Protein AF-0000000067173765 (afdb_homodimer)

Secondary structure (DSSP, 8-state):
--GGGGGGS-HHHHHHHHHHHHHHHHHHHHHHHHHHHHHHHHHHSSHHHHHTTTBTT-HHHHHHHHHHHHHTS-HHHHHHHHHHHHHHHHT-HHHHHHHHTT-S-HHHHHHHHHHHTT---HHHHHHHHHHHHHHT-STTSS-HHHHHHHHHHHHHHH-GGGS-STTTTTTT-EEEE--TTPPTTEEEEEEEEEHHHHHHHHHHHHHHHHTS-TT--S-HHHHHHHHHHHHHHT-------S-TT-SS--PPP------EEEEEEHHHHHHHHHHHHHHTS------------------------------------------------------------------SEEEEEE--SS----GGG--TTS-GGGGSPPEEETTS-EE-HHHHHHHGGGEEEEEE---TTPPPBSSSSPPHHHHHHHHHHH-B--STT---BGGGEEEEESSPTTTS-BSGGGEEEEEHHHHHHHHH--GGG--EEEE-TTS-EEEE-TTS-EEEE--GGGG-GGGGGGGS--------SS----S-HHHHGGGS-B-SS-HHHHHHHHHHHHHHTTHHHHHHHSSPP--/--GGGGGGS-HHHHHHHHHHHHHHHHHHHHHHHHHHHHHHHHHHSSHHHHHTTTBTT-HHHHHHHHHHHHHTS-HHHHHHHHHHHHHHHHT-HHHHHHHHTT-S-HHHHHHHHHHHTT---HHHHHHHHHHHHHHT-STTSS-HHHHHHHHHHHHHHH-GGGS-GGGTTTTT-EEEE--TTPPTTEEEEEEEEEHHHHHHHHHHHHHHHHTS-TT--S-HHHHHHHHHHHHHHT-------S-TT--S-----------EEEEEEHHHHHHHHHHHHHHTS------------------------------------------------------------------SEEEEEE--SS----GGG--TTS-GGGGSPPEEETTS-EE-HHHHHHHGGGEEEEEE---TTPPPBSSSSPPHHHHHHHHHHH-B--STT---BGGGEEEEESSPTTTS-BSGGGEEEEEHHHHHHHHH--GGG--EEEE-TTS-EEEE-TTS-EEEE--GGGG-GGGGGGGS--------SS----S-HHHHGGGS-B-SS-HHHHHHHHHHHHHHTTHHHHHHHSSPP--

Nearest PDB structures (foldseek):
  3i39-assembly1_X  TM=2.203E-01  e=2.548E+00  Carboxydothermus hydrogenoformans Z-2901

pLDDT: mean 70.58, std 24.99, range [13.08, 98.06]

Sequence (1158 aa):
MQIAEFSALSDLELEGQARGWAQAEASASAHKHAAMAEMFIRATSTPSADERRWWFVDPDAAVGAQLGAAQGITAWAALHQAQRGVALRDRLPKVNEVFAAGLVSEMIVRNICWSTALMLEPDKLALIDAELAAQISGWGKLTLKEIDNTIDDLILKHDPASFRRGRASRRGRYFDIGSPTDAPGVLTVTGRLQAHLGNAYDARIAELIEGVCPDDPRTLNELRHDALGAILDQTTLACECEDPDCVRGREQSSRGHLVVHVIAREDTVTAAQHAATTTNTPDDAPSDTPAADTEPAEPAEPAEPVDDPDIAPAATATETATDTEPDAPAPTDTADSAATETDCDPESVSVTEFTDNSSDTPAAFLDPDEHPLDRVPPAVLFGGGVLPAYALAEIINNATIRPLKHPGDTAPEDRYIPSRALADYVRCRDLTCRFPGCDKPADRCDLDHTVPYPAGPTHASNLKCLCRFHHLLKTFWTGPRGWTDRQHPDGTIVWTSPSGRQYTTVPGSHRRLSITELAAPTGALDLPATPIPTADPDLRGVKMPKRRRTRAQNTARTIAAERQLNDDLVAEHNKPPPFMQIAEFSALSDLELEGQARGWAQAEASASAHKHAAMAEMFIRATSTPSADERRWWFVDPDAAVGAQLGAAQGITAWAALHQAQRGVALRDRLPKVNEVFAAGLVSEMIVRNICWSTALMLEPDKLALIDAELAAQISGWGKLTLKEIDNTIDDLILKHDPASFRRGRASRRGRYFDIGSPTDAPGVLTVTGRLQAHLGNAYDARIAELIEGVCPDDPRTLNELRHDALGAILDQTTLACECEDPDCVRGREQSSRGHLVVHVIAREDTVTAAQHAATTTNTPDDAPSDTPAADTEPAEPAEPAEPVDDPDIAPAATATETATDTEPDAPAPTDTADSAATETDCDPESVSVTEFTDNSSDTPAAFLDPDEHPLDRVPPAVLFGGGVLPAYALAEIINNATIRPLKHPGDTAPEDRYIPSRALADYVRCRDLTCRFPGCDKPADRCDLDHTVPYPAGPTHASNLKCLCRFHHLLKTFWTGPRGWTDRQHPDGTIVWTSPSGRQYTTVPGSHRRLSITELAAPTGALDLPATPIPTADPDLRGVKMPKRRRTRAQNTARTIAAERQLNDDLVAEHNKPPPF

Structure (mmCIF, N/CA/C/O backbone):
data_AF-0000000067173765-model_v1
#
loop_
_entity.id
_entity.type
_entity.pdbx_description
1 polymer 'HNH endonuclease'
#
loop_
_atom_site.group_PDB
_atom_site.id
_atom_site.type_symbol
_atom_site.label_atom_id
_atom_site.label_alt_id
_atom_site.label_comp_id
_atom_site.label_asym_id
_atom_site.label_entity_id
_atom_site.label_seq_id
_atom_site.pdbx_PDB_ins_code
_atom_site.Cartn_x
_atom_site.Cartn_y
_atom_site.Cartn_z
_atom_site.occupancy
_atom_site.B_iso_or_equiv
_atom_site.auth_seq_id
_atom_site.auth_comp_id
_atom_site.auth_asym_id
_atom_site.auth_atom_id
_atom_site.pdbx_PDB_model_num
ATOM 1 N N . MET A 1 1 ? 9.758 -15.266 22.609 1 75.06 1 MET A N 1
ATOM 2 C CA . MET A 1 1 ? 11.211 -15.227 22.672 1 75.06 1 MET A CA 1
ATOM 3 C C . MET A 1 1 ? 11.727 -13.812 22.406 1 75.06 1 MET A C 1
ATOM 5 O O . MET A 1 1 ? 11.102 -13.055 21.672 1 75.06 1 MET A O 1
ATOM 9 N N . GLN A 1 2 ? 12.828 -13.508 23.047 1 86.56 2 GLN A N 1
ATOM 10 C CA . GLN A 1 2 ? 13.43 -12.188 22.891 1 86.56 2 GLN A CA 1
ATOM 11 C C . GLN A 1 2 ? 14.375 -12.148 21.703 1 86.56 2 GLN A C 1
ATOM 13 O O . GLN A 1 2 ? 15 -13.156 21.359 1 86.56 2 GLN A O 1
ATOM 18 N N . ILE A 1 3 ? 14.414 -11.023 21.062 1 90.38 3 ILE A N 1
ATOM 19 C CA . ILE A 1 3 ? 15.195 -10.82 19.844 1 90.38 3 ILE A CA 1
ATOM 20 C C . ILE A 1 3 ? 16.656 -11.211 20.094 1 90.38 3 ILE A C 1
ATOM 22 O O . ILE A 1 3 ? 17.297 -11.812 19.234 1 90.38 3 ILE A O 1
ATOM 26 N N . ALA A 1 4 ? 17.156 -11.008 21.25 1 86.88 4 ALA A N 1
ATOM 27 C CA . ALA A 1 4 ? 18.547 -11.273 21.594 1 86.88 4 ALA A CA 1
ATOM 28 C C . ALA A 1 4 ? 18.859 -12.766 21.531 1 86.88 4 ALA A C 1
ATOM 30 O O . ALA A 1 4 ? 20.016 -13.172 21.438 1 86.88 4 ALA A O 1
ATOM 31 N N . GLU A 1 5 ? 17.859 -13.617 21.516 1 89.81 5 GLU A N 1
ATOM 32 C CA . GLU A 1 5 ? 18.031 -15.062 21.578 1 89.81 5 GLU A CA 1
ATOM 33 C C . GLU A 1 5 ? 18.047 -15.68 20.188 1 89.81 5 GLU A C 1
ATOM 35 O O . GLU A 1 5 ? 18.328 -16.859 20.031 1 89.81 5 GLU A O 1
ATOM 40 N N . PHE A 1 6 ? 17.844 -14.867 19.172 1 91.38 6 PHE A N 1
ATOM 41 C CA . PHE A 1 6 ? 17.656 -15.406 17.828 1 91.38 6 PHE A CA 1
ATOM 42 C C . PHE A 1 6 ? 18.953 -15.969 17.281 1 91.38 6 PHE A C 1
ATOM 44 O O . PHE A 1 6 ? 18.953 -16.938 16.531 1 91.38 6 PHE A O 1
ATOM 51 N N . SER A 1 7 ? 20.062 -15.414 17.719 1 91.31 7 SER A N 1
ATOM 52 C CA . SER A 1 7 ? 21.344 -15.852 17.188 1 91.31 7 SER A CA 1
ATOM 53 C C . SER A 1 7 ? 21.656 -17.281 17.594 1 91.31 7 SER A C 1
ATOM 55 O O . SER A 1 7 ? 22.469 -17.953 16.953 1 91.31 7 SER A O 1
ATOM 57 N N . ALA A 1 8 ? 20.969 -17.797 18.625 1 93 8 ALA A N 1
ATOM 58 C CA . ALA A 1 8 ? 21.234 -19.125 19.141 1 93 8 ALA A CA 1
ATOM 59 C C . ALA A 1 8 ? 20.359 -20.172 18.453 1 93 8 ALA A C 1
ATOM 61 O O . ALA A 1 8 ? 20.578 -21.375 18.625 1 93 8 ALA A O 1
ATOM 62 N N . LEU A 1 9 ? 19.516 -19.766 17.641 1 94 9 LEU A N 1
ATOM 63 C CA . LEU A 1 9 ? 18.547 -20.672 17.031 1 94 9 LEU A CA 1
ATOM 64 C C . LEU A 1 9 ? 19.078 -21.234 15.727 1 94 9 LEU A C 1
ATOM 66 O O . LEU A 1 9 ? 19.891 -20.594 15.055 1 94 9 LEU A O 1
ATOM 70 N N . SER A 1 10 ? 18.609 -22.453 15.391 1 93.75 10 SER A N 1
ATOM 71 C CA . SER A 1 10 ? 18.891 -23.016 14.07 1 93.75 10 SER A CA 1
ATOM 72 C C . SER A 1 10 ? 18.125 -22.266 12.984 1 93.75 10 SER A C 1
ATOM 74 O O . SER A 1 10 ? 17.203 -21.5 13.281 1 93.75 10 SER A O 1
ATOM 76 N N . ASP A 1 11 ? 18.484 -22.453 11.75 1 90.81 11 ASP A N 1
ATOM 77 C CA . ASP A 1 11 ? 17.781 -21.828 10.641 1 90.81 11 ASP A CA 1
ATOM 78 C C . ASP A 1 11 ? 16.297 -22.219 10.641 1 90.81 11 ASP A C 1
ATOM 80 O O . ASP A 1 11 ? 15.43 -21.375 10.383 1 90.81 11 ASP A O 1
ATOM 84 N N . LEU A 1 12 ? 16.047 -23.469 10.891 1 92.12 12 LEU A N 1
ATOM 85 C CA . LEU A 1 12 ? 14.672 -23.969 10.93 1 92.12 12 LEU A CA 1
ATOM 86 C C . LEU A 1 12 ? 13.883 -23.281 12.047 1 92.12 12 LEU A C 1
ATOM 88 O O . LEU A 1 12 ? 12.734 -22.891 11.844 1 92.12 12 LEU A O 1
ATOM 92 N N . GLU A 1 13 ? 14.555 -23.125 13.156 1 93.19 13 GLU A N 1
ATOM 93 C CA . GLU A 1 13 ? 13.914 -22.469 14.289 1 93.19 13 GLU A CA 1
ATOM 94 C C . GLU A 1 13 ? 13.68 -20.984 14 1 93.19 13 GLU A C 1
ATOM 96 O O . GLU A 1 13 ? 12.664 -20.422 14.406 1 93.19 13 GLU A O 1
ATOM 101 N N . LEU A 1 14 ? 14.625 -20.375 13.312 1 93.62 14 LEU A N 1
ATOM 102 C CA . LEU A 1 14 ? 14.484 -18.969 12.953 1 93.62 14 LEU A CA 1
ATOM 103 C C . LEU A 1 14 ? 13.328 -18.766 11.984 1 93.62 14 LEU A C 1
ATOM 105 O O . LEU A 1 14 ? 12.562 -17.812 12.117 1 93.62 14 LEU A O 1
ATOM 109 N N . GLU A 1 15 ? 13.203 -19.625 11.047 1 91.38 15 GLU A N 1
ATOM 110 C CA . GLU A 1 15 ? 12.055 -19.578 10.156 1 91.38 15 GLU A CA 1
ATOM 111 C C . GLU A 1 15 ? 10.75 -19.719 10.922 1 91.38 15 GLU A C 1
ATOM 113 O O . GLU A 1 15 ? 9.766 -19.047 10.625 1 91.38 15 GLU A O 1
ATOM 118 N N . GLY A 1 16 ? 10.805 -20.625 11.859 1 91.06 16 GLY A N 1
ATOM 119 C CA . GLY A 1 16 ? 9.648 -20.781 12.727 1 91.06 16 GLY A CA 1
ATOM 120 C C . GLY A 1 16 ? 9.297 -19.531 13.5 1 91.06 16 GLY A C 1
ATOM 121 O O . GLY A 1 16 ? 8.125 -19.203 13.672 1 91.06 16 GLY A O 1
ATOM 122 N N . GLN A 1 17 ? 10.336 -18.859 13.93 1 93.44 17 GLN A N 1
ATOM 123 C CA . GLN A 1 17 ? 10.109 -17.594 14.625 1 93.44 17 GLN A CA 1
ATOM 124 C C . GLN A 1 17 ? 9.508 -16.547 13.688 1 93.44 17 GLN A C 1
ATOM 126 O O . GLN A 1 17 ? 8.555 -15.859 14.047 1 93.44 17 GLN A O 1
ATOM 131 N N . ALA A 1 18 ? 10.031 -16.391 12.516 1 92.62 18 ALA A N 1
ATOM 132 C CA . ALA A 1 18 ? 9.492 -15.438 11.547 1 92.62 18 ALA A CA 1
ATOM 133 C C . ALA A 1 18 ? 8.016 -15.719 11.273 1 92.62 18 ALA A C 1
ATOM 135 O O . ALA A 1 18 ? 7.191 -14.805 11.297 1 92.62 18 ALA A O 1
ATOM 136 N N . ARG A 1 19 ? 7.73 -16.953 11.078 1 90.38 19 ARG A N 1
ATOM 137 C CA . ARG A 1 19 ? 6.355 -17.359 10.828 1 90.38 19 ARG A CA 1
ATOM 138 C C . ARG A 1 19 ? 5.477 -17.109 12.047 1 90.38 19 ARG A C 1
ATOM 140 O O . ARG A 1 19 ? 4.359 -16.594 11.922 1 90.38 19 ARG A O 1
ATOM 147 N N . GLY A 1 20 ? 5.965 -17.531 13.188 1 93.31 20 GLY A N 1
ATOM 148 C CA . GLY A 1 20 ? 5.219 -17.328 14.422 1 93.31 20 GLY A CA 1
ATOM 149 C C . GLY A 1 20 ? 4.898 -15.875 14.703 1 93.31 20 GLY A C 1
ATOM 150 O O . GLY A 1 20 ? 3.781 -15.547 15.102 1 93.31 20 GLY A O 1
ATOM 151 N N . TRP A 1 21 ? 5.824 -15.055 14.453 1 94.88 21 TRP A N 1
ATOM 152 C CA . TRP A 1 21 ? 5.602 -13.633 14.703 1 94.88 21 TRP A CA 1
ATOM 153 C C . TRP A 1 21 ? 4.699 -13.031 13.633 1 94.88 21 TRP A C 1
ATOM 155 O O . TRP A 1 21 ? 3.93 -12.109 13.914 1 94.88 21 TRP A O 1
ATOM 165 N N . ALA A 1 22 ? 4.77 -13.523 12.43 1 91.12 22 ALA A N 1
ATOM 166 C CA . ALA A 1 22 ? 3.805 -13.117 11.414 1 91.12 22 ALA A CA 1
ATOM 167 C C . ALA A 1 22 ? 2.381 -13.469 11.836 1 91.12 22 ALA A C 1
ATOM 169 O O . ALA A 1 22 ? 1.454 -12.68 11.641 1 91.12 22 ALA A O 1
ATOM 170 N N . GLN A 1 23 ? 2.221 -14.625 12.383 1 92.75 23 GLN A N 1
ATOM 171 C CA . GLN A 1 23 ? 0.917 -15.07 12.867 1 92.75 23 GLN A CA 1
ATOM 172 C C . GLN A 1 23 ? 0.448 -14.219 14.039 1 92.75 23 GLN A C 1
ATOM 174 O O . GLN A 1 23 ? -0.729 -13.867 14.125 1 92.75 23 GLN A O 1
ATOM 179 N N . ALA A 1 24 ? 1.378 -13.914 14.922 1 95.25 24 ALA A N 1
ATOM 180 C CA . ALA A 1 24 ? 1.06 -13.039 16.047 1 95.25 24 ALA A CA 1
ATOM 181 C C . ALA A 1 24 ? 0.634 -11.656 15.555 1 95.25 24 ALA A C 1
ATOM 183 O O . ALA A 1 24 ? -0.289 -11.055 16.109 1 95.25 24 ALA A O 1
ATOM 184 N N . GLU A 1 25 ? 1.303 -11.164 14.562 1 93.44 25 GLU A N 1
ATOM 185 C CA . GLU A 1 25 ? 0.954 -9.891 13.938 1 93.44 25 GLU A CA 1
ATOM 186 C C . GLU A 1 25 ? -0.472 -9.914 13.398 1 93.44 25 GLU A C 1
ATOM 188 O O . GLU A 1 25 ? -1.245 -8.984 13.633 1 93.44 25 GLU A O 1
ATOM 193 N N . ALA A 1 26 ? -0.803 -10.961 12.742 1 92.81 26 ALA A N 1
ATOM 194 C CA . ALA A 1 26 ? -2.139 -11.117 12.172 1 92.81 26 ALA A CA 1
ATOM 195 C C . ALA A 1 26 ? -3.197 -11.195 13.266 1 92.81 26 ALA A C 1
ATOM 197 O O . ALA A 1 26 ? -4.238 -10.539 13.18 1 92.81 26 ALA A O 1
ATOM 198 N N . SER A 1 27 ? -2.941 -12 14.258 1 96.38 27 SER A N 1
ATOM 199 C CA . SER A 1 27 ? -3.877 -12.141 15.367 1 96.38 27 SER A CA 1
ATOM 200 C C . SER A 1 27 ? -4.098 -10.812 16.078 1 96.38 27 SER A C 1
ATOM 202 O O . SER A 1 27 ? -5.227 -10.469 16.422 1 96.38 27 SER A O 1
ATOM 204 N N . ALA A 1 28 ? -3.006 -10.102 16.328 1 96.88 28 ALA A N 1
ATOM 205 C CA . ALA A 1 28 ? -3.113 -8.781 16.953 1 96.88 28 ALA A CA 1
ATOM 206 C C . ALA A 1 28 ? -3.963 -7.84 16.109 1 96.88 28 ALA A C 1
ATOM 208 O O . ALA A 1 28 ? -4.781 -7.086 16.625 1 96.88 28 ALA A O 1
ATOM 209 N N . SER A 1 29 ? -3.799 -7.883 14.82 1 94.25 29 SER A N 1
ATOM 210 C CA . SER A 1 29 ? -4.59 -7.066 13.906 1 94.25 29 SER A CA 1
ATOM 211 C C . SER A 1 29 ? -6.074 -7.406 14 1 94.25 29 SER A C 1
ATOM 213 O O . SER A 1 29 ? -6.922 -6.516 13.992 1 94.25 29 SER A O 1
ATOM 215 N N . ALA A 1 30 ? -6.34 -8.664 14.062 1 97.12 30 ALA A N 1
ATOM 216 C CA . ALA A 1 30 ? -7.727 -9.102 14.188 1 97.12 30 ALA A CA 1
ATOM 217 C C . ALA A 1 30 ? -8.367 -8.555 15.461 1 97.12 30 ALA A C 1
ATOM 219 O O . ALA A 1 30 ? -9.5 -8.07 15.438 1 97.12 30 ALA A O 1
ATOM 220 N N . HIS A 1 31 ? -7.691 -8.633 16.562 1 97.62 31 HIS A N 1
ATOM 221 C CA . HIS A 1 31 ? -8.195 -8.133 17.828 1 97.62 31 HIS A CA 1
ATOM 222 C C . HIS A 1 31 ? -8.375 -6.621 17.797 1 97.62 31 HIS A C 1
ATOM 224 O O . HIS A 1 31 ? -9.352 -6.098 18.344 1 97.62 31 HIS A O 1
ATOM 230 N N . LYS A 1 32 ? -7.441 -5.969 17.156 1 96.25 32 LYS A N 1
ATOM 231 C CA . LYS A 1 32 ? -7.559 -4.523 16.969 1 96.25 32 LYS A CA 1
ATOM 232 C C . LYS A 1 32 ? -8.836 -4.168 16.219 1 96.25 32 LYS A C 1
ATOM 234 O O . LYS A 1 32 ? -9.609 -3.322 16.656 1 96.25 32 LYS A O 1
ATOM 239 N N . HIS A 1 33 ? -9.055 -4.887 15.117 1 95.56 33 HIS A N 1
ATOM 240 C CA . HIS A 1 33 ? -10.242 -4.652 14.312 1 95.56 33 HIS A CA 1
ATOM 241 C C . HIS A 1 33 ? -11.516 -4.914 15.117 1 95.56 33 HIS A C 1
ATOM 243 O O . HIS A 1 33 ? -12.492 -4.176 14.992 1 95.56 33 HIS A O 1
ATOM 249 N N . ALA A 1 34 ? -11.477 -5.922 15.93 1 97.62 34 ALA A N 1
ATOM 250 C CA . ALA A 1 34 ? -12.641 -6.285 16.719 1 97.62 34 ALA A CA 1
ATOM 251 C C . ALA A 1 34 ? -12.961 -5.207 17.75 1 97.62 34 ALA A C 1
ATOM 253 O O . ALA A 1 34 ? -14.125 -4.863 17.969 1 97.62 34 ALA A O 1
ATOM 254 N N . ALA A 1 35 ? -11.945 -4.723 18.391 1 97.44 35 ALA A N 1
ATOM 255 C CA . ALA A 1 35 ? -12.148 -3.648 19.359 1 97.44 35 ALA A CA 1
ATOM 256 C C . ALA A 1 35 ? -12.719 -2.402 18.688 1 97.44 35 ALA A C 1
ATOM 258 O O . ALA A 1 35 ? -13.641 -1.773 19.203 1 97.44 35 ALA A O 1
ATOM 259 N N . MET A 1 36 ? -12.18 -2.074 17.547 1 96.31 36 MET A N 1
ATOM 260 C CA . MET A 1 36 ? -12.648 -0.915 16.797 1 96.31 36 MET A CA 1
ATOM 261 C C . MET A 1 36 ? -14.086 -1.108 16.328 1 96.31 36 MET A C 1
ATOM 263 O O . MET A 1 36 ? -14.883 -0.169 16.359 1 96.31 36 MET A O 1
ATOM 267 N N . ALA A 1 37 ? -14.367 -2.33 15.922 1 97.06 37 ALA A N 1
ATOM 268 C CA . ALA A 1 37 ? -15.727 -2.65 15.484 1 97.06 37 ALA A CA 1
ATOM 269 C C . ALA A 1 37 ? -16.734 -2.443 16.609 1 97.06 37 ALA A C 1
ATOM 271 O O . ALA A 1 37 ? -17.812 -1.893 16.391 1 97.06 37 ALA A O 1
ATOM 272 N N . GLU A 1 38 ? -16.422 -2.879 17.766 1 97.12 38 GLU A N 1
ATOM 273 C CA . GLU A 1 38 ? -17.312 -2.721 18.922 1 97.12 38 GLU A CA 1
ATOM 274 C C . GLU A 1 38 ? -17.594 -1.247 19.188 1 97.12 38 GLU A C 1
ATOM 276 O O . GLU A 1 38 ? -18.75 -0.864 19.391 1 97.12 38 GLU A O 1
ATOM 281 N N . MET A 1 39 ? -16.594 -0.438 19.156 1 95.19 39 MET A N 1
ATOM 282 C CA . MET A 1 39 ? -16.766 0.996 19.375 1 95.19 39 MET A CA 1
ATOM 283 C C . MET A 1 39 ? -17.609 1.612 18.266 1 95.19 39 MET A C 1
ATOM 285 O O . MET A 1 39 ? -18.469 2.455 18.531 1 95.19 39 MET A O 1
ATOM 289 N N . PHE A 1 40 ? -17.359 1.202 17.078 1 95.94 40 PHE A N 1
ATOM 290 C CA . PHE A 1 40 ? -18.094 1.709 15.922 1 95.94 40 PHE A CA 1
ATOM 291 C C . PHE A 1 40 ? -19.578 1.397 16.031 1 95.94 40 PHE A C 1
ATOM 293 O O . PHE A 1 40 ? -20.422 2.285 15.875 1 95.94 40 PHE A O 1
ATOM 300 N N . ILE A 1 41 ? -19.859 0.17 16.375 1 95.75 41 ILE A N 1
ATOM 301 C CA . ILE A 1 41 ? -21.234 -0.286 16.484 1 95.75 41 ILE A CA 1
ATOM 302 C C . ILE A 1 41 ? -21.953 0.477 17.594 1 95.75 41 ILE A C 1
ATOM 304 O O . ILE A 1 41 ? -23.062 0.966 17.391 1 95.75 41 ILE A O 1
ATOM 308 N N . ARG A 1 42 ? -21.359 0.648 18.688 1 94.31 42 ARG A N 1
ATOM 309 C CA . ARG A 1 42 ? -21.953 1.377 19.797 1 94.31 42 ARG A CA 1
ATOM 310 C C . ARG A 1 42 ? -22.25 2.82 19.406 1 94.31 42 ARG A C 1
ATOM 312 O O . ARG A 1 42 ? -23.312 3.354 19.766 1 94.31 42 ARG A O 1
ATOM 319 N N . ALA A 1 43 ? -21.344 3.387 18.703 1 92.62 43 ALA A N 1
ATOM 320 C CA . ALA A 1 43 ? -21.438 4.809 18.375 1 92.62 43 ALA A CA 1
ATOM 321 C C . ALA A 1 43 ? -22.469 5.055 17.281 1 92.62 43 ALA A C 1
ATOM 323 O O . ALA A 1 43 ? -23.047 6.141 17.188 1 92.62 43 ALA A O 1
ATOM 324 N N . THR A 1 44 ? -22.719 4.078 16.453 1 93.69 44 THR A N 1
ATOM 325 C CA . THR A 1 44 ? -23.516 4.348 15.258 1 93.69 44 THR A CA 1
ATOM 326 C C . THR A 1 44 ? -24.875 3.68 15.352 1 93.69 44 THR A C 1
ATOM 328 O O . THR A 1 44 ? -25.734 3.879 14.484 1 93.69 44 THR A O 1
ATOM 331 N N . SER A 1 45 ? -25.125 2.914 16.422 1 92.31 45 SER A N 1
ATOM 332 C CA . SER A 1 45 ? -26.391 2.186 16.531 1 92.31 45 SER A CA 1
ATOM 333 C C . SER A 1 45 ? -27.281 2.803 17.594 1 92.31 45 SER A C 1
ATOM 335 O O . SER A 1 45 ? -27.906 2.086 18.375 1 92.31 45 SER A O 1
ATOM 337 N N . THR A 1 46 ? -27.391 4.07 17.703 1 90.38 46 THR A N 1
ATOM 338 C CA . THR A 1 46 ? -28.25 4.777 18.641 1 90.38 46 THR A CA 1
ATOM 339 C C . THR A 1 46 ? -29.281 5.617 17.891 1 90.38 46 THR A C 1
ATOM 341 O O . THR A 1 46 ? -29.078 5.996 16.734 1 90.38 46 THR A O 1
ATOM 344 N N . PRO A 1 47 ? -30.375 5.883 18.594 1 89.06 47 PRO A N 1
ATOM 345 C CA . PRO A 1 47 ? -31.359 6.766 17.969 1 89.06 47 PRO A CA 1
ATOM 346 C C . PRO A 1 47 ? -30.781 8.133 17.594 1 89.06 47 PRO A C 1
ATOM 348 O O . PRO A 1 47 ? -31.094 8.672 16.531 1 89.06 47 PRO A O 1
ATOM 351 N N . SER A 1 48 ? -29.984 8.625 18.422 1 86.06 48 SER A N 1
ATOM 352 C CA . SER A 1 48 ? -29.359 9.914 18.156 1 86.06 48 SER A CA 1
ATOM 353 C C . SER A 1 48 ? -28.484 9.852 16.906 1 86.06 48 SER A C 1
ATOM 355 O O . SER A 1 48 ? -28.422 10.812 16.141 1 86.06 48 SER A O 1
ATOM 357 N N . ALA A 1 49 ? -27.812 8.75 16.781 1 89.12 49 ALA A N 1
ATOM 358 C CA . ALA A 1 49 ? -26.984 8.562 15.586 1 89.12 49 ALA A CA 1
ATOM 359 C C . ALA A 1 49 ? -27.828 8.531 14.32 1 89.12 49 ALA A C 1
ATOM 361 O O . ALA A 1 49 ? -27.438 9.078 13.289 1 89.12 49 ALA A O 1
ATOM 362 N N . ASP A 1 50 ? -28.969 7.953 14.445 1 89.56 50 ASP A N 1
ATOM 363 C CA . ASP A 1 50 ? -29.859 7.836 13.289 1 89.56 50 ASP A CA 1
ATOM 364 C C . ASP A 1 50 ? -30.312 9.211 12.812 1 89.56 50 ASP A C 1
ATOM 366 O O . ASP A 1 50 ? -30.453 9.445 11.609 1 89.56 50 ASP A O 1
ATOM 370 N N . GLU A 1 51 ? -30.453 10.055 13.727 1 87.06 51 GLU A N 1
ATOM 371 C CA . GLU A 1 51 ? -30.922 11.406 13.414 1 87.06 51 GLU A CA 1
ATOM 372 C C . GLU A 1 51 ? -29.828 12.211 12.703 1 87.06 51 GLU A C 1
ATOM 374 O O . GLU A 1 51 ? -30.125 13.211 12.047 1 87.06 51 GLU A O 1
ATOM 379 N N . ARG A 1 52 ? -28.641 11.75 12.805 1 90.25 52 ARG A N 1
ATOM 380 C CA . ARG A 1 52 ? -27.516 12.539 12.312 1 90.25 52 ARG A CA 1
ATOM 381 C C . ARG A 1 52 ? -26.875 11.875 11.094 1 90.25 52 ARG A C 1
ATOM 383 O O . ARG A 1 52 ? -25.781 12.25 10.68 1 90.25 52 ARG A O 1
ATOM 390 N N . ARG A 1 53 ? -27.516 10.922 10.516 1 91.5 53 ARG A N 1
ATOM 391 C CA . ARG A 1 53 ? -26.953 10.156 9.406 1 91.5 53 ARG A CA 1
ATOM 392 C C . ARG A 1 53 ? -26.734 11.039 8.188 1 91.5 53 ARG A C 1
ATOM 394 O O . ARG A 1 53 ? -25.891 10.742 7.34 1 91.5 53 ARG A O 1
ATOM 401 N N . TRP A 1 54 ? -27.406 12.164 8.141 1 89.75 54 TRP A N 1
ATOM 402 C CA . TRP A 1 54 ? -27.328 13.062 6.992 1 89.75 54 TRP A CA 1
ATOM 403 C C . TRP A 1 54 ? -26.266 14.125 7.207 1 89.75 54 TRP A C 1
ATOM 405 O O . TRP A 1 54 ? -25.953 14.906 6.301 1 89.75 54 TRP A O 1
ATOM 415 N N . TRP A 1 55 ? -25.719 14.18 8.359 1 90.5 55 TRP A N 1
ATOM 416 C CA . TRP A 1 55 ? -24.703 15.188 8.648 1 90.5 55 TRP A CA 1
ATOM 417 C C . TRP A 1 55 ? -23.469 14.969 7.785 1 90.5 55 TRP A C 1
ATOM 419 O O . TRP A 1 55 ? -23.094 13.828 7.496 1 90.5 55 TRP A O 1
ATOM 429 N N . PHE A 1 56 ? -22.812 16.062 7.363 1 85 56 PHE A N 1
ATOM 430 C CA . PHE A 1 56 ? -21.516 15.961 6.711 1 85 56 PHE A CA 1
ATOM 431 C C . PHE A 1 56 ? -20.531 15.203 7.59 1 85 56 PHE A C 1
ATOM 433 O O . PHE A 1 56 ? -19.859 14.281 7.121 1 85 56 PHE A O 1
ATOM 440 N N . VAL A 1 57 ? -20.422 15.562 8.812 1 92.5 57 VAL A N 1
ATOM 441 C CA . VAL A 1 57 ? -19.703 14.758 9.797 1 92.5 57 VAL A CA 1
ATOM 442 C C . VAL A 1 57 ? -20.688 13.828 10.516 1 92.5 57 VAL A C 1
ATOM 444 O O . VAL A 1 57 ? -21.125 14.133 11.625 1 92.5 57 VAL A O 1
ATOM 447 N N . ASP A 1 58 ? -21.016 12.789 9.875 1 92.06 58 ASP A N 1
ATOM 448 C CA . ASP A 1 58 ? -21.984 11.836 10.391 1 92.06 58 ASP A CA 1
ATOM 449 C C . ASP A 1 58 ? -21.375 10.969 11.484 1 92.06 58 ASP A C 1
ATOM 451 O O . ASP A 1 58 ? -20.203 11.125 11.836 1 92.06 58 ASP A O 1
ATOM 455 N N . PRO A 1 59 ? -22.172 10.148 12.133 1 93.5 59 PRO A N 1
ATOM 456 C CA . PRO A 1 59 ? -21.672 9.336 13.242 1 93.5 59 PRO A CA 1
ATOM 457 C C . PRO A 1 59 ? -20.484 8.469 12.844 1 93.5 59 PRO A C 1
ATOM 459 O O . PRO A 1 59 ? -19.562 8.266 13.641 1 93.5 59 PRO A O 1
ATOM 462 N N . ASP A 1 60 ? -20.453 7.926 11.609 1 92.31 60 ASP A N 1
ATOM 463 C CA . ASP A 1 60 ? -19.312 7.141 11.133 1 92.31 60 ASP A CA 1
ATOM 464 C C . ASP A 1 60 ? -18.031 7.969 11.141 1 92.31 60 ASP A C 1
ATOM 466 O O . ASP A 1 60 ? -17 7.516 11.648 1 92.31 60 ASP A O 1
ATOM 470 N N . ALA A 1 61 ? -18.156 9.117 10.578 1 91.5 61 ALA A N 1
ATOM 471 C CA . ALA A 1 61 ? -17 10.016 10.5 1 91.5 61 ALA A CA 1
ATOM 472 C C . ALA A 1 61 ? -16.531 10.414 11.891 1 91.5 61 ALA A C 1
ATOM 474 O O . ALA A 1 61 ? -15.32 10.484 12.133 1 91.5 61 ALA A O 1
ATOM 475 N N . ALA A 1 62 ? -17.438 10.688 12.758 1 94.88 62 ALA A N 1
ATOM 476 C CA . ALA A 1 62 ? -17.109 11.102 14.117 1 94.88 62 ALA A CA 1
ATOM 477 C C . ALA A 1 62 ? -16.359 10 14.859 1 94.88 62 ALA A C 1
ATOM 479 O O . ALA A 1 62 ? -15.352 10.266 15.523 1 94.88 62 ALA A O 1
ATOM 480 N N . VAL A 1 63 ? -16.828 8.805 14.734 1 94.69 63 VAL A N 1
ATOM 481 C CA . VAL A 1 63 ? -16.156 7.703 15.414 1 94.69 63 VAL A CA 1
ATOM 482 C C . VAL A 1 63 ? -14.812 7.422 14.742 1 94.69 63 VAL A C 1
ATOM 484 O O . VAL A 1 63 ? -13.844 7.062 15.406 1 94.69 63 VAL A O 1
ATOM 487 N N . GLY A 1 64 ? -14.727 7.543 13.383 1 91.88 64 GLY A N 1
ATOM 488 C CA . GLY A 1 64 ? -13.453 7.445 12.695 1 91.88 64 GLY A CA 1
ATOM 489 C C . GLY A 1 64 ? -12.406 8.398 13.242 1 91.88 64 GLY A C 1
ATOM 490 O O . GLY A 1 64 ? -11.25 8.023 13.43 1 91.88 64 GLY A O 1
ATOM 491 N N . ALA A 1 65 ? -12.805 9.609 13.492 1 93.94 65 ALA A N 1
ATOM 492 C CA . ALA A 1 65 ? -11.898 10.609 14.055 1 93.94 65 ALA A CA 1
ATOM 493 C C . ALA A 1 65 ? -11.422 10.195 15.445 1 93.94 65 ALA A C 1
ATOM 495 O O . ALA A 1 65 ? -10.242 10.336 15.773 1 93.94 65 ALA A O 1
ATOM 496 N N . GLN A 1 66 ? -12.336 9.703 16.25 1 95 66 GLN A N 1
ATOM 497 C CA . GLN A 1 66 ? -12.016 9.266 17.609 1 95 66 GLN A CA 1
ATOM 498 C C . GLN A 1 66 ? -11.031 8.094 17.594 1 95 66 GLN A C 1
ATOM 500 O O . GLN A 1 66 ? -10.023 8.109 18.297 1 95 66 GLN A O 1
ATOM 505 N N . LEU A 1 67 ? -11.289 7.141 16.75 1 93.12 67 LEU A N 1
ATOM 506 C CA . LEU A 1 67 ? -10.438 5.961 16.641 1 93.12 67 LEU A CA 1
ATOM 507 C C . LEU A 1 67 ? -9.086 6.316 16.031 1 93.12 67 LEU A C 1
ATOM 509 O O . LEU A 1 67 ? -8.055 5.754 16.406 1 93.12 67 LEU A O 1
ATOM 513 N N . GLY A 1 68 ? -9.141 7.148 15.039 1 88.75 68 GLY A N 1
ATOM 514 C CA . GLY A 1 68 ? -7.895 7.605 14.445 1 88.75 68 GLY A CA 1
ATOM 515 C C . GLY A 1 68 ? -6.961 8.266 15.438 1 88.75 68 GLY A C 1
ATOM 516 O O . GLY A 1 68 ? -5.766 7.965 15.477 1 88.75 68 GLY A O 1
ATOM 517 N N . ALA A 1 69 ? -7.477 9.148 16.219 1 91.12 69 ALA A N 1
ATOM 518 C CA . ALA A 1 69 ? -6.688 9.82 17.25 1 91.12 69 ALA A CA 1
ATOM 519 C C . ALA A 1 69 ? -6.105 8.805 18.234 1 91.12 69 ALA A C 1
ATOM 521 O O . ALA A 1 69 ? -4.934 8.898 18.609 1 91.12 69 ALA A O 1
ATOM 522 N N . ALA A 1 70 ? -6.867 7.82 18.594 1 89.06 70 ALA A N 1
ATOM 523 C CA . ALA A 1 70 ? -6.441 6.828 19.594 1 89.06 70 ALA A CA 1
ATOM 524 C C . ALA A 1 70 ? -5.328 5.945 19.031 1 89.06 70 ALA A C 1
ATOM 526 O O . ALA A 1 70 ? -4.445 5.508 19.781 1 89.06 70 ALA A O 1
ATOM 527 N N . GLN A 1 71 ? -5.359 5.734 17.734 1 85.62 71 GLN A N 1
ATOM 528 C CA . GLN A 1 71 ? -4.426 4.789 17.141 1 85.62 71 GLN A CA 1
ATOM 529 C C . GLN A 1 71 ? -3.266 5.52 16.453 1 85.62 71 GLN A C 1
ATOM 531 O O . GLN A 1 71 ? -2.301 4.887 16.016 1 85.62 71 GLN A O 1
ATOM 536 N N . GLY A 1 72 ? -3.408 6.793 16.344 1 79.94 72 GLY A N 1
ATOM 537 C CA . GLY A 1 72 ? -2.367 7.551 15.672 1 79.94 72 GLY A CA 1
ATOM 538 C C . GLY A 1 72 ? -2.387 7.371 14.164 1 79.94 72 GLY A C 1
ATOM 539 O O . GLY A 1 72 ? -1.332 7.312 13.523 1 79.94 72 GLY A O 1
ATOM 540 N N . ILE A 1 73 ? -3.508 7.117 13.594 1 77.06 73 ILE A N 1
ATOM 541 C CA . ILE A 1 73 ? -3.693 7.016 12.148 1 77.06 73 ILE A CA 1
ATOM 542 C C . ILE A 1 73 ? -4.773 7.996 11.695 1 77.06 73 ILE A C 1
ATOM 544 O O . ILE A 1 73 ? -5.398 8.664 12.523 1 77.06 73 ILE A O 1
ATOM 548 N N . THR A 1 74 ? -4.934 8.148 10.391 1 73.88 74 THR A N 1
ATOM 549 C CA . THR A 1 74 ? -5.938 9.078 9.875 1 73.88 74 THR A CA 1
ATOM 550 C C . THR A 1 74 ? -7.344 8.594 10.219 1 73.88 74 THR A C 1
ATOM 552 O O . THR A 1 74 ? -7.57 7.395 10.391 1 73.88 74 THR A O 1
ATOM 555 N N . ALA A 1 75 ? -8.289 9.523 10.289 1 82.38 75 ALA A N 1
ATOM 556 C CA . ALA A 1 75 ? -9.695 9.195 10.547 1 82.38 75 ALA A CA 1
ATOM 557 C C . ALA A 1 75 ? -10.234 8.242 9.492 1 82.38 75 ALA A C 1
ATOM 559 O O . ALA A 1 75 ? -11.008 7.328 9.805 1 82.38 75 ALA A O 1
ATOM 560 N N . TRP A 1 76 ? -9.797 8.469 8.344 1 68.88 76 TRP A N 1
ATOM 561 C CA . TRP A 1 76 ? -10.25 7.637 7.23 1 68.88 76 TRP A CA 1
ATOM 562 C C . TRP A 1 76 ? -9.781 6.195 7.406 1 68.88 76 TRP A C 1
ATOM 564 O O . TRP A 1 76 ? -10.586 5.262 7.305 1 68.88 76 TRP A O 1
ATOM 574 N N . ALA A 1 77 ? -8.531 6.031 7.668 1 74.62 77 ALA A N 1
ATOM 575 C CA . ALA A 1 77 ? -7.98 4.691 7.863 1 74.62 77 ALA A CA 1
ATOM 576 C C . ALA A 1 77 ? -8.648 3.986 9.039 1 74.62 77 ALA A C 1
ATOM 578 O O . ALA A 1 77 ? -8.953 2.791 8.961 1 74.62 77 ALA A O 1
ATOM 579 N N . ALA A 1 78 ? -8.82 4.73 10.062 1 86.94 78 ALA A N 1
ATOM 580 C CA . ALA A 1 78 ? -9.461 4.164 11.25 1 86.94 78 ALA A CA 1
ATOM 581 C C . ALA A 1 78 ? -10.891 3.727 10.953 1 86.94 78 ALA A C 1
ATOM 583 O O . ALA A 1 78 ? -11.312 2.645 11.359 1 86.94 78 ALA A O 1
ATOM 584 N N . LEU A 1 79 ? -11.609 4.617 10.25 1 86.19 79 LEU A N 1
ATOM 585 C CA . LEU A 1 79 ? -12.984 4.297 9.891 1 86.19 79 LEU A CA 1
ATOM 586 C C . LEU A 1 79 ? -13.047 3.008 9.078 1 86.19 79 LEU A C 1
ATOM 588 O O . LEU A 1 79 ? -13.852 2.119 9.367 1 86.19 79 LEU A O 1
ATOM 592 N N . HIS A 1 80 ? -12.188 2.84 8.227 1 79.75 80 HIS A N 1
ATOM 593 C CA . HIS A 1 80 ? -12.227 1.674 7.348 1 79.75 80 HIS A CA 1
ATOM 594 C C . HIS A 1 80 ? -11.805 0.41 8.094 1 79.75 80 HIS A C 1
ATOM 596 O O . HIS A 1 80 ? -12.312 -0.677 7.812 1 79.75 80 HIS A O 1
ATOM 602 N N . GLN A 1 81 ? -10.844 0.566 8.945 1 87.69 81 GLN A N 1
ATOM 603 C CA . GLN A 1 81 ? -10.484 -0.583 9.766 1 87.69 81 GLN A CA 1
ATOM 604 C C . GLN A 1 81 ? -11.656 -1.008 10.656 1 87.69 81 GLN A C 1
ATOM 606 O O . GLN A 1 81 ? -11.914 -2.201 10.812 1 87.69 81 GLN A O 1
ATOM 611 N N . ALA A 1 82 ? -12.359 -0.001 11.203 1 94.38 82 ALA A N 1
ATOM 612 C CA . ALA A 1 82 ? -13.523 -0.308 12.023 1 94.38 82 ALA A CA 1
ATOM 613 C C . ALA A 1 82 ? -14.609 -0.992 11.203 1 94.38 82 ALA A C 1
ATOM 615 O O . ALA A 1 82 ? -15.195 -1.985 11.641 1 94.38 82 ALA A O 1
ATOM 616 N N . GLN A 1 83 ? -14.82 -0.451 10.039 1 90.25 83 GLN A N 1
ATOM 617 C CA . GLN A 1 83 ? -15.836 -1.016 9.164 1 90.25 83 GLN A CA 1
ATOM 618 C C . GLN A 1 83 ? -15.469 -2.432 8.734 1 90.25 83 GLN A C 1
ATOM 620 O O . GLN A 1 83 ? -16.344 -3.297 8.617 1 90.25 83 GLN A O 1
ATOM 625 N N . ARG A 1 84 ? -14.219 -2.684 8.523 1 90.31 84 ARG A N 1
ATOM 626 C CA . ARG A 1 84 ? -13.773 -4.035 8.211 1 90.31 84 ARG A CA 1
ATOM 627 C C . ARG A 1 84 ? -14.031 -4.984 9.375 1 90.31 84 ARG A C 1
ATOM 629 O O . ARG A 1 84 ? -14.445 -6.125 9.172 1 90.31 84 ARG A O 1
ATOM 636 N N . GLY A 1 85 ? -13.734 -4.461 10.57 1 96.56 85 GLY A N 1
ATOM 637 C CA . GLY A 1 85 ? -14.055 -5.258 11.742 1 96.56 85 GLY A CA 1
ATOM 638 C C . GLY A 1 85 ? -15.523 -5.629 11.836 1 96.56 85 GLY A C 1
ATOM 639 O O . GLY A 1 85 ? -15.867 -6.758 12.188 1 96.56 85 GLY A O 1
ATOM 640 N N . VAL A 1 86 ? -16.375 -4.707 11.484 1 96.25 86 VAL A N 1
ATOM 641 C CA . VAL A 1 86 ? -17.812 -4.949 11.508 1 96.25 86 VAL A CA 1
ATOM 642 C C . VAL A 1 86 ? -18.188 -5.988 10.453 1 96.25 86 VAL A C 1
ATOM 644 O O . VAL A 1 86 ? -18.953 -6.918 10.727 1 96.25 86 VAL A O 1
ATOM 647 N N . ALA A 1 87 ? -17.641 -5.82 9.25 1 93.56 87 ALA A N 1
ATOM 648 C CA . ALA A 1 87 ? -17.906 -6.77 8.172 1 93.56 87 ALA A CA 1
ATOM 649 C C . ALA A 1 87 ? -17.469 -8.18 8.562 1 93.56 87 ALA A C 1
ATOM 651 O O . ALA A 1 87 ? -18.188 -9.148 8.32 1 93.56 87 ALA A O 1
ATOM 652 N N . LEU A 1 88 ? -16.328 -8.305 9.188 1 96.31 88 LEU A N 1
ATOM 653 C CA . LEU A 1 88 ? -15.812 -9.594 9.617 1 96.31 88 LEU A CA 1
ATOM 654 C C . LEU A 1 88 ? -16.719 -10.227 10.672 1 96.31 88 LEU A C 1
ATOM 656 O O . LEU A 1 88 ? -17 -11.422 10.617 1 96.31 88 LEU A O 1
ATOM 660 N N . ARG A 1 89 ? -17.156 -9.422 11.547 1 95.44 89 ARG A N 1
ATOM 661 C CA . ARG A 1 89 ? -18 -9.898 12.641 1 95.44 89 ARG A CA 1
ATOM 662 C C . ARG A 1 89 ? -19.359 -10.344 12.117 1 95.44 89 ARG A C 1
ATOM 664 O O . ARG A 1 89 ? -19.828 -11.445 12.445 1 95.44 89 ARG A O 1
ATOM 671 N N . ASP A 1 90 ? -19.969 -9.562 11.281 1 95.5 90 ASP A N 1
ATOM 672 C CA . ASP A 1 90 ? -21.391 -9.727 10.961 1 95.5 90 ASP A CA 1
ATOM 673 C C . ASP A 1 90 ? -21.578 -10.508 9.664 1 95.5 90 ASP A C 1
ATOM 675 O O . ASP A 1 90 ? -22.578 -11.188 9.484 1 95.5 90 ASP A O 1
ATOM 679 N N . ARG A 1 91 ? -20.625 -10.422 8.742 1 95.75 91 ARG A N 1
ATOM 680 C CA . ARG A 1 91 ? -20.828 -10.969 7.402 1 95.75 91 ARG A CA 1
ATOM 681 C C . ARG A 1 91 ? -19.938 -12.172 7.152 1 95.75 91 ARG A C 1
ATOM 683 O O . ARG A 1 91 ? -20.312 -13.086 6.406 1 95.75 91 ARG A O 1
ATOM 690 N N . LEU A 1 92 ? -18.75 -12.164 7.758 1 97.12 92 LEU A N 1
ATOM 691 C CA . LEU A 1 92 ? -17.766 -13.203 7.477 1 97.12 92 LEU A CA 1
ATOM 692 C C . LEU A 1 92 ? -17.219 -13.797 8.773 1 97.12 92 LEU A C 1
ATOM 694 O O . LEU A 1 92 ? -16 -13.836 8.977 1 97.12 92 LEU A O 1
ATOM 698 N N . PRO A 1 93 ? -18.078 -14.383 9.664 1 97 93 PRO A N 1
ATOM 699 C CA . PRO A 1 93 ? -17.625 -14.82 10.992 1 97 93 PRO A CA 1
ATOM 700 C C . PRO A 1 93 ? -16.625 -15.977 10.914 1 97 93 PRO A C 1
ATOM 702 O O . PRO A 1 93 ? -15.75 -16.094 11.773 1 97 93 PRO A O 1
ATOM 705 N N . LYS A 1 94 ? -16.734 -16.844 9.93 1 97.38 94 LYS A N 1
ATOM 706 C CA . LYS A 1 94 ? -15.812 -17.969 9.836 1 97.38 94 LYS A CA 1
ATOM 707 C C . LYS A 1 94 ? -14.422 -17.5 9.398 1 97.38 94 LYS A C 1
ATOM 709 O O . LYS A 1 94 ? -13.414 -17.938 9.945 1 97.38 94 LYS A O 1
ATOM 714 N N . VAL A 1 95 ? -14.391 -16.594 8.438 1 95.75 95 VAL A N 1
ATOM 715 C CA . VAL A 1 95 ? -13.125 -15.977 8.039 1 95.75 95 VAL A CA 1
ATOM 716 C C . VAL A 1 95 ? -12.531 -15.219 9.227 1 95.75 95 VAL A C 1
ATOM 718 O O . VAL A 1 95 ? -11.312 -15.258 9.445 1 95.75 95 VAL A O 1
ATOM 721 N N . ASN A 1 96 ? -13.367 -14.555 10 1 96.75 96 ASN A N 1
ATOM 722 C CA . ASN A 1 96 ? -12.93 -13.812 11.172 1 96.75 96 ASN A CA 1
ATOM 723 C C . ASN A 1 96 ? -12.258 -14.719 12.195 1 96.75 96 ASN A C 1
ATOM 725 O O . ASN A 1 96 ? -11.273 -14.32 12.828 1 96.75 96 ASN A O 1
ATOM 729 N N . GLU A 1 97 ? -12.758 -15.906 12.352 1 96.31 97 GLU A N 1
ATOM 730 C CA . GLU A 1 97 ? -12.164 -16.875 13.273 1 96.31 97 GLU A CA 1
ATOM 731 C C . GLU A 1 97 ? -10.758 -17.266 12.836 1 96.31 97 GLU A C 1
ATOM 733 O O . GLU A 1 97 ? -9.844 -17.344 13.664 1 96.31 97 GLU A O 1
ATOM 738 N N . VAL A 1 98 ? -10.609 -17.469 11.508 1 95.38 98 VAL A N 1
ATOM 739 C CA . VAL A 1 98 ? -9.305 -17.812 10.945 1 95.38 98 VAL A CA 1
ATOM 740 C C . VAL A 1 98 ? -8.344 -16.641 11.133 1 95.38 98 VAL A C 1
ATOM 742 O O . VAL A 1 98 ? -7.176 -16.844 11.477 1 95.38 98 VAL A O 1
ATOM 745 N N . PHE A 1 99 ? -8.867 -15.422 10.961 1 95.69 99 PHE A N 1
ATOM 746 C CA . PHE A 1 99 ? -8.078 -14.203 11.125 1 95.69 99 PHE A CA 1
ATOM 747 C C . PHE A 1 99 ? -7.664 -14.031 12.586 1 95.69 99 PHE A C 1
ATOM 749 O O . PHE A 1 99 ? -6.492 -13.789 12.875 1 95.69 99 PHE A O 1
ATOM 756 N N . ALA A 1 100 ? -8.516 -14.195 13.5 1 96.12 100 ALA A N 1
ATOM 757 C CA . ALA A 1 100 ? -8.258 -14.039 14.93 1 96.12 100 ALA A CA 1
ATOM 758 C C . ALA A 1 100 ? -7.238 -15.062 15.414 1 96.12 100 ALA A C 1
ATOM 760 O O . ALA A 1 100 ? -6.465 -14.789 16.328 1 96.12 100 ALA A O 1
ATOM 761 N N . ALA A 1 101 ? -7.23 -16.203 14.766 1 94.75 101 ALA A N 1
ATOM 762 C CA . ALA A 1 101 ? -6.285 -17.266 15.117 1 94.75 101 ALA A CA 1
ATOM 763 C C . ALA A 1 101 ? -4.906 -17 14.531 1 94.75 101 ALA A C 1
ATOM 765 O O . ALA A 1 101 ? -3.947 -17.719 14.82 1 94.75 101 ALA A O 1
ATOM 766 N N . GLY A 1 102 ? -4.801 -15.922 13.711 1 93 102 GLY A N 1
ATOM 767 C CA . GLY A 1 102 ? -3.529 -15.539 13.109 1 93 102 GLY A CA 1
ATOM 768 C C . GLY A 1 102 ? -3.137 -16.422 11.938 1 93 102 GLY A C 1
ATOM 769 O O . GLY A 1 102 ? -1.95 -16.578 11.641 1 93 102 GLY A O 1
ATOM 770 N N . LEU A 1 103 ? -4.059 -17.016 11.242 1 91.25 103 LEU A N 1
ATOM 771 C CA . LEU A 1 103 ? -3.752 -17.984 10.195 1 91.25 103 LEU A CA 1
ATOM 772 C C . LEU A 1 103 ? -3.807 -17.328 8.82 1 91.25 103 LEU A C 1
ATOM 774 O O . LEU A 1 103 ? -3.414 -17.938 7.824 1 91.25 103 LEU A O 1
ATOM 778 N N . VAL A 1 104 ? -4.312 -16.109 8.844 1 88.5 104 VAL A N 1
ATOM 779 C CA . VAL A 1 104 ? -4.34 -15.352 7.594 1 88.5 104 VAL A CA 1
ATOM 780 C C . VAL A 1 104 ? -3.945 -13.906 7.859 1 88.5 104 VAL A C 1
ATOM 782 O O . VAL A 1 104 ? -4.234 -13.359 8.93 1 88.5 104 VAL A O 1
ATOM 785 N N . SER A 1 105 ? -3.32 -13.297 6.898 1 82.88 105 SER A N 1
ATOM 786 C CA . SER A 1 105 ? -2.842 -11.93 7.062 1 82.88 105 SER A CA 1
ATOM 787 C C . SER A 1 105 ? -3.969 -10.922 6.863 1 82.88 105 SER A C 1
ATOM 789 O O . SER A 1 105 ? -5.004 -11.25 6.281 1 82.88 105 SER A O 1
ATOM 791 N N . GLU A 1 106 ? -3.736 -9.719 7.391 1 84.06 106 GLU A N 1
ATOM 792 C CA . GLU A 1 106 ? -4.695 -8.633 7.234 1 84.06 106 GLU A CA 1
ATOM 793 C C . GLU A 1 106 ? -4.926 -8.305 5.762 1 84.06 106 GLU A C 1
ATOM 795 O O . GLU A 1 106 ? -6.039 -7.953 5.363 1 84.06 106 GLU A O 1
ATOM 800 N N . MET A 1 107 ? -3.902 -8.438 5.039 1 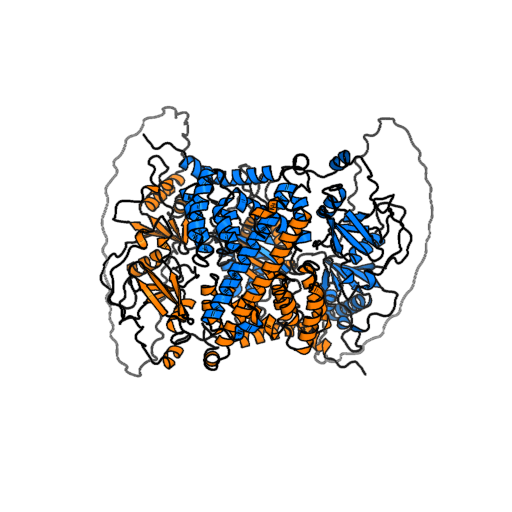73.38 107 MET A N 1
ATOM 801 C CA . MET A 1 107 ? -4.016 -8.141 3.615 1 73.38 107 MET A CA 1
ATOM 802 C C . MET A 1 107 ? -5.02 -9.062 2.939 1 73.38 107 MET A C 1
ATOM 804 O O . MET A 1 107 ? -5.836 -8.617 2.131 1 73.38 107 MET A O 1
ATOM 808 N N . ILE A 1 108 ? -4.98 -10.312 3.234 1 78.69 108 ILE A N 1
ATOM 809 C CA . ILE A 1 108 ? -5.895 -11.297 2.664 1 78.69 108 ILE A CA 1
ATOM 810 C C . ILE A 1 108 ? -7.324 -10.992 3.113 1 78.69 108 ILE A C 1
ATOM 812 O O . ILE A 1 108 ? -8.25 -11.008 2.303 1 78.69 108 ILE A O 1
ATOM 816 N N . VAL A 1 109 ? -7.453 -10.656 4.328 1 85.56 109 VAL A N 1
ATOM 817 C CA . VAL A 1 109 ? -8.766 -10.367 4.898 1 85.56 109 VAL A CA 1
ATOM 818 C C . VAL A 1 109 ? -9.359 -9.125 4.234 1 85.56 109 VAL A C 1
ATOM 820 O O . VAL A 1 109 ? -10.555 -9.086 3.928 1 85.56 109 VAL A O 1
ATOM 823 N N . ARG A 1 110 ? -8.586 -8.18 4.062 1 78.75 110 ARG A N 1
ATOM 824 C CA . ARG A 1 110 ? -9.023 -6.965 3.379 1 78.75 110 ARG A CA 1
ATOM 825 C C . ARG A 1 110 ? -9.547 -7.289 1.983 1 78.75 110 ARG A C 1
ATOM 827 O O . ARG A 1 110 ? -10.594 -6.777 1.576 1 78.75 110 ARG A O 1
ATOM 834 N N . ASN A 1 111 ? -8.898 -8.133 1.336 1 73.94 111 ASN A N 1
ATOM 835 C CA . ASN A 1 111 ? -9.305 -8.531 -0.006 1 73.94 111 ASN A CA 1
ATOM 836 C C . ASN A 1 111 ? -10.625 -9.305 0.016 1 73.94 111 ASN A C 1
ATOM 838 O O . ASN A 1 111 ? -11.484 -9.094 -0.84 1 73.94 111 ASN A O 1
ATOM 842 N N . ILE A 1 112 ? -10.75 -10.172 0.929 1 83.88 112 ILE A N 1
ATOM 843 C CA . ILE A 1 112 ? -11.969 -10.969 1.06 1 83.88 112 ILE A CA 1
ATOM 844 C C . ILE A 1 112 ? -13.156 -10.047 1.332 1 83.88 112 ILE A C 1
ATOM 846 O O . ILE A 1 112 ? -14.211 -10.18 0.707 1 83.88 112 ILE A O 1
ATOM 850 N N . CYS A 1 113 ? -12.945 -9.094 2.26 1 83.06 113 CYS A N 1
ATOM 851 C CA . CYS A 1 113 ? -14.008 -8.148 2.58 1 83.06 113 CYS A CA 1
ATOM 852 C C . CYS A 1 113 ? -14.414 -7.34 1.352 1 83.06 113 CYS A C 1
ATOM 854 O O . CYS A 1 113 ? -15.602 -7.145 1.094 1 83.06 113 CYS A O 1
ATOM 856 N N . TRP A 1 114 ? -13.508 -6.969 0.64 1 73.25 114 TRP A N 1
ATOM 857 C CA . TRP A 1 114 ? -13.766 -6.176 -0.558 1 73.25 114 TRP A CA 1
ATOM 858 C C . TRP A 1 114 ? -14.508 -6.996 -1.605 1 73.25 114 TRP A C 1
ATOM 860 O O . TRP A 1 114 ? -15.508 -6.539 -2.168 1 73.25 114 TRP A O 1
ATOM 870 N N . SER A 1 115 ? -14.094 -8.195 -1.819 1 74.25 115 SER A N 1
ATOM 871 C CA . SER A 1 115 ? -14.648 -9.039 -2.875 1 74.25 115 SER A CA 1
ATOM 872 C C . SER A 1 115 ? -16.078 -9.461 -2.557 1 74.25 115 SER A C 1
ATOM 874 O O . SER A 1 115 ? -16.875 -9.672 -3.465 1 74.25 115 SER A O 1
ATOM 876 N N . THR A 1 116 ? -16.422 -9.523 -1.356 1 86.69 116 THR A N 1
ATOM 877 C CA . THR A 1 116 ? -17.719 -10.047 -0.966 1 86.69 116 THR A CA 1
ATOM 878 C C . THR A 1 116 ? -18.672 -8.914 -0.617 1 86.69 116 THR A C 1
ATOM 880 O O . THR A 1 116 ? -19.828 -9.156 -0.241 1 86.69 116 THR A O 1
ATOM 883 N N . ALA A 1 117 ? -18.234 -7.688 -0.739 1 81.06 117 ALA A N 1
ATOM 884 C CA . ALA A 1 117 ? -19.016 -6.535 -0.285 1 81.06 117 ALA A CA 1
ATOM 885 C C . ALA A 1 117 ? -20.312 -6.406 -1.074 1 81.06 117 ALA A C 1
ATOM 887 O O . ALA A 1 117 ? -21.297 -5.855 -0.574 1 81.06 117 ALA A O 1
ATOM 888 N N . LEU A 1 118 ? -20.438 -6.977 -2.279 1 79.5 118 LEU A N 1
ATOM 889 C CA . LEU A 1 118 ? -21.594 -6.801 -3.152 1 79.5 118 LEU A CA 1
ATOM 890 C C . LEU A 1 118 ? -22.641 -7.879 -2.893 1 79.5 118 LEU A C 1
ATOM 892 O O . LEU A 1 118 ? -23.75 -7.809 -3.42 1 79.5 118 LEU A O 1
ATOM 896 N N . MET A 1 119 ? -22.359 -8.797 -2.068 1 87.88 119 MET A N 1
ATOM 897 C CA . MET A 1 119 ? -23.281 -9.906 -1.824 1 87.88 119 MET A CA 1
ATOM 898 C C . MET A 1 119 ? -24.375 -9.5 -0.842 1 87.88 119 MET A C 1
ATOM 900 O O . MET A 1 119 ? -24.078 -9.07 0.276 1 87.88 119 MET A O 1
ATOM 904 N N . LEU A 1 120 ? -25.641 -9.711 -1.258 1 88.56 120 LEU A N 1
ATOM 905 C CA . LEU A 1 120 ? -26.766 -9.227 -0.467 1 88.56 120 LEU A CA 1
ATOM 906 C C . LEU A 1 120 ? -27.484 -10.375 0.23 1 88.56 120 LEU A C 1
ATOM 908 O O . LEU A 1 120 ? -28.156 -10.172 1.243 1 88.56 120 LEU A O 1
ATOM 912 N N . GLU A 1 121 ? -27.344 -11.562 -0.296 1 90.94 121 GLU A N 1
ATOM 913 C CA . GLU A 1 121 ? -28.062 -12.703 0.266 1 90.94 121 GLU A CA 1
ATOM 914 C C . GLU A 1 121 ? -27.266 -13.375 1.375 1 90.94 121 GLU A C 1
ATOM 916 O O . GLU A 1 121 ? -26.203 -13.961 1.115 1 90.94 121 GLU A O 1
ATOM 921 N N . PRO A 1 122 ? -27.766 -13.414 2.566 1 92.69 122 PRO A N 1
ATOM 922 C CA . PRO A 1 122 ? -27 -13.898 3.721 1 92.69 122 PRO A CA 1
ATOM 923 C C . PRO A 1 122 ? -26.656 -15.383 3.613 1 92.69 122 PRO A C 1
ATOM 925 O O . PRO A 1 122 ? -25.578 -15.797 4.051 1 92.69 122 PRO A O 1
ATOM 928 N N . ASP A 1 123 ? -27.531 -16.125 3.004 1 93.06 123 ASP A N 1
ATOM 929 C CA . ASP A 1 123 ? -27.281 -17.547 2.916 1 93.06 123 ASP A CA 1
ATOM 930 C C . ASP A 1 123 ? -26.125 -17.844 1.962 1 93.06 123 ASP A C 1
ATOM 932 O O . ASP A 1 123 ? -25.266 -18.688 2.25 1 93.06 123 ASP A O 1
ATOM 936 N N . LYS A 1 124 ? -26.156 -17.188 0.849 1 91.88 124 LYS A N 1
ATOM 937 C CA . LYS A 1 124 ? -25.062 -17.344 -0.104 1 91.88 124 LYS A CA 1
ATOM 938 C C . LYS A 1 124 ? -23.734 -16.875 0.492 1 91.88 124 LYS A C 1
ATOM 940 O O . LYS A 1 124 ? -22.703 -17.516 0.301 1 91.88 124 LYS A O 1
ATOM 945 N N . LEU A 1 125 ? -23.844 -15.836 1.233 1 94.31 125 LEU A N 1
ATOM 946 C CA . LEU A 1 125 ? -22.641 -15.305 1.872 1 94.31 125 LEU A CA 1
ATOM 947 C C . LEU A 1 125 ? -22.109 -16.266 2.926 1 94.31 125 LEU A C 1
ATOM 949 O O . LEU A 1 125 ? -20.891 -16.469 3.029 1 94.31 125 LEU A O 1
ATOM 953 N N . ALA A 1 126 ? -22.984 -16.844 3.668 1 95.38 126 ALA A N 1
ATOM 954 C CA . ALA A 1 126 ? -22.578 -17.812 4.691 1 95.38 126 ALA A CA 1
ATOM 955 C C . ALA A 1 126 ? -21.859 -19 4.074 1 95.38 126 ALA A C 1
ATOM 957 O O . ALA A 1 126 ? -20.891 -19.516 4.645 1 95.38 126 ALA A O 1
ATOM 958 N N . LEU A 1 127 ? -22.312 -19.406 2.912 1 93.5 127 LEU A N 1
ATOM 959 C CA . LEU A 1 127 ? -21.688 -20.516 2.207 1 93.5 127 LEU A CA 1
ATOM 960 C C . LEU A 1 127 ? -20.281 -20.156 1.755 1 93.5 127 LEU A C 1
ATOM 962 O O . LEU A 1 127 ? -19.344 -20.922 1.961 1 93.5 127 LEU A O 1
ATOM 966 N N . ILE A 1 128 ? -20.156 -19.031 1.221 1 92.06 128 ILE A N 1
ATOM 967 C CA . ILE A 1 128 ? -18.859 -18.578 0.729 1 92.06 128 ILE A CA 1
ATOM 968 C C . ILE A 1 128 ? -17.922 -18.344 1.906 1 92.06 128 ILE A C 1
ATOM 970 O O . ILE A 1 128 ? -16.734 -18.672 1.835 1 92.06 128 ILE A O 1
ATOM 974 N N . ASP A 1 129 ? -18.406 -17.766 2.994 1 95.31 129 ASP A N 1
ATOM 975 C CA . ASP A 1 129 ? -17.641 -17.562 4.215 1 95.31 129 ASP A CA 1
ATOM 976 C C . ASP A 1 129 ? -17.047 -18.875 4.727 1 95.31 129 ASP A C 1
ATOM 978 O O . ASP A 1 129 ? -15.852 -18.938 5.012 1 95.31 129 ASP A O 1
ATOM 982 N N . ALA A 1 130 ? -17.875 -19.875 4.742 1 95 130 ALA A N 1
ATOM 983 C CA . ALA A 1 130 ? -17.453 -21.172 5.238 1 95 130 ALA A CA 1
ATOM 984 C C . ALA A 1 130 ? -16.422 -21.812 4.305 1 95 130 ALA A C 1
ATOM 986 O O . ALA A 1 130 ? -15.414 -22.344 4.762 1 95 130 ALA A O 1
ATOM 987 N N . GLU A 1 131 ? -16.672 -21.719 3.07 1 91.19 131 GLU A N 1
ATOM 988 C CA . GLU A 1 131 ? -15.766 -22.328 2.092 1 91.19 131 GLU A CA 1
ATOM 989 C C . GLU A 1 131 ? -14.414 -21.609 2.072 1 91.19 131 GLU A C 1
ATOM 991 O O . GLU A 1 131 ? -13.367 -22.25 2.027 1 91.19 131 GLU A O 1
ATOM 996 N N . LEU A 1 132 ? -14.445 -20.328 2.133 1 89.56 132 LEU A N 1
ATOM 997 C CA . LEU A 1 132 ? -13.203 -19.562 2.156 1 89.56 132 LEU A CA 1
ATOM 998 C C . LEU A 1 132 ? -12.398 -19.859 3.418 1 89.56 132 LEU A C 1
ATOM 1000 O O . LEU A 1 132 ? -11.188 -20.078 3.35 1 89.56 132 LEU A O 1
ATOM 1004 N N . ALA A 1 133 ? -13.07 -19.875 4.539 1 93.38 133 ALA A N 1
ATOM 1005 C CA . ALA A 1 133 ? -12.406 -20.172 5.805 1 93.38 133 ALA A CA 1
ATOM 1006 C C . ALA A 1 133 ? -11.711 -21.531 5.754 1 93.38 133 ALA A C 1
ATOM 1008 O O . ALA A 1 133 ? -10.594 -21.672 6.258 1 93.38 133 ALA A O 1
ATOM 1009 N N . ALA A 1 134 ? -12.344 -22.438 5.094 1 89.56 134 ALA A N 1
ATOM 1010 C CA . ALA A 1 134 ? -11.781 -23.781 4.984 1 89.56 134 ALA A CA 1
ATOM 1011 C C . ALA A 1 134 ? -10.539 -23.797 4.098 1 89.56 134 ALA A C 1
ATOM 1013 O O . ALA A 1 134 ? -9.578 -24.516 4.367 1 89.56 134 ALA A O 1
ATOM 1014 N N . GLN A 1 135 ? -10.531 -22.953 3.207 1 84.38 135 GLN A N 1
ATOM 1015 C CA . GLN A 1 135 ? -9.445 -22.953 2.236 1 84.38 135 GLN A CA 1
ATOM 1016 C C . GLN A 1 135 ? -8.242 -22.172 2.758 1 84.38 135 GLN A C 1
ATOM 1018 O O . GLN A 1 135 ? -7.102 -22.469 2.385 1 84.38 135 GLN A O 1
ATOM 1023 N N . ILE A 1 136 ? -8.492 -21.219 3.629 1 83.62 136 ILE A N 1
ATOM 1024 C CA . ILE A 1 136 ? -7.406 -20.328 4.016 1 83.62 136 ILE A CA 1
ATOM 1025 C C . ILE A 1 136 ? -6.918 -20.688 5.418 1 83.62 136 ILE A C 1
ATOM 1027 O O . ILE A 1 136 ? -6.195 -19.906 6.051 1 83.62 136 ILE A O 1
ATOM 1031 N N . SER A 1 137 ? -7.254 -21.844 5.902 1 79.5 137 SER A N 1
ATOM 1032 C CA . SER A 1 137 ? -6.953 -22.219 7.277 1 79.5 137 SER A CA 1
ATOM 1033 C C . SER A 1 137 ? -5.5 -22.656 7.426 1 79.5 137 SER A C 1
ATOM 1035 O O . SER A 1 137 ? -5.035 -22.906 8.539 1 79.5 137 SER A O 1
ATOM 1037 N N . GLY A 1 138 ? -4.707 -22.719 6.43 1 75.06 138 GLY A N 1
ATOM 1038 C CA . GLY A 1 138 ? -3.279 -22.984 6.512 1 75.06 138 GLY A CA 1
ATOM 1039 C C . GLY A 1 138 ? -2.428 -21.812 6.086 1 75.06 138 GLY A C 1
ATOM 1040 O O . GLY A 1 138 ? -2.531 -21.344 4.949 1 75.06 138 GLY A O 1
ATOM 1041 N N . TRP A 1 139 ? -1.628 -21.344 7.172 1 67.56 139 TRP A N 1
ATOM 1042 C CA . TRP A 1 139 ? -0.814 -20.156 6.922 1 67.56 139 TRP A CA 1
ATOM 1043 C C . TRP A 1 139 ? 0.005 -20.312 5.645 1 67.56 139 TRP A C 1
ATOM 1045 O O . TRP A 1 139 ? 0.678 -21.328 5.457 1 67.56 139 TRP A O 1
ATOM 1055 N N . GLY A 1 140 ? -0.104 -19.375 4.754 1 63.47 140 GLY A N 1
ATOM 1056 C CA . GLY A 1 140 ? 0.719 -19.281 3.559 1 63.47 140 GLY A CA 1
ATOM 1057 C C . GLY A 1 140 ? 0.351 -20.297 2.498 1 63.47 140 GLY A C 1
ATOM 1058 O O . GLY A 1 140 ? 1.057 -20.453 1.498 1 63.47 140 GLY A O 1
ATOM 1059 N N . LYS A 1 141 ? -0.75 -20.984 2.707 1 70 141 LYS A N 1
ATOM 1060 C CA . LYS A 1 141 ? -1.143 -22.031 1.764 1 70 141 LYS A CA 1
ATOM 1061 C C . LYS A 1 141 ? -1.554 -21.438 0.422 1 70 141 LYS A C 1
ATOM 1063 O O . LYS A 1 141 ? -1.246 -22 -0.633 1 70 141 LYS A O 1
ATOM 1068 N N . LEU A 1 142 ? -2.156 -20.312 0.537 1 76.31 142 LEU A N 1
ATOM 1069 C CA . LEU A 1 142 ? -2.588 -19.625 -0.678 1 76.31 142 LEU A CA 1
ATOM 1070 C C . LEU A 1 142 ? -2.016 -18.219 -0.739 1 76.31 142 LEU A C 1
ATOM 1072 O O . LEU A 1 142 ? -1.921 -17.531 0.284 1 76.31 142 LEU A O 1
ATOM 1076 N N . THR A 1 143 ? -1.624 -17.859 -1.943 1 72.5 143 THR A N 1
ATOM 1077 C CA . THR A 1 143 ? -1.212 -16.484 -2.17 1 72.5 143 THR A CA 1
ATOM 1078 C C . THR A 1 143 ? -2.426 -15.562 -2.252 1 72.5 143 THR A C 1
ATOM 1080 O O . THR A 1 143 ? -3.562 -16.031 -2.336 1 72.5 143 THR A O 1
ATOM 1083 N N . LEU A 1 144 ? -2.145 -14.273 -2.131 1 64.75 144 LEU A N 1
ATOM 1084 C CA . LEU A 1 144 ? -3.213 -13.289 -2.273 1 64.75 144 LEU A CA 1
ATOM 1085 C C . LEU A 1 144 ? -3.926 -13.453 -3.613 1 64.75 144 LEU A C 1
ATOM 1087 O O . LEU A 1 144 ? -5.156 -13.391 -3.678 1 64.75 144 LEU A O 1
ATOM 1091 N N . LYS A 1 145 ? -3.186 -13.711 -4.621 1 67.31 145 LYS A N 1
ATOM 1092 C CA . LYS A 1 145 ? -3.771 -13.867 -5.949 1 67.31 145 LYS A CA 1
ATOM 1093 C C . LYS A 1 145 ? -4.648 -15.109 -6.023 1 67.31 145 LYS A C 1
ATOM 1095 O O . LYS A 1 145 ? -5.738 -15.078 -6.598 1 67.31 145 LYS A O 1
ATOM 1100 N N . GLU A 1 146 ? -4.141 -16.188 -5.492 1 77.06 146 GLU A N 1
ATOM 1101 C CA . GLU A 1 146 ? -4.922 -17.422 -5.473 1 77.06 146 GLU A CA 1
ATOM 1102 C C . GLU A 1 146 ? -6.215 -17.234 -4.688 1 77.06 146 GLU A C 1
ATOM 1104 O O . GLU A 1 146 ? -7.258 -17.781 -5.066 1 77.06 146 GLU A O 1
ATOM 1109 N N . ILE A 1 147 ? -6.156 -16.484 -3.691 1 76.38 147 ILE A N 1
ATOM 1110 C CA . ILE A 1 147 ? -7.344 -16.234 -2.883 1 76.38 147 ILE A CA 1
ATOM 1111 C C . ILE A 1 147 ? -8.352 -15.406 -3.688 1 76.38 147 ILE A C 1
ATOM 1113 O O . ILE A 1 147 ? -9.539 -15.727 -3.715 1 76.38 147 ILE A O 1
ATOM 1117 N N . ASP A 1 148 ? -7.836 -14.453 -4.309 1 70 148 ASP A N 1
ATOM 1118 C CA . ASP A 1 148 ? -8.695 -13.625 -5.148 1 70 148 ASP A CA 1
ATOM 1119 C C . ASP A 1 148 ? -9.391 -14.477 -6.215 1 70 148 ASP A C 1
ATOM 1121 O O . ASP A 1 148 ? -10.602 -14.359 -6.414 1 70 148 ASP A O 1
ATOM 1125 N N . ASN A 1 149 ? -8.633 -15.258 -6.84 1 75 149 ASN A N 1
ATOM 1126 C CA . ASN A 1 149 ? -9.18 -16.125 -7.879 1 75 149 ASN A CA 1
ATOM 1127 C C . ASN A 1 149 ? -10.219 -17.094 -7.312 1 75 149 ASN A C 1
ATOM 1129 O O . ASN A 1 149 ? -11.234 -17.359 -7.949 1 75 149 ASN A O 1
ATOM 1133 N N . THR A 1 150 ? -9.867 -17.594 -6.18 1 80.06 150 THR A N 1
ATOM 1134 C CA . THR A 1 150 ? -10.789 -18.5 -5.504 1 80.06 150 THR A CA 1
ATOM 1135 C C . THR A 1 150 ? -12.094 -17.797 -5.156 1 80.06 150 THR A C 1
ATOM 1137 O O . THR A 1 150 ? -13.18 -18.344 -5.34 1 80.06 150 THR A O 1
ATOM 1140 N N . ILE A 1 151 ? -12.008 -16.625 -4.703 1 79.44 151 ILE A N 1
ATOM 1141 C CA . ILE A 1 151 ? -13.188 -15.836 -4.359 1 79.44 151 ILE A CA 1
ATOM 1142 C C . ILE A 1 151 ? -14.031 -15.602 -5.609 1 79.44 151 ILE A C 1
ATOM 1144 O O . ILE A 1 151 ? -15.25 -15.781 -5.586 1 79.44 151 ILE A O 1
ATOM 1148 N N . ASP A 1 152 ? -13.367 -15.25 -6.605 1 74.44 152 ASP A N 1
ATOM 1149 C CA . ASP A 1 152 ? -14.078 -15 -7.859 1 74.44 152 ASP A CA 1
ATOM 1150 C C . ASP A 1 152 ? -14.805 -16.25 -8.336 1 74.44 152 ASP A C 1
ATOM 1152 O O . ASP A 1 152 ? -15.961 -16.172 -8.773 1 74.44 152 ASP A O 1
ATOM 1156 N N . ASP A 1 153 ? -14.094 -17.344 -8.25 1 80.12 153 ASP A N 1
ATOM 1157 C CA . ASP A 1 153 ? -14.695 -18.625 -8.609 1 80.12 153 ASP A CA 1
ATOM 1158 C C . ASP A 1 153 ? -15.953 -18.891 -7.785 1 80.12 153 ASP A C 1
ATOM 1160 O O . ASP A 1 153 ? -16.984 -19.297 -8.328 1 80.12 153 ASP A O 1
ATOM 1164 N N . LEU A 1 154 ? -15.914 -18.672 -6.566 1 81.94 154 LEU A N 1
ATOM 1165 C CA . LEU A 1 154 ? -17.016 -18.938 -5.652 1 81.94 154 LEU A CA 1
ATOM 1166 C C . LEU A 1 154 ? -18.172 -17.953 -5.895 1 81.94 154 LEU A C 1
ATOM 1168 O O . LEU A 1 154 ? -19.344 -18.344 -5.852 1 81.94 154 LEU A O 1
ATOM 1172 N N . ILE A 1 155 ? -17.812 -16.75 -6.133 1 80.5 155 ILE A N 1
ATOM 1173 C CA . ILE A 1 155 ? -18.828 -15.734 -6.391 1 80.5 155 ILE A CA 1
ATOM 1174 C C . ILE A 1 155 ? -19.578 -16.062 -7.684 1 80.5 155 ILE A C 1
ATOM 1176 O O . ILE A 1 155 ? -20.797 -16.031 -7.727 1 80.5 155 ILE A O 1
ATOM 1180 N N . LEU A 1 156 ? -18.812 -16.359 -8.703 1 75.69 156 LEU A N 1
ATOM 1181 C CA . LEU A 1 156 ? -19.422 -16.688 -9.984 1 75.69 156 LEU A CA 1
ATOM 1182 C C . LEU A 1 156 ? -20.328 -17.922 -9.867 1 75.69 156 LEU A C 1
ATOM 1184 O O . LEU A 1 156 ? -21.359 -18 -10.531 1 75.69 156 LEU A O 1
ATOM 1188 N N . LYS A 1 157 ? -19.938 -18.781 -9.023 1 78.56 157 LYS A N 1
ATOM 1189 C CA . LYS A 1 157 ? -20.703 -20.016 -8.812 1 78.56 157 LYS A CA 1
ATOM 1190 C C . LYS A 1 157 ? -21.969 -19.734 -8.008 1 78.56 157 LYS A C 1
ATOM 1192 O O . LYS A 1 157 ? -23.047 -20.219 -8.359 1 78.56 157 LYS A O 1
ATOM 1197 N N . HIS A 1 158 ? -21.938 -18.922 -6.922 1 80.75 158 HIS A N 1
ATOM 1198 C CA . HIS A 1 158 ? -23.016 -18.859 -5.945 1 80.75 158 HIS A CA 1
ATOM 1199 C C . HIS A 1 158 ? -23.828 -17.578 -6.121 1 80.75 158 HIS A C 1
ATOM 1201 O O . HIS A 1 158 ? -25.016 -17.531 -5.77 1 80.75 158 HIS A O 1
ATOM 1207 N N . ASP A 1 159 ? -23.203 -16.5 -6.508 1 81.88 159 ASP A N 1
ATOM 1208 C CA . ASP A 1 159 ? -23.859 -15.211 -6.648 1 81.88 159 ASP A CA 1
ATOM 1209 C C . ASP A 1 159 ? -23.219 -14.391 -7.766 1 81.88 159 ASP A C 1
ATOM 1211 O O . ASP A 1 159 ? -22.641 -13.336 -7.512 1 81.88 159 ASP A O 1
ATOM 1215 N N . PRO A 1 160 ? -23.453 -14.789 -8.992 1 77.19 160 PRO A N 1
ATOM 1216 C CA . PRO A 1 160 ? -22.797 -14.117 -10.117 1 77.19 160 PRO A CA 1
ATOM 1217 C C . PRO A 1 160 ? -23.125 -12.625 -10.172 1 77.19 160 PRO A C 1
ATOM 1219 O O . PRO A 1 160 ? -22.328 -11.844 -10.711 1 77.19 160 PRO A O 1
ATOM 1222 N N . ALA A 1 161 ? -24.266 -12.219 -9.609 1 76.38 161 ALA A N 1
ATOM 1223 C CA . ALA A 1 161 ? -24.641 -10.812 -9.609 1 76.38 161 ALA A CA 1
ATOM 1224 C C . ALA A 1 161 ? -23.641 -9.977 -8.812 1 76.38 161 ALA A C 1
ATOM 1226 O O . ALA A 1 161 ? -23.562 -8.758 -9 1 76.38 161 ALA A O 1
ATOM 1227 N N . SER A 1 162 ? -23.047 -10.703 -7.902 1 77.56 162 SER A N 1
ATOM 1228 C CA . SER A 1 162 ? -22.125 -9.969 -7.027 1 77.56 162 SER A CA 1
ATOM 1229 C C . SER A 1 162 ? -20.719 -9.961 -7.598 1 77.56 162 SER A C 1
ATOM 1231 O O . SER A 1 162 ? -19.797 -9.438 -6.969 1 77.56 162 SER A O 1
ATOM 1233 N N . PHE A 1 163 ? -20.688 -10.648 -8.797 1 72.69 163 PHE A N 1
ATOM 1234 C CA . PHE A 1 163 ? -19.375 -10.656 -9.422 1 72.69 163 PHE A CA 1
ATOM 1235 C C . PHE A 1 163 ? -18.984 -9.258 -9.875 1 72.69 163 PHE A C 1
ATOM 1237 O O . PHE A 1 163 ? -19.766 -8.562 -10.523 1 72.69 163 PHE A O 1
ATOM 1244 N N . ARG A 1 164 ? -18.047 -8.789 -9.281 1 58.25 164 ARG A N 1
ATOM 1245 C CA . ARG A 1 164 ? -17.562 -7.48 -9.703 1 58.25 164 ARG A CA 1
ATOM 1246 C C . ARG A 1 164 ? -16.953 -7.547 -11.102 1 58.25 164 ARG A C 1
ATOM 1248 O O . ARG A 1 164 ? -15.883 -8.125 -11.289 1 58.25 164 ARG A O 1
ATOM 1255 N N . ARG A 1 165 ? -18.109 -7.422 -12.117 1 49.12 165 ARG A N 1
ATOM 1256 C CA . ARG A 1 165 ? -17.688 -7.516 -13.508 1 49.12 165 ARG A CA 1
ATOM 1257 C C . ARG A 1 165 ? -16.391 -6.75 -13.734 1 49.12 165 ARG A C 1
ATOM 1259 O O . ARG A 1 165 ? -15.562 -7.152 -14.555 1 49.12 165 ARG A O 1
ATOM 1266 N N . GLY A 1 166 ? -16.766 -5.441 -13.445 1 44.78 166 GLY A N 1
ATOM 1267 C CA . GLY A 1 166 ? -15.617 -4.59 -13.664 1 44.78 166 GLY A CA 1
ATOM 1268 C C . GLY A 1 166 ? -14.352 -5.113 -13 1 44.78 166 GLY A C 1
ATOM 1269 O O . GLY A 1 166 ? -13.336 -4.418 -12.953 1 44.78 166 GLY A O 1
ATOM 1270 N N . ARG A 1 167 ? -14.656 -5.965 -12.117 1 40.81 167 ARG A N 1
ATOM 1271 C CA . ARG A 1 167 ? -13.461 -6.582 -11.539 1 40.81 167 ARG A CA 1
ATOM 1272 C C . ARG A 1 167 ? -12.516 -7.07 -12.633 1 40.81 167 ARG A C 1
ATOM 1274 O O . ARG A 1 167 ? -11.469 -7.648 -12.344 1 40.81 167 ARG A O 1
ATOM 1281 N N . ALA A 1 168 ? -13.109 -7.727 -13.492 1 34.16 168 ALA A N 1
ATOM 1282 C CA . ALA A 1 168 ? -12.055 -7.84 -14.492 1 34.16 168 ALA A CA 1
ATOM 1283 C C . ALA A 1 168 ? -11.203 -6.574 -14.539 1 34.16 168 ALA A C 1
ATOM 1285 O O . ALA A 1 168 ? -11.539 -5.566 -13.914 1 34.16 168 ALA A O 1
ATOM 1286 N N . SER A 1 169 ? -10.609 -6.016 -15.703 1 36.41 169 SER A N 1
ATOM 1287 C CA . SER A 1 169 ? -9.594 -4.973 -15.781 1 36.41 169 SER A CA 1
ATOM 1288 C C . SER A 1 169 ? -10.109 -3.66 -15.195 1 36.41 169 SER A C 1
ATOM 1290 O O . SER A 1 169 ? -9.32 -2.787 -14.828 1 36.41 169 SER A O 1
ATOM 1292 N N . ARG A 1 170 ? -11.633 -3.221 -15.156 1 36.72 170 ARG A N 1
ATOM 1293 C CA . ARG A 1 170 ? -12.203 -1.877 -15.227 1 36.72 170 ARG A CA 1
ATOM 1294 C C . ARG A 1 170 ? -12.578 -1.376 -13.836 1 36.72 170 ARG A C 1
ATOM 1296 O O . ARG A 1 170 ? -12.555 -0.171 -13.578 1 36.72 170 ARG A O 1
ATOM 1303 N N . ARG A 1 171 ? -13.266 -2.15 -12.75 1 35.72 171 ARG A N 1
ATOM 1304 C CA . ARG A 1 171 ? -14.008 -1.695 -11.578 1 35.72 171 ARG A CA 1
ATOM 1305 C C . ARG A 1 171 ? -13.148 -1.761 -10.328 1 35.72 171 ARG A C 1
ATOM 1307 O O . ARG A 1 171 ? -12.398 -2.721 -10.133 1 35.72 171 ARG A O 1
ATOM 1314 N N . GLY A 1 172 ? -12.758 -0.805 -9.891 1 45.81 172 GLY A N 1
ATOM 1315 C CA . GLY A 1 172 ? -11.914 -0.456 -8.766 1 45.81 172 GLY A CA 1
ATOM 1316 C C . GLY A 1 172 ? -10.633 0.253 -9.172 1 45.81 172 GLY A C 1
ATOM 1317 O O . GLY A 1 172 ? -9.664 0.286 -8.406 1 45.81 172 GLY A O 1
ATOM 1318 N N . ARG A 1 173 ? -11.062 0.49 -10.344 1 53.97 173 ARG A N 1
ATOM 1319 C CA . ARG A 1 173 ? -9.93 1.263 -10.852 1 53.97 173 ARG A CA 1
ATOM 1320 C C . ARG A 1 173 ? -9.914 2.666 -10.258 1 53.97 173 ARG A C 1
ATOM 1322 O O . ARG A 1 173 ? -10.961 3.295 -10.102 1 53.97 173 ARG A O 1
ATOM 1329 N N . TYR A 1 174 ? -9.148 2.818 -9.688 1 55 174 TYR A N 1
ATOM 1330 C CA . TYR A 1 174 ? -8.938 4.176 -9.195 1 55 174 TYR A CA 1
ATOM 1331 C C . TYR A 1 174 ? -7.504 4.621 -9.43 1 55 174 TYR A C 1
ATOM 1333 O O . TYR A 1 174 ? -6.633 3.805 -9.742 1 55 174 TYR A O 1
ATOM 1341 N N . PHE A 1 175 ? -7.426 5.727 -9.609 1 61.78 175 PHE A N 1
ATOM 1342 C CA . PHE A 1 175 ? -6.125 6.383 -9.672 1 61.78 175 PHE A CA 1
ATOM 1343 C C . PHE A 1 175 ? -6.102 7.621 -8.789 1 61.78 175 PHE A C 1
ATOM 1345 O O . PHE A 1 175 ? -6.801 8.602 -9.062 1 61.78 175 PHE A O 1
ATOM 1352 N N . ASP A 1 176 ? -5.492 7.285 -7.715 1 62.25 176 ASP A N 1
ATOM 1353 C CA . ASP A 1 176 ? -5.402 8.383 -6.754 1 62.25 176 ASP A CA 1
ATOM 1354 C C . ASP A 1 176 ? -3.982 8.938 -6.684 1 62.25 176 ASP A C 1
ATOM 1356 O O . ASP A 1 176 ? -3.01 8.18 -6.727 1 62.25 176 ASP A O 1
ATOM 1360 N N . ILE A 1 177 ? -4.055 10.094 -6.879 1 61.03 177 ILE A N 1
ATOM 1361 C CA . ILE A 1 177 ? -2.793 10.812 -6.715 1 61.03 177 ILE A CA 1
ATOM 1362 C C . ILE A 1 177 ? -2.814 11.602 -5.406 1 61.03 177 ILE A C 1
ATOM 1364 O O . ILE A 1 177 ? -3.74 12.375 -5.156 1 61.03 177 ILE A O 1
ATOM 1368 N N . GLY A 1 178 ? -1.93 11.234 -4.809 1 54.59 178 GLY A N 1
ATOM 1369 C CA . GLY A 1 178 ? -1.778 11.945 -3.545 1 54.59 178 GLY A CA 1
ATOM 1370 C C . GLY A 1 178 ? -2.201 11.117 -2.346 1 54.59 178 GLY A C 1
ATOM 1371 O O . GLY A 1 178 ? -3.031 10.211 -2.469 1 54.59 178 GLY A O 1
ATOM 1372 N N . SER A 1 179 ? -1.607 11.07 -1.467 1 48.97 179 SER A N 1
ATOM 1373 C CA . SER A 1 179 ? -1.899 10.508 -0.153 1 48.97 179 SER A CA 1
ATOM 1374 C C . SER A 1 179 ? -1.644 11.523 0.954 1 48.97 179 SER A C 1
ATOM 1376 O O . SER A 1 179 ? -0.744 12.359 0.841 1 48.97 179 SER A O 1
ATOM 1378 N N . PRO A 1 180 ? -2.639 11.547 1.822 1 40.91 180 PRO A N 1
ATOM 1379 C CA . PRO A 1 180 ? -2.379 12.461 2.938 1 40.91 180 PRO A CA 1
ATOM 1380 C C . PRO A 1 180 ? -0.982 12.289 3.529 1 40.91 180 PRO A C 1
ATOM 1382 O O . PRO A 1 180 ? -0.466 13.203 4.184 1 40.91 180 PRO A O 1
ATOM 1385 N N . THR A 1 181 ? -0.398 11.133 3.135 1 39.22 181 THR A N 1
ATOM 1386 C CA . THR A 1 181 ? 0.891 10.797 3.729 1 39.22 181 THR A CA 1
ATOM 1387 C C . THR A 1 181 ? 2.027 11.078 2.752 1 39.22 181 THR A C 1
ATOM 1389 O O . THR A 1 181 ? 3.18 10.727 3.01 1 39.22 181 THR A O 1
ATOM 1392 N N . ASP A 1 182 ? 1.642 11.703 1.698 1 47.91 182 ASP A N 1
ATOM 1393 C CA . ASP A 1 182 ? 2.652 11.977 0.681 1 47.91 182 ASP A CA 1
ATOM 1394 C C . ASP A 1 182 ? 3.682 12.984 1.183 1 47.91 182 ASP A C 1
ATOM 1396 O O . ASP A 1 182 ? 3.33 13.945 1.865 1 47.91 182 ASP A O 1
ATOM 1400 N N . ALA A 1 183 ? 4.859 12.57 0.993 1 42.97 183 ALA A N 1
ATOM 1401 C CA . ALA A 1 183 ? 5.918 13.539 1.265 1 42.97 183 ALA A CA 1
ATOM 1402 C C . ALA A 1 183 ? 5.812 14.75 0.334 1 42.97 183 ALA A C 1
ATOM 1404 O O . ALA A 1 183 ? 5.234 14.648 -0.751 1 42.97 183 ALA A O 1
ATOM 1405 N N . PRO A 1 184 ? 6.176 16 0.768 1 39.34 184 PRO A N 1
ATOM 1406 C CA . PRO A 1 184 ? 6.164 17.156 -0.135 1 39.34 184 PRO A CA 1
ATOM 1407 C C . PRO A 1 184 ? 6.879 16.875 -1.455 1 39.34 184 PRO A C 1
ATOM 1409 O O . PRO A 1 184 ? 7.938 16.25 -1.468 1 39.34 184 PRO A O 1
ATOM 1412 N N . GLY A 1 185 ? 6.293 17.312 -2.447 1 44.72 185 GLY A N 1
ATOM 1413 C CA . GLY A 1 185 ? 6.84 17.203 -3.791 1 44.72 185 GLY A CA 1
ATOM 1414 C C . GLY A 1 185 ? 6.523 15.891 -4.469 1 44.72 185 GLY A C 1
ATOM 1415 O O . GLY A 1 185 ? 6.855 15.695 -5.637 1 44.72 185 GLY A O 1
ATOM 1416 N N . VAL A 1 186 ? 6.016 14.961 -3.5 1 55.28 186 VAL A N 1
ATOM 1417 C CA . VAL A 1 186 ? 5.664 13.688 -4.117 1 55.28 186 VAL A CA 1
ATOM 1418 C C . VAL A 1 186 ? 4.211 13.336 -3.807 1 55.28 186 VAL A C 1
ATOM 1420 O O . VAL A 1 186 ? 3.686 13.727 -2.76 1 55.28 186 VAL A O 1
ATOM 1423 N N . LEU A 1 187 ? 3.646 12.969 -4.672 1 58.12 187 LEU A N 1
ATOM 1424 C CA . LEU A 1 187 ? 2.285 12.461 -4.527 1 58.12 187 LEU A CA 1
ATOM 1425 C C . LEU A 1 187 ? 2.24 10.953 -4.754 1 58.12 187 LEU A C 1
ATOM 1427 O O . LEU A 1 187 ? 2.779 10.453 -5.742 1 58.12 187 LEU A O 1
ATOM 1431 N N . THR A 1 188 ? 1.866 10.359 -3.691 1 63.72 188 THR A N 1
ATOM 1432 C CA . THR A 1 188 ? 1.627 8.93 -3.842 1 63.72 188 THR A CA 1
ATOM 1433 C C . THR A 1 188 ? 0.52 8.672 -4.859 1 63.72 188 THR A C 1
ATOM 1435 O O . THR A 1 188 ? -0.453 9.422 -4.93 1 63.72 188 THR A O 1
ATOM 1438 N N . VAL A 1 189 ? 0.886 7.824 -5.781 1 69.69 189 VAL A N 1
ATOM 1439 C CA . VAL A 1 189 ? -0.14 7.359 -6.707 1 69.69 189 VAL A CA 1
ATOM 1440 C C . VAL A 1 189 ? -0.569 5.945 -6.336 1 69.69 189 VAL A C 1
ATOM 1442 O O . VAL A 1 189 ? 0.274 5.078 -6.094 1 69.69 189 VAL A O 1
ATOM 1445 N N . THR A 1 190 ? -1.672 5.918 -6.016 1 66.25 190 THR A N 1
ATOM 1446 C CA . THR A 1 190 ? -2.262 4.594 -5.855 1 66.25 190 THR A CA 1
ATOM 1447 C C . THR A 1 190 ? -3.42 4.395 -6.832 1 66.25 190 THR A C 1
ATOM 1449 O O . THR A 1 190 ? -4.148 5.34 -7.137 1 66.25 190 THR A O 1
ATOM 1452 N N . GLY A 1 191 ? -3.336 3.406 -7.395 1 65.25 191 GLY A N 1
ATOM 1453 C CA . GLY A 1 191 ? -4.457 3.15 -8.289 1 65.25 191 GLY A CA 1
ATOM 1454 C C . GLY A 1 191 ? -4.641 1.677 -8.602 1 65.25 191 GLY A C 1
ATOM 1455 O O . GLY A 1 191 ? -3.777 0.856 -8.289 1 65.25 191 GLY A O 1
ATOM 1456 N N . ARG A 1 192 ? -5.648 1.459 -8.852 1 61.84 192 ARG A N 1
ATOM 1457 C CA . ARG A 1 192 ? -6.02 0.185 -9.469 1 61.84 192 ARG A CA 1
ATOM 1458 C C . ARG A 1 192 ? -6.5 0.383 -10.898 1 61.84 192 ARG A C 1
ATOM 1460 O O . ARG A 1 192 ? -7.57 0.951 -11.125 1 61.84 192 ARG A O 1
ATOM 1467 N N . LEU A 1 193 ? -5.59 0.086 -11.805 1 65 193 LEU A N 1
ATOM 1468 C CA . LEU A 1 193 ? -5.91 0.237 -13.219 1 65 193 LEU A CA 1
ATOM 1469 C C . LEU A 1 193 ? -6.449 -1.066 -13.797 1 65 193 LEU A C 1
ATOM 1471 O O . LEU A 1 193 ? -6.047 -2.152 -13.375 1 65 193 LEU A O 1
ATOM 1475 N N . GLN A 1 194 ? -7.438 -0.809 -14.633 1 59.62 194 GLN A N 1
ATOM 1476 C CA . GLN A 1 194 ? -7.719 -1.965 -15.477 1 59.62 194 GLN A CA 1
ATOM 1477 C C . GLN A 1 194 ? -6.445 -2.482 -16.141 1 59.62 194 GLN A C 1
ATOM 1479 O O . GLN A 1 194 ? -5.59 -1.697 -16.562 1 59.62 194 GLN A O 1
ATOM 1484 N N . ALA A 1 195 ? -6.402 -3.785 -16.109 1 53.56 195 ALA A N 1
ATOM 1485 C CA . ALA A 1 195 ? -5.16 -4.41 -16.562 1 53.56 195 ALA A CA 1
ATOM 1486 C C . ALA A 1 195 ? -4.746 -3.889 -17.922 1 53.56 195 ALA A C 1
ATOM 1488 O O . ALA A 1 195 ? -3.566 -3.625 -18.172 1 53.56 195 ALA A O 1
ATOM 1489 N N . HIS A 1 196 ? -5.738 -3.725 -18.922 1 55 196 HIS A N 1
ATOM 1490 C CA . HIS A 1 196 ? -5.359 -3.24 -20.25 1 55 196 HIS A CA 1
ATOM 1491 C C . HIS A 1 196 ? -4.758 -1.842 -20.172 1 55 196 HIS A C 1
ATOM 1493 O O . HIS A 1 196 ? -3.781 -1.542 -20.859 1 55 196 HIS A O 1
ATOM 1499 N N . LEU A 1 197 ? -5.395 -1.032 -19.375 1 65.62 197 LEU A N 1
ATOM 1500 C CA . LEU A 1 197 ? -4.863 0.317 -19.203 1 65.62 197 LEU A CA 1
ATOM 1501 C C . LEU A 1 197 ? -3.5 0.29 -18.531 1 65.62 197 LEU A C 1
ATOM 1503 O O . LEU A 1 197 ? -2.574 0.983 -18.953 1 65.62 197 LEU A O 1
ATOM 1507 N N . GLY A 1 198 ? -3.531 -0.538 -17.422 1 68.44 198 GLY A N 1
ATOM 1508 C CA . GLY A 1 198 ? -2.238 -0.673 -16.766 1 68.44 198 GLY A CA 1
ATOM 1509 C C . GLY A 1 198 ? -1.15 -1.177 -17.703 1 68.44 198 GLY A C 1
ATOM 1510 O O . GLY A 1 198 ? -0.041 -0.639 -17.719 1 68.44 198 GLY A O 1
ATOM 1511 N N . ASN A 1 199 ? -1.497 -2.166 -18.438 1 61.47 199 ASN A N 1
ATOM 1512 C CA . ASN A 1 199 ? -0.536 -2.711 -19.391 1 61.47 199 ASN A CA 1
ATOM 1513 C C . ASN A 1 199 ? -0.19 -1.698 -20.484 1 61.47 199 ASN A C 1
ATOM 1515 O O . ASN A 1 199 ? 0.956 -1.631 -20.922 1 61.47 199 ASN A O 1
ATOM 1519 N N . ALA A 1 200 ? -1.17 -1.021 -21 1 67.56 200 ALA A N 1
ATOM 1520 C CA . ALA A 1 200 ? -0.908 0.018 -21.984 1 67.56 200 ALA A CA 1
ATOM 1521 C C . ALA A 1 200 ? 0.061 1.064 -21.453 1 67.56 200 ALA A C 1
ATOM 1523 O O . ALA A 1 200 ? 0.972 1.503 -22.156 1 67.56 200 ALA A O 1
ATOM 1524 N N . TYR A 1 201 ? -0.215 1.44 -20.219 1 74.94 201 TYR A N 1
ATOM 1525 C CA . TYR A 1 201 ? 0.713 2.375 -19.594 1 74.94 201 TYR A CA 1
ATOM 1526 C C . TYR A 1 201 ? 2.102 1.761 -19.469 1 74.94 201 TYR A C 1
ATOM 1528 O O . TYR A 1 201 ? 3.105 2.41 -19.781 1 74.94 201 TYR A O 1
ATOM 1536 N N . ASP A 1 202 ? 2.068 0.535 -19.031 1 70.06 202 ASP A N 1
ATOM 1537 C CA . ASP A 1 202 ? 3.359 -0.131 -18.875 1 70.06 202 ASP A CA 1
ATOM 1538 C C . ASP A 1 202 ? 4.094 -0.221 -20.203 1 70.06 202 ASP A C 1
ATOM 1540 O O . ASP A 1 202 ? 5.301 0.029 -20.266 1 70.06 202 ASP A O 1
ATOM 1544 N N . ALA A 1 203 ? 3.393 -0.634 -21.25 1 69.38 203 ALA A N 1
ATOM 1545 C CA . ALA A 1 203 ? 3.98 -0.738 -22.594 1 69.38 203 ALA A CA 1
ATOM 1546 C C . ALA A 1 203 ? 4.484 0.619 -23.078 1 69.38 203 ALA A C 1
ATOM 1548 O O . ALA A 1 203 ? 5.586 0.721 -23.609 1 69.38 203 ALA A O 1
ATOM 1549 N N . ARG A 1 204 ? 3.629 1.581 -22.938 1 77.62 204 ARG A N 1
ATOM 1550 C CA . ARG A 1 204 ? 4.012 2.918 -23.375 1 77.62 204 ARG A CA 1
ATOM 1551 C C . ARG A 1 204 ? 5.215 3.43 -22.594 1 77.62 204 ARG A C 1
ATOM 1553 O O . ARG A 1 204 ? 6.121 4.043 -23.156 1 77.62 204 ARG A O 1
ATOM 1560 N N . ILE A 1 205 ? 5.176 3.205 -21.297 1 77.69 205 ILE A N 1
ATOM 1561 C CA . ILE A 1 205 ? 6.293 3.58 -20.438 1 77.69 205 ILE A CA 1
ATOM 1562 C C . ILE A 1 205 ? 7.562 2.863 -20.891 1 77.69 205 ILE A C 1
ATOM 1564 O O . ILE A 1 205 ? 8.617 3.486 -21.047 1 77.69 205 ILE A O 1
ATOM 1568 N N . ALA A 1 206 ? 7.426 1.593 -21.141 1 73.75 206 ALA A N 1
ATOM 1569 C CA . ALA A 1 206 ? 8.57 0.805 -21.609 1 73.75 206 ALA A CA 1
ATOM 1570 C C . ALA A 1 206 ? 9.102 1.336 -22.938 1 73.75 206 ALA A C 1
ATOM 1572 O O . ALA A 1 206 ? 10.312 1.438 -23.125 1 73.75 206 ALA A O 1
ATOM 1573 N N . GLU A 1 207 ? 8.227 1.566 -23.875 1 76.62 207 GLU A N 1
ATOM 1574 C CA . GLU A 1 207 ? 8.602 2.127 -25.172 1 76.62 207 GLU A CA 1
ATOM 1575 C C . GLU A 1 207 ? 9.391 3.424 -25 1 76.62 207 GLU A C 1
ATOM 1577 O O . GLU A 1 207 ? 10.406 3.629 -25.656 1 76.62 207 GLU A O 1
ATOM 1582 N N . LEU A 1 208 ? 8.898 4.258 -24.156 1 79.31 208 LEU A N 1
ATOM 1583 C CA . LEU A 1 208 ? 9.555 5.539 -23.922 1 79.31 208 LEU A CA 1
ATOM 1584 C C . LEU A 1 208 ? 10.93 5.34 -23.297 1 79.31 208 LEU A C 1
ATOM 1586 O O . LEU A 1 208 ? 11.891 6.027 -23.656 1 79.31 208 LEU A O 1
ATOM 1590 N N . ILE A 1 209 ? 10.984 4.391 -22.438 1 79.12 209 ILE A N 1
ATOM 1591 C CA . ILE A 1 209 ? 12.242 4.117 -21.75 1 79.12 209 ILE A CA 1
ATOM 1592 C C . ILE A 1 209 ? 13.258 3.566 -22.75 1 79.12 209 ILE A C 1
ATOM 1594 O O . ILE A 1 209 ? 14.461 3.85 -22.641 1 79.12 209 ILE A O 1
ATOM 1598 N N . GLU A 1 210 ? 12.742 2.789 -23.672 1 76.19 210 GLU A N 1
ATOM 1599 C CA . GLU A 1 210 ? 13.625 2.266 -24.703 1 76.19 210 GLU A CA 1
ATOM 1600 C C . GLU A 1 210 ? 14.227 3.395 -25.547 1 76.19 210 GLU A C 1
ATOM 1602 O O . GLU A 1 210 ? 15.266 3.213 -26.172 1 76.19 210 GLU A O 1
ATOM 1607 N N . GLY A 1 211 ? 13.648 4.492 -25.562 1 76.56 211 GLY A N 1
ATOM 1608 C CA . GLY A 1 211 ? 14.117 5.633 -26.328 1 76.56 211 GLY A CA 1
ATOM 1609 C C . GLY A 1 211 ? 15.281 6.352 -25.672 1 76.56 211 GLY A C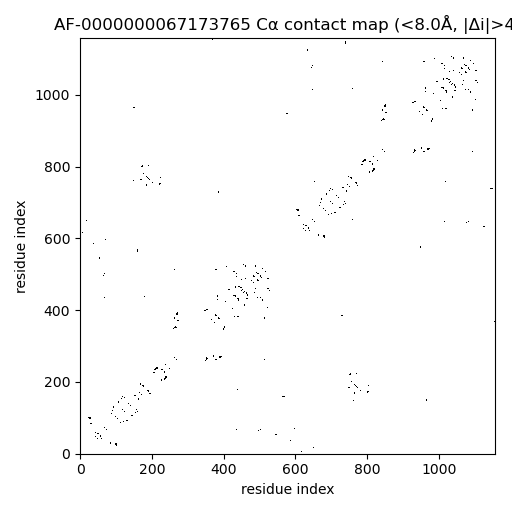 1
ATOM 1610 O O . GLY A 1 211 ? 15.93 7.191 -26.297 1 76.56 211 GLY A O 1
ATOM 1611 N N . VAL A 1 212 ? 15.547 6.004 -24.469 1 80.06 212 VAL A N 1
ATOM 1612 C CA . VAL A 1 212 ? 16.703 6.629 -23.812 1 80.06 212 VAL A CA 1
ATOM 1613 C C . VAL A 1 212 ? 17.922 5.723 -23.938 1 80.06 212 VAL A C 1
ATOM 1615 O O . VAL A 1 212 ? 17.781 4.512 -24.125 1 80.06 212 VAL A O 1
ATOM 1618 N N . CYS A 1 213 ? 19.094 6.402 -23.953 1 78.81 213 CYS A N 1
ATOM 1619 C CA . CYS A 1 213 ? 20.297 5.613 -24.172 1 78.81 213 CYS A CA 1
ATOM 1620 C C . CYS A 1 213 ? 20.688 4.844 -22.906 1 78.81 213 CYS A C 1
ATOM 1622 O O . CYS A 1 213 ? 20.203 5.148 -21.812 1 78.81 213 CYS A O 1
ATOM 1624 N N . PRO A 1 214 ? 21.422 3.766 -23.016 1 73.12 214 PRO A N 1
ATOM 1625 C CA . PRO A 1 214 ? 21.797 2.932 -21.859 1 73.12 214 PRO A CA 1
ATOM 1626 C C . PRO A 1 214 ? 22.609 3.695 -20.828 1 73.12 214 PRO A C 1
ATOM 1628 O O . PRO A 1 214 ? 22.734 3.242 -19.688 1 73.12 214 PRO A O 1
ATOM 1631 N N . ASP A 1 215 ? 23.078 4.828 -21.25 1 69.88 215 ASP A N 1
ATOM 1632 C CA . ASP A 1 215 ? 23.922 5.598 -20.328 1 69.88 215 ASP A CA 1
ATOM 1633 C C . ASP A 1 215 ? 23.078 6.598 -19.531 1 69.88 215 ASP A C 1
ATOM 1635 O O . ASP A 1 215 ? 23.625 7.422 -18.797 1 69.88 215 ASP A O 1
ATOM 1639 N N . ASP A 1 216 ? 21.875 6.535 -19.734 1 74.94 216 ASP A N 1
ATOM 1640 C CA . ASP A 1 216 ? 20.984 7.34 -18.906 1 74.94 216 ASP A CA 1
ATOM 1641 C C . ASP A 1 216 ? 21.156 7.012 -17.422 1 74.94 216 ASP A C 1
ATOM 1643 O O . ASP A 1 216 ? 21.109 5.844 -17.031 1 74.94 216 ASP A O 1
ATOM 1647 N N . PRO A 1 217 ? 21.406 8.055 -16.625 1 67.25 217 PRO A N 1
ATOM 1648 C CA . PRO A 1 217 ? 21.766 7.793 -15.234 1 67.25 217 PRO A CA 1
ATOM 1649 C C . PRO A 1 217 ? 20.562 7.41 -14.375 1 67.25 217 PRO A C 1
ATOM 1651 O O . PRO A 1 217 ? 20.734 6.957 -13.242 1 67.25 217 PRO A O 1
ATOM 1654 N N . ARG A 1 218 ? 19.422 7.488 -14.922 1 72.19 218 ARG A N 1
ATOM 1655 C CA . ARG A 1 218 ? 18.219 7.23 -14.117 1 72.19 218 ARG A CA 1
ATOM 1656 C C . ARG A 1 218 ? 18.016 5.73 -13.914 1 72.19 218 ARG A C 1
ATOM 1658 O O . ARG A 1 218 ? 18.359 4.926 -14.781 1 72.19 218 ARG A O 1
ATOM 1665 N N . THR A 1 219 ? 17.469 5.496 -12.648 1 66.88 219 THR A N 1
ATOM 1666 C CA . THR A 1 219 ? 17.031 4.125 -12.398 1 66.88 219 THR A CA 1
ATOM 1667 C C . THR A 1 219 ? 15.781 3.805 -13.211 1 66.88 219 THR A C 1
ATOM 1669 O O . THR A 1 219 ? 15.109 4.711 -13.719 1 66.88 219 THR A O 1
ATOM 1672 N N . LEU A 1 220 ? 15.469 2.535 -13.336 1 69.81 220 LEU A N 1
ATOM 1673 C CA . LEU A 1 220 ? 14.25 2.123 -14.023 1 69.81 220 LEU A CA 1
ATOM 1674 C C . LEU A 1 220 ? 13.016 2.752 -13.383 1 69.81 220 LEU A C 1
ATOM 1676 O O . LEU A 1 220 ? 12.094 3.176 -14.078 1 69.81 220 LEU A O 1
ATOM 1680 N N . ASN A 1 221 ? 12.992 2.824 -12.094 1 66.44 221 ASN A N 1
ATOM 1681 C CA . ASN A 1 221 ? 11.875 3.447 -11.398 1 66.44 221 ASN A CA 1
ATOM 1682 C C . ASN A 1 221 ? 11.734 4.922 -11.766 1 66.44 221 ASN A C 1
ATOM 1684 O O . ASN A 1 221 ? 10.625 5.395 -12.031 1 66.44 221 ASN A O 1
ATOM 1688 N N . GLU A 1 222 ? 12.812 5.512 -11.82 1 67.31 222 GLU A N 1
ATOM 1689 C CA . GLU A 1 222 ? 12.812 6.922 -12.195 1 67.31 222 GLU A CA 1
ATOM 1690 C C . GLU A 1 222 ? 12.383 7.109 -13.648 1 67.31 222 GLU A C 1
ATOM 1692 O O . GLU A 1 222 ? 11.633 8.031 -13.961 1 67.31 222 GLU A O 1
ATOM 1697 N N . LEU A 1 223 ? 12.867 6.23 -14.445 1 76.94 223 LEU A N 1
ATOM 1698 C CA . LEU A 1 223 ? 12.5 6.277 -15.852 1 76.94 223 LEU A CA 1
ATOM 1699 C C . LEU A 1 223 ? 11 6.051 -16.031 1 76.94 223 LEU A C 1
ATOM 1701 O O . LEU A 1 223 ? 10.359 6.73 -16.828 1 76.94 223 LEU A O 1
ATOM 1705 N N . ARG A 1 224 ? 10.523 5.156 -15.297 1 78.31 224 ARG A N 1
ATOM 1706 C CA . ARG A 1 224 ? 9.094 4.875 -15.391 1 78.31 224 ARG A CA 1
ATOM 1707 C C . ARG A 1 224 ? 8.273 6.078 -14.93 1 78.31 224 ARG A C 1
ATOM 1709 O O . ARG A 1 224 ? 7.258 6.414 -15.547 1 78.31 224 ARG A O 1
ATOM 1716 N N . HIS A 1 225 ? 8.672 6.676 -13.891 1 76.5 225 HIS A N 1
ATOM 1717 C CA . HIS A 1 225 ? 8.047 7.91 -13.43 1 76.5 225 HIS A CA 1
ATOM 1718 C C . HIS A 1 225 ? 8.109 8.992 -14.5 1 76.5 225 HIS A C 1
ATOM 1720 O O . HIS A 1 225 ? 7.09 9.602 -14.828 1 76.5 225 HIS A O 1
ATOM 1726 N N . ASP A 1 226 ? 9.305 9.234 -14.984 1 73.69 226 ASP A N 1
ATOM 1727 C CA . ASP A 1 226 ? 9.484 10.312 -15.953 1 73.69 226 ASP A CA 1
ATOM 1728 C C . ASP A 1 226 ? 8.711 10.023 -17.234 1 73.69 226 ASP A C 1
ATOM 1730 O O . ASP A 1 226 ? 8.266 10.945 -17.922 1 73.69 226 ASP A O 1
ATOM 1734 N N . ALA A 1 227 ? 8.625 8.766 -17.547 1 82.56 227 ALA A N 1
ATOM 1735 C CA . ALA A 1 227 ? 7.832 8.367 -18.703 1 82.56 227 ALA A CA 1
ATOM 1736 C C . ALA A 1 227 ? 6.379 8.82 -18.562 1 82.56 227 ALA A C 1
ATOM 1738 O O . ALA A 1 227 ? 5.734 9.188 -19.547 1 82.56 227 ALA A O 1
ATOM 1739 N N . LEU A 1 228 ? 5.898 8.797 -17.312 1 81.12 228 LEU A N 1
ATOM 1740 C CA . LEU A 1 228 ? 4.547 9.297 -17.062 1 81.12 228 LEU A CA 1
ATOM 1741 C C . LEU A 1 228 ? 4.438 10.766 -17.453 1 81.12 228 LEU A C 1
ATOM 1743 O O . LEU A 1 228 ? 3.426 11.188 -18.016 1 81.12 228 LEU A O 1
ATOM 1747 N N . GLY A 1 229 ? 5.461 11.492 -17.062 1 75.75 229 GLY A N 1
ATOM 1748 C CA . GLY A 1 229 ? 5.48 12.883 -17.469 1 75.75 229 GLY A CA 1
ATOM 1749 C C . GLY A 1 229 ? 5.469 13.062 -18.984 1 75.75 229 GLY A C 1
ATOM 1750 O O . GLY A 1 229 ? 4.719 13.883 -19.516 1 75.75 229 GLY A O 1
ATOM 1751 N N . ALA A 1 230 ? 6.234 12.297 -19.641 1 79.75 230 ALA A N 1
ATOM 1752 C CA . ALA A 1 230 ? 6.281 12.328 -21.094 1 79.75 230 ALA A CA 1
ATOM 1753 C C . ALA A 1 230 ? 4.926 11.969 -21.703 1 79.75 230 ALA A C 1
ATOM 1755 O O . ALA A 1 230 ? 4.508 12.562 -22.688 1 79.75 230 ALA A O 1
ATOM 1756 N N . ILE A 1 231 ? 4.324 11.023 -21.125 1 80.31 231 ILE A N 1
ATOM 1757 C CA . ILE A 1 231 ? 3.01 10.609 -21.594 1 80.31 231 ILE A CA 1
ATOM 1758 C C . ILE A 1 231 ? 2.025 11.773 -21.469 1 80.31 231 ILE A C 1
ATOM 1760 O O . ILE A 1 231 ? 1.274 12.062 -22.406 1 80.31 231 ILE A O 1
ATOM 1764 N N . LEU A 1 232 ? 2.072 12.367 -20.297 1 77.12 232 LEU A N 1
ATOM 1765 C CA . LEU A 1 232 ? 1.164 13.484 -20.062 1 77.12 232 LEU A CA 1
ATOM 1766 C C . LEU A 1 232 ? 1.426 14.617 -21.031 1 77.12 232 LEU A C 1
ATOM 1768 O O . LEU A 1 232 ? 0.485 15.234 -21.547 1 77.12 232 LEU A O 1
ATOM 1772 N N . ASP A 1 233 ? 2.648 14.828 -21.25 1 69.75 233 ASP A N 1
ATOM 1773 C CA . ASP A 1 233 ? 3.047 15.938 -22.109 1 69.75 233 ASP A CA 1
ATOM 1774 C C . ASP A 1 233 ? 3.012 15.531 -23.578 1 69.75 233 ASP A C 1
ATOM 1776 O O . ASP A 1 233 ? 3.217 16.359 -24.469 1 69.75 233 ASP A O 1
ATOM 1780 N N . GLN A 1 234 ? 2.758 14.305 -23.766 1 73.38 234 GLN A N 1
ATOM 1781 C CA . GLN A 1 234 ? 2.75 13.766 -25.125 1 73.38 234 GLN A CA 1
ATOM 1782 C C . GLN A 1 234 ? 4.082 14.016 -25.828 1 73.38 234 GLN A C 1
ATOM 1784 O O . GLN A 1 234 ? 4.113 14.516 -26.953 1 73.38 234 GLN A O 1
ATOM 1789 N N . THR A 1 235 ? 5.117 13.727 -25.125 1 76 235 THR A N 1
ATOM 1790 C CA . THR A 1 235 ? 6.477 13.844 -25.641 1 76 235 THR A CA 1
ATOM 1791 C C . THR A 1 235 ? 7.234 12.531 -25.469 1 76 235 THR A C 1
ATOM 1793 O O . THR A 1 235 ? 6.723 11.578 -24.875 1 76 235 THR A O 1
ATOM 1796 N N . THR A 1 236 ? 8.375 12.461 -26.141 1 78 236 THR A N 1
ATOM 1797 C CA . THR A 1 236 ? 9.297 11.359 -25.844 1 78 236 THR A CA 1
ATOM 1798 C C . THR A 1 236 ? 10.016 11.594 -24.531 1 78 236 THR A C 1
ATOM 1800 O O . THR A 1 236 ? 9.969 12.695 -23.969 1 78 236 THR A O 1
ATOM 1803 N N . LEU A 1 237 ? 10.531 10.516 -23.984 1 80.12 237 LEU A N 1
ATOM 1804 C CA . LEU A 1 237 ? 11.32 10.617 -22.766 1 80.12 237 LEU A CA 1
ATOM 1805 C C . LEU A 1 237 ? 12.75 11.055 -23.078 1 80.12 237 LEU A C 1
ATOM 1807 O O . LEU A 1 237 ? 13.484 10.352 -23.766 1 80.12 237 LEU A O 1
ATOM 1811 N N . ALA A 1 238 ? 13.047 12.25 -22.656 1 75.81 238 ALA A N 1
ATOM 1812 C CA . ALA A 1 238 ? 14.375 12.797 -22.922 1 75.81 238 ALA A CA 1
ATOM 1813 C C . ALA A 1 238 ? 15.453 12.023 -22.172 1 75.81 238 ALA A C 1
ATOM 1815 O O . ALA A 1 238 ? 15.258 11.648 -21.016 1 75.81 238 ALA A O 1
ATOM 1816 N N . CYS A 1 239 ? 16.516 11.734 -22.859 1 79.25 239 CYS A N 1
ATOM 1817 C CA . CYS A 1 239 ? 17.672 11.086 -22.234 1 79.25 239 CYS A CA 1
ATOM 1818 C C . CYS A 1 239 ? 18.422 12.07 -21.344 1 79.25 239 CYS A C 1
ATOM 1820 O O . CYS A 1 239 ? 18.609 13.227 -21.719 1 79.25 239 CYS A O 1
ATOM 1822 N N . GLU A 1 240 ? 18.844 11.656 -20.172 1 71.81 240 GLU A N 1
ATOM 1823 C CA . GLU A 1 240 ? 19.562 12.523 -19.25 1 71.81 240 GLU A CA 1
ATOM 1824 C C . GLU A 1 240 ? 21.016 12.109 -19.125 1 71.81 240 GLU A C 1
ATOM 1826 O O . GLU A 1 240 ? 21.672 12.422 -18.125 1 71.81 240 GLU A O 1
ATOM 1831 N N . CYS A 1 241 ? 21.453 11.383 -20.203 1 70.75 241 CYS A N 1
ATOM 1832 C CA . CYS A 1 241 ? 22.844 10.984 -20.188 1 70.75 241 CYS A CA 1
ATOM 1833 C C . CYS A 1 241 ? 23.766 12.203 -20.297 1 70.75 241 CYS A C 1
ATOM 1835 O O . CYS A 1 241 ? 23.312 13.289 -20.672 1 70.75 241 CYS A O 1
ATOM 1837 N N . GLU A 1 242 ? 24.938 12.125 -19.875 1 63.97 242 GLU A N 1
ATOM 1838 C CA . GLU A 1 242 ? 25.906 13.227 -19.859 1 63.97 242 GLU A CA 1
ATOM 1839 C C . GLU A 1 242 ? 26.469 13.492 -21.25 1 63.97 242 GLU A C 1
ATOM 1841 O O . GLU A 1 242 ? 27.25 14.422 -21.438 1 63.97 242 GLU A O 1
ATOM 1846 N N . ASP A 1 243 ? 26.078 12.711 -22.125 1 68.31 243 ASP A N 1
ATOM 1847 C CA . ASP A 1 243 ? 26.609 12.883 -23.484 1 68.31 243 ASP A CA 1
ATOM 1848 C C . ASP A 1 243 ? 25.859 13.992 -24.219 1 68.31 243 ASP A C 1
ATOM 1850 O O . ASP A 1 243 ? 24.672 13.852 -24.531 1 68.31 243 ASP A O 1
ATOM 1854 N N . PRO A 1 244 ? 26.391 15.094 -24.422 1 68.62 244 PRO A N 1
ATOM 1855 C CA . PRO A 1 244 ? 25.719 16.203 -25.125 1 68.62 244 PRO A CA 1
ATOM 1856 C C . PRO A 1 244 ? 25.281 15.828 -26.531 1 68.62 244 PRO A C 1
ATOM 1858 O O . PRO A 1 244 ? 24.391 16.484 -27.094 1 68.62 244 PRO A O 1
ATOM 1861 N N . ASP A 1 245 ? 25.906 14.883 -27.188 1 66.25 245 ASP A N 1
ATOM 1862 C CA . ASP A 1 245 ? 25.578 14.492 -28.562 1 66.25 245 ASP A CA 1
ATOM 1863 C C . ASP A 1 245 ? 24.531 13.375 -28.578 1 66.25 245 ASP A C 1
ATOM 1865 O O . ASP A 1 245 ? 24.297 12.766 -29.625 1 66.25 245 ASP A O 1
ATOM 1869 N N . CYS A 1 246 ? 23.938 13.234 -27.406 1 70.19 246 CYS A N 1
ATOM 1870 C CA . CYS A 1 246 ? 22.922 12.188 -27.359 1 70.19 246 CYS A CA 1
ATOM 1871 C C . CYS A 1 246 ? 21.703 12.578 -28.188 1 70.19 246 CYS A C 1
ATOM 1873 O O . CYS A 1 246 ? 21.109 13.625 -27.953 1 70.19 246 CYS A O 1
ATOM 1875 N N . VAL A 1 247 ? 21.219 12.094 -29.312 1 65.06 247 VAL A N 1
ATOM 1876 C CA . VAL A 1 247 ? 20.188 12.391 -30.281 1 65.06 247 VAL A CA 1
ATOM 1877 C C . VAL A 1 247 ? 18.812 12.195 -29.656 1 65.06 247 VAL A C 1
ATOM 1879 O O . VAL A 1 247 ? 17.797 12.656 -30.203 1 65.06 247 VAL A O 1
ATOM 1882 N N . ARG A 1 248 ? 18.641 11.461 -28.719 1 59.53 248 ARG A N 1
ATOM 1883 C CA . ARG A 1 248 ? 17.312 11.078 -28.234 1 59.53 248 ARG A CA 1
ATOM 1884 C C . ARG A 1 248 ? 16.703 12.164 -27.359 1 59.53 248 ARG A C 1
ATOM 1886 O O . ARG A 1 248 ? 15.484 12.359 -27.359 1 59.53 248 ARG A O 1
ATOM 1893 N N . GLY A 1 249 ? 17.156 12.914 -26.281 1 52.31 249 GLY A N 1
ATOM 1894 C CA . GLY A 1 249 ? 16.688 13.141 -24.922 1 52.31 249 GLY A CA 1
ATOM 1895 C C . GLY A 1 249 ? 16.094 14.523 -24.703 1 52.31 249 GLY A C 1
ATOM 1896 O O . GLY A 1 249 ? 15.445 14.781 -23.688 1 52.31 249 GLY A O 1
ATOM 1897 N N . ARG A 1 250 ? 16.328 15.734 -25.297 1 50.47 250 ARG A N 1
ATOM 1898 C CA . ARG A 1 250 ? 16.344 16.844 -24.344 1 50.47 250 ARG A CA 1
ATOM 1899 C C . ARG A 1 250 ? 14.992 17.547 -24.297 1 50.47 250 ARG A C 1
ATOM 1901 O O . ARG A 1 250 ? 14.883 18.672 -23.828 1 50.47 250 ARG A O 1
ATOM 1908 N N . GLU A 1 251 ? 13.977 17.047 -24.703 1 47.97 251 GLU A N 1
ATOM 1909 C CA . GLU A 1 251 ? 12.898 18.031 -24.656 1 47.97 251 GLU A CA 1
ATOM 1910 C C . GLU A 1 251 ? 12.336 18.172 -23.25 1 47.97 251 GLU A C 1
ATOM 1912 O O . GLU A 1 251 ? 12.094 17.188 -22.562 1 47.97 251 GLU A O 1
ATOM 1917 N N . GLN A 1 252 ? 12.391 19.422 -22.688 1 41.94 252 GLN A N 1
ATOM 1918 C CA . GLN A 1 252 ? 11.992 19.891 -21.359 1 41.94 252 GLN A CA 1
ATOM 1919 C C . GLN A 1 252 ? 10.477 19.859 -21.188 1 41.94 252 GLN A C 1
ATOM 1921 O O . GLN A 1 252 ? 9.734 20.172 -22.125 1 41.94 252 GLN A O 1
ATOM 1926 N N . SER A 1 253 ? 9.93 19.172 -20.344 1 40.31 253 SER A N 1
ATOM 1927 C CA . SER A 1 253 ? 8.523 19.109 -19.969 1 40.31 253 SER A CA 1
ATOM 1928 C C . SER A 1 253 ? 8.039 20.453 -19.422 1 40.31 253 SER A C 1
ATOM 1930 O O . SER A 1 253 ? 8.797 21.156 -18.734 1 40.31 253 SER A O 1
ATOM 1932 N N . SER A 1 254 ? 6.961 21.109 -19.828 1 36.31 254 SER A N 1
ATOM 1933 C CA . SER A 1 254 ? 6.285 22.344 -19.406 1 36.31 254 SER A CA 1
ATOM 1934 C C . SER A 1 254 ? 5.738 22.203 -17.984 1 36.31 254 SER A C 1
ATOM 1936 O O . SER A 1 254 ? 5.043 21.219 -17.672 1 36.31 254 SER A O 1
ATOM 1938 N N . ARG A 1 255 ? 6.25 22.812 -16.922 1 35.31 255 ARG A N 1
ATOM 1939 C CA . ARG A 1 255 ? 5.918 22.781 -15.5 1 35.31 255 ARG A CA 1
ATOM 1940 C C . ARG A 1 255 ? 4.652 23.594 -15.219 1 35.31 255 ARG A C 1
ATOM 1942 O O . ARG A 1 255 ? 4.551 24.75 -15.602 1 35.31 255 ARG A O 1
ATOM 1949 N N . GLY A 1 256 ? 3.504 23.062 -15.07 1 37.22 256 GLY A N 1
ATOM 1950 C CA . GLY A 1 256 ? 2.293 23.734 -14.633 1 37.22 256 GLY A CA 1
ATOM 1951 C C . GLY A 1 256 ? 2.5 24.562 -13.383 1 37.22 256 GLY A C 1
ATOM 1952 O O . GLY A 1 256 ? 3.504 24.406 -12.68 1 37.22 256 GLY A O 1
ATOM 1953 N N . HIS A 1 257 ? 1.594 25.688 -13.047 1 35.09 257 HIS A N 1
ATOM 1954 C CA . HIS A 1 257 ? 1.629 26.766 -12.047 1 35.09 257 HIS A CA 1
ATOM 1955 C C . HIS A 1 257 ? 1.166 26.25 -10.688 1 35.09 257 HIS A C 1
ATOM 1957 O O . HIS A 1 257 ? 0.049 25.75 -10.555 1 35.09 257 HIS A O 1
ATOM 1963 N N . LEU A 1 258 ? 1.948 25.656 -9.781 1 40.88 258 LEU A N 1
ATOM 1964 C CA . LEU A 1 258 ? 1.579 25.281 -8.422 1 40.88 258 LEU A CA 1
ATOM 1965 C C . LEU A 1 258 ? 1.875 26.422 -7.441 1 40.88 258 LEU A C 1
ATOM 1967 O O . LEU A 1 258 ? 2.945 27.031 -7.5 1 40.88 258 LEU A O 1
ATOM 1971 N N . VAL A 1 259 ? 0.797 27 -6.719 1 45.31 259 VAL A N 1
ATOM 1972 C CA . VAL A 1 259 ? 0.997 27.953 -5.637 1 45.31 259 VAL A CA 1
ATOM 1973 C C . VAL A 1 259 ? 1.541 27.234 -4.406 1 45.31 259 VAL A C 1
ATOM 1975 O O . VAL A 1 259 ? 0.972 26.234 -3.963 1 45.31 259 VAL A O 1
ATOM 1978 N N . VAL A 1 260 ? 2.805 27.609 -3.982 1 55.41 260 VAL A N 1
ATOM 1979 C CA . VAL A 1 260 ? 3.385 27.016 -2.775 1 55.41 260 VAL A CA 1
ATOM 1980 C C . VAL A 1 260 ? 3.611 28.109 -1.734 1 55.41 260 VAL A C 1
ATOM 1982 O O . VAL A 1 260 ? 4.059 29.219 -2.066 1 55.41 260 VAL A O 1
ATOM 1985 N N . HIS A 1 261 ? 3.102 27.875 -0.516 1 64.12 261 HIS A N 1
ATOM 1986 C CA . HIS A 1 261 ? 3.361 28.766 0.606 1 64.12 261 HIS A CA 1
ATOM 1987 C C . HIS A 1 261 ? 4.613 28.344 1.367 1 64.12 261 HIS A C 1
ATOM 1989 O O . HIS A 1 261 ? 4.699 27.219 1.86 1 64.12 261 HIS A O 1
ATOM 1995 N N . VAL A 1 262 ? 5.539 29.234 1.359 1 69.81 262 VAL A N 1
ATOM 1996 C CA . VAL A 1 262 ? 6.836 28.953 1.965 1 69.81 262 VAL A CA 1
ATOM 1997 C C . VAL A 1 262 ? 7.09 29.922 3.119 1 69.81 262 VAL A C 1
ATOM 1999 O O . VAL A 1 262 ? 6.82 31.109 3.004 1 69.81 262 VAL A O 1
ATOM 2002 N N . ILE A 1 263 ? 7.449 29.375 4.203 1 74.44 263 ILE A N 1
ATOM 2003 C CA . ILE A 1 263 ? 7.875 30.172 5.348 1 74.44 263 ILE A CA 1
ATOM 2004 C C . ILE A 1 263 ? 9.398 30.109 5.48 1 74.44 263 ILE A C 1
ATOM 2006 O O . ILE A 1 263 ? 9.977 29.031 5.523 1 74.44 263 ILE A O 1
ATOM 2010 N N . ALA A 1 264 ? 10.016 31.266 5.48 1 80.38 264 ALA A N 1
ATOM 2011 C CA . ALA A 1 264 ? 11.469 31.281 5.559 1 80.38 264 ALA A CA 1
ATOM 2012 C C . ALA A 1 264 ? 11.953 32.438 6.43 1 80.38 264 ALA A C 1
ATOM 2014 O O . ALA A 1 264 ? 11.289 33.469 6.516 1 80.38 264 ALA A O 1
ATOM 2015 N N . ARG A 1 265 ? 13.055 32.219 7.039 1 81.94 265 ARG A N 1
ATOM 2016 C CA . ARG A 1 265 ? 13.695 33.281 7.781 1 81.94 265 ARG A CA 1
ATOM 2017 C C . ARG A 1 265 ? 14.211 34.375 6.836 1 81.94 265 ARG A C 1
ATOM 2019 O O . ARG A 1 265 ? 14.469 34.094 5.66 1 81.94 265 ARG A O 1
ATOM 2026 N N . GLU A 1 266 ? 14.312 35.594 7.449 1 78.88 266 GLU A N 1
ATOM 2027 C CA . GLU A 1 266 ? 14.773 36.75 6.664 1 78.88 266 GLU A CA 1
ATOM 2028 C C . GLU A 1 266 ? 16.125 36.438 6.02 1 78.88 266 GLU A C 1
ATOM 2030 O O . GLU A 1 266 ? 16.359 36.781 4.855 1 78.88 266 GLU A O 1
ATOM 2035 N N . ASP A 1 267 ? 16.984 35.812 6.777 1 77.06 267 ASP A N 1
ATOM 2036 C CA . ASP A 1 267 ? 18.328 35.531 6.25 1 77.06 267 ASP A CA 1
ATOM 2037 C C . ASP A 1 267 ? 18.25 34.531 5.113 1 77.06 267 ASP A C 1
ATOM 2039 O O . ASP A 1 267 ? 19 34.625 4.137 1 77.06 267 ASP A O 1
ATOM 2043 N N . THR A 1 268 ? 17.344 33.625 5.234 1 74.44 268 THR A N 1
ATOM 2044 C CA . THR A 1 268 ? 17.156 32.656 4.184 1 74.44 268 THR A CA 1
ATOM 2045 C C . THR A 1 268 ? 16.609 33.281 2.912 1 74.44 268 THR A C 1
ATOM 2047 O O . THR A 1 268 ? 17.078 33 1.81 1 74.44 268 THR A O 1
ATOM 2050 N N . VAL A 1 269 ? 15.672 34.125 3.037 1 76.06 269 VAL A N 1
ATOM 2051 C CA . VAL A 1 269 ? 15.086 34.844 1.899 1 76.06 269 VAL A CA 1
ATOM 2052 C C . VAL A 1 269 ? 16.156 35.656 1.195 1 76.06 269 VAL A C 1
ATOM 2054 O O . VAL A 1 269 ? 16.266 35.625 -0.031 1 76.06 269 VAL A O 1
ATOM 2057 N N . THR A 1 270 ? 16.875 36.375 1.991 1 76.94 270 THR A N 1
ATOM 2058 C CA . THR A 1 270 ? 17.938 37.219 1.446 1 76.94 270 THR A CA 1
ATOM 2059 C C . THR A 1 270 ? 18.953 36.375 0.675 1 76.94 270 THR A C 1
ATOM 2061 O O . THR A 1 270 ? 19.344 36.75 -0.444 1 76.94 270 THR A O 1
ATOM 2064 N N . ALA A 1 271 ? 19.312 35.344 1.278 1 73.81 271 ALA A N 1
ATOM 2065 C CA . ALA A 1 271 ? 20.281 34.438 0.644 1 73.81 271 ALA A CA 1
ATOM 2066 C C . ALA A 1 271 ? 19.734 33.875 -0.649 1 73.81 271 ALA A C 1
ATOM 2068 O O . ALA A 1 271 ? 20.438 33.781 -1.655 1 73.81 271 ALA A O 1
ATOM 2069 N N . ALA A 1 272 ? 18.562 33.5 -0.549 1 72.31 272 ALA A N 1
ATOM 2070 C CA . ALA A 1 272 ? 17.922 32.875 -1.716 1 72.31 272 ALA A CA 1
ATOM 2071 C C . ALA A 1 272 ? 17.781 33.906 -2.852 1 72.31 272 ALA A C 1
ATOM 2073 O O . ALA A 1 272 ? 18 33.562 -4.02 1 72.31 272 ALA A O 1
ATOM 2074 N N . GLN A 1 273 ? 17.422 35.062 -2.584 1 73.56 273 GLN A N 1
ATOM 2075 C CA . GLN A 1 273 ? 17.297 36.125 -3.582 1 73.56 273 GLN A CA 1
ATOM 2076 C C . GLN A 1 273 ? 18.641 36.406 -4.234 1 73.56 273 GLN A C 1
ATOM 2078 O O . GLN A 1 273 ? 18.719 36.625 -5.449 1 73.56 273 GLN A O 1
ATOM 2083 N N . HIS A 1 274 ? 19.625 36.438 -3.459 1 74.38 274 HIS A N 1
ATOM 2084 C CA . HIS A 1 274 ? 20.969 36.719 -3.973 1 74.38 274 HIS A CA 1
ATOM 2085 C C . HIS A 1 274 ? 21.406 35.594 -4.934 1 74.38 274 HIS A C 1
ATOM 2087 O O . HIS A 1 274 ? 21.984 35.875 -5.984 1 74.38 274 HIS A O 1
ATOM 2093 N N . ALA A 1 275 ? 21.109 34.438 -4.547 1 69 275 ALA A N 1
ATOM 2094 C CA . ALA A 1 275 ? 21.5 33.312 -5.367 1 69 275 ALA A CA 1
ATOM 2095 C C . ALA A 1 275 ? 20.703 33.25 -6.672 1 69 275 ALA A C 1
ATOM 2097 O O . ALA A 1 275 ? 21.234 32.875 -7.719 1 69 275 ALA A O 1
ATOM 2098 N N . ALA A 1 276 ? 19.516 33.594 -6.625 1 63.75 276 ALA A N 1
ATOM 2099 C CA . ALA A 1 276 ? 18.641 33.594 -7.797 1 63.75 276 ALA A CA 1
ATOM 2100 C C . ALA A 1 276 ? 19.109 34.625 -8.82 1 63.75 276 ALA A C 1
ATOM 2102 O O . ALA A 1 276 ? 18.953 34.438 -10.023 1 63.75 276 ALA A O 1
ATOM 2103 N N . THR A 1 277 ? 19.609 35.719 -8.508 1 62.88 277 THR A N 1
ATOM 2104 C CA . THR A 1 277 ? 20.094 36.75 -9.391 1 62.88 277 THR A CA 1
ATOM 2105 C C . THR A 1 277 ? 21.391 36.344 -10.07 1 62.88 277 THR A C 1
ATOM 2107 O O . THR A 1 277 ? 21.641 36.719 -11.219 1 62.88 277 THR A O 1
ATOM 2110 N N . THR A 1 278 ? 22.156 35.531 -9.453 1 56.5 278 THR A N 1
ATOM 2111 C CA . THR A 1 278 ? 23.438 35.125 -10.023 1 56.5 278 THR A CA 1
ATOM 2112 C C . THR A 1 278 ? 23.25 34.062 -11.094 1 56.5 278 THR A C 1
ATOM 2114 O O . THR A 1 278 ? 24.031 34 -12.047 1 56.5 278 THR A O 1
ATOM 2117 N N . THR A 1 279 ? 22.297 33.219 -10.961 1 49.12 279 THR A N 1
ATOM 2118 C CA . THR A 1 279 ? 22.078 32.188 -11.961 1 49.12 279 THR A CA 1
ATOM 2119 C C . THR A 1 279 ? 21.5 32.781 -13.234 1 49.12 279 THR A C 1
ATOM 2121 O O . THR A 1 279 ? 21.719 32.25 -14.328 1 49.12 279 THR A O 1
ATOM 2124 N N . ASN A 1 280 ? 20.812 33.75 -13.312 1 39.22 280 ASN A N 1
ATOM 2125 C CA . ASN A 1 280 ? 20.281 34.344 -14.523 1 39.22 280 ASN A CA 1
ATOM 2126 C C . ASN A 1 280 ? 21.297 35.25 -15.188 1 39.22 280 ASN A C 1
ATOM 2128 O O . ASN A 1 280 ? 20.984 36 -16.125 1 39.22 280 ASN A O 1
ATOM 2132 N N . THR A 1 281 ? 22.578 35.406 -14.719 1 35.62 281 THR A N 1
ATOM 2133 C CA . THR A 1 281 ? 23.547 36.125 -15.516 1 35.62 281 THR A CA 1
ATOM 2134 C C . THR A 1 281 ? 24.219 35.219 -16.531 1 35.62 281 THR A C 1
ATOM 2136 O O . THR A 1 281 ? 24.875 34.25 -16.156 1 35.62 281 THR A O 1
ATOM 2139 N N . PRO A 1 282 ? 23.797 35.156 -17.766 1 34.91 282 PRO A N 1
ATOM 2140 C CA . PRO A 1 282 ? 24.578 34.438 -18.781 1 34.91 282 PRO A CA 1
ATOM 2141 C C . PRO A 1 282 ? 26.094 34.656 -18.609 1 34.91 282 PRO A C 1
ATOM 2143 O O . PRO A 1 282 ? 26.547 35.719 -18.234 1 34.91 282 PRO A O 1
ATOM 2146 N N . ASP A 1 283 ? 26.859 33.688 -18.25 1 31.78 283 ASP A N 1
ATOM 2147 C CA . ASP A 1 283 ? 28.297 33.875 -18.422 1 31.78 283 ASP A CA 1
ATOM 2148 C C . ASP A 1 283 ? 28.609 34.5 -19.781 1 31.78 283 ASP A C 1
ATOM 2150 O O . ASP A 1 283 ? 28.312 33.938 -20.828 1 31.78 283 ASP A O 1
ATOM 2154 N N . ASP A 1 284 ? 28.609 35.688 -20.016 1 29.95 284 ASP A N 1
ATOM 2155 C CA . ASP A 1 284 ? 29.297 36.25 -21.172 1 29.95 284 ASP A CA 1
ATOM 2156 C C . ASP A 1 284 ? 30.703 35.719 -21.281 1 29.95 284 ASP A C 1
ATOM 2158 O O . ASP A 1 284 ? 31.578 36.031 -20.469 1 29.95 284 ASP A O 1
ATOM 2162 N N . ALA A 1 285 ? 30.766 34.5 -21.594 1 28.98 285 ALA A N 1
ATOM 2163 C CA . ALA A 1 285 ? 32.094 34.125 -22.047 1 28.98 285 ALA A CA 1
ATOM 2164 C C . ALA A 1 285 ? 32.75 35.219 -22.859 1 28.98 285 ALA A C 1
ATOM 2166 O O . ALA A 1 285 ? 32.062 35.844 -23.688 1 28.98 285 ALA A O 1
ATOM 2167 N N . PRO A 1 286 ? 33.812 35.719 -22.438 1 26.98 286 PRO A N 1
ATOM 2168 C CA . PRO A 1 286 ? 34.531 36.656 -23.312 1 26.98 286 PRO A CA 1
ATOM 2169 C C . PRO A 1 286 ? 34.688 36.125 -24.75 1 26.98 286 PRO A C 1
ATOM 2171 O O . PRO A 1 286 ? 34.875 34.938 -24.953 1 26.98 286 PRO A O 1
ATOM 2174 N N . SER A 1 287 ? 33.562 36.531 -25.5 1 23.83 287 SER A N 1
ATOM 2175 C CA . SER A 1 287 ? 33.844 36.438 -26.938 1 23.83 287 SER A CA 1
ATOM 2176 C C . SER A 1 287 ? 35.281 36.844 -27.234 1 23.83 287 SER A C 1
ATOM 2178 O O . SER A 1 287 ? 35.688 37.969 -26.953 1 23.83 287 SER A O 1
ATOM 2180 N N . ASP A 1 288 ? 36.125 35.969 -26.938 1 21.94 288 ASP A N 1
ATOM 2181 C CA . ASP A 1 288 ? 37.406 36.312 -27.516 1 21.94 288 ASP A CA 1
ATOM 2182 C C . ASP A 1 288 ? 37.281 36.719 -28.969 1 21.94 288 ASP A C 1
ATOM 2184 O O . ASP A 1 288 ? 37 35.875 -29.828 1 21.94 288 ASP A O 1
ATOM 2188 N N . THR A 1 289 ? 36.438 37.875 -29.094 1 21.95 289 THR A N 1
ATOM 2189 C CA . THR A 1 289 ? 36.594 38.438 -30.422 1 21.95 289 THR A CA 1
ATOM 2190 C C . THR A 1 289 ? 38.062 38.438 -30.859 1 21.95 289 THR A C 1
ATOM 2192 O O . THR A 1 289 ? 38.938 38.75 -30.062 1 21.95 289 THR A O 1
ATOM 2195 N N . PRO A 1 290 ? 38.312 37.656 -31.906 1 22.83 290 PRO A N 1
ATOM 2196 C CA . PRO A 1 290 ? 39.625 37.969 -32.438 1 22.83 290 PRO A CA 1
ATOM 2197 C C . PRO A 1 290 ? 39.906 39.469 -32.531 1 22.83 290 PRO A C 1
ATOM 2199 O O . PRO A 1 290 ? 38.938 40.25 -32.594 1 22.83 290 PRO A O 1
ATOM 2202 N N . ALA A 1 291 ? 41.031 39.812 -32.281 1 20.48 291 ALA A N 1
ATOM 2203 C CA . ALA A 1 291 ? 41.656 41.156 -32.281 1 20.48 291 ALA A CA 1
ATOM 2204 C C . ALA A 1 291 ? 41.188 41.969 -33.469 1 20.48 291 ALA A C 1
ATOM 2206 O O . ALA A 1 291 ? 41.344 41.531 -34.625 1 20.48 291 ALA A O 1
ATOM 2207 N N . ALA A 1 292 ? 39.875 42.5 -33.281 1 19.64 292 ALA A N 1
ATOM 2208 C CA . ALA A 1 292 ? 39.688 43.5 -34.344 1 19.64 292 ALA A CA 1
ATOM 2209 C C . ALA A 1 292 ? 40.969 44.25 -34.656 1 19.64 292 ALA A C 1
ATOM 2211 O O . ALA A 1 292 ? 41.875 44.312 -33.812 1 19.64 292 ALA A O 1
ATOM 2212 N N . ASP A 1 293 ? 41.25 44.469 -36.031 1 18.11 293 ASP A N 1
ATOM 2213 C CA . ASP A 1 293 ? 41.938 45.594 -36.719 1 18.11 293 ASP A CA 1
ATOM 2214 C C . ASP A 1 293 ? 41.406 46.938 -36.188 1 18.11 293 ASP A C 1
ATOM 2216 O O . ASP A 1 293 ? 40.219 47.188 -36.188 1 18.11 293 ASP A O 1
ATOM 2220 N N . THR A 1 294 ? 42.031 47.625 -35.406 1 17.31 294 THR A N 1
ATOM 2221 C CA . THR A 1 294 ? 41.844 48.656 -34.406 1 17.31 294 THR A CA 1
ATOM 2222 C C . THR A 1 294 ? 41.156 49.875 -35 1 17.31 294 THR A C 1
ATOM 2224 O O . THR A 1 294 ? 40.781 50.812 -34.312 1 17.31 294 THR A O 1
ATOM 2227 N N . GLU A 1 295 ? 39.969 49.688 -35.938 1 16.77 295 GLU A N 1
ATOM 2228 C CA . GLU A 1 295 ? 40.281 50.969 -36.594 1 16.77 295 GLU A CA 1
ATOM 2229 C C . GLU A 1 295 ? 40.156 52.125 -35.625 1 16.77 295 GLU A C 1
ATOM 2231 O O . GLU A 1 295 ? 39.531 52 -34.594 1 16.77 295 GLU A O 1
ATOM 2236 N N . PRO A 1 296 ? 40.031 53.344 -36.344 1 17.08 296 PRO A N 1
ATOM 2237 C CA . PRO A 1 296 ? 40.469 54.719 -36.125 1 17.08 296 PRO A CA 1
ATOM 2238 C C . PRO A 1 296 ? 39.5 55.5 -35.25 1 17.08 296 PRO A C 1
ATOM 2240 O O . PRO A 1 296 ? 38.312 55.156 -35.156 1 17.08 296 PRO A O 1
ATOM 2243 N N . ALA A 1 297 ? 39.906 56.375 -34.5 1 15.79 297 ALA A N 1
ATOM 2244 C CA . ALA A 1 297 ? 39.625 57.312 -33.406 1 15.79 297 ALA A CA 1
ATOM 2245 C C . ALA A 1 297 ? 38.469 58.25 -33.75 1 15.79 297 ALA A C 1
ATOM 2247 O O . ALA A 1 297 ? 37.969 58.969 -32.906 1 15.79 297 ALA A O 1
ATOM 2248 N N . GLU A 1 298 ? 37.5 58.062 -34.906 1 15.73 298 GLU A N 1
ATOM 2249 C CA . GLU A 1 298 ? 37.469 59.5 -35.094 1 15.73 298 GLU A CA 1
ATOM 2250 C C . GLU A 1 298 ? 36.625 60.156 -34 1 15.73 298 GLU A C 1
ATOM 2252 O O . GLU A 1 298 ? 35.812 59.5 -33.375 1 15.73 298 GLU A O 1
ATOM 2257 N N . PRO A 1 299 ? 35.781 61.156 -34.469 1 15.5 299 PRO A N 1
ATOM 2258 C CA . PRO A 1 299 ? 35.719 62.562 -34.094 1 15.5 299 PRO A CA 1
ATOM 2259 C C . PRO A 1 299 ? 34.531 62.875 -33.156 1 15.5 299 PRO A C 1
ATOM 2261 O O . PRO A 1 299 ? 33.531 62.156 -33.156 1 15.5 299 PRO A O 1
ATOM 2264 N N . ALA A 1 300 ? 34.562 63.844 -32.406 1 14.76 300 ALA A N 1
ATOM 2265 C CA . ALA A 1 300 ? 34.188 64.625 -31.219 1 14.76 300 ALA A CA 1
ATOM 2266 C C . ALA A 1 300 ? 32.781 65.188 -31.359 1 14.76 300 ALA A C 1
ATOM 2268 O O . ALA A 1 300 ? 32.125 65.5 -30.375 1 14.76 300 ALA A O 1
ATOM 2269 N N . GLU A 1 301 ? 31.922 65.188 -32.562 1 14.97 301 GLU A N 1
ATOM 2270 C CA . GLU A 1 301 ? 31.547 66.562 -32.406 1 14.97 301 GLU A CA 1
ATOM 2271 C C . GLU A 1 301 ? 30.422 66.75 -31.406 1 14.97 301 GLU A C 1
ATOM 2273 O O . GLU A 1 301 ? 29.75 65.75 -31.047 1 14.97 301 GLU A O 1
ATOM 2278 N N . PRO A 1 302 ? 29.125 67.188 -31.859 1 14.59 302 PRO A N 1
ATOM 2279 C CA . PRO A 1 302 ? 28.672 68.562 -31.484 1 14.59 302 PRO A CA 1
ATOM 2280 C C . PRO A 1 302 ? 27.547 68.562 -30.453 1 14.59 302 PRO A C 1
ATOM 2282 O O . PRO A 1 302 ? 26.812 67.562 -30.359 1 14.59 302 PRO A O 1
ATOM 2285 N N . ALA A 1 303 ? 27.391 69.562 -29.672 1 14.59 303 ALA A N 1
ATOM 2286 C CA . ALA A 1 303 ? 26.969 70.125 -28.406 1 14.59 303 ALA A CA 1
ATOM 2287 C C . ALA A 1 303 ? 25.453 70.375 -28.391 1 14.59 303 ALA A C 1
ATOM 2289 O O . ALA A 1 303 ? 24.828 70.375 -27.328 1 14.59 303 ALA A O 1
ATOM 2290 N N . GLU A 1 304 ? 24.578 70.562 -29.516 1 14.41 304 GLU A N 1
ATOM 2291 C CA . GLU A 1 304 ? 24 71.812 -29.125 1 14.41 304 GLU A CA 1
ATOM 2292 C C . GLU A 1 304 ? 22.828 71.688 -28.188 1 14.41 304 GLU A C 1
ATOM 2294 O O . GLU A 1 304 ? 22.312 70.562 -28.031 1 14.41 304 GLU A O 1
ATOM 2299 N N . PRO A 1 305 ? 21.516 72 -28.688 1 14.3 305 PRO A N 1
ATOM 2300 C CA . PRO A 1 305 ? 20.859 73.188 -28.172 1 14.3 305 PRO A CA 1
ATOM 2301 C C . PRO A 1 305 ? 19.766 72.875 -27.156 1 14.3 305 PRO A C 1
ATOM 2303 O O . PRO A 1 305 ? 19.328 71.75 -27.062 1 14.3 305 PRO A O 1
ATOM 2306 N N . VAL A 1 306 ? 18.734 73.688 -27.141 1 14.35 306 VAL A N 1
ATOM 2307 C CA . VAL A 1 306 ? 18.234 74.75 -26.25 1 14.35 306 VAL A CA 1
ATOM 2308 C C . VAL A 1 306 ? 16.891 74.312 -25.656 1 14.35 306 VAL A C 1
ATOM 2310 O O . VAL A 1 306 ? 16.719 74.312 -24.438 1 14.35 306 VAL A O 1
ATOM 2313 N N . ASP A 1 307 ? 15.617 74.562 -26.234 1 13.84 307 ASP A N 1
ATOM 2314 C CA . ASP A 1 307 ? 14.875 75.625 -25.578 1 13.84 307 ASP A CA 1
ATOM 2315 C C . ASP A 1 307 ? 13.727 75.062 -24.734 1 13.84 307 ASP A C 1
ATOM 2317 O O . ASP A 1 307 ? 13.375 73.938 -24.859 1 13.84 307 ASP A O 1
ATOM 2321 N N . ASP A 1 308 ? 12.391 75.312 -25.141 1 13.73 308 ASP A N 1
ATOM 2322 C CA . ASP A 1 308 ? 11.547 76.312 -24.5 1 13.73 308 ASP A CA 1
ATOM 2323 C C . ASP A 1 308 ? 10.508 75.688 -23.594 1 13.73 308 ASP A C 1
ATOM 2325 O O . ASP A 1 308 ? 10.211 74.5 -23.734 1 13.73 308 ASP A O 1
ATOM 2329 N N . PRO A 1 309 ? 9.312 76.375 -23.375 1 14.4 309 PRO A N 1
ATOM 2330 C CA . PRO A 1 309 ? 8.711 77 -22.203 1 14.4 309 PRO A CA 1
ATOM 2331 C C . PRO A 1 309 ? 7.527 76.25 -21.641 1 14.4 309 PRO A C 1
ATOM 2333 O O . PRO A 1 309 ? 7.086 75.25 -22.25 1 14.4 309 PRO A O 1
ATOM 2336 N N . ASP A 1 310 ? 6.27 76.812 -21.719 1 13.92 310 ASP A N 1
ATOM 2337 C CA . ASP A 1 310 ? 5.531 77.438 -20.656 1 13.92 310 ASP A CA 1
ATOM 2338 C C . ASP A 1 310 ? 4.344 76.562 -20.188 1 13.92 310 ASP A C 1
ATOM 2340 O O . ASP A 1 310 ? 4.176 76.312 -19 1 13.92 310 ASP A O 1
ATOM 2344 N N . ILE A 1 311 ? 3.064 76.75 -20.766 1 13.8 311 ILE A N 1
ATOM 2345 C CA . ILE A 1 311 ? 1.986 77.5 -20.125 1 13.8 311 ILE A CA 1
ATOM 2346 C C . ILE A 1 311 ? 0.985 76.562 -19.5 1 13.8 311 ILE A C 1
ATOM 2348 O O . ILE A 1 311 ? 0.759 75.438 -20.047 1 13.8 311 ILE A O 1
ATOM 2352 N N . ALA A 1 312 ? 0.068 77 -18.5 1 13.88 312 ALA A N 1
ATOM 2353 C CA . ALA A 1 312 ? -0.548 76.812 -17.188 1 13.88 312 ALA A CA 1
ATOM 2354 C C . ALA A 1 312 ? -1.966 76.25 -17.312 1 13.88 312 ALA A C 1
ATOM 2356 O O . ALA A 1 312 ? -2.379 75.438 -16.516 1 13.88 312 ALA A O 1
ATOM 2357 N N . PRO A 1 313 ? -2.9 76.562 -18.25 1 13.49 313 PRO A N 1
ATOM 2358 C CA . PRO A 1 313 ? -4.051 77.188 -17.625 1 13.49 313 PRO A CA 1
ATOM 2359 C C . PRO A 1 313 ? -5.055 76.188 -17.047 1 13.49 313 PRO A C 1
ATOM 2361 O O . PRO A 1 313 ? -5.082 75.062 -17.453 1 13.49 313 PRO A O 1
ATOM 2364 N N . ALA A 1 314 ? -6.082 76.688 -16.172 1 13.08 314 ALA A N 1
ATOM 2365 C CA . ALA A 1 314 ? -6.887 76.625 -14.953 1 13.08 314 ALA A CA 1
ATOM 2366 C C . ALA A 1 314 ? -8.242 75.938 -15.227 1 13.08 314 ALA A C 1
ATOM 2368 O O . ALA A 1 314 ? -8.688 75.125 -14.477 1 13.08 314 ALA A O 1
ATOM 2369 N N . ALA A 1 315 ? -9.141 76.438 -16.047 1 13.43 315 ALA A N 1
ATOM 2370 C CA . ALA A 1 315 ? -10.344 77.062 -15.438 1 13.43 315 ALA A CA 1
ATOM 2371 C C . ALA A 1 315 ? -11.406 75.938 -15.195 1 13.43 315 ALA A C 1
ATOM 2373 O O . ALA A 1 315 ? -11.852 75.75 -14.062 1 13.43 315 ALA A O 1
ATOM 2374 N N . THR A 1 316 ? -12.555 76 -15.875 1 13.74 316 THR A N 1
ATOM 2375 C CA . THR A 1 316 ? -13.859 76.562 -15.516 1 13.74 316 THR A CA 1
ATOM 2376 C C . THR A 1 316 ? -14.828 75.438 -15.164 1 13.74 316 THR A C 1
ATOM 2378 O O . THR A 1 316 ? -14.656 74.25 -15.609 1 13.74 316 THR A O 1
ATOM 2381 N N . ALA A 1 317 ? -16.172 75.688 -14.781 1 13.11 317 ALA A N 1
ATOM 2382 C CA . ALA A 1 317 ? -17.219 75.75 -13.773 1 13.11 317 ALA A CA 1
ATOM 2383 C C . ALA A 1 317 ? -18.328 74.75 -14.07 1 13.11 317 ALA A C 1
ATOM 2385 O O . ALA A 1 317 ? -18.844 74.125 -13.156 1 13.11 317 ALA A O 1
ATOM 2386 N N . THR A 1 318 ? -18.812 74.562 -15.234 1 13.79 318 THR A N 1
ATOM 2387 C CA . THR A 1 318 ? -20.219 74.938 -15.258 1 13.79 318 THR A CA 1
ATOM 2388 C C . THR A 1 318 ? -21.078 73.812 -14.664 1 13.79 318 THR A C 1
ATOM 2390 O O . THR A 1 318 ? -20.688 72.625 -14.703 1 13.79 318 THR A O 1
ATOM 2393 N N . GLU A 1 319 ? -22.453 74 -14.594 1 13.77 319 GLU A N 1
ATOM 2394 C CA . GLU A 1 319 ? -23.641 74.125 -13.766 1 13.77 319 GLU A CA 1
ATOM 2395 C C . GLU A 1 319 ? -24.5 72.875 -13.789 1 13.77 319 GLU A C 1
ATOM 2397 O O . GLU A 1 319 ? -24.953 72.438 -12.75 1 13.77 319 GLU A O 1
ATOM 2402 N N . THR A 1 320 ? -24.969 72.375 -14.922 1 14.36 320 THR A N 1
ATOM 2403 C CA . THR A 1 320 ? -26.422 72.438 -14.992 1 14.36 320 THR A CA 1
ATOM 2404 C C . THR A 1 320 ? -27.047 71.25 -14.297 1 14.36 320 THR A C 1
ATOM 2406 O O . THR A 1 320 ? -26.547 70.125 -14.422 1 14.36 320 THR A O 1
ATOM 2409 N N . ALA A 1 321 ? -28.328 71.312 -13.672 1 13.84 321 ALA A N 1
ATOM 2410 C CA . ALA A 1 321 ? -29.234 71.062 -12.555 1 13.84 321 ALA A CA 1
ATOM 2411 C C . ALA A 1 321 ? -30.031 69.75 -12.812 1 13.84 321 ALA A C 1
ATOM 2413 O O . ALA A 1 321 ? -30.344 69.062 -11.875 1 13.84 321 ALA A O 1
ATOM 2414 N N . THR A 1 322 ? -30.531 69.562 -14.008 1 14.79 322 THR A N 1
ATOM 2415 C CA . THR A 1 322 ? -31.984 69.438 -13.93 1 14.79 322 THR A CA 1
ATOM 2416 C C . THR A 1 322 ? -32.375 68.188 -13.227 1 14.79 322 THR A C 1
ATOM 2418 O O . THR A 1 322 ? -31.594 67.25 -13.148 1 14.79 322 THR A O 1
ATOM 2421 N N . ASP A 1 323 ? -33.656 67.688 -13.492 1 14.51 323 ASP A N 1
ATOM 2422 C CA . ASP A 1 323 ? -34.938 67.438 -12.836 1 14.51 323 ASP A CA 1
ATOM 2423 C C . ASP A 1 323 ? -35.094 66 -12.344 1 14.51 323 ASP A C 1
ATOM 2425 O O . ASP A 1 323 ? -34.281 65.125 -12.711 1 14.51 323 ASP A O 1
ATOM 2429 N N . THR A 1 324 ? -36.281 65.438 -12.758 1 15.38 324 THR A N 1
ATOM 2430 C CA . THR A 1 324 ? -37.469 65.062 -12 1 15.38 324 THR A CA 1
ATOM 2431 C C . THR A 1 324 ? -37.438 63.594 -11.562 1 15.38 324 THR A C 1
ATOM 2433 O O . THR A 1 324 ? -37.688 63.281 -10.398 1 15.38 324 THR A O 1
ATOM 2436 N N . GLU A 1 325 ? -37.781 62.688 -12.523 1 16.22 325 GLU A N 1
ATOM 2437 C CA . GLU A 1 325 ? -39 61.875 -12.359 1 16.22 325 GLU A CA 1
ATOM 2438 C C . GLU A 1 325 ? -38.781 60.75 -11.359 1 16.22 325 GLU A C 1
ATOM 2440 O O . GLU A 1 325 ? -37.656 60.281 -11.164 1 16.22 325 GLU A O 1
ATOM 2445 N N . PRO A 1 326 ? -39.906 60 -11.125 1 16.88 326 PRO A N 1
ATOM 2446 C CA . PRO A 1 326 ? -40.562 59.438 -9.969 1 16.88 326 PRO A CA 1
ATOM 2447 C C . PRO A 1 326 ? -39.906 58.156 -9.461 1 16.88 326 PRO A C 1
ATOM 2449 O O . PRO A 1 326 ? -39 57.625 -10.125 1 16.88 326 PRO A O 1
ATOM 2452 N N . ASP A 1 327 ? -40.844 57.25 -8.875 1 16.28 327 ASP A N 1
ATOM 2453 C CA . ASP A 1 327 ? -40.969 56.594 -7.578 1 16.28 327 ASP A CA 1
ATOM 2454 C C . ASP A 1 327 ? -40.406 55.188 -7.629 1 16.28 327 ASP A C 1
ATOM 2456 O O . ASP A 1 327 ? -40.344 54.5 -6.605 1 16.28 327 ASP A O 1
ATOM 2460 N N . ALA A 1 328 ? -40.625 54.562 -8.828 1 18.14 328 ALA A N 1
ATOM 2461 C CA . ALA A 1 328 ? -40.875 53.125 -8.789 1 18.14 328 ALA A CA 1
ATOM 2462 C C . ALA A 1 328 ? -39.844 52.406 -7.941 1 18.14 328 ALA A C 1
ATOM 2464 O O . ALA A 1 328 ? -38.625 52.656 -8.094 1 18.14 328 ALA A O 1
ATOM 2465 N N . PRO A 1 329 ? -40.281 51.969 -6.805 1 17.31 329 PRO A N 1
ATOM 2466 C CA . PRO A 1 329 ? -39.344 51.531 -5.789 1 17.31 329 PRO A CA 1
ATOM 2467 C C . PRO A 1 329 ? -38.375 50.469 -6.316 1 17.31 329 PRO A C 1
ATOM 2469 O O . PRO A 1 329 ? -38.75 49.656 -7.172 1 17.31 329 PRO A O 1
ATOM 2472 N N . ALA A 1 330 ? -37.156 50.688 -6.438 1 16.58 330 ALA A N 1
ATOM 2473 C CA . ALA A 1 330 ? -36 49.938 -6.98 1 16.58 330 ALA A CA 1
ATOM 2474 C C . ALA A 1 330 ? -35.938 48.531 -6.406 1 16.58 330 ALA A C 1
ATOM 2476 O O . ALA A 1 330 ? -36.125 48.344 -5.207 1 16.58 330 ALA A O 1
ATOM 2477 N N . PRO A 1 331 ? -36.281 47.594 -7.336 1 17.47 331 PRO A N 1
ATOM 2478 C CA . PRO A 1 331 ? -35.844 46.188 -7.336 1 17.47 331 PRO A CA 1
ATOM 2479 C C . PRO A 1 331 ? -34.469 45.969 -6.715 1 17.47 331 PRO A C 1
ATOM 2481 O O . PRO A 1 331 ? -33.531 46.719 -7.008 1 17.47 331 PRO A O 1
ATOM 2484 N N . THR A 1 332 ? -34.5 45.688 -5.48 1 17.91 332 THR A N 1
ATOM 2485 C CA . THR A 1 332 ? -33.188 45.625 -4.82 1 17.91 332 THR A CA 1
ATOM 2486 C C . THR A 1 332 ? -32.156 45.031 -5.758 1 17.91 332 THR A C 1
ATOM 2488 O O . THR A 1 332 ? -32.438 44.125 -6.512 1 17.91 332 THR A O 1
ATOM 2491 N N . ASP A 1 333 ? -31.078 45.719 -6.086 1 18.02 333 ASP A N 1
ATOM 2492 C CA . ASP A 1 333 ? -29.812 45.688 -6.797 1 18.02 333 ASP A CA 1
ATOM 2493 C C . ASP A 1 333 ? -29.062 44.406 -6.52 1 18.02 333 ASP A C 1
ATOM 2495 O O . ASP A 1 333 ? -28.938 43.969 -5.367 1 18.02 333 ASP A O 1
ATOM 2499 N N . THR A 1 334 ? -29.094 43.5 -7.523 1 19.78 334 THR A N 1
ATOM 2500 C CA . THR A 1 334 ? -28.188 42.438 -7.969 1 19.78 334 THR A CA 1
ATOM 2501 C C . THR A 1 334 ? -26.734 42.812 -7.66 1 19.78 334 THR A C 1
ATOM 2503 O O . THR A 1 334 ? -26.156 43.688 -8.312 1 19.78 334 THR A O 1
ATOM 2506 N N . ALA A 1 335 ? -26.375 43 -6.453 1 18.55 335 ALA A N 1
ATOM 2507 C CA . ALA A 1 335 ? -25 43.438 -6.246 1 18.55 335 ALA A CA 1
ATOM 2508 C C . ALA A 1 335 ? -24.047 42.719 -7.207 1 18.55 335 ALA A C 1
ATOM 2510 O O . ALA A 1 335 ? -24.062 41.5 -7.293 1 18.55 335 ALA A O 1
ATOM 2511 N N . ASP A 1 336 ? -23.766 43.312 -8.312 1 19.56 336 ASP A N 1
ATOM 2512 C CA . ASP A 1 336 ? -22.703 43.062 -9.273 1 19.56 336 ASP A CA 1
ATOM 2513 C C . ASP A 1 336 ? -21.375 42.781 -8.57 1 19.56 336 ASP A C 1
ATOM 2515 O O . ASP A 1 336 ? -20.703 43.719 -8.102 1 19.56 336 ASP A O 1
ATOM 2519 N N . SER A 1 337 ? -21.359 42.062 -7.582 1 19.67 337 SER A N 1
ATOM 2520 C CA . SER A 1 337 ? -20.016 41.969 -7.039 1 19.67 337 SER A CA 1
ATOM 2521 C C . SER A 1 337 ? -18.984 41.875 -8.156 1 19.67 337 SER A C 1
ATOM 2523 O O . SER A 1 337 ? -19.031 40.938 -8.984 1 19.67 337 SER A O 1
ATOM 2525 N N . ALA A 1 338 ? -18.562 42.906 -8.719 1 20.77 338 ALA A N 1
ATOM 2526 C CA . ALA A 1 338 ? -17.438 43.094 -9.641 1 20.77 338 ALA A CA 1
ATOM 2527 C C . ALA A 1 338 ? -16.25 42.219 -9.234 1 20.77 338 ALA A C 1
ATOM 2529 O O . ALA A 1 338 ? -15.688 42.406 -8.156 1 20.77 338 ALA A O 1
ATOM 2530 N N . ALA A 1 339 ? -16.359 41.156 -9.633 1 21.12 339 ALA A N 1
ATOM 2531 C CA . ALA A 1 339 ? -15.164 40.281 -9.68 1 21.12 339 ALA A CA 1
ATOM 2532 C C . ALA A 1 339 ? -13.977 41.062 -10.273 1 21.12 339 ALA A C 1
ATOM 2534 O O . ALA A 1 339 ? -13.984 41.406 -11.453 1 21.12 339 ALA A O 1
ATOM 2535 N N . THR A 1 340 ? -13.594 42.094 -9.539 1 22.5 340 THR A N 1
ATOM 2536 C CA . THR A 1 340 ? -12.297 42.594 -9.969 1 22.5 340 THR A CA 1
ATOM 2537 C C . THR A 1 340 ? -11.438 41.469 -10.539 1 22.5 340 THR A C 1
ATOM 2539 O O . THR A 1 340 ? -11.234 40.438 -9.883 1 22.5 340 THR A O 1
ATOM 2542 N N . GLU A 1 341 ? -11.531 41.344 -11.797 1 24.59 341 GLU A N 1
ATOM 2543 C CA . GLU A 1 341 ? -10.531 40.625 -12.586 1 24.59 341 GLU A CA 1
ATOM 2544 C C . GLU A 1 341 ? -9.117 40.938 -12.078 1 24.59 341 GLU A C 1
ATOM 2546 O O . GLU A 1 341 ? -8.516 41.938 -12.453 1 24.59 341 GLU A O 1
ATOM 2551 N N . THR A 1 342 ? -8.984 41 -10.773 1 24.92 342 THR A N 1
ATOM 2552 C CA . THR A 1 342 ? -7.566 41.156 -10.484 1 24.92 342 THR A CA 1
ATOM 2553 C C . THR A 1 342 ? -6.73 40.188 -11.328 1 24.92 342 THR A C 1
ATOM 2555 O O . THR A 1 342 ? -7.008 39 -11.359 1 24.92 342 THR A O 1
ATOM 2558 N N . ASP A 1 343 ? -6.23 40.719 -12.406 1 25.17 343 ASP A N 1
ATOM 2559 C CA . ASP A 1 343 ? -5.109 40.125 -13.117 1 25.17 343 ASP A CA 1
ATOM 2560 C C . ASP A 1 343 ? -4.172 39.406 -12.148 1 25.17 343 ASP A C 1
ATOM 2562 O O . ASP A 1 343 ? -3.303 40.031 -11.539 1 25.17 343 ASP A O 1
ATOM 2566 N N . CYS A 1 344 ? -4.809 38.75 -11.312 1 25.56 344 CYS A N 1
ATOM 2567 C CA . CYS A 1 344 ? -3.887 37.969 -10.5 1 25.56 344 CYS A CA 1
ATOM 2568 C C . CYS A 1 344 ? -2.885 37.219 -11.375 1 25.56 344 CYS A C 1
ATOM 2570 O O . CYS A 1 344 ? -3.244 36.25 -12.062 1 25.56 344 CYS A O 1
ATOM 2572 N N . ASP A 1 345 ? -2.078 38 -11.969 1 29.06 345 ASP A N 1
ATOM 2573 C CA . ASP A 1 345 ? -0.881 37.219 -12.273 1 29.06 345 ASP A CA 1
ATOM 2574 C C . ASP A 1 345 ? -0.584 36.219 -11.172 1 29.06 345 ASP A C 1
ATOM 2576 O O . ASP A 1 345 ? -0.316 36.594 -10.031 1 29.06 345 ASP A O 1
ATOM 2580 N N . PRO A 1 346 ? -1.412 35.156 -11.125 1 33.56 346 PRO A N 1
ATOM 2581 C CA . PRO A 1 346 ? -1.205 34.219 -10.023 1 33.56 346 PRO A CA 1
ATOM 2582 C C . PRO A 1 346 ? 0.267 34.062 -9.648 1 33.56 346 PRO A C 1
ATOM 2584 O O . PRO A 1 346 ? 1.073 33.625 -10.469 1 33.56 346 PRO A O 1
ATOM 2587 N N . GLU A 1 347 ? 0.645 34.875 -8.844 1 37.25 347 GLU A N 1
ATOM 2588 C CA . GLU A 1 347 ? 1.966 34.625 -8.281 1 37.25 347 GLU A CA 1
ATOM 2589 C C . GLU A 1 347 ? 2.055 33.188 -7.734 1 37.25 347 GLU A C 1
ATOM 2591 O O . GLU A 1 347 ? 1.223 32.781 -6.922 1 37.25 347 GLU A O 1
ATOM 2596 N N . SER A 1 348 ? 2.795 32.312 -8.32 1 45.72 348 SER A N 1
ATOM 2597 C CA . SER A 1 348 ? 2.977 30.875 -8.211 1 45.72 348 SER A CA 1
ATOM 2598 C C . SER A 1 348 ? 3.512 30.469 -6.84 1 45.72 348 SER A C 1
ATOM 2600 O O . SER A 1 348 ? 3.186 29.406 -6.324 1 45.72 348 SER A O 1
ATOM 2602 N N . VAL A 1 349 ? 4.289 31.406 -6.199 1 42.66 349 VAL A N 1
ATOM 2603 C CA . VAL A 1 349 ? 4.938 31.078 -4.938 1 42.66 349 VAL A CA 1
ATOM 2604 C C . VAL A 1 349 ? 4.793 32.25 -3.957 1 42.66 349 VAL A C 1
ATOM 2606 O O . VAL A 1 349 ? 4.949 33.406 -4.336 1 42.66 349 VAL A O 1
ATOM 2609 N N . SER A 1 350 ? 4.094 32.062 -2.82 1 45.03 350 SER A N 1
ATOM 2610 C CA . SER A 1 350 ? 4.109 33.031 -1.734 1 45.03 350 SER A CA 1
ATOM 2611 C C . SER A 1 350 ? 5.141 32.656 -0.675 1 45.03 350 SER A C 1
ATOM 2613 O O . SER A 1 350 ? 5.203 31.5 -0.237 1 45.03 350 SER A O 1
ATOM 2615 N N . VAL A 1 351 ? 6.059 33.406 -0.386 1 39.41 351 VAL A N 1
ATOM 2616 C CA . VAL A 1 351 ? 7.059 33.219 0.66 1 39.41 351 VAL A CA 1
ATOM 2617 C C . VAL A 1 351 ? 6.758 34.156 1.831 1 39.41 351 VAL A C 1
ATOM 2619 O O . VAL A 1 351 ? 6.648 35.375 1.65 1 39.41 351 VAL A O 1
ATOM 2622 N N . THR A 1 352 ? 6.445 33.625 2.908 1 46.78 352 THR A N 1
ATOM 2623 C CA . THR A 1 352 ? 6.309 34.375 4.141 1 46.78 352 THR A CA 1
ATOM 2624 C C . THR A 1 352 ? 7.645 34.469 4.875 1 46.78 352 THR A C 1
ATOM 2626 O O . THR A 1 352 ? 8.195 33.438 5.289 1 46.78 352 THR A O 1
ATOM 2629 N N . GLU A 1 353 ? 8.172 35.656 4.965 1 47.59 353 GLU A N 1
ATOM 2630 C CA . GLU A 1 353 ? 9.469 35.906 5.602 1 47.59 353 GLU A CA 1
ATOM 2631 C C . GLU A 1 353 ? 9.297 36.281 7.074 1 47.59 353 GLU A C 1
ATOM 2633 O O . GLU A 1 353 ? 8.609 37.219 7.41 1 47.59 353 GLU A O 1
ATOM 2638 N N . PHE A 1 354 ? 9.852 35.5 7.938 1 52.06 354 PHE A N 1
ATOM 2639 C CA . PHE A 1 354 ? 9.773 35.719 9.383 1 52.06 354 PHE A CA 1
ATOM 2640 C C . PHE A 1 354 ? 11.039 36.375 9.898 1 52.06 354 PHE A C 1
ATOM 2642 O O . PHE A 1 354 ? 12.148 35.969 9.555 1 52.06 354 PHE A O 1
ATOM 2649 N N . THR A 1 355 ? 10.938 37.688 10.383 1 43.75 355 THR A N 1
ATOM 2650 C CA . THR A 1 355 ? 12.031 38.375 11.047 1 43.75 355 THR A CA 1
ATOM 2651 C C . THR A 1 355 ? 11.914 38.25 12.562 1 43.75 355 THR A C 1
ATOM 2653 O O . THR A 1 355 ? 10.836 38.469 13.125 1 43.75 355 THR A O 1
ATOM 2656 N N . ASP A 1 356 ? 12.695 37.406 13.172 1 46 356 ASP A N 1
ATOM 2657 C CA . ASP A 1 356 ? 12.758 37.406 14.633 1 46 356 ASP A CA 1
ATOM 2658 C C . ASP A 1 356 ? 13.578 38.594 15.148 1 46 356 ASP A C 1
ATOM 2660 O O . ASP A 1 356 ? 14.695 38.812 14.688 1 46 356 ASP A O 1
ATOM 2664 N N . ASN A 1 357 ? 12.961 39.688 15.664 1 36.88 357 ASN A N 1
ATOM 2665 C CA . ASN A 1 357 ? 13.797 40.656 16.328 1 36.88 357 ASN A CA 1
ATOM 2666 C C . ASN A 1 357 ? 14.711 40.031 17.359 1 36.88 357 ASN A C 1
ATOM 2668 O O . ASN A 1 357 ? 15.438 40.719 18.078 1 36.88 357 ASN A O 1
ATOM 2672 N N . SER A 1 358 ? 14.367 39.031 17.938 1 35.25 358 SER A N 1
ATOM 2673 C CA . SER A 1 358 ? 15.32 38.469 18.891 1 35.25 358 SER A CA 1
ATOM 2674 C C . SER A 1 358 ? 16.5 37.812 18.172 1 35.25 358 SER A C 1
ATOM 2676 O O . SER A 1 358 ? 16.297 37.062 17.219 1 35.25 358 SER A O 1
ATOM 2678 N N . SER A 1 359 ? 17.641 38.469 18.172 1 33 359 SER A N 1
ATOM 2679 C CA . SER A 1 359 ? 18.891 38.312 17.438 1 33 359 SER A CA 1
ATOM 2680 C C . SER A 1 359 ? 19.281 36.844 17.312 1 33 359 SER A C 1
ATOM 2682 O O . SER A 1 359 ? 20.219 36.5 16.594 1 33 359 SER A O 1
ATOM 2684 N N . ASP A 1 360 ? 19.125 36.031 18.391 1 30.39 360 ASP A N 1
ATOM 2685 C CA . ASP A 1 360 ? 20.094 34.938 18.375 1 30.39 360 ASP A CA 1
ATOM 2686 C C . ASP A 1 360 ? 19.656 33.844 17.406 1 30.39 360 ASP A C 1
ATOM 2688 O O . ASP A 1 360 ? 18.688 33.156 17.656 1 30.39 360 ASP A O 1
ATOM 2692 N N . THR A 1 361 ? 19.594 34.125 16.219 1 35.91 361 THR A N 1
ATOM 2693 C CA . THR A 1 361 ? 19.5 33.062 15.234 1 35.91 361 THR A CA 1
ATOM 2694 C C . THR A 1 361 ? 20.172 31.781 15.742 1 35.91 361 THR A C 1
ATOM 2696 O O . THR A 1 361 ? 21.328 31.812 16.188 1 35.91 361 THR A O 1
ATOM 2699 N N . PRO A 1 362 ? 19.5 30.875 16.125 1 33.44 362 PRO A N 1
ATOM 2700 C CA . PRO A 1 362 ? 20.344 29.766 16.594 1 33.44 362 PRO A CA 1
ATOM 2701 C C . PRO A 1 362 ? 21.562 29.547 15.711 1 33.44 362 PRO A C 1
ATOM 2703 O O . PRO A 1 362 ? 21.453 29.516 14.484 1 33.44 362 PRO A O 1
ATOM 2706 N N . ALA A 1 363 ? 22.703 29.891 16.203 1 32.56 363 ALA A N 1
ATOM 2707 C CA . ALA A 1 363 ? 24.078 29.766 15.727 1 32.56 363 ALA A CA 1
ATOM 2708 C C . ALA A 1 363 ? 24.281 28.484 14.938 1 32.56 363 ALA A C 1
ATOM 2710 O O . ALA A 1 363 ? 25.359 28.25 14.367 1 32.56 363 ALA A O 1
ATOM 2711 N N . ALA A 1 364 ? 23.281 27.625 15.062 1 35.34 364 ALA A N 1
ATOM 2712 C CA . ALA A 1 364 ? 23.672 26.266 14.672 1 35.34 364 ALA A CA 1
ATOM 2713 C C . ALA A 1 364 ? 23.828 26.156 13.156 1 35.34 364 ALA A C 1
ATOM 2715 O O . ALA A 1 364 ? 24.297 25.141 12.648 1 35.34 364 ALA A O 1
ATOM 2716 N N . PHE A 1 365 ? 23.125 27.125 12.523 1 36.53 365 PHE A N 1
ATOM 2717 C CA . PHE A 1 365 ? 23.266 26.922 11.086 1 36.53 365 PHE A CA 1
ATOM 2718 C C . PHE A 1 365 ? 24.422 27.766 10.531 1 36.53 365 PHE A C 1
ATOM 2720 O O . PHE A 1 365 ? 24.688 27.734 9.328 1 36.53 365 PHE A O 1
ATOM 2727 N N . LEU A 1 366 ? 24.953 28.875 11.328 1 32.59 366 LEU A N 1
ATOM 2728 C CA . LEU A 1 366 ? 25.781 29.906 10.719 1 32.59 366 LEU A CA 1
ATOM 2729 C C . LEU A 1 366 ? 27.25 29.484 10.68 1 32.59 366 LEU A C 1
ATOM 2731 O O . LEU A 1 366 ? 28.109 30.281 10.305 1 32.59 366 LEU A O 1
ATOM 2735 N N . ASP A 1 367 ? 27.719 28.578 10.203 1 32.97 367 ASP A N 1
ATOM 2736 C CA . ASP A 1 367 ? 29.156 28.797 10.07 1 32.97 367 ASP A CA 1
ATOM 2737 C C . ASP A 1 367 ? 29.469 29.703 8.875 1 32.97 367 ASP A C 1
ATOM 2739 O O . ASP A 1 367 ? 28.797 29.609 7.836 1 32.97 367 ASP A O 1
ATOM 2743 N N . PRO A 1 368 ? 30.359 30.812 8.867 1 31.52 368 PRO A N 1
ATOM 2744 C CA . PRO A 1 368 ? 30.656 32 8.055 1 31.52 368 PRO A CA 1
ATOM 2745 C C . PRO A 1 368 ? 30.828 31.672 6.57 1 31.52 368 PRO A C 1
ATOM 2747 O O . PRO A 1 368 ? 30.422 32.438 5.707 1 31.52 368 PRO A O 1
ATOM 2750 N N . ASP A 1 369 ? 31.781 30.938 6.129 1 34.81 369 ASP A N 1
ATOM 2751 C CA . ASP A 1 369 ? 32.344 31.047 4.793 1 34.81 369 ASP A CA 1
ATOM 2752 C C . ASP A 1 369 ? 31.453 30.391 3.746 1 34.81 369 ASP A C 1
ATOM 2754 O O . ASP A 1 369 ? 31.891 30.125 2.627 1 34.81 369 ASP A O 1
ATOM 2758 N N . GLU A 1 370 ? 30.25 29.828 4.082 1 39.25 370 GLU A N 1
ATOM 2759 C CA . GLU A 1 370 ? 29.344 28.891 3.406 1 39.25 370 GLU A CA 1
ATOM 2760 C C . GLU A 1 370 ? 28.422 29.641 2.438 1 39.25 370 GLU A C 1
ATOM 2762 O O . GLU A 1 370 ? 28.156 30.828 2.611 1 39.25 370 GLU A O 1
ATOM 2767 N N . HIS A 1 371 ? 28.375 29.203 1.122 1 46.03 371 HIS A N 1
ATOM 2768 C CA . HIS A 1 371 ? 27.422 29.891 0.237 1 46.03 371 HIS A CA 1
ATOM 2769 C C . HIS A 1 371 ? 26.188 30.359 1.002 1 46.03 371 HIS A C 1
ATOM 2771 O O . HIS A 1 371 ? 25.734 29.672 1.918 1 46.03 371 HIS A O 1
ATOM 2777 N N . PRO A 1 372 ? 25.891 31.594 0.769 1 49.31 372 PRO A N 1
ATOM 2778 C CA . PRO A 1 372 ? 24.875 32.281 1.552 1 49.31 372 PRO A CA 1
ATOM 2779 C C . PRO A 1 372 ? 23.594 31.469 1.739 1 49.31 372 PRO A C 1
ATOM 2781 O O . PRO A 1 372 ? 22.969 31.547 2.797 1 49.31 372 PRO A O 1
ATOM 2784 N N . LEU A 1 373 ? 23.375 30.562 0.828 1 52.81 373 LEU A N 1
ATOM 2785 C CA . LEU A 1 373 ? 22.094 29.859 0.895 1 52.81 373 LEU A CA 1
ATOM 2786 C C . LEU A 1 373 ? 22.156 28.672 1.849 1 52.81 373 LEU A C 1
ATOM 2788 O O . LEU A 1 373 ? 21.141 28.219 2.361 1 52.81 373 LEU A O 1
ATOM 2792 N N . ASP A 1 374 ? 23.344 28.25 2.07 1 52.34 374 ASP A N 1
ATOM 2793 C CA . ASP A 1 374 ? 23.531 27.078 2.92 1 52.34 374 ASP A CA 1
ATOM 2794 C C . ASP A 1 374 ? 23.609 27.469 4.395 1 52.34 374 ASP A C 1
ATOM 2796 O O . ASP A 1 374 ? 23.594 26.609 5.273 1 52.34 374 ASP A O 1
ATOM 2800 N N . ARG A 1 375 ? 23.641 28.797 4.602 1 58.88 375 ARG A N 1
ATOM 2801 C CA . ARG A 1 375 ? 23.844 29.328 5.941 1 58.88 375 ARG A CA 1
ATOM 2802 C C . ARG A 1 375 ? 22.516 29.688 6.598 1 58.88 375 ARG A C 1
ATOM 2804 O O . ARG A 1 375 ? 22.484 30.188 7.727 1 58.88 375 ARG A O 1
ATOM 2811 N N . VAL A 1 376 ? 21.781 29.25 5.766 1 71.75 376 VAL A N 1
ATOM 2812 C CA . VAL A 1 376 ? 20.5 29.734 6.285 1 71.75 376 VAL A CA 1
ATOM 2813 C C . VAL A 1 376 ? 19.547 28.562 6.477 1 71.75 376 VAL A C 1
ATOM 2815 O O . VAL A 1 376 ? 19.656 27.547 5.785 1 71.75 376 VAL A O 1
ATOM 2818 N N . PRO A 1 377 ? 18.875 28.562 7.523 1 76.31 377 PRO A N 1
ATOM 2819 C CA . PRO A 1 377 ? 17.891 27.516 7.766 1 76.31 377 PRO A CA 1
ATOM 2820 C C . PRO A 1 377 ? 16.953 27.297 6.578 1 76.31 377 PRO A C 1
ATOM 2822 O O . PRO A 1 377 ? 16.703 28.219 5.805 1 76.31 377 PRO A O 1
ATOM 2825 N N . PRO A 1 378 ? 16.578 26.047 6.406 1 75.19 378 PRO A N 1
ATOM 2826 C CA . PRO A 1 378 ? 15.609 25.812 5.332 1 75.19 378 PRO A CA 1
ATOM 2827 C C . PRO A 1 378 ? 14.281 26.516 5.57 1 75.19 378 PRO A C 1
ATOM 2829 O O . PRO A 1 378 ? 13.977 26.922 6.699 1 75.19 378 PRO A O 1
ATOM 2832 N N . ALA A 1 379 ? 13.648 26.672 4.477 1 79.12 379 ALA A N 1
ATOM 2833 C CA . ALA A 1 379 ? 12.273 27.156 4.555 1 79.12 379 ALA A CA 1
ATOM 2834 C C . ALA A 1 379 ? 11.305 26.031 4.859 1 79.12 379 ALA A C 1
ATOM 2836 O O . ALA A 1 379 ? 11.695 24.859 4.883 1 79.12 379 ALA A O 1
ATOM 2837 N N . VAL A 1 380 ? 10.156 26.406 5.312 1 80.75 380 VAL A N 1
ATOM 2838 C CA . VAL A 1 380 ? 9.141 25.438 5.676 1 80.75 380 VAL A CA 1
ATOM 2839 C C . VAL A 1 380 ? 7.871 25.672 4.863 1 80.75 380 VAL A C 1
ATOM 2841 O O . VAL A 1 380 ? 7.469 26.828 4.656 1 80.75 380 VAL A O 1
ATOM 2844 N N . LEU A 1 381 ? 7.324 24.609 4.391 1 71.12 381 LEU A N 1
ATOM 2845 C CA . LEU A 1 381 ? 6.066 24.656 3.646 1 71.12 381 LEU A CA 1
ATOM 2846 C C . LEU A 1 381 ? 4.879 24.438 4.574 1 71.12 381 LEU A C 1
ATOM 2848 O O . LEU A 1 381 ? 5.02 23.844 5.645 1 71.12 381 LEU A O 1
ATOM 2852 N N . PHE A 1 382 ? 3.729 25.094 4.09 1 74.81 382 PHE A N 1
ATOM 2853 C CA . PHE A 1 382 ? 2.52 24.625 4.762 1 74.81 382 PHE A CA 1
ATOM 2854 C C . PHE A 1 382 ? 2.385 23.109 4.648 1 74.81 382 PHE A C 1
ATOM 2856 O O . PHE A 1 382 ? 2.664 22.531 3.598 1 74.81 382 PHE A O 1
ATOM 2863 N N . GLY A 1 383 ? 2.029 22.422 5.762 1 73.5 383 GLY A N 1
ATOM 2864 C CA . GLY A 1 383 ? 2.07 20.969 5.836 1 73.5 383 GLY A CA 1
ATOM 2865 C C . GLY A 1 383 ? 3.32 20.438 6.512 1 73.5 383 GLY A C 1
ATOM 2866 O O . GLY A 1 383 ? 3.381 19.266 6.891 1 73.5 383 GLY A O 1
ATOM 2867 N N . GLY A 1 384 ? 4.32 21.328 6.629 1 71.5 384 GLY A N 1
ATOM 2868 C CA . GLY A 1 384 ? 5.48 21.016 7.445 1 71.5 384 GLY A CA 1
ATOM 2869 C C . GLY A 1 384 ? 6.688 20.594 6.633 1 71.5 384 GLY A C 1
ATOM 2870 O O . GLY A 1 384 ? 7.77 20.375 7.184 1 71.5 384 GLY A O 1
ATOM 2871 N N . GLY A 1 385 ? 6.535 20.469 5.398 1 70.19 385 GLY A N 1
ATOM 2872 C CA . GLY A 1 385 ? 7.664 20.094 4.562 1 70.19 385 GLY A CA 1
ATOM 2873 C C . GLY A 1 385 ? 8.789 21.125 4.586 1 70.19 385 GLY A C 1
ATOM 2874 O O . GLY A 1 385 ? 8.547 22.312 4.77 1 70.19 385 GLY A O 1
ATOM 2875 N N . VAL A 1 386 ? 10.016 20.609 4.465 1 71.88 386 VAL A N 1
ATOM 2876 C CA . VAL A 1 386 ? 11.18 21.484 4.48 1 71.88 386 VAL A CA 1
ATOM 2877 C C . VAL A 1 386 ? 11.641 21.766 3.053 1 71.88 386 VAL A C 1
ATOM 2879 O O . VAL A 1 386 ? 11.609 20.859 2.203 1 71.88 386 VAL A O 1
ATOM 2882 N N . LEU A 1 387 ? 11.953 23 2.793 1 64.19 387 LEU A N 1
ATOM 2883 C CA . LEU A 1 387 ? 12.492 23.469 1.519 1 64.19 387 LEU A CA 1
ATOM 2884 C C . LEU A 1 387 ? 13.883 24.047 1.699 1 64.19 387 LEU A C 1
ATOM 2886 O O . LEU A 1 387 ? 14.031 25.141 2.262 1 64.19 387 LEU A O 1
ATOM 2890 N N . PRO A 1 388 ? 14.867 23.328 1.248 1 65.38 388 PRO A N 1
ATOM 2891 C CA . PRO A 1 388 ? 16.219 23.891 1.368 1 65.38 388 PRO A CA 1
ATOM 2892 C C . PRO A 1 388 ? 16.344 25.25 0.696 1 65.38 388 PRO A C 1
ATOM 2894 O O . PRO A 1 388 ? 15.617 25.562 -0.249 1 65.38 388 PRO A O 1
ATOM 2897 N N . ALA A 1 389 ? 17.266 26.062 1.172 1 70.12 389 ALA A N 1
ATOM 2898 C CA . ALA A 1 389 ? 17.438 27.438 0.708 1 70.12 389 ALA A CA 1
ATOM 2899 C C . ALA A 1 389 ? 17.688 27.484 -0.795 1 70.12 389 ALA A C 1
ATOM 2901 O O . ALA A 1 389 ? 17.219 28.391 -1.485 1 70.12 389 ALA A O 1
ATOM 2902 N N . TYR A 1 390 ? 18.344 26.547 -1.327 1 62.16 390 TYR A N 1
ATOM 2903 C CA . TYR A 1 390 ? 18.625 26.562 -2.756 1 62.16 390 TYR A CA 1
ATOM 2904 C C . TYR A 1 390 ? 17.359 26.359 -3.574 1 62.16 390 TYR A C 1
ATOM 2906 O O . TYR A 1 390 ? 17.219 26.922 -4.66 1 62.16 390 TYR A O 1
ATOM 2914 N N . ALA A 1 391 ? 16.562 25.469 -3.041 1 61.31 391 ALA A N 1
ATOM 2915 C CA . ALA A 1 391 ? 15.289 25.266 -3.723 1 61.31 391 ALA A CA 1
ATOM 2916 C C . ALA A 1 391 ? 14.422 26.516 -3.672 1 61.31 391 ALA A C 1
ATOM 2918 O O . ALA A 1 391 ? 13.703 26.812 -4.629 1 61.31 391 ALA A O 1
ATOM 2919 N N . LEU A 1 392 ? 14.516 27.141 -2.543 1 71.12 392 LEU A N 1
ATOM 2920 C CA . LEU A 1 392 ? 13.797 28.406 -2.428 1 71.12 392 LEU A CA 1
ATOM 2921 C C . LEU A 1 392 ? 14.312 29.406 -3.445 1 71.12 392 LEU A C 1
ATOM 2923 O O . LEU A 1 392 ? 13.531 30.141 -4.055 1 71.12 392 LEU A O 1
ATOM 2927 N N . ALA A 1 393 ? 15.594 29.422 -3.67 1 68 393 ALA A N 1
ATOM 2928 C CA . ALA A 1 393 ? 16.219 30.344 -4.605 1 68 393 ALA A CA 1
ATOM 2929 C C . ALA A 1 393 ? 15.68 30.156 -6.02 1 68 393 ALA A C 1
ATOM 2931 O O . ALA A 1 393 ? 15.562 31.109 -6.785 1 68 393 ALA A O 1
ATOM 2932 N N . GLU A 1 394 ? 15.312 28.984 -6.238 1 58 394 GLU A N 1
ATOM 2933 C CA . GLU A 1 394 ? 14.828 28.656 -7.574 1 58 394 GLU A CA 1
ATOM 2934 C C . GLU A 1 394 ? 13.445 29.25 -7.824 1 58 394 GLU A C 1
ATOM 2936 O O . GLU A 1 394 ? 13.055 29.453 -8.977 1 58 394 GLU A O 1
ATOM 2941 N N . ILE A 1 395 ? 12.742 29.531 -6.801 1 60.75 395 ILE A N 1
ATOM 2942 C CA . ILE A 1 395 ? 11.344 29.891 -7.012 1 60.75 395 ILE A CA 1
ATOM 2943 C C . ILE A 1 395 ? 11.086 31.297 -6.473 1 60.75 395 ILE A C 1
ATOM 2945 O O . ILE A 1 395 ? 10.047 31.891 -6.754 1 60.75 395 ILE A O 1
ATOM 2949 N N . ILE A 1 396 ? 12.039 31.875 -5.773 1 71.75 396 ILE A N 1
ATOM 2950 C CA . ILE A 1 396 ? 11.789 33.062 -4.957 1 71.75 396 ILE A CA 1
ATOM 2951 C C . ILE A 1 396 ? 11.531 34.281 -5.855 1 71.75 396 ILE A C 1
ATOM 2953 O O . ILE A 1 396 ? 10.789 35.188 -5.48 1 71.75 396 ILE A O 1
ATOM 2957 N N . ASN A 1 397 ? 12.031 34.219 -7.113 1 65.31 397 ASN A N 1
ATOM 2958 C CA . ASN A 1 397 ? 11.883 35.375 -8.008 1 65.31 397 ASN A CA 1
ATOM 2959 C C . ASN A 1 397 ? 10.438 35.5 -8.484 1 65.31 397 ASN A C 1
ATOM 2961 O O . ASN A 1 397 ? 10.016 36.594 -8.867 1 65.31 397 ASN A O 1
ATOM 2965 N N . ASN A 1 398 ? 9.711 34.531 -8.445 1 59.5 398 ASN A N 1
ATOM 2966 C CA . ASN A 1 398 ? 8.32 34.562 -8.867 1 59.5 398 ASN A CA 1
ATOM 2967 C C . ASN A 1 398 ? 7.367 34.531 -7.676 1 59.5 398 ASN A C 1
ATOM 2969 O O . ASN A 1 398 ? 6.18 34.25 -7.828 1 59.5 398 ASN A O 1
ATOM 2973 N N . ALA A 1 399 ? 8.008 34.906 -6.578 1 67.56 399 ALA A N 1
ATOM 2974 C CA . ALA A 1 399 ? 7.207 34.781 -5.363 1 67.56 399 ALA A CA 1
ATOM 2975 C C . ALA A 1 399 ? 6.797 36.156 -4.836 1 67.56 399 ALA A C 1
ATOM 2977 O O . ALA A 1 399 ? 7.516 37.156 -5.027 1 67.56 399 ALA A O 1
ATOM 2978 N N . THR A 1 400 ? 5.551 36.219 -4.363 1 72.88 400 THR A N 1
ATOM 2979 C CA . THR A 1 400 ? 5.176 37.344 -3.529 1 72.88 400 THR A CA 1
ATOM 2980 C C . THR A 1 400 ? 5.691 37.156 -2.105 1 72.88 400 THR A C 1
ATOM 2982 O O . THR A 1 400 ? 5.41 36.156 -1.462 1 72.88 400 THR A O 1
ATOM 2985 N N . ILE A 1 401 ? 6.516 38.062 -1.645 1 79.88 401 ILE A N 1
ATOM 2986 C CA . ILE A 1 401 ? 7.113 37.969 -0.317 1 79.88 401 ILE A CA 1
ATOM 2987 C C . ILE A 1 401 ? 6.336 38.844 0.663 1 79.88 401 ILE A C 1
ATOM 2989 O O . ILE A 1 401 ? 6.121 40.031 0.407 1 79.88 401 ILE A O 1
ATOM 2993 N N . ARG A 1 402 ? 5.84 38.281 1.712 1 81.06 402 ARG A N 1
ATOM 2994 C CA . ARG A 1 402 ? 5.125 39 2.762 1 81.06 402 ARG A CA 1
ATOM 2995 C C . ARG A 1 402 ? 5.832 38.844 4.105 1 81.06 402 ARG A C 1
ATOM 2997 O O . ARG A 1 402 ? 6.191 37.719 4.504 1 81.06 402 ARG A O 1
ATOM 3004 N N . PRO A 1 403 ? 5.988 39.875 4.797 1 84.69 403 PRO A N 1
ATOM 3005 C CA . PRO A 1 403 ? 6.586 39.781 6.129 1 84.69 403 PRO A CA 1
ATOM 3006 C C . PRO A 1 403 ? 5.633 39.188 7.16 1 84.69 403 PRO A C 1
ATOM 3008 O O . PRO A 1 403 ? 4.43 39.438 7.117 1 84.69 403 PRO A O 1
ATOM 3011 N N . LEU A 1 404 ? 6.195 38.375 8.008 1 88.69 404 LEU A N 1
ATOM 3012 C CA . LEU A 1 404 ? 5.469 37.781 9.125 1 88.69 404 LEU A CA 1
ATOM 3013 C C . LEU A 1 404 ? 6.105 38.156 10.453 1 88.69 404 LEU A C 1
ATOM 3015 O O . LEU A 1 404 ? 7.309 37.969 10.648 1 88.69 404 LEU A O 1
ATOM 3019 N N . LYS A 1 405 ? 5.285 38.75 11.281 1 85.69 405 LYS A N 1
ATOM 3020 C CA . LYS A 1 405 ? 5.754 39.125 12.602 1 85.69 405 LYS A CA 1
ATOM 3021 C C . LYS A 1 405 ? 5.004 38.375 13.695 1 85.69 405 LYS A C 1
ATOM 3023 O O . LYS A 1 405 ? 3.785 38.219 13.609 1 85.69 405 LYS A O 1
ATOM 3028 N N . HIS A 1 406 ? 5.77 37.844 14.641 1 91.5 406 HIS A N 1
ATOM 3029 C CA . HIS A 1 406 ? 5.145 37.281 15.836 1 91.5 406 HIS A CA 1
ATOM 3030 C C . HIS A 1 406 ? 4.352 38.344 16.594 1 91.5 406 HIS A C 1
ATOM 3032 O O . HIS A 1 406 ? 4.867 39.438 16.859 1 91.5 406 HIS A O 1
ATOM 3038 N N . PRO A 1 407 ? 3.156 38.031 16.891 1 91.62 407 PRO A N 1
ATOM 3039 C CA . PRO A 1 407 ? 2.312 39.094 17.484 1 91.62 407 PRO A CA 1
ATOM 3040 C C . PRO A 1 407 ? 2.705 39.406 18.922 1 91.62 407 PRO A C 1
ATOM 3042 O O . PRO A 1 407 ? 2.311 40.469 19.438 1 91.62 407 PRO A O 1
ATOM 3045 N N . GLY A 1 408 ? 3.508 38.531 19.562 1 90.38 408 GLY A N 1
ATOM 3046 C CA . GLY A 1 408 ? 3.842 38.75 20.953 1 90.38 408 GLY A CA 1
ATOM 3047 C C . GLY A 1 408 ? 2.623 38.844 21.859 1 90.38 408 GLY A C 1
ATOM 3048 O O . GLY A 1 408 ? 1.729 38 21.797 1 90.38 408 GLY A O 1
ATOM 3049 N N . ASP A 1 409 ? 2.617 39.906 22.766 1 88.19 409 ASP A N 1
ATOM 3050 C CA . ASP A 1 409 ? 1.523 40.094 23.719 1 88.19 409 ASP A CA 1
ATOM 3051 C C . ASP A 1 409 ? 0.52 41.125 23.203 1 88.19 409 ASP A C 1
ATOM 3053 O O . ASP A 1 409 ? -0.09 41.844 24 1 88.19 409 ASP A O 1
ATOM 3057 N N . THR A 1 410 ? 0.287 41.188 21.969 1 90.88 410 THR A N 1
ATOM 3058 C CA . THR A 1 410 ? -0.627 42.156 21.375 1 90.88 410 THR A CA 1
ATOM 3059 C C . THR A 1 410 ? -2.057 41.906 21.844 1 90.88 410 THR A C 1
ATOM 3061 O O . THR A 1 410 ? -2.463 40.781 22.047 1 90.88 410 THR A O 1
ATOM 3064 N N . ALA A 1 411 ? -2.836 42.938 22.016 1 92.56 411 ALA A N 1
ATOM 3065 C CA . ALA A 1 411 ? -4.219 42.906 22.484 1 92.56 411 ALA A CA 1
ATOM 3066 C C . ALA A 1 411 ? -5.121 42.219 21.453 1 92.56 411 ALA A C 1
ATOM 3068 O O . ALA A 1 411 ? -4.801 42.188 20.25 1 92.56 411 ALA A O 1
ATOM 3069 N N . PRO A 1 412 ? -6.266 41.75 21.922 1 95.31 412 PRO A N 1
ATOM 3070 C CA . PRO A 1 412 ? -7.211 41.125 21 1 95.31 412 PRO A CA 1
ATOM 3071 C C . PRO A 1 412 ? -7.785 42.094 19.984 1 95.31 412 PRO A C 1
ATOM 3073 O O . PRO A 1 412 ? -7.863 43.281 20.25 1 95.31 412 PRO A O 1
ATOM 3076 N N . GLU A 1 413 ? -8.062 41.5 18.859 1 95.56 413 GLU A N 1
ATOM 3077 C CA . GLU A 1 413 ? -8.758 42.281 17.859 1 95.56 413 GLU A CA 1
ATOM 3078 C C . GLU A 1 413 ? -10.25 42.375 18.156 1 95.56 413 GLU A C 1
ATOM 3080 O O . GLU A 1 413 ? -10.859 41.406 18.609 1 95.56 413 GLU A O 1
ATOM 3085 N N . ASP A 1 414 ? -10.891 43.531 17.891 1 91.62 414 ASP A N 1
ATOM 3086 C CA . ASP A 1 414 ? -12.297 43.75 18.203 1 91.62 414 ASP A CA 1
ATOM 3087 C C . ASP A 1 414 ? -13.188 43.375 17.016 1 91.62 414 ASP A C 1
ATOM 3089 O O . ASP A 1 414 ? -14.008 44.188 16.562 1 91.62 414 ASP A O 1
ATOM 3093 N N . ARG A 1 415 ? -13 42.25 16.453 1 93.44 415 ARG A N 1
ATOM 3094 C CA . ARG A 1 415 ? -13.781 41.719 15.336 1 93.44 415 ARG A CA 1
ATOM 3095 C C . ARG A 1 415 ? -13.703 40.188 15.281 1 93.44 415 ARG A C 1
ATOM 3097 O O . ARG A 1 415 ? -12.75 39.594 15.805 1 93.44 415 ARG A O 1
ATOM 3104 N N . TYR A 1 416 ? -14.617 39.625 14.719 1 93.25 416 TYR A N 1
ATOM 3105 C CA . TYR A 1 416 ? -14.68 38.188 14.609 1 93.25 416 TYR A CA 1
ATOM 3106 C C . TYR A 1 416 ? -13.641 37.656 13.617 1 93.25 416 TYR A C 1
ATOM 3108 O O . TYR A 1 416 ? -12.898 36.719 13.922 1 93.25 416 TYR A O 1
ATOM 3116 N N . ILE A 1 417 ? -13.641 38.25 12.398 1 94.31 417 ILE A N 1
ATOM 3117 C CA . ILE A 1 417 ? -12.711 37.844 11.352 1 94.31 417 ILE A CA 1
ATOM 3118 C C . ILE A 1 417 ? -11.32 38.375 11.648 1 94.31 417 ILE A C 1
ATOM 3120 O O . ILE A 1 417 ? -11.141 39.594 11.742 1 94.31 417 ILE A O 1
ATOM 3124 N N . PRO A 1 418 ? -10.359 37.594 11.844 1 95.62 418 PRO A N 1
ATOM 3125 C CA . PRO A 1 418 ? -9.008 38.094 12.117 1 95.62 418 PRO A CA 1
ATOM 3126 C C . PRO A 1 418 ? -8.445 38.906 10.961 1 95.62 418 PRO A C 1
ATOM 3128 O O . PRO A 1 418 ? -8.773 38.656 9.805 1 95.62 418 PRO A O 1
ATOM 3131 N N . SER A 1 419 ? -7.613 39.844 11.289 1 93.88 419 SER A N 1
ATOM 3132 C CA . SER A 1 419 ? -6.855 40.562 10.266 1 93.88 419 SER A CA 1
ATOM 3133 C C . SER A 1 419 ? -5.988 39.625 9.453 1 93.88 419 SER A C 1
ATOM 3135 O O . SER A 1 419 ? -5.73 38.5 9.875 1 93.88 419 SER A O 1
ATOM 3137 N N . ARG A 1 420 ? -5.617 40.062 8.32 1 90 420 ARG A N 1
ATOM 3138 C CA . ARG A 1 420 ? -4.746 39.25 7.477 1 90 420 ARG A CA 1
ATOM 3139 C C . ARG A 1 420 ? -3.447 38.906 8.203 1 90 420 ARG A C 1
ATOM 3141 O O . ARG A 1 420 ? -2.959 37.781 8.102 1 90 420 ARG A O 1
ATOM 3148 N N . ALA A 1 421 ? -2.861 39.875 8.883 1 89.56 421 ALA A N 1
ATOM 3149 C CA . ALA A 1 421 ? -1.61 39.656 9.602 1 89.56 421 ALA A CA 1
ATOM 3150 C C . ALA A 1 421 ? -1.769 38.562 10.664 1 89.56 421 ALA A C 1
ATOM 3152 O O . ALA A 1 421 ? -0.925 37.688 10.781 1 89.56 421 ALA A O 1
ATOM 3153 N N . LEU A 1 422 ? -2.842 38.688 11.422 1 94.06 422 LEU A N 1
ATOM 3154 C CA . LEU A 1 422 ? -3.096 37.688 12.461 1 94.06 422 LEU A CA 1
ATOM 3155 C C . LEU A 1 422 ? -3.373 36.312 11.844 1 94.06 422 LEU A C 1
ATOM 3157 O O . LEU A 1 422 ? -2.859 35.312 12.32 1 94.06 422 LEU A O 1
ATOM 3161 N N . ALA A 1 423 ? -4.156 36.312 10.773 1 93.88 423 ALA A N 1
ATOM 3162 C CA . ALA A 1 423 ? -4.465 35.062 10.07 1 93.88 423 ALA A CA 1
ATOM 3163 C C . ALA A 1 423 ? -3.193 34.406 9.539 1 93.88 423 ALA A C 1
ATOM 3165 O O . ALA A 1 423 ? -2.996 33.188 9.695 1 93.88 423 ALA A O 1
ATOM 3166 N N . ASP A 1 424 ? -2.371 35.188 8.93 1 90.19 424 ASP A N 1
ATOM 3167 C CA . ASP A 1 424 ? -1.111 34.688 8.391 1 90.19 424 ASP A CA 1
ATOM 3168 C C . ASP A 1 424 ? -0.237 34.094 9.508 1 90.19 424 ASP A C 1
ATOM 3170 O O . ASP A 1 424 ? 0.351 33.031 9.352 1 90.19 424 ASP A O 1
ATOM 3174 N N . TYR A 1 425 ? -0.173 34.781 10.633 1 93.25 425 TYR A N 1
ATOM 3175 C CA . TYR A 1 425 ? 0.637 34.312 11.75 1 93.25 425 TYR A CA 1
ATOM 3176 C C . TYR A 1 425 ? 0.147 32.969 12.242 1 93.25 425 TYR A C 1
ATOM 3178 O O . TYR A 1 425 ? 0.936 32.031 12.391 1 93.25 425 TYR A O 1
ATOM 3186 N N . VAL A 1 426 ? -1.168 32.875 12.469 1 96.69 426 VAL A N 1
ATOM 3187 C CA . VAL A 1 426 ? -1.725 31.641 13.031 1 96.69 426 VAL A CA 1
ATOM 3188 C C . VAL A 1 426 ? -1.48 30.484 12.07 1 96.69 426 VAL A C 1
ATOM 3190 O O . VAL A 1 426 ? -1.106 29.391 12.5 1 96.69 426 VAL A O 1
ATOM 3193 N N . ARG A 1 427 ? -1.649 30.656 10.781 1 93.5 427 ARG A N 1
ATOM 3194 C CA . ARG A 1 427 ? -1.417 29.609 9.805 1 93.5 427 ARG A CA 1
ATOM 3195 C C . ARG A 1 427 ? 0.055 29.219 9.758 1 93.5 427 ARG A C 1
ATOM 3197 O O . ARG A 1 427 ? 0.384 28.031 9.68 1 93.5 427 ARG A O 1
ATOM 3204 N N . CYS A 1 428 ? 0.94 30.156 9.836 1 92.44 428 CYS A N 1
ATOM 3205 C CA . CYS A 1 428 ? 2.375 29.891 9.812 1 92.44 428 CYS A CA 1
ATOM 3206 C C . CYS A 1 428 ? 2.826 29.219 11.102 1 92.44 428 CYS A C 1
ATOM 3208 O O . CYS A 1 428 ? 3.744 28.406 11.094 1 92.44 428 CYS A O 1
ATOM 3210 N N . ARG A 1 429 ? 2.176 29.625 12.188 1 94.56 429 ARG A N 1
ATOM 3211 C CA . ARG A 1 429 ? 2.461 28.984 13.461 1 94.56 429 ARG A CA 1
ATOM 3212 C C . ARG A 1 429 ? 2.07 27.5 13.422 1 94.56 429 ARG A C 1
ATOM 3214 O O . ARG A 1 429 ? 2.863 26.641 13.789 1 94.56 429 ARG A O 1
ATOM 3221 N N . ASP A 1 430 ? 0.863 27.25 12.977 1 95.75 430 ASP A N 1
ATOM 3222 C CA . ASP A 1 430 ? 0.28 25.922 13.078 1 95.75 430 ASP A CA 1
ATOM 3223 C C . ASP A 1 430 ? 0.782 25.016 11.961 1 95.75 430 ASP A C 1
ATOM 3225 O O . ASP A 1 430 ? 0.991 23.812 12.18 1 95.75 430 ASP A O 1
ATOM 3229 N N . LEU A 1 431 ? 0.893 25.484 10.789 1 89.19 431 LEU A N 1
ATOM 3230 C CA . LEU A 1 431 ? 1.36 24.828 9.578 1 89.19 431 LEU A CA 1
ATOM 3231 C C . LEU A 1 431 ? 0.349 23.781 9.094 1 89.19 431 LEU A C 1
ATOM 3233 O O . LEU A 1 431 ? 0.284 23.484 7.898 1 89.19 431 LEU A O 1
ATOM 3237 N N . THR A 1 432 ? -0.399 23.172 9.984 1 89.19 432 THR A N 1
ATOM 3238 C CA . THR A 1 432 ? -1.365 22.125 9.68 1 89.19 432 THR A CA 1
ATOM 3239 C C . THR A 1 432 ? -2.58 22.219 10.594 1 89.19 432 THR A C 1
ATOM 3241 O O . THR A 1 432 ? -2.582 23 11.555 1 89.19 432 THR A O 1
ATOM 3244 N N . CYS A 1 433 ? -3.646 21.438 10.211 1 94.19 433 CYS A N 1
ATOM 3245 C CA . CYS A 1 433 ? -4.75 21.219 11.141 1 94.19 433 CYS A CA 1
ATOM 3246 C C . CYS A 1 433 ? -4.238 20.781 12.508 1 94.19 433 CYS A C 1
ATOM 3248 O O . CYS A 1 433 ? -3.314 19.969 12.602 1 94.19 433 CYS A O 1
ATOM 3250 N N . ARG A 1 434 ? -4.855 21.328 13.57 1 96.25 434 ARG A N 1
ATOM 3251 C CA . ARG A 1 434 ? -4.34 21.109 14.914 1 96.25 434 ARG A CA 1
ATOM 3252 C C . ARG A 1 434 ? -5.09 19.984 15.617 1 96.25 434 ARG A C 1
ATOM 3254 O O . ARG A 1 434 ? -4.875 19.734 16.797 1 96.25 434 ARG A O 1
ATOM 3261 N N . PHE A 1 435 ? -6.004 19.281 14.914 1 95.56 435 PHE A N 1
ATOM 3262 C CA . PHE A 1 435 ? -6.609 18.078 15.461 1 95.56 435 PHE A CA 1
ATOM 3263 C C . PHE A 1 435 ? -5.602 16.938 15.5 1 95.56 435 PHE A C 1
ATOM 3265 O O . PHE A 1 435 ? -4.762 16.812 14.609 1 95.56 435 PHE A O 1
ATOM 3272 N N . PRO A 1 436 ? -5.699 16.109 16.531 1 92.44 436 PRO A N 1
ATOM 3273 C CA . PRO A 1 436 ? -4.734 15.016 16.656 1 92.44 436 PRO A CA 1
ATOM 3274 C C . PRO A 1 436 ? -4.66 14.148 15.398 1 92.44 436 PRO A C 1
ATOM 3276 O O . PRO A 1 436 ? -5.68 13.617 14.953 1 92.44 436 PRO A O 1
ATOM 3279 N N . GLY A 1 437 ? -3.459 14.094 14.859 1 85.62 437 GLY A N 1
ATOM 3280 C CA . GLY A 1 437 ? -3.207 13.164 13.766 1 85.62 437 GLY A CA 1
ATOM 3281 C C . GLY A 1 437 ? -3.557 13.734 12.406 1 85.62 437 GLY A C 1
ATOM 3282 O O . GLY A 1 437 ? -3.441 13.047 11.391 1 85.62 437 GLY A O 1
ATOM 3283 N N . CYS A 1 438 ? -3.996 14.953 12.273 1 88.12 438 CYS A N 1
ATOM 3284 C CA . CYS A 1 438 ? -4.371 15.516 10.977 1 88.12 438 CYS A CA 1
ATOM 3285 C C . CYS A 1 438 ? -3.287 16.453 10.461 1 88.12 438 CYS A C 1
ATOM 3287 O O . CYS A 1 438 ? -2.824 17.328 11.188 1 88.12 438 CYS A O 1
ATOM 3289 N N . ASP A 1 439 ? -2.877 16.25 9.242 1 80 439 ASP A N 1
ATOM 3290 C CA . ASP A 1 439 ? -1.789 17.047 8.68 1 80 439 ASP A CA 1
ATOM 3291 C C . ASP A 1 439 ? -2.287 17.922 7.535 1 80 439 ASP A C 1
ATOM 3293 O O . ASP A 1 439 ? -1.509 18.312 6.66 1 80 439 ASP A O 1
ATOM 3297 N N . LYS A 1 440 ? -3.574 18.172 7.492 1 81.19 440 LYS A N 1
ATOM 3298 C CA . LYS A 1 440 ? -4.07 19.078 6.469 1 81.19 440 LYS A CA 1
ATOM 3299 C C . LYS A 1 440 ? -3.334 20.422 6.52 1 81.19 440 LYS A C 1
ATOM 3301 O O . LYS A 1 440 ? -3.203 21.016 7.586 1 81.19 440 LYS A O 1
ATOM 3306 N N . PRO A 1 441 ? -2.793 20.812 5.379 1 80.94 441 PRO A N 1
ATOM 3307 C CA . PRO A 1 441 ? -2.035 22.062 5.383 1 80.94 441 PRO A CA 1
ATOM 3308 C C . PRO A 1 441 ? -2.879 23.266 5.809 1 80.94 441 PRO A C 1
ATOM 3310 O O . PRO A 1 441 ? -4.066 23.344 5.48 1 80.94 441 PRO A O 1
ATOM 3313 N N . ALA A 1 442 ? -2.252 24.203 6.422 1 89.44 442 ALA A N 1
ATOM 3314 C CA . ALA A 1 442 ? -2.938 25.312 7.082 1 89.44 442 ALA A CA 1
ATOM 3315 C C . ALA A 1 442 ? -3.695 26.172 6.074 1 89.44 442 ALA A C 1
ATOM 3317 O O . ALA A 1 442 ? -4.711 26.781 6.41 1 89.44 442 ALA A O 1
ATOM 3318 N N . ASP A 1 443 ? -3.205 26.234 4.816 1 79.06 443 ASP A N 1
ATOM 3319 C CA . ASP A 1 443 ? -3.867 27.062 3.809 1 79.06 443 ASP A CA 1
ATOM 3320 C C . ASP A 1 443 ? -5.215 26.453 3.408 1 79.06 443 ASP A C 1
ATOM 3322 O O . ASP A 1 443 ? -6.039 27.141 2.789 1 79.06 443 ASP A O 1
ATOM 3326 N N . ARG A 1 444 ? -5.434 25.312 3.869 1 79.75 444 ARG A N 1
ATOM 3327 C CA . ARG A 1 444 ? -6.695 24.641 3.582 1 79.75 444 ARG A CA 1
ATOM 3328 C C . ARG A 1 444 ? -7.508 24.438 4.855 1 79.75 444 ARG A C 1
ATOM 3330 O O . ARG A 1 444 ? -8.352 23.547 4.922 1 79.75 444 ARG A O 1
ATOM 3337 N N . CYS A 1 445 ? -7.172 25.156 5.84 1 91.12 445 CYS A N 1
ATOM 3338 C CA . CYS A 1 445 ? -7.852 25.047 7.125 1 91.12 445 CYS A CA 1
ATOM 3339 C C . CYS A 1 445 ? -8.633 26.328 7.43 1 91.12 445 CYS A C 1
ATOM 3341 O O . CYS A 1 445 ? -8.305 27.391 6.922 1 91.12 445 CYS A O 1
ATOM 3343 N N . ASP A 1 446 ? -9.664 26.219 8.164 1 93.44 446 ASP A N 1
ATOM 3344 C CA . ASP A 1 446 ? -10.336 27.344 8.805 1 93.44 446 ASP A CA 1
ATOM 3345 C C . ASP A 1 446 ? -9.555 27.828 10.023 1 93.44 446 ASP A C 1
ATOM 3347 O O . ASP A 1 446 ? -8.703 27.109 10.547 1 93.44 446 ASP A O 1
ATOM 3351 N N . LEU A 1 447 ? -9.734 29.094 10.336 1 96.75 447 LEU A N 1
ATOM 3352 C CA . LEU A 1 447 ? -9.258 29.609 11.617 1 96.75 447 LEU A CA 1
ATOM 3353 C C . LEU A 1 447 ? -10.367 29.562 12.656 1 96.75 447 LEU A C 1
ATOM 3355 O O . LEU A 1 447 ? -11.367 30.281 12.547 1 96.75 447 LEU A O 1
ATOM 3359 N N . ASP A 1 448 ? -10.164 28.719 13.617 1 96.25 448 ASP A N 1
ATOM 3360 C CA . ASP A 1 448 ? -11.195 28.453 14.617 1 96.25 448 ASP A CA 1
ATOM 3361 C C . ASP A 1 448 ? -10.844 29.125 15.945 1 96.25 448 ASP A C 1
ATOM 3363 O O . ASP A 1 448 ? -9.703 29.047 16.406 1 96.25 448 ASP A O 1
ATOM 3367 N N . HIS A 1 449 ? -11.875 29.828 16.469 1 95.94 449 HIS A N 1
ATOM 3368 C CA . HIS A 1 449 ? -11.758 30.266 17.844 1 95.94 449 HIS A CA 1
ATOM 3369 C C . HIS A 1 449 ? -11.938 29.094 18.812 1 95.94 449 HIS A C 1
ATOM 3371 O O . HIS A 1 449 ? -12.961 28.406 18.781 1 95.94 449 HIS A O 1
ATOM 3377 N N . THR A 1 450 ? -10.977 28.875 19.656 1 94.81 450 THR A N 1
ATOM 3378 C CA . THR A 1 450 ? -11.109 27.812 20.656 1 94.81 450 THR A CA 1
ATOM 3379 C C . THR A 1 450 ? -12.328 28.062 21.547 1 94.81 450 THR A C 1
ATOM 3381 O O . THR A 1 450 ? -13.172 27.172 21.703 1 94.81 450 THR A O 1
ATOM 3384 N N . VAL A 1 451 ? -12.352 29.203 22.172 1 93.06 451 VAL A N 1
ATOM 3385 C CA . VAL A 1 451 ? -13.555 29.734 22.812 1 93.06 451 VAL A CA 1
ATOM 3386 C C . VAL A 1 451 ? -14.289 30.656 21.859 1 93.06 451 VAL A C 1
ATOM 3388 O O . VAL A 1 451 ? -13.703 31.609 21.328 1 93.06 451 VAL A O 1
ATOM 3391 N N . PRO A 1 452 ? -15.523 30.375 21.547 1 91 452 PRO A N 1
ATOM 3392 C CA . PRO A 1 452 ? -16.25 31.125 20.516 1 91 452 PRO A CA 1
ATOM 3393 C C . PRO A 1 452 ? -16.297 32.625 20.797 1 91 452 PRO A C 1
ATOM 3395 O O . PRO A 1 452 ? -16.422 33.031 21.969 1 91 452 PRO A O 1
ATOM 3398 N N . TYR A 1 453 ? -16.219 33.406 19.812 1 91.69 453 TYR A N 1
ATOM 3399 C CA . TYR A 1 453 ? -16.406 34.844 19.875 1 91.69 453 TYR A CA 1
ATOM 3400 C C . TYR A 1 453 ? -17.859 35.188 20.203 1 91.69 453 TYR A C 1
ATOM 3402 O O . TYR A 1 453 ? -18.781 34.531 19.688 1 91.69 453 TYR A O 1
ATOM 3410 N N . PRO A 1 454 ? -18.172 36.125 21.062 1 90.69 454 PRO A N 1
ATOM 3411 C CA . PRO A 1 454 ? -17.219 37.062 21.609 1 90.69 454 PRO A CA 1
ATOM 3412 C C . PRO A 1 454 ? -16.719 36.688 23 1 90.69 454 PRO A C 1
ATOM 3414 O O . PRO A 1 454 ? -15.891 37.375 23.578 1 90.69 454 PRO A O 1
ATOM 3417 N N . ALA A 1 455 ? -17.203 35.625 23.484 1 88.81 455 ALA A N 1
ATOM 3418 C CA . ALA A 1 455 ? -16.734 35.188 24.797 1 88.81 455 ALA A CA 1
ATOM 3419 C C . ALA A 1 455 ? -15.219 34.969 24.781 1 88.81 455 ALA A C 1
ATOM 3421 O O . ALA A 1 455 ? -14.539 35.188 25.781 1 88.81 455 ALA A O 1
ATOM 3422 N N . GLY A 1 456 ? -14.758 34.406 23.734 1 92.62 456 GLY A N 1
ATOM 3423 C CA . GLY A 1 456 ? -13.336 34.344 23.438 1 92.62 456 GLY A CA 1
ATOM 3424 C C . GLY A 1 456 ? -12.906 35.312 22.344 1 92.62 456 GLY A C 1
ATOM 3425 O O . GLY A 1 456 ? -13.336 35.188 21.203 1 92.62 456 GLY A O 1
ATOM 3426 N N . PRO A 1 457 ? -12.031 36.156 22.688 1 94.06 457 PRO A N 1
ATOM 3427 C CA . PRO A 1 457 ? -11.688 37.188 21.703 1 94.06 457 PRO A CA 1
ATOM 3428 C C . PRO A 1 457 ? -10.852 36.656 20.547 1 94.06 457 PRO A C 1
ATOM 3430 O O . PRO A 1 457 ? -10.258 35.594 20.656 1 94.06 457 PRO A O 1
ATOM 3433 N N . THR A 1 458 ? -10.891 37.438 19.406 1 96.38 458 THR A N 1
ATOM 3434 C CA . THR A 1 458 ? -10.008 37.156 18.281 1 96.38 458 THR A CA 1
ATOM 3435 C C . THR A 1 458 ? -8.562 37.5 18.625 1 96.38 458 THR A C 1
ATOM 3437 O O . THR A 1 458 ? -8.203 38.656 18.75 1 96.38 458 THR A O 1
ATOM 3440 N N . HIS A 1 459 ? -7.84 36.5 18.859 1 97 459 HIS A N 1
ATOM 3441 C CA . HIS A 1 459 ? -6.484 36.594 19.391 1 97 459 HIS A CA 1
ATOM 3442 C C . HIS A 1 459 ? -5.68 35.344 19.062 1 97 459 HIS A C 1
ATOM 3444 O O . HIS A 1 459 ? -6.242 34.25 18.953 1 97 459 HIS A O 1
ATOM 3450 N N . ALA A 1 460 ? -4.379 35.5 18.875 1 96.75 460 ALA A N 1
ATOM 3451 C CA . ALA A 1 460 ? -3.51 34.375 18.5 1 96.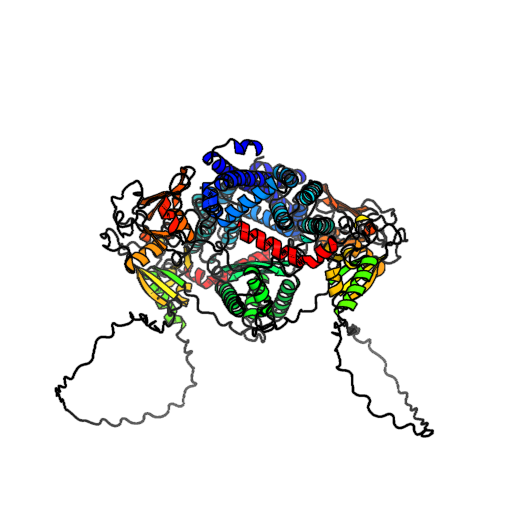75 460 ALA A CA 1
ATOM 3452 C C . ALA A 1 460 ? -3.635 33.219 19.5 1 96.75 460 ALA A C 1
ATOM 3454 O O . ALA A 1 460 ? -3.533 32.062 19.109 1 96.75 460 ALA A O 1
ATOM 3455 N N . SER A 1 461 ? -3.877 33.5 20.766 1 96.88 461 SER A N 1
ATOM 3456 C CA . SER A 1 461 ? -3.965 32.5 21.812 1 96.88 461 SER A CA 1
ATOM 3457 C C . SER A 1 461 ? -5.348 31.859 21.844 1 96.88 461 SER A C 1
ATOM 3459 O O . SER A 1 461 ? -5.613 30.984 22.672 1 96.88 461 SER A O 1
ATOM 3461 N N . ASN A 1 462 ? -6.246 32.281 20.953 1 96.75 462 ASN A N 1
ATOM 3462 C CA . ASN A 1 462 ? -7.59 31.719 20.875 1 96.75 462 ASN A CA 1
ATOM 3463 C C . ASN A 1 462 ? -7.953 31.297 19.453 1 96.75 462 ASN A C 1
ATOM 3465 O O . ASN A 1 462 ? -9.125 31.078 19.156 1 96.75 462 ASN A O 1
ATOM 3469 N N . LEU A 1 463 ? -6.977 31.344 18.594 1 97.5 463 LEU A N 1
ATOM 3470 C CA . LEU A 1 463 ? -7.188 30.906 17.203 1 97.5 463 LEU A CA 1
ATOM 3471 C C . LEU A 1 463 ? -6.301 29.719 16.875 1 97.5 463 LEU A C 1
ATOM 3473 O O . LEU A 1 463 ? -5.145 29.656 17.297 1 97.5 463 LEU A O 1
ATOM 3477 N N . LYS A 1 464 ? -6.812 28.812 16.172 1 98.06 464 LYS A N 1
ATOM 3478 C CA . LYS A 1 464 ? -6.062 27.672 15.664 1 98.06 464 LYS A CA 1
ATOM 3479 C C . LYS A 1 464 ? -6.562 27.25 14.289 1 98.06 464 LYS A C 1
ATOM 3481 O O . LYS A 1 464 ? -7.68 27.594 13.891 1 98.06 464 LYS A O 1
ATOM 3486 N N . CYS A 1 465 ? -5.723 26.547 13.586 1 97.31 465 CYS A N 1
ATOM 3487 C CA . CYS A 1 465 ? -6.109 25.984 12.297 1 97.31 465 CYS A CA 1
ATOM 3488 C C . CYS A 1 465 ? -6.832 24.656 12.469 1 97.31 465 CYS A C 1
ATOM 3490 O O . CYS A 1 465 ? -6.332 23.75 13.148 1 97.31 465 CYS A O 1
ATOM 3492 N N . LEU A 1 466 ? -7.996 24.516 11.875 1 97.38 466 LEU A N 1
ATOM 3493 C CA . LEU A 1 466 ? -8.719 23.266 11.75 1 97.38 466 LEU A CA 1
ATOM 3494 C C . LEU A 1 466 ? -9.227 23.062 10.328 1 97.38 466 LEU A C 1
ATOM 3496 O O . LEU A 1 466 ? -9.781 24 9.727 1 97.38 466 LEU A O 1
ATOM 3500 N N . CYS A 1 467 ? -8.922 21.938 9.805 1 90.12 467 CYS A N 1
ATOM 3501 C CA . CYS A 1 467 ? -9.555 21.672 8.516 1 90.12 467 CYS A CA 1
ATOM 3502 C C . CYS A 1 467 ? -11.078 21.656 8.648 1 90.12 467 CYS A C 1
ATOM 3504 O O . CYS A 1 467 ? -11.609 21.547 9.758 1 90.12 467 CYS A O 1
ATOM 3506 N N . ARG A 1 468 ? -11.75 21.812 7.523 1 89.12 468 ARG A N 1
ATOM 3507 C CA . ARG A 1 468 ? -13.203 21.922 7.547 1 89.12 468 ARG A CA 1
ATOM 3508 C C . ARG A 1 468 ? -13.844 20.766 8.297 1 89.12 468 ARG A C 1
ATOM 3510 O O . ARG A 1 468 ? -14.766 20.953 9.086 1 89.12 468 ARG A O 1
ATOM 3517 N N . PHE A 1 469 ? -13.43 19.578 8.156 1 89.94 469 PHE A N 1
ATOM 3518 C CA . PHE A 1 469 ? -13.938 18.375 8.805 1 89.94 469 PHE A CA 1
ATOM 3519 C C . PHE A 1 469 ? -13.805 18.484 10.32 1 89.94 469 PHE A C 1
ATOM 3521 O O . PHE A 1 469 ? -14.781 18.297 11.047 1 89.94 469 PHE A O 1
ATOM 3528 N N . HIS A 1 470 ? -12.617 18.781 10.82 1 95.81 470 HIS A N 1
ATOM 3529 C CA . HIS A 1 470 ? -12.367 18.781 12.258 1 95.81 470 HIS A CA 1
ATOM 3530 C C . HIS A 1 470 ? -12.969 20.016 12.922 1 95.81 470 HIS A C 1
ATOM 3532 O O . HIS A 1 470 ? -13.352 19.969 14.094 1 95.81 470 HIS A O 1
ATOM 3538 N N . HIS A 1 471 ? -13.086 21.094 12.102 1 95.19 471 HIS A N 1
ATOM 3539 C CA . HIS A 1 471 ? -13.805 22.266 12.586 1 95.19 471 HIS A CA 1
ATOM 3540 C C . HIS A 1 471 ? -15.273 21.938 12.852 1 95.19 471 HIS A C 1
ATOM 3542 O O . HIS A 1 471 ? -15.805 22.266 13.914 1 95.19 471 HIS A O 1
ATOM 3548 N N . LEU A 1 472 ? -15.852 21.281 11.883 1 92.56 472 LEU A N 1
ATOM 3549 C CA . LEU A 1 472 ? -17.25 20.875 12.023 1 92.56 472 LEU A CA 1
ATOM 3550 C C . LEU A 1 472 ? -17.406 19.875 13.156 1 92.56 472 LEU A C 1
ATOM 3552 O O . LEU A 1 472 ? -18.391 19.906 13.891 1 92.56 472 LEU A O 1
ATOM 3556 N N . LEU A 1 473 ? -16.469 18.938 13.289 1 94.44 473 LEU A N 1
ATOM 3557 C CA . LEU A 1 473 ? -16.484 17.953 14.375 1 94.44 473 LEU A CA 1
ATOM 3558 C C . LEU A 1 473 ? -16.5 18.641 15.734 1 94.44 473 LEU A C 1
ATOM 3560 O O . LEU A 1 473 ? -17.359 18.359 16.562 1 94.44 473 LEU A O 1
ATOM 3564 N N . LYS A 1 474 ? -15.617 19.578 15.891 1 93.38 474 LYS A N 1
ATOM 3565 C CA . LYS A 1 474 ? -15.523 20.312 17.156 1 93.38 474 LYS A CA 1
ATOM 3566 C C . LYS A 1 474 ? -16.797 21.109 17.422 1 93.38 474 LYS A C 1
ATOM 3568 O O . LYS A 1 474 ? -17.281 21.125 18.547 1 93.38 474 LYS A O 1
ATOM 3573 N N . THR A 1 475 ? -17.266 21.719 16.422 1 91.62 475 THR A N 1
ATOM 3574 C CA . THR A 1 475 ? -18.375 22.672 16.562 1 91.62 475 THR A CA 1
ATOM 3575 C C . THR A 1 475 ? -19.672 21.953 16.859 1 91.62 475 THR A C 1
ATOM 3577 O O . THR A 1 475 ? -20.469 22.406 17.688 1 91.62 475 THR A O 1
ATOM 3580 N N . PHE A 1 476 ? -19.875 20.797 16.266 1 90.56 476 PHE A N 1
ATOM 3581 C CA . PHE A 1 476 ? -21.234 20.266 16.281 1 90.56 476 PHE A CA 1
ATOM 3582 C C . PHE A 1 476 ? -21.297 19 17.125 1 90.56 476 PHE A C 1
ATOM 3584 O O . PHE A 1 476 ? -22.375 18.594 17.578 1 90.56 476 PHE A O 1
ATOM 3591 N N . TRP A 1 477 ? -20.25 18.266 17.219 1 91.44 477 TRP A N 1
ATOM 3592 C CA . TRP A 1 477 ? -20.234 17.109 18.125 1 91.44 477 TRP A CA 1
ATOM 3593 C C . TRP A 1 477 ? -19.828 17.531 19.531 1 91.44 477 TRP A C 1
ATOM 3595 O O . TRP A 1 477 ? -18.641 17.469 19.891 1 91.44 477 TRP A O 1
ATOM 3605 N N . THR A 1 478 ? -20.828 17.969 20.266 1 87.62 478 THR A N 1
ATOM 3606 C CA . THR A 1 478 ? -20.656 18.422 21.641 1 87.62 478 THR A CA 1
ATOM 3607 C C . THR A 1 478 ? -21.375 17.516 22.625 1 87.62 478 THR A C 1
ATOM 3609 O O . THR A 1 478 ? -22.016 16.547 22.219 1 87.62 478 THR A O 1
ATOM 3612 N N . GLY A 1 479 ? -21.219 17.672 23.875 1 81.38 479 GLY A N 1
ATOM 3613 C CA . GLY A 1 479 ? -21.875 16.844 24.891 1 81.38 479 GLY A CA 1
ATOM 3614 C C . GLY A 1 479 ? -21.203 15.5 25.078 1 81.38 479 GLY A C 1
ATOM 3615 O O . GLY A 1 479 ? -19.984 15.383 24.969 1 81.38 479 GLY A O 1
ATOM 3616 N N . PRO A 1 480 ? -21.969 14.453 25.406 1 79.81 480 PRO A N 1
ATOM 3617 C CA . PRO A 1 480 ? -21.359 13.164 25.766 1 79.81 480 PRO A CA 1
ATOM 3618 C C . PRO A 1 480 ? -20.594 12.531 24.625 1 79.81 480 PRO A C 1
ATOM 3620 O O . PRO A 1 480 ? -19.609 11.812 24.859 1 79.81 480 PRO A O 1
ATOM 3623 N N . ARG A 1 481 ? -20.906 12.75 23.438 1 83.56 481 ARG A N 1
ATOM 3624 C CA . ARG A 1 481 ? -20.234 12.133 22.297 1 83.56 481 ARG A CA 1
ATOM 3625 C C . ARG A 1 481 ? -19.391 13.148 21.531 1 83.56 481 ARG A C 1
ATOM 3627 O O . ARG A 1 481 ? -19.016 12.922 20.375 1 83.56 481 ARG A O 1
ATOM 3634 N N . GLY A 1 482 ? -19.078 14.203 22.266 1 90.44 482 GLY A N 1
ATOM 3635 C CA . GLY A 1 482 ? -18.375 15.289 21.594 1 90.44 482 GLY A CA 1
ATOM 3636 C C . GLY A 1 482 ? -16.938 15.453 22.062 1 90.44 482 GLY A C 1
ATOM 3637 O O . GLY A 1 482 ? -16.484 14.727 22.953 1 90.44 482 GLY A O 1
ATOM 3638 N N . TRP A 1 483 ? -16.219 16.312 21.359 1 94 483 TRP A N 1
ATOM 3639 C CA . TRP A 1 483 ? -14.836 16.688 21.672 1 94 483 TRP A CA 1
ATOM 3640 C C . TRP A 1 483 ? -14.789 18.031 22.406 1 94 483 TRP A C 1
ATOM 3642 O O . TRP A 1 483 ? -15.633 18.891 22.172 1 94 483 TRP A O 1
ATOM 3652 N N . THR A 1 484 ? -13.859 18.125 23.281 1 92.88 484 THR A N 1
ATOM 3653 C CA . THR A 1 484 ? -13.547 19.422 23.875 1 92.88 484 THR A CA 1
ATOM 3654 C C . THR A 1 484 ? -12.055 19.719 23.734 1 92.88 484 THR A C 1
ATOM 3656 O O . THR A 1 484 ? -11.242 18.828 23.516 1 92.88 484 THR A O 1
ATOM 3659 N N . ASP A 1 485 ? -11.734 21.047 23.75 1 94.62 485 ASP A N 1
ATOM 3660 C CA . ASP A 1 485 ? -10.328 21.438 23.609 1 94.62 485 ASP A CA 1
ATOM 3661 C C . ASP A 1 485 ? -10 22.641 24.5 1 94.62 485 ASP A C 1
ATOM 3663 O O . ASP A 1 485 ? -10.898 23.375 24.922 1 94.62 485 ASP A O 1
ATOM 3667 N N . ARG A 1 486 ? -8.766 22.75 24.906 1 94.06 486 ARG A N 1
ATOM 3668 C CA . ARG A 1 486 ? -8.172 23.875 25.625 1 94.06 486 ARG A CA 1
ATOM 3669 C C . ARG A 1 486 ? -6.875 24.328 24.953 1 94.06 486 ARG A C 1
ATOM 3671 O O . ARG A 1 486 ? -5.977 23.516 24.719 1 94.06 486 ARG A O 1
ATOM 3678 N N . GLN A 1 487 ? -6.836 25.609 24.641 1 95.69 487 GLN A N 1
ATOM 3679 C CA . GLN A 1 487 ? -5.66 26.156 23.984 1 95.69 487 GLN A CA 1
ATOM 3680 C C . GLN A 1 487 ? -4.84 27.016 24.938 1 95.69 487 GLN A C 1
ATOM 3682 O O . GLN A 1 487 ? -5.395 27.797 25.719 1 95.69 487 GLN A O 1
ATOM 3687 N N . HIS A 1 488 ? -3.551 26.891 24.859 1 94.81 488 HIS A N 1
ATOM 3688 C CA . HIS A 1 488 ? -2.609 27.641 25.688 1 94.81 488 HIS A CA 1
ATOM 3689 C C . HIS A 1 488 ? -1.914 28.734 24.875 1 94.81 488 HIS A C 1
ATOM 3691 O O . HIS A 1 488 ? -1.932 28.703 23.641 1 94.81 488 HIS A O 1
ATOM 3697 N N . PRO A 1 489 ? -1.237 29.656 25.516 1 94.69 489 PRO A N 1
ATOM 3698 C CA . PRO A 1 489 ? -0.643 30.812 24.828 1 94.69 489 PRO A CA 1
ATOM 3699 C C . PRO A 1 489 ? 0.454 30.406 23.844 1 94.69 489 PRO A C 1
ATOM 3701 O O . PRO A 1 489 ? 0.724 31.141 22.875 1 94.69 489 PRO A O 1
ATOM 3704 N N . ASP A 1 490 ? 1.066 29.297 24.062 1 93.69 490 ASP A N 1
ATOM 3705 C CA . ASP A 1 490 ? 2.131 28.859 23.156 1 93.69 490 ASP A CA 1
ATOM 3706 C C . ASP A 1 490 ? 1.567 28.062 21.984 1 93.69 490 ASP A C 1
ATOM 3708 O O . ASP A 1 490 ? 2.32 27.469 21.219 1 93.69 490 ASP A O 1
ATOM 3712 N N . GLY A 1 491 ? 0.298 28.031 21.922 1 94.75 491 GLY A N 1
ATOM 3713 C CA . GLY A 1 491 ? -0.352 27.359 20.812 1 94.75 491 GLY A CA 1
ATOM 3714 C C . GLY A 1 491 ? -0.643 25.891 21.094 1 94.75 491 GLY A C 1
ATOM 3715 O O . GLY A 1 491 ? -1.284 25.219 20.297 1 94.75 491 GLY A O 1
ATOM 3716 N N . THR A 1 492 ? -0.215 25.312 22.234 1 95.75 492 THR A N 1
ATOM 3717 C CA . THR A 1 492 ? -0.526 23.953 22.625 1 95.75 492 THR A CA 1
ATOM 3718 C C . THR A 1 492 ? -2.029 23.766 22.828 1 95.75 492 THR A C 1
ATOM 3720 O O . THR A 1 492 ? -2.689 24.641 23.406 1 95.75 492 THR A O 1
ATOM 3723 N N . ILE A 1 493 ? -2.527 22.703 22.281 1 96 493 ILE A N 1
ATOM 3724 C CA . ILE A 1 493 ? -3.939 22.375 22.453 1 96 493 ILE A CA 1
ATOM 3725 C C . ILE A 1 493 ? -4.082 21.016 23.141 1 96 493 ILE A C 1
ATOM 3727 O O . ILE A 1 493 ? -3.434 20.047 22.75 1 96 493 ILE A O 1
ATOM 3731 N N . VAL A 1 494 ? -4.863 20.953 24.188 1 95.81 494 VAL A N 1
ATOM 3732 C CA . VAL A 1 494 ? -5.238 19.703 24.812 1 95.81 494 VAL A CA 1
ATOM 3733 C C . VAL A 1 494 ? -6.656 19.312 24.406 1 95.81 494 VAL A C 1
ATOM 3735 O O . VAL A 1 494 ? -7.621 19.984 24.766 1 95.81 494 VAL A O 1
ATOM 3738 N N . TRP A 1 495 ? -6.746 18.266 23.625 1 95.75 495 TRP A N 1
ATOM 3739 C CA . TRP A 1 495 ? -8.031 17.734 23.188 1 95.75 495 TRP A CA 1
ATOM 3740 C C . TRP A 1 495 ? -8.516 16.641 24.125 1 95.75 495 TRP A C 1
ATOM 3742 O O . TRP A 1 495 ? -7.727 15.82 24.609 1 95.75 495 TRP A O 1
ATOM 3752 N N . THR A 1 496 ? -9.742 16.609 24.406 1 94.75 496 THR A N 1
ATOM 3753 C CA . THR A 1 496 ? -10.375 15.516 25.141 1 94.75 496 THR A CA 1
ATOM 3754 C C . THR A 1 496 ? -11.406 14.805 24.266 1 94.75 496 THR A C 1
ATOM 3756 O O . THR A 1 496 ? -12.336 15.438 23.766 1 94.75 496 THR A O 1
ATOM 3759 N N . SER A 1 497 ? -11.18 13.508 24.125 1 94.25 497 SER A N 1
ATOM 3760 C CA . SER A 1 497 ? -12.055 12.711 23.266 1 94.25 497 SER A CA 1
ATOM 3761 C C . SER A 1 497 ? -13.359 12.375 23.984 1 94.25 497 SER A C 1
ATOM 3763 O O . SER A 1 497 ? -13.484 12.586 25.203 1 94.25 497 SER A O 1
ATOM 3765 N N . PRO A 1 498 ? -14.391 11.844 23.188 1 92.69 498 PRO A N 1
ATOM 3766 C CA . PRO A 1 498 ? -15.656 11.43 23.797 1 92.69 498 PRO A CA 1
ATOM 3767 C C . PRO A 1 498 ? -15.461 10.406 24.922 1 92.69 498 PRO A C 1
ATOM 3769 O O . PRO A 1 498 ? -16.25 10.359 25.859 1 92.69 498 PRO A O 1
ATOM 3772 N N . SER A 1 499 ? -14.438 9.633 24.812 1 92.19 499 SER A N 1
ATOM 3773 C CA . SER A 1 499 ? -14.172 8.617 25.828 1 92.19 499 SER A CA 1
ATOM 3774 C C . SER A 1 499 ? -13.414 9.211 27.016 1 92.19 499 SER A C 1
ATOM 3776 O O . SER A 1 499 ? -13.172 8.523 28.016 1 92.19 499 SER A O 1
ATOM 3778 N N . GLY A 1 500 ? -12.953 10.438 26.906 1 93.06 500 GLY A N 1
ATOM 3779 C CA . GLY A 1 500 ? -12.258 11.094 28 1 93.06 500 GLY A CA 1
ATOM 3780 C C . GLY A 1 500 ? -10.75 11.078 27.844 1 93.06 500 GLY A C 1
ATOM 3781 O O . GLY A 1 500 ? -10.023 11.641 28.672 1 93.06 500 GLY A O 1
ATOM 3782 N N . ARG A 1 501 ? -10.273 10.484 26.875 1 92.38 501 ARG A N 1
ATOM 3783 C CA . ARG A 1 501 ? -8.836 10.477 26.641 1 92.38 501 ARG A CA 1
ATOM 3784 C C . ARG A 1 501 ? -8.344 11.844 26.188 1 92.38 501 ARG A C 1
ATOM 3786 O O . ARG A 1 501 ? -9 12.508 25.375 1 92.38 501 ARG A O 1
ATOM 3793 N N . GLN A 1 502 ? -7.141 12.195 26.625 1 93.44 502 GLN A N 1
ATOM 3794 C CA . GLN A 1 502 ? -6.59 13.5 26.281 1 93.44 502 GLN A CA 1
ATOM 3795 C C . GLN A 1 502 ? -5.453 13.359 25.266 1 93.44 502 GLN A C 1
ATOM 3797 O O . GLN A 1 502 ? -4.648 12.43 25.359 1 93.44 502 GLN A O 1
ATOM 3802 N N . TYR A 1 503 ? -5.441 14.219 24.328 1 92.75 503 TYR A N 1
ATOM 3803 C CA . TYR A 1 503 ? -4.395 14.336 23.312 1 92.75 503 TYR A CA 1
ATOM 3804 C C . TYR A 1 503 ? -3.822 15.75 23.281 1 92.75 503 TYR A C 1
ATOM 3806 O O . TYR A 1 503 ? -4.57 16.734 23.281 1 92.75 503 TYR A O 1
ATOM 3814 N N . THR A 1 504 ? -2.51 15.844 23.312 1 93.25 504 THR A N 1
ATOM 3815 C CA . THR A 1 504 ? -1.855 17.141 23.234 1 93.25 504 THR A CA 1
ATOM 3816 C C . THR A 1 504 ? -1.229 17.359 21.859 1 93.25 504 THR A C 1
ATOM 3818 O O . THR A 1 504 ? -0.495 16.5 21.375 1 93.25 504 THR A O 1
ATOM 3821 N N . THR A 1 505 ? -1.603 18.422 21.266 1 93.44 505 THR A N 1
ATOM 3822 C CA . THR A 1 505 ? -0.972 18.812 20 1 93.44 505 THR A CA 1
ATOM 3823 C C . THR A 1 505 ? -0.239 20.141 20.156 1 93.44 505 THR A C 1
ATOM 3825 O O . THR A 1 505 ? -0.689 21.031 20.891 1 93.44 505 THR A O 1
ATOM 3828 N N . VAL A 1 506 ? 0.905 20.234 19.484 1 93.31 506 VAL A N 1
ATOM 3829 C CA . VAL A 1 506 ? 1.68 21.469 19.469 1 93.31 506 VAL A CA 1
ATOM 3830 C C . VAL A 1 506 ? 1.741 22 18.031 1 93.31 506 VAL A C 1
ATOM 3832 O O . VAL A 1 506 ? 1.586 21.25 17.078 1 93.31 506 VAL A O 1
ATOM 3835 N N . PRO A 1 507 ? 1.898 23.344 17.922 1 94.31 507 PRO A N 1
ATOM 3836 C CA . PRO A 1 507 ? 2.006 23.906 16.578 1 94.31 507 PRO A CA 1
ATOM 3837 C C . PRO A 1 507 ? 3.109 23.25 15.75 1 94.31 507 PRO A C 1
ATOM 3839 O O . PRO A 1 507 ? 4.145 22.859 16.297 1 94.31 507 PRO A O 1
ATOM 3842 N N . GLY A 1 508 ? 2.818 23.125 14.453 1 89.69 508 GLY A N 1
ATOM 3843 C CA . GLY A 1 508 ? 3.814 22.531 13.57 1 89.69 508 GLY A CA 1
ATOM 3844 C C . GLY A 1 508 ? 5.156 23.25 13.625 1 89.69 508 GLY A C 1
ATOM 3845 O O . GLY A 1 508 ? 6.203 22.609 13.5 1 89.69 508 GLY A O 1
ATOM 3846 N N . SER A 1 509 ? 5.137 24.531 13.781 1 89.81 509 SER A N 1
ATOM 3847 C CA . SER A 1 509 ? 6.363 25.328 13.82 1 89.81 509 SER A CA 1
ATOM 3848 C C . SER A 1 509 ? 7.234 24.938 15.008 1 89.81 509 SER A C 1
ATOM 3850 O O . SER A 1 509 ? 8.453 25.109 14.977 1 89.81 509 SER A O 1
ATOM 3852 N N . HIS A 1 510 ? 6.609 24.453 16.047 1 88.38 510 HIS A N 1
ATOM 3853 C CA . HIS A 1 510 ? 7.336 24.016 17.234 1 88.38 510 HIS A CA 1
ATOM 3854 C C . HIS A 1 510 ? 8.344 22.922 16.891 1 88.38 510 HIS A C 1
ATOM 3856 O O . HIS A 1 510 ? 9.383 22.797 17.531 1 88.38 510 HIS A O 1
ATOM 3862 N N . ARG A 1 511 ? 8.086 22.234 15.859 1 82.56 511 ARG A N 1
ATOM 3863 C CA . ARG A 1 511 ? 8.898 21.062 15.523 1 82.56 511 ARG A CA 1
ATOM 3864 C C . ARG A 1 511 ? 9.82 21.359 14.344 1 82.56 511 ARG A C 1
ATOM 3866 O O . ARG A 1 511 ? 10.531 20.469 13.867 1 82.56 511 ARG A O 1
ATOM 3873 N N . ARG A 1 512 ? 9.68 22.438 13.883 1 80.25 512 ARG A N 1
ATOM 3874 C CA . ARG A 1 512 ? 10.531 22.859 12.773 1 80.25 512 ARG A CA 1
ATOM 3875 C C . ARG A 1 512 ? 11.648 23.766 13.258 1 80.25 512 ARG A C 1
ATOM 3877 O O . ARG A 1 512 ? 11.406 24.922 13.617 1 80.25 512 ARG A O 1
ATOM 3884 N N . LEU A 1 513 ? 12.773 23.328 13.133 1 75.06 513 LEU A N 1
ATOM 3885 C CA . LEU A 1 513 ? 13.93 23.984 13.734 1 75.06 513 LEU A CA 1
ATOM 3886 C C . LEU A 1 513 ? 14.086 25.406 13.211 1 75.06 513 LEU A C 1
ATOM 3888 O O . LEU A 1 513 ? 14.5 26.297 13.953 1 75.06 513 LEU A O 1
ATOM 3892 N N . SER A 1 514 ? 13.766 25.594 11.992 1 79.38 514 SER A N 1
ATOM 3893 C CA . SER A 1 514 ? 14.047 26.875 11.336 1 79.38 514 SER A CA 1
ATOM 3894 C C . SER A 1 514 ? 13.039 27.938 11.75 1 79.38 514 SER A C 1
ATOM 3896 O O . SER A 1 514 ? 13.266 29.125 11.523 1 79.38 514 SER A O 1
ATOM 3898 N N . ILE A 1 515 ? 11.914 27.531 12.391 1 85.75 515 ILE A N 1
ATOM 3899 C CA . ILE A 1 515 ? 10.883 28.531 12.648 1 85.75 515 ILE A CA 1
ATOM 3900 C C . ILE A 1 515 ? 10.258 28.281 14.023 1 85.75 515 ILE A C 1
ATOM 3902 O O . ILE A 1 515 ? 9.07 28.547 14.227 1 85.75 515 ILE A O 1
ATOM 3906 N N . THR A 1 516 ? 10.945 27.766 14.984 1 87.75 516 THR A N 1
ATOM 3907 C CA . THR A 1 516 ? 10.438 27.406 16.297 1 87.75 516 THR A CA 1
ATOM 3908 C C . THR A 1 516 ? 9.906 28.625 17.031 1 87.75 516 THR A C 1
ATOM 3910 O O . THR A 1 516 ? 9.016 28.516 17.875 1 87.75 516 THR A O 1
ATOM 3913 N N . GLU A 1 517 ? 10.445 29.812 16.703 1 88.62 517 GLU A N 1
ATOM 3914 C CA . GLU A 1 517 ? 10.07 31.047 17.375 1 88.62 517 GLU A CA 1
ATOM 3915 C C . GLU A 1 517 ? 8.602 31.391 17.141 1 88.62 517 GLU A C 1
ATOM 3917 O O . GLU A 1 517 ? 7.988 32.094 17.938 1 88.62 517 GLU A O 1
ATOM 3922 N N . LEU A 1 518 ? 8.086 30.875 16.062 1 90.88 518 LEU A N 1
ATOM 3923 C CA . LEU A 1 518 ? 6.684 31.156 15.766 1 90.88 518 LEU A CA 1
ATOM 3924 C C . LEU A 1 518 ? 5.766 30.5 16.797 1 90.88 518 LEU A C 1
ATOM 3926 O O . LEU A 1 518 ? 4.605 30.891 16.922 1 90.88 518 LEU A O 1
ATOM 3930 N N . ALA A 1 519 ? 6.266 29.547 17.516 1 92.5 519 ALA A N 1
ATOM 3931 C CA . ALA A 1 519 ? 5.461 28.828 18.5 1 92.5 519 ALA A CA 1
ATOM 3932 C C . ALA A 1 519 ? 5.688 29.406 19.906 1 92.5 519 ALA A C 1
ATOM 3934 O O . ALA A 1 519 ? 5.223 28.828 20.891 1 92.5 519 ALA A O 1
ATOM 3935 N N . ALA A 1 520 ? 6.512 30.484 19.984 1 93.62 520 ALA A N 1
ATOM 3936 C CA . ALA A 1 520 ? 6.652 31.156 21.266 1 93.62 520 ALA A CA 1
ATOM 3937 C C . ALA A 1 520 ? 5.305 31.672 21.766 1 93.62 520 ALA A C 1
ATOM 3939 O O . ALA A 1 520 ? 4.422 32 20.969 1 93.62 520 ALA A O 1
ATOM 3940 N N . PRO A 1 521 ? 5.141 31.75 23.109 1 94.38 521 PRO A N 1
ATOM 3941 C CA . PRO A 1 521 ? 3.85 32.156 23.672 1 94.38 521 PRO A CA 1
ATOM 3942 C C . PRO A 1 521 ? 3.396 33.531 23.219 1 94.38 521 PRO A C 1
ATOM 3944 O O . PRO A 1 521 ? 4.219 34.438 23.078 1 94.38 521 PRO A O 1
ATOM 3947 N N . THR A 1 522 ? 2.189 33.5 23.047 1 93.56 522 THR A N 1
ATOM 3948 C CA . THR A 1 522 ? 1.519 34.781 22.812 1 93.56 522 THR A CA 1
ATOM 3949 C C . THR A 1 522 ? 0.751 35.219 24.047 1 93.56 522 THR A C 1
ATOM 3951 O O . THR A 1 522 ? 0.823 34.594 25.094 1 93.56 522 THR A O 1
ATOM 3954 N N . GLY A 1 523 ? 0.171 36.344 24.141 1 89.75 523 GLY A N 1
ATOM 3955 C CA . GLY A 1 523 ? -0.474 36.875 25.328 1 89.75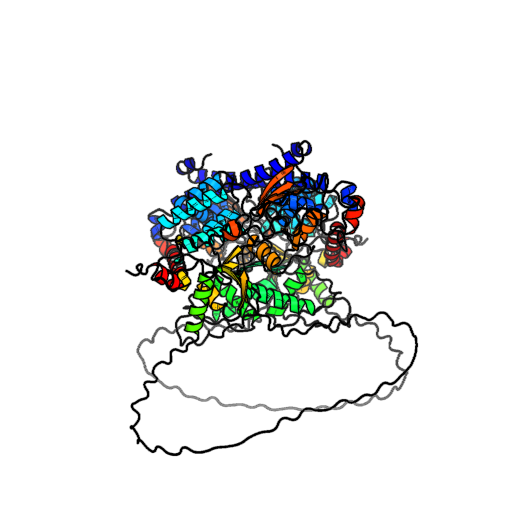 523 GLY A CA 1
ATOM 3956 C C . GLY A 1 523 ? -1.46 35.906 25.969 1 89.75 523 GLY A C 1
ATOM 3957 O O . GLY A 1 523 ? -2.17 35.188 25.266 1 89.75 523 GLY A O 1
ATOM 3958 N N . ALA A 1 524 ? -1.424 35.75 27.297 1 90.06 524 ALA A N 1
ATOM 3959 C CA . ALA A 1 524 ? -2.371 34.906 28.031 1 90.06 524 ALA A CA 1
ATOM 3960 C C . ALA A 1 524 ? -3.762 35.531 28.047 1 90.06 524 ALA A C 1
ATOM 3962 O O . ALA A 1 524 ? -3.895 36.75 28.172 1 90.06 524 ALA A O 1
ATOM 3963 N N . LEU A 1 525 ? -4.719 34.656 27.828 1 90.56 525 LEU A N 1
ATOM 3964 C CA . LEU A 1 525 ? -6.105 35.125 27.859 1 90.56 525 LEU A CA 1
ATOM 3965 C C . LEU A 1 525 ? -6.855 34.469 29.031 1 90.56 525 LEU A C 1
ATOM 3967 O O . LEU A 1 525 ? -6.555 33.344 29.438 1 90.56 525 LEU A O 1
ATOM 3971 N N . ASP A 1 526 ? -7.707 35.219 29.688 1 84.88 526 ASP A N 1
ATOM 3972 C CA . ASP A 1 526 ? -8.641 34.656 30.672 1 84.88 526 ASP A CA 1
ATOM 3973 C C . ASP A 1 526 ? -9.891 34.125 29.984 1 84.88 526 ASP A C 1
ATOM 3975 O O . ASP A 1 526 ? -10.852 34.875 29.75 1 84.88 526 ASP A O 1
ATOM 3979 N N . LEU A 1 527 ? -9.773 32.906 29.516 1 84.62 527 LEU A N 1
ATOM 3980 C CA . LEU A 1 527 ? -10.867 32.312 28.781 1 84.62 527 LEU A CA 1
ATOM 3981 C C . LEU A 1 527 ? -11.734 31.438 29.688 1 84.62 527 LEU A C 1
ATOM 3983 O O . LEU A 1 527 ? -11.227 30.812 30.625 1 84.62 527 LEU A O 1
ATOM 3987 N N . PRO A 1 528 ? -13.062 31.422 29.516 1 77.81 528 PRO A N 1
ATOM 3988 C CA . PRO A 1 528 ? -13.914 30.531 30.297 1 77.81 528 PRO A CA 1
ATOM 3989 C C . PRO A 1 528 ? -13.578 29.062 30.078 1 77.81 528 PRO A C 1
ATOM 3991 O O . PRO A 1 528 ? -13.125 28.672 29 1 77.81 528 PRO A O 1
ATOM 3994 N N . ALA A 1 529 ? -13.43 28.266 31.172 1 63.03 529 ALA A N 1
ATOM 3995 C CA . ALA A 1 529 ? -13.078 26.844 31.109 1 63.03 529 ALA A CA 1
ATOM 3996 C C . ALA A 1 529 ? -14.031 26.078 30.188 1 63.03 529 ALA A C 1
ATOM 3998 O O . ALA A 1 529 ? -13.625 25.141 29.516 1 63.03 529 ALA A O 1
ATOM 3999 N N . THR A 1 530 ? -15.43 26.203 30.484 1 57 530 THR A N 1
ATOM 4000 C CA . THR A 1 530 ? -16.406 25.375 29.781 1 57 530 THR A CA 1
ATOM 4001 C C . THR A 1 530 ? -17.031 26.156 28.625 1 57 530 THR A C 1
ATOM 4003 O O . THR A 1 530 ? -17.422 27.312 28.797 1 57 530 THR A O 1
ATOM 4006 N N . PRO A 1 531 ? -16.859 25.656 27.391 1 54.31 531 PRO A N 1
ATOM 4007 C CA . PRO A 1 531 ? -17.562 26.359 26.312 1 54.31 531 PRO A CA 1
ATOM 4008 C C . PRO A 1 531 ? -18.969 26.781 26.688 1 54.31 531 PRO A C 1
ATOM 4010 O O . PRO A 1 531 ? -19.688 26.016 27.344 1 54.31 531 PRO A O 1
ATOM 4013 N N . ILE A 1 532 ? -19.25 28.047 26.906 1 50.69 532 ILE A N 1
ATOM 4014 C CA . ILE A 1 532 ? -20.609 28.531 27.094 1 50.69 532 ILE A CA 1
ATOM 4015 C C . ILE A 1 532 ? -21.531 27.906 26.062 1 50.69 532 ILE A C 1
ATOM 4017 O O . ILE A 1 532 ? -21.281 28.016 24.859 1 50.69 532 ILE A O 1
ATOM 4021 N N . PRO A 1 533 ? -22.328 26.922 26.5 1 49.06 533 PRO A N 1
ATOM 4022 C CA . PRO A 1 533 ? -23.297 26.391 25.531 1 49.06 533 PRO A CA 1
ATOM 4023 C C . PRO A 1 533 ? -23.984 27.484 24.719 1 49.06 533 PRO A C 1
ATOM 4025 O O . PRO A 1 533 ? -24.562 28.406 25.297 1 49.06 533 PRO A O 1
ATOM 4028 N N . THR A 1 534 ? -23.312 28.016 23.75 1 50.38 534 THR A N 1
ATOM 4029 C CA . THR A 1 534 ? -24.078 29.062 23.109 1 50.38 534 THR A CA 1
ATOM 4030 C C . THR A 1 534 ? -25.562 28.688 23.047 1 50.38 534 THR A C 1
ATOM 4032 O O . THR A 1 534 ? -26.422 29.453 23.5 1 50.38 534 THR A O 1
ATOM 4035 N N . ALA A 1 535 ? -26.109 28.312 21.672 1 47.12 535 ALA A N 1
ATOM 4036 C CA . ALA A 1 535 ? -27.5 28.094 21.297 1 47.12 535 ALA A CA 1
ATOM 4037 C C . ALA A 1 535 ? -27.969 26.703 21.703 1 47.12 535 ALA A C 1
ATOM 4039 O O . ALA A 1 535 ? -27.156 25.844 22.047 1 47.12 535 ALA A O 1
ATOM 4040 N N . ASP A 1 536 ? -29.188 26.453 21.766 1 49.06 536 ASP A N 1
ATOM 4041 C CA . ASP A 1 536 ? -29.906 25.203 22 1 49.06 536 ASP A CA 1
ATOM 4042 C C . ASP A 1 536 ? -29.25 24.047 21.25 1 49.06 536 ASP A C 1
ATOM 4044 O O . ASP A 1 536 ? -29.125 24.078 20.016 1 49.06 536 ASP A O 1
ATOM 4048 N N . PRO A 1 537 ? -28.406 23.203 22.047 1 52.72 537 PRO A N 1
ATOM 4049 C CA . PRO A 1 537 ? -27.75 22.062 21.422 1 52.72 537 PRO A CA 1
ATOM 4050 C C . PRO A 1 537 ? -28.578 21.469 20.281 1 52.72 537 PRO A C 1
ATOM 4052 O O . PRO A 1 537 ? -28.016 20.984 19.297 1 52.72 537 PRO A O 1
ATOM 4055 N N . ASP A 1 538 ? -29.906 21.484 20.531 1 52.53 538 ASP A N 1
ATOM 4056 C CA . ASP A 1 538 ? -30.781 20.938 19.516 1 52.53 538 ASP A CA 1
ATOM 4057 C C . ASP A 1 538 ? -30.75 21.797 18.25 1 52.53 538 ASP A C 1
ATOM 4059 O O . ASP A 1 538 ? -30.938 21.281 17.141 1 52.53 538 ASP A O 1
ATOM 4063 N N . LEU A 1 539 ? -30.547 23.078 18.453 1 55.84 539 LEU A N 1
ATOM 4064 C CA . LEU A 1 539 ? -30.578 23.984 17.312 1 55.84 539 LEU A CA 1
ATOM 4065 C C . LEU A 1 539 ? -29.234 24.031 16.609 1 55.84 539 LEU A C 1
ATOM 4067 O O . LEU A 1 539 ? -29.141 24.422 15.438 1 55.84 539 LEU A O 1
ATOM 4071 N N . ARG A 1 540 ? -28.203 23.656 17.234 1 61.16 540 ARG A N 1
ATOM 4072 C CA . ARG A 1 540 ? -26.859 23.672 16.656 1 61.16 540 ARG A CA 1
ATOM 4073 C C . ARG A 1 540 ? -26.766 22.719 15.477 1 61.16 540 ARG A C 1
ATOM 4075 O O . ARG A 1 540 ? -26.109 23.016 14.477 1 61.16 540 ARG A O 1
ATOM 4082 N N . GLY A 1 541 ? -27.516 21.719 15.617 1 68.25 541 GLY A N 1
ATOM 4083 C CA . GLY A 1 541 ? -27.453 20.703 14.586 1 68.25 541 GLY A CA 1
ATOM 4084 C C . GLY A 1 541 ? -27.984 21.188 13.242 1 68.25 541 GLY A C 1
ATOM 4085 O O . GLY A 1 541 ? -27.641 20.641 12.195 1 68.25 541 GLY A O 1
ATOM 4086 N N . VAL A 1 542 ? -28.656 22.344 13.359 1 70.38 542 VAL A N 1
ATOM 4087 C CA . VAL A 1 542 ? -29.312 22.812 12.141 1 70.38 542 VAL A CA 1
ATOM 4088 C C . VAL A 1 542 ? -28.281 23.406 11.195 1 70.38 542 VAL A C 1
ATOM 4090 O O . VAL A 1 542 ? -28.438 23.359 9.969 1 70.38 542 VAL A O 1
ATOM 4093 N N . LYS A 1 543 ? -27.156 23.891 11.688 1 79.12 543 LYS A N 1
ATOM 4094 C CA . LYS A 1 543 ? -26.172 24.562 10.852 1 79.12 543 LYS A CA 1
ATOM 4095 C C . LYS A 1 543 ? -25.156 23.578 10.273 1 79.12 543 LYS A C 1
ATOM 4097 O O . LYS A 1 543 ? -24.344 23.938 9.43 1 79.12 543 LYS A O 1
ATOM 4102 N N . MET A 1 544 ? -25.312 22.344 10.648 1 88.75 544 MET A N 1
ATOM 4103 C CA . MET A 1 544 ? -24.438 21.312 10.094 1 88.75 544 MET A CA 1
ATOM 4104 C C . MET A 1 544 ? -24.781 21.031 8.633 1 88.75 544 MET A C 1
ATOM 4106 O O . MET A 1 544 ? -25.938 20.719 8.305 1 88.75 544 MET A O 1
ATOM 4110 N N . PRO A 1 545 ? -23.766 21.25 7.797 1 84.06 545 PRO A N 1
ATOM 4111 C CA . PRO A 1 545 ? -24.031 20.859 6.41 1 84.06 545 PRO A CA 1
ATOM 4112 C C . PRO A 1 545 ? -24.5 19.406 6.281 1 84.06 545 PRO A C 1
ATOM 4114 O O . PRO A 1 545 ? -24.109 18.562 7.082 1 84.06 545 PRO A O 1
ATOM 4117 N N . LYS A 1 546 ? -25.375 19.203 5.34 1 87.44 546 LYS A N 1
ATOM 4118 C CA . LYS A 1 546 ? -25.969 17.875 5.172 1 87.44 546 LYS A CA 1
ATOM 4119 C C . LYS A 1 546 ? -25.484 17.219 3.887 1 87.44 546 LYS A C 1
ATOM 4121 O O . LYS A 1 546 ? -25.188 17.891 2.904 1 87.44 546 LYS A O 1
ATOM 4126 N N . ARG A 1 547 ? -25.438 15.953 4.02 1 83.94 547 ARG A N 1
ATOM 4127 C CA . ARG A 1 547 ? -25.141 15.133 2.848 1 83.94 547 ARG A CA 1
ATOM 4128 C C . ARG A 1 547 ? -26.375 15.008 1.952 1 83.94 547 ARG A C 1
ATOM 4130 O O . ARG A 1 547 ? -27.5 15.07 2.432 1 83.94 547 ARG A O 1
ATOM 4137 N N . ARG A 1 548 ? -26.109 14.828 0.663 1 74 548 ARG A N 1
ATOM 4138 C CA . ARG A 1 548 ? -27.219 14.594 -0.261 1 74 548 ARG A CA 1
ATOM 4139 C C . ARG A 1 548 ? -27.859 13.234 -0.015 1 74 548 ARG A C 1
ATOM 4141 O O . ARG A 1 548 ? -29.078 13.078 -0.147 1 74 548 ARG A O 1
ATOM 4148 N N . ARG A 1 549 ? -27.047 12.242 0.28 1 81.94 549 ARG A N 1
ATOM 4149 C CA . ARG A 1 549 ? -27.406 10.867 0.631 1 81.94 549 ARG A CA 1
ATOM 4150 C C . ARG A 1 549 ? -26.594 10.375 1.823 1 81.94 549 ARG A C 1
ATOM 4152 O O . ARG A 1 549 ? -25.438 10.773 2.004 1 81.94 549 ARG A O 1
ATOM 4159 N N . THR A 1 550 ? -27.312 9.602 2.523 1 84.5 550 THR A N 1
ATOM 4160 C CA . THR A 1 550 ? -26.562 8.992 3.617 1 84.5 550 THR A CA 1
ATOM 4161 C C . THR A 1 550 ? -25.516 8.023 3.08 1 84.5 550 THR A C 1
ATOM 4163 O O . THR A 1 550 ? -25.547 7.641 1.91 1 84.5 550 THR A O 1
ATOM 4166 N N . ARG A 1 551 ? -24.562 7.645 3.975 1 80.31 551 ARG A N 1
ATOM 4167 C CA . ARG A 1 551 ? -23.547 6.672 3.592 1 80.31 551 ARG A CA 1
ATOM 4168 C C . ARG A 1 551 ? -24.188 5.34 3.209 1 80.31 551 ARG A C 1
ATOM 4170 O O . ARG A 1 551 ? -23.781 4.707 2.232 1 80.31 551 ARG A O 1
ATOM 4177 N N . ALA A 1 552 ? -25.172 4.945 3.998 1 84.12 552 ALA A N 1
ATOM 4178 C CA . ALA A 1 552 ? -25.859 3.688 3.723 1 84.12 552 ALA A CA 1
ATOM 4179 C C . ALA A 1 552 ? -26.547 3.725 2.359 1 84.12 552 ALA A C 1
ATOM 4181 O O . ALA A 1 552 ? -26.516 2.744 1.613 1 84.12 552 ALA A O 1
ATOM 4182 N N . GLN A 1 553 ? -27.188 4.871 2.066 1 80.12 553 GLN A N 1
ATOM 4183 C CA . GLN A 1 553 ? -27.844 5.031 0.772 1 80.12 553 GLN A CA 1
ATOM 4184 C C . GLN A 1 553 ? -26.828 5 -0.367 1 80.12 553 GLN A C 1
ATOM 4186 O O . GLN A 1 553 ? -27.062 4.371 -1.399 1 80.12 553 GLN A O 1
ATOM 4191 N N . ASN A 1 554 ? -25.75 5.711 -0.134 1 70.19 554 ASN A N 1
ATOM 4192 C CA . ASN A 1 554 ? -24.703 5.695 -1.139 1 70.19 554 ASN A CA 1
ATOM 4193 C C . ASN A 1 554 ? -24.156 4.285 -1.371 1 70.19 554 ASN A C 1
ATOM 4195 O O . ASN A 1 554 ? -23.953 3.877 -2.514 1 70.19 554 ASN A O 1
ATOM 4199 N N . THR A 1 555 ? -23.906 3.547 -0.329 1 73.5 555 THR A N 1
ATOM 4200 C CA . THR A 1 555 ? -23.406 2.174 -0.416 1 73.5 555 THR A CA 1
ATOM 4201 C C . THR A 1 555 ? -24.406 1.293 -1.158 1 73.5 555 THR A C 1
ATOM 4203 O O . THR A 1 555 ? -24.031 0.525 -2.047 1 73.5 555 THR A O 1
ATOM 4206 N N . ALA A 1 556 ? -25.703 1.414 -0.777 1 80.25 556 ALA A N 1
ATOM 4207 C CA . ALA A 1 556 ? -26.75 0.634 -1.43 1 80.25 556 ALA A CA 1
ATOM 4208 C C . ALA A 1 556 ? -26.812 0.939 -2.924 1 80.25 556 ALA A C 1
ATOM 4210 O O . ALA A 1 556 ? -26.953 0.03 -3.744 1 80.25 556 ALA A O 1
ATOM 4211 N N . ARG A 1 557 ? -26.734 2.189 -3.211 1 71 557 ARG A N 1
ATOM 4212 C CA . ARG A 1 557 ? -26.766 2.598 -4.613 1 71 557 ARG A CA 1
ATOM 4213 C C . ARG A 1 557 ? -25.562 2.029 -5.371 1 71 557 ARG A C 1
ATOM 4215 O O . ARG A 1 557 ? -25.719 1.541 -6.496 1 71 557 ARG A O 1
ATOM 4222 N N . THR A 1 558 ? -24.469 2.092 -4.734 1 66.12 558 THR A N 1
ATOM 4223 C CA . THR A 1 558 ? -23.266 1.571 -5.363 1 66.12 558 THR A CA 1
ATOM 4224 C C . THR A 1 558 ? -23.375 0.068 -5.594 1 66.12 558 THR A C 1
ATOM 4226 O O . THR A 1 558 ? -23.031 -0.428 -6.672 1 66.12 558 THR A O 1
ATOM 4229 N N . ILE A 1 559 ? -23.828 -0.597 -4.609 1 72.56 559 ILE A N 1
ATOM 4230 C CA . ILE A 1 559 ? -24 -2.041 -4.719 1 72.56 559 ILE A CA 1
ATOM 4231 C C . ILE A 1 559 ? -25 -2.352 -5.84 1 72.56 559 ILE A C 1
ATOM 4233 O O . ILE A 1 559 ? -24.734 -3.209 -6.688 1 72.56 559 ILE A O 1
ATOM 4237 N N . ALA A 1 560 ? -26.094 -1.615 -5.84 1 72.75 560 ALA A N 1
ATOM 4238 C CA . ALA A 1 560 ? -27.125 -1.825 -6.859 1 72.75 560 ALA A CA 1
ATOM 4239 C C . ALA A 1 560 ? -26.562 -1.568 -8.258 1 72.75 560 ALA A C 1
ATOM 4241 O O . ALA A 1 560 ? -26.812 -2.34 -9.188 1 72.75 560 ALA A O 1
ATOM 4242 N N . ALA A 1 561 ? -25.859 -0.518 -8.344 1 64.31 561 ALA A N 1
ATOM 4243 C CA . ALA A 1 561 ? -25.297 -0.158 -9.633 1 64.31 561 ALA A CA 1
ATOM 4244 C C . ALA A 1 561 ? -24.328 -1.229 -10.125 1 64.31 561 ALA A C 1
ATOM 4246 O O . ALA A 1 561 ? -24.344 -1.602 -11.297 1 64.31 561 ALA A O 1
ATOM 4247 N N . GLU A 1 562 ? -23.547 -1.755 -9.211 1 65.69 562 GLU A N 1
ATOM 4248 C CA . GLU A 1 562 ? -22.578 -2.787 -9.562 1 65.69 562 GLU A CA 1
ATOM 4249 C C . GLU A 1 562 ? -23.281 -4.098 -9.922 1 65.69 562 GLU A C 1
ATOM 4251 O O . GLU A 1 562 ? -22.891 -4.766 -10.891 1 65.69 562 GLU A O 1
ATOM 4256 N N . ARG A 1 563 ? -24.219 -4.367 -9.148 1 74.19 563 ARG A N 1
ATOM 4257 C CA . ARG A 1 563 ? -24.953 -5.594 -9.406 1 74.19 563 ARG A CA 1
ATOM 4258 C C . ARG A 1 563 ? -25.734 -5.504 -10.711 1 74.19 563 ARG A C 1
ATOM 4260 O O . ARG A 1 563 ? -25.859 -6.492 -11.438 1 74.19 563 ARG A O 1
ATOM 4267 N N . GLN A 1 564 ? -26.203 -4.293 -10.984 1 71.12 564 GLN A N 1
ATOM 4268 C CA . GLN A 1 564 ? -26.969 -4.078 -12.211 1 71.12 564 GLN A CA 1
ATOM 4269 C C . GLN A 1 564 ? -26.109 -4.352 -13.445 1 71.12 564 GLN A C 1
ATOM 4271 O O . GLN A 1 564 ? -26.625 -4.766 -14.484 1 71.12 564 GLN A O 1
ATOM 4276 N N . LEU A 1 565 ? -24.906 -4.176 -13.234 1 62.97 565 LEU A N 1
ATOM 4277 C CA . LEU A 1 565 ? -24 -4.469 -14.344 1 62.97 565 LEU A CA 1
ATOM 4278 C C . LEU A 1 565 ? -24.047 -5.949 -14.703 1 62.97 565 LEU A C 1
ATOM 4280 O O . LEU A 1 565 ? -23.656 -6.336 -15.812 1 62.97 565 LEU A O 1
ATOM 4284 N N . ASN A 1 566 ? -24.531 -6.605 -13.664 1 65.25 566 ASN A N 1
ATOM 4285 C CA . ASN A 1 566 ? -24.578 -8.047 -13.859 1 65.25 566 ASN A CA 1
ATOM 4286 C C . ASN A 1 566 ? -26 -8.531 -14.133 1 65.25 566 ASN A C 1
ATOM 4288 O O . ASN A 1 566 ? -26.297 -9.727 -14.016 1 65.25 566 ASN A O 1
ATOM 4292 N N . ASP A 1 567 ? -26.875 -7.469 -14.258 1 63.22 567 ASP A N 1
ATOM 4293 C CA . ASP A 1 567 ? -28.281 -7.816 -14.484 1 63.22 567 ASP A CA 1
ATOM 4294 C C . ASP A 1 567 ? -28.422 -8.859 -15.586 1 63.22 567 ASP A C 1
ATOM 4296 O O . ASP A 1 567 ? -29.266 -9.75 -15.5 1 63.22 567 ASP A O 1
ATOM 4300 N N . ASP A 1 568 ? -27.625 -8.547 -16.5 1 56.31 568 ASP A N 1
ATOM 4301 C CA . ASP A 1 568 ? -27.641 -9.539 -17.562 1 56.31 568 ASP A CA 1
ATOM 4302 C C . ASP A 1 568 ? -27.234 -10.914 -17.047 1 56.31 568 ASP A C 1
ATOM 4304 O O . ASP A 1 568 ? -27.828 -11.93 -17.438 1 56.31 568 ASP A O 1
ATOM 4308 N N . LEU A 1 569 ? -26.453 -10.789 -16.031 1 57.22 569 LEU A N 1
ATOM 4309 C CA . LEU A 1 569 ? -25.984 -12.031 -15.414 1 57.22 569 LEU A CA 1
ATOM 4310 C C . LEU A 1 569 ? -27.062 -12.633 -14.516 1 57.22 569 LEU A C 1
ATOM 4312 O O . LEU A 1 569 ? -27.266 -13.852 -14.508 1 57.22 569 LEU A O 1
ATOM 4316 N N . VAL A 1 570 ? -27.75 -11.766 -13.766 1 57.75 570 VAL A N 1
ATOM 4317 C CA . VAL A 1 570 ? -28.797 -12.172 -12.836 1 57.75 570 VAL A CA 1
ATOM 4318 C C . VAL A 1 570 ? -30 -12.695 -13.609 1 57.75 570 VAL A C 1
ATOM 4320 O O . VAL A 1 570 ? -30.578 -13.719 -13.242 1 57.75 570 VAL A O 1
ATOM 4323 N N . ALA A 1 571 ? -30.469 -11.844 -14.492 1 55.31 571 ALA A N 1
ATOM 4324 C CA . ALA A 1 571 ? -31.594 -12.258 -15.336 1 55.31 571 ALA A CA 1
ATOM 4325 C C . ALA A 1 571 ? -31.344 -13.633 -15.938 1 55.31 571 ALA A C 1
ATOM 4327 O O . ALA A 1 571 ? -32.25 -14.461 -15.992 1 55.31 571 ALA A O 1
ATOM 4328 N N . GLU A 1 572 ? -30.203 -13.719 -16.094 1 50.91 572 GLU A N 1
ATOM 4329 C CA . GLU A 1 572 ? -29.812 -14.984 -16.703 1 50.91 572 GLU A CA 1
ATOM 4330 C C . GLU A 1 572 ? -29.75 -16.109 -15.672 1 50.91 572 GLU A C 1
ATOM 4332 O O . GLU A 1 572 ? -30.172 -17.234 -15.945 1 50.91 572 GLU A O 1
ATOM 4337 N N . HIS A 1 573 ? -29.453 -15.773 -14.461 1 53.5 573 HIS A N 1
ATOM 4338 C CA . HIS A 1 573 ? -29.312 -16.688 -13.336 1 53.5 573 HIS A CA 1
ATOM 4339 C C . HIS A 1 573 ? -30.672 -17.125 -12.812 1 53.5 573 HIS A C 1
ATOM 4341 O O . HIS A 1 573 ? -30.828 -18.266 -12.352 1 53.5 573 HIS A O 1
ATOM 4347 N N . ASN A 1 574 ? -31.797 -16.234 -12.789 1 48.22 574 ASN A N 1
ATOM 4348 C CA . ASN A 1 574 ? -33.125 -16.453 -12.203 1 48.22 574 ASN A CA 1
ATOM 4349 C C . ASN A 1 574 ? -34.062 -17.109 -13.203 1 48.22 574 ASN A C 1
ATOM 4351 O O . ASN A 1 574 ? -35.25 -17.312 -12.898 1 48.22 574 ASN A O 1
ATOM 4355 N N . LYS A 1 575 ? -33.875 -17.328 -14.492 1 51.81 575 LYS A N 1
ATOM 4356 C CA . LYS A 1 575 ? -34.812 -17.984 -15.406 1 51.81 575 LYS A CA 1
ATOM 4357 C C . LYS A 1 575 ? -35 -19.453 -15.039 1 51.81 575 LYS A C 1
ATOM 4359 O O . LYS A 1 575 ? -34.031 -20.141 -14.711 1 51.81 575 LYS A O 1
ATOM 4364 N N . PRO A 1 576 ? -36.406 -19.828 -14.883 1 46.47 576 PRO A N 1
ATOM 4365 C CA . PRO A 1 576 ? -36.781 -21.188 -14.516 1 46.47 576 PRO A CA 1
ATOM 4366 C C . PRO A 1 576 ? -36.156 -22.234 -15.438 1 46.47 576 PRO A C 1
ATOM 4368 O O . PRO A 1 576 ? -35.906 -21.953 -16.625 1 46.47 576 PRO A O 1
ATOM 4371 N N . PRO A 1 577 ? -35.719 -23.344 -14.852 1 42.06 577 PRO A N 1
ATOM 4372 C CA . PRO A 1 577 ? -35.219 -24.406 -15.734 1 42.06 577 PRO A CA 1
ATOM 4373 C C . PRO A 1 577 ? -36.219 -24.781 -16.812 1 42.06 577 PRO A C 1
ATOM 4375 O O . PRO A 1 577 ? -37.438 -24.672 -16.609 1 42.06 577 PRO A O 1
ATOM 4378 N N . PRO A 1 578 ? -35.906 -24.578 -18.062 1 33.25 578 PRO A N 1
ATOM 4379 C CA . PRO A 1 578 ? -36.969 -25 -18.969 1 33.25 578 PRO A CA 1
ATOM 4380 C C . PRO A 1 578 ? -37.625 -26.297 -18.516 1 33.25 578 PRO A C 1
ATOM 4382 O O . PRO A 1 578 ? -37 -27.156 -17.906 1 33.25 578 PRO A O 1
ATOM 4385 N N . PHE A 1 579 ? -39.031 -26.281 -18.547 1 31.14 579 PHE A N 1
ATOM 4386 C CA . PHE A 1 579 ? -39.844 -27.484 -18.359 1 31.14 579 PHE A CA 1
ATOM 4387 C C . PHE A 1 579 ? -39.469 -28.531 -19.406 1 31.14 579 PHE A C 1
ATOM 4389 O O . PHE A 1 579 ? -39.219 -28.203 -20.562 1 31.14 579 PHE A O 1
ATOM 4396 N N . MET B 1 1 ? -6.703 -10.164 26.203 1 75.31 1 MET B N 1
ATOM 4397 C CA . MET B 1 1 ? -8.148 -10.32 26.344 1 75.31 1 MET B CA 1
ATOM 4398 C C . MET B 1 1 ? -8.742 -10.93 25.078 1 75.31 1 MET B C 1
ATOM 4400 O O . MET B 1 1 ? -8.219 -10.727 23.969 1 75.31 1 MET B O 1
ATOM 4404 N N . GLN B 1 2 ? -9.797 -11.688 25.297 1 86.94 2 GLN B N 1
ATOM 4405 C CA . GLN B 1 2 ? -10.469 -12.336 24.172 1 86.94 2 GLN B CA 1
ATOM 4406 C C . GLN B 1 2 ? -11.516 -11.422 23.547 1 86.94 2 GLN B C 1
ATOM 4408 O O . GLN B 1 2 ? -12.117 -10.594 24.234 1 86.94 2 GLN B O 1
ATOM 4413 N N . ILE B 1 3 ? -11.672 -11.555 22.266 1 90.69 3 ILE B N 1
ATOM 4414 C CA . ILE B 1 3 ? -12.57 -10.711 21.484 1 90.69 3 ILE B CA 1
ATOM 4415 C C . ILE B 1 3 ? -13.977 -10.766 22.078 1 90.69 3 ILE B C 1
ATOM 4417 O O . ILE B 1 3 ? -14.672 -9.75 22.141 1 90.69 3 ILE B O 1
ATOM 4421 N N . ALA B 1 4 ? -14.375 -11.859 22.609 1 87.06 4 ALA B N 1
ATOM 4422 C CA . ALA B 1 4 ? -15.719 -12.047 23.141 1 87.06 4 ALA B CA 1
ATOM 4423 C C . ALA B 1 4 ? -15.953 -11.164 24.359 1 87.06 4 ALA B C 1
ATOM 4425 O O . ALA B 1 4 ? -17.094 -10.914 24.75 1 87.06 4 ALA B O 1
ATOM 4426 N N . GLU B 1 5 ? -14.93 -10.625 24.969 1 90.12 5 GLU B N 1
ATOM 4427 C CA . GLU B 1 5 ? -15.023 -9.859 26.203 1 90.12 5 GLU B CA 1
ATOM 4428 C C . GLU B 1 5 ? -15.133 -8.367 25.922 1 90.12 5 GLU B C 1
ATOM 4430 O O . GLU B 1 5 ? -15.383 -7.57 26.828 1 90.12 5 GLU B O 1
ATOM 4435 N N . PHE B 1 6 ? -15.07 -7.992 24.672 1 91.62 6 PHE B N 1
ATOM 4436 C CA . PHE B 1 6 ? -14.977 -6.57 24.344 1 91.62 6 PHE B CA 1
ATOM 4437 C C . PHE B 1 6 ? -16.312 -5.867 24.609 1 91.62 6 PHE B C 1
ATOM 4439 O O . PHE B 1 6 ? -16.328 -4.688 24.969 1 91.62 6 PHE B O 1
ATOM 4446 N N . SER B 1 7 ? -17.391 -6.586 24.5 1 91.38 7 SER B N 1
ATOM 4447 C CA . SER B 1 7 ? -18.703 -5.973 24.672 1 91.38 7 SER B CA 1
ATOM 4448 C C . SER B 1 7 ? -18.906 -5.504 26.109 1 91.38 7 SER B C 1
ATOM 4450 O O . SER B 1 7 ? -19.75 -4.637 26.359 1 91.38 7 SER B O 1
ATOM 4452 N N . ALA B 1 8 ? -18.109 -6.012 27.047 1 93.06 8 ALA B N 1
ATOM 4453 C CA . ALA B 1 8 ? -18.281 -5.691 28.453 1 93.06 8 ALA B CA 1
ATOM 4454 C C . ALA B 1 8 ? -17.406 -4.496 28.859 1 93.06 8 ALA B C 1
ATOM 4456 O O . ALA B 1 8 ? -17.547 -3.961 29.953 1 93.06 8 ALA B O 1
ATOM 4457 N N . LEU B 1 9 ? -16.672 -4.02 27.969 1 94.06 9 LEU B N 1
ATOM 4458 C CA . LEU B 1 9 ? -15.711 -2.965 28.297 1 94.06 9 LEU B CA 1
ATOM 4459 C C . LEU B 1 9 ? -16.328 -1.589 28.062 1 94.06 9 LEU B C 1
ATOM 4461 O O . LEU B 1 9 ? -17.234 -1.439 27.234 1 94.06 9 LEU B O 1
ATOM 4465 N N . SER B 1 10 ? -15.844 -0.606 28.844 1 93.75 10 SER B N 1
ATOM 4466 C CA . SER B 1 10 ? -16.203 0.784 28.578 1 93.75 10 SER B CA 1
ATOM 4467 C C . SER B 1 10 ? -15.57 1.287 27.281 1 93.75 10 SER B C 1
ATOM 4469 O O . SER B 1 10 ? -14.672 0.647 26.734 1 93.75 10 SER B O 1
ATOM 4471 N N . ASP B 1 11 ? -16.047 2.385 26.781 1 90.94 11 ASP B N 1
ATOM 4472 C CA . ASP B 1 11 ? -15.469 2.971 25.578 1 90.94 11 ASP B CA 1
ATOM 4473 C C . ASP B 1 11 ? -13.984 3.27 25.766 1 90.94 11 ASP B C 1
ATOM 4475 O O . ASP B 1 11 ? -13.18 3.043 24.844 1 90.94 11 ASP B O 1
ATOM 4479 N N . LEU B 1 12 ? -13.656 3.797 26.906 1 92.06 12 LEU B N 1
ATOM 4480 C CA . LEU B 1 12 ? -12.258 4.109 27.203 1 92.06 12 LEU B CA 1
ATOM 4481 C C . LEU B 1 12 ? -11.406 2.848 27.203 1 92.06 12 LEU B C 1
ATOM 4483 O O . LEU B 1 12 ? -10.297 2.844 26.672 1 92.06 12 LEU B O 1
ATOM 4487 N N . GLU B 1 13 ? -11.977 1.815 27.781 1 93.25 13 GLU B N 1
ATOM 4488 C CA . GLU B 1 13 ? -11.258 0.542 27.812 1 93.25 13 GLU B CA 1
ATOM 4489 C C . GLU B 1 13 ? -11.125 -0.053 26.406 1 93.25 13 GLU B C 1
ATOM 4491 O O . GLU B 1 13 ? -10.102 -0.66 26.094 1 93.25 13 GLU B O 1
ATOM 4496 N N . LEU B 1 14 ? -12.148 0.114 25.609 1 93.75 14 LEU B N 1
ATOM 4497 C CA . LEU B 1 14 ? -12.117 -0.392 24.234 1 93.75 14 LEU B CA 1
ATOM 4498 C C . LEU B 1 14 ? -11.055 0.339 23.422 1 93.75 14 LEU B C 1
ATOM 4500 O O . LEU B 1 14 ? -10.328 -0.282 22.641 1 93.75 14 LEU B O 1
ATOM 4504 N N . GLU B 1 15 ? -10.984 1.601 23.578 1 91.5 15 GLU B N 1
ATOM 4505 C CA . GLU B 1 15 ? -9.922 2.365 22.922 1 91.5 15 GLU B CA 1
ATOM 4506 C C . GLU B 1 15 ? -8.547 1.879 23.359 1 91.5 15 GLU B C 1
ATOM 4508 O O . GLU B 1 15 ? -7.625 1.783 22.547 1 91.5 15 GLU B O 1
ATOM 4513 N N . GLY B 1 16 ? -8.477 1.624 24.641 1 91.19 16 GLY B N 1
ATOM 4514 C CA . GLY B 1 16 ? -7.238 1.062 25.156 1 91.19 16 GLY B CA 1
ATOM 4515 C C . GLY B 1 16 ? -6.879 -0.273 24.531 1 91.19 16 GLY B C 1
ATOM 4516 O O . GLY B 1 16 ? -5.707 -0.542 24.266 1 91.19 16 GLY B O 1
ATOM 4517 N N . GLN B 1 17 ? -7.895 -1.059 24.312 1 93.62 17 GLN B N 1
ATOM 4518 C CA . GLN B 1 17 ? -7.668 -2.338 23.656 1 93.62 17 GLN B CA 1
ATOM 4519 C C . GLN B 1 17 ? -7.207 -2.137 22.219 1 93.62 17 GLN B C 1
ATOM 4521 O O . GLN B 1 17 ? -6.254 -2.777 21.766 1 93.62 17 GLN B O 1
ATOM 4526 N N . ALA B 1 18 ? -7.844 -1.291 21.469 1 92.88 18 ALA B N 1
ATOM 4527 C CA . ALA B 1 18 ? -7.438 -1.013 20.094 1 92.88 18 ALA B CA 1
ATOM 4528 C C . ALA B 1 18 ? -5.984 -0.555 20.031 1 92.88 18 ALA B C 1
ATOM 4530 O O . ALA B 1 18 ? -5.203 -1.058 19.219 1 92.88 18 ALA B O 1
ATOM 4531 N N . ARG B 1 19 ? -5.66 0.323 20.906 1 90.56 19 ARG B N 1
ATOM 4532 C CA . ARG B 1 19 ? -4.293 0.832 20.969 1 90.56 19 ARG B CA 1
ATOM 4533 C C . ARG B 1 19 ? -3.318 -0.269 21.391 1 90.56 19 ARG B C 1
ATOM 4535 O O . ARG B 1 19 ? -2.246 -0.407 20.797 1 90.56 19 ARG B O 1
ATOM 4542 N N . GLY B 1 20 ? -3.689 -0.989 22.406 1 93.31 20 GLY B N 1
ATOM 4543 C CA . GLY B 1 20 ? -2.844 -2.074 22.891 1 93.31 20 GLY B CA 1
ATOM 4544 C C . GLY B 1 20 ? -2.568 -3.121 21.828 1 93.31 20 GLY B C 1
ATOM 4545 O O . GLY B 1 20 ? -1.434 -3.582 21.672 1 93.31 20 GLY B O 1
ATOM 4546 N N . TRP B 1 21 ? -3.543 -3.43 21.094 1 94.94 21 TRP B N 1
ATOM 4547 C CA . TRP B 1 21 ? -3.365 -4.434 20.047 1 94.94 21 TRP B CA 1
ATOM 4548 C C . TRP B 1 21 ? -2.594 -3.859 18.859 1 94.94 21 TRP B C 1
ATOM 4550 O O . TRP B 1 21 ? -1.847 -4.578 18.188 1 94.94 21 TRP B O 1
ATOM 4560 N N . ALA B 1 22 ? -2.75 -2.605 18.594 1 91.25 22 ALA B N 1
ATOM 4561 C CA . ALA B 1 22 ? -1.901 -1.958 17.594 1 91.25 22 ALA B CA 1
ATOM 4562 C C . ALA B 1 22 ? -0.431 -2.031 18 1 91.25 22 ALA B C 1
ATOM 4564 O O . ALA B 1 22 ? 0.437 -2.275 17.156 1 91.25 22 ALA B O 1
ATOM 4565 N N . GLN B 1 23 ? -0.161 -1.805 19.234 1 92.81 23 GLN B N 1
ATOM 4566 C CA . GLN B 1 23 ? 1.2 -1.885 19.766 1 92.81 23 GLN B CA 1
ATOM 4567 C C . GLN B 1 23 ? 1.732 -3.312 19.688 1 92.81 23 GLN B C 1
ATOM 4569 O O . GLN B 1 23 ? 2.895 -3.531 19.328 1 92.81 23 GLN B O 1
ATOM 4574 N N . ALA B 1 24 ? 0.877 -4.258 20.016 1 95.25 24 ALA B N 1
ATOM 4575 C CA . ALA B 1 24 ? 1.254 -5.664 19.906 1 95.25 24 ALA B CA 1
ATOM 4576 C C . ALA B 1 24 ? 1.568 -6.031 18.453 1 95.25 24 ALA B C 1
ATOM 4578 O O . ALA B 1 24 ? 2.51 -6.785 18.188 1 95.25 24 ALA B O 1
ATOM 4579 N N . GLU B 1 25 ? 0.792 -5.527 17.547 1 93.5 25 GLU B N 1
ATOM 4580 C CA . GLU B 1 25 ? 1.023 -5.727 16.125 1 93.5 25 GLU B CA 1
ATOM 4581 C C . GLU B 1 25 ? 2.395 -5.203 15.711 1 93.5 25 GLU B C 1
ATOM 4583 O O . GLU B 1 25 ? 3.143 -5.891 15.008 1 93.5 25 GLU B O 1
ATOM 4588 N N . ALA B 1 26 ? 2.719 -4.055 16.172 1 92.88 26 ALA B N 1
ATOM 4589 C CA . ALA B 1 26 ? 4.004 -3.438 15.844 1 92.88 26 ALA B CA 1
ATOM 4590 C C . ALA B 1 26 ? 5.16 -4.238 16.438 1 92.88 26 ALA B C 1
ATOM 4592 O O . ALA B 1 26 ? 6.152 -4.496 15.758 1 92.88 26 ALA B O 1
ATOM 4593 N N . SER B 1 27 ? 5.027 -4.605 17.688 1 96.44 27 SER B N 1
ATOM 4594 C CA . SER B 1 27 ? 6.062 -5.387 18.344 1 96.44 27 SER B CA 1
ATOM 4595 C C . SER B 1 27 ? 6.285 -6.723 17.641 1 96.44 27 SER B C 1
ATOM 4597 O O . SER B 1 27 ? 7.426 -7.141 17.438 1 96.44 27 SER B O 1
ATOM 4599 N N . ALA B 1 28 ? 5.188 -7.379 17.281 1 96.88 28 ALA B N 1
ATOM 4600 C CA . ALA B 1 28 ? 5.293 -8.641 16.547 1 96.88 28 ALA B CA 1
ATOM 4601 C C . ALA B 1 28 ? 6.016 -8.438 15.219 1 96.88 28 ALA B C 1
ATOM 4603 O O . ALA B 1 28 ? 6.844 -9.266 14.82 1 96.88 28 ALA B O 1
ATOM 4604 N N . SER B 1 29 ? 5.734 -7.371 14.547 1 94.19 29 SER B N 1
ATOM 4605 C CA . SER B 1 29 ? 6.402 -7.047 13.289 1 94.19 29 SER B CA 1
ATOM 4606 C C . SER B 1 29 ? 7.902 -6.863 13.484 1 94.19 29 SER B C 1
ATOM 4608 O O . SER B 1 29 ? 8.703 -7.324 12.672 1 94.19 29 SER B O 1
ATOM 4610 N N . ALA B 1 30 ? 8.234 -6.184 14.523 1 97.12 30 ALA B N 1
ATOM 4611 C CA . ALA B 1 30 ? 9.648 -5.969 14.828 1 97.12 30 ALA B CA 1
ATOM 4612 C C . ALA B 1 30 ? 10.375 -7.297 15.047 1 97.12 30 ALA B C 1
ATOM 4614 O O . ALA B 1 30 ? 11.477 -7.496 14.539 1 97.12 30 ALA B O 1
ATOM 4615 N N . HIS B 1 31 ? 9.797 -8.18 15.789 1 97.62 31 HIS B N 1
ATOM 4616 C CA . HIS B 1 31 ? 10.391 -9.484 16.062 1 97.62 31 HIS B CA 1
ATOM 4617 C C . HIS B 1 31 ? 10.492 -10.312 14.781 1 97.62 31 HIS B C 1
ATOM 4619 O O . HIS B 1 31 ? 11.492 -11.016 14.57 1 97.62 31 HIS B O 1
ATOM 4625 N N . LYS B 1 32 ? 9.477 -10.203 13.953 1 96.19 32 LYS B N 1
ATOM 4626 C CA . LYS B 1 32 ? 9.508 -10.867 12.656 1 96.19 32 LYS B CA 1
ATOM 4627 C C . LYS B 1 32 ? 10.695 -10.398 11.828 1 96.19 32 LYS B C 1
ATOM 4629 O O . LYS B 1 32 ? 11.469 -11.211 11.312 1 96.19 32 LYS B O 1
ATOM 4634 N N . HIS B 1 33 ? 10.844 -9.078 11.781 1 95.56 33 HIS B N 1
ATOM 4635 C CA . HIS B 1 33 ? 11.953 -8.492 11.023 1 95.56 33 HIS B CA 1
ATOM 4636 C C . HIS B 1 33 ? 13.297 -8.945 11.578 1 95.56 33 HIS B C 1
ATOM 4638 O O . HIS B 1 33 ? 14.227 -9.227 10.82 1 95.56 33 HIS B O 1
ATOM 4644 N N . ALA B 1 34 ? 13.383 -9.039 12.875 1 97.62 34 ALA B N 1
ATOM 4645 C CA . ALA B 1 34 ? 14.633 -9.438 13.516 1 97.62 34 ALA B CA 1
ATOM 4646 C C . ALA B 1 34 ? 14.992 -10.883 13.188 1 97.62 34 ALA B C 1
ATOM 4648 O O . ALA B 1 34 ? 16.156 -11.195 12.922 1 97.62 34 ALA B O 1
ATOM 4649 N N . ALA B 1 35 ? 14.016 -11.719 13.234 1 97.38 35 ALA B N 1
ATOM 4650 C CA . ALA B 1 35 ? 14.25 -13.117 12.883 1 97.38 35 ALA B CA 1
ATOM 4651 C C . ALA B 1 35 ? 14.695 -13.25 11.422 1 97.38 35 ALA B C 1
ATOM 4653 O O . ALA B 1 35 ? 15.633 -13.992 11.117 1 97.38 35 ALA B O 1
ATOM 4654 N N . MET B 1 36 ? 14.047 -12.523 10.555 1 96.31 36 MET B N 1
ATOM 4655 C CA . MET B 1 36 ? 14.391 -12.555 9.133 1 96.31 36 MET B CA 1
ATOM 4656 C C . MET B 1 36 ? 15.789 -11.992 8.898 1 96.31 36 MET B C 1
ATOM 4658 O O . MET B 1 36 ? 16.547 -12.516 8.07 1 96.31 36 MET B O 1
ATOM 4662 N N . ALA B 1 37 ? 16.094 -10.945 9.656 1 97.12 37 ALA B N 1
ATOM 4663 C CA . ALA B 1 37 ? 17.406 -10.344 9.547 1 97.12 37 ALA B CA 1
ATOM 4664 C C . ALA B 1 37 ? 18.5 -11.336 9.922 1 97.12 37 ALA B C 1
ATOM 4666 O O . ALA B 1 37 ? 19.531 -11.422 9.25 1 97.12 37 ALA B O 1
ATOM 4667 N N . GLU B 1 38 ? 18.312 -12.055 10.969 1 97.06 38 GLU B N 1
ATOM 4668 C CA . GLU B 1 38 ? 19.297 -13.039 11.406 1 97.06 38 GLU B CA 1
ATOM 4669 C C . GLU B 1 38 ? 19.547 -14.094 10.328 1 97.06 38 GLU B C 1
ATOM 4671 O O . GLU B 1 38 ? 20.688 -14.414 10.016 1 97.06 38 GLU B O 1
ATOM 4676 N N . MET B 1 39 ? 18.5 -14.578 9.727 1 95.25 39 MET B N 1
ATOM 4677 C CA . MET B 1 39 ? 18.625 -15.562 8.656 1 95.25 39 MET B CA 1
ATOM 4678 C C . MET B 1 39 ? 19.344 -14.969 7.449 1 95.25 39 MET B C 1
ATOM 4680 O O . MET B 1 39 ? 20.188 -15.633 6.836 1 95.25 39 MET B O 1
ATOM 4684 N N . PHE B 1 40 ? 19.016 -13.766 7.137 1 96 40 PHE B N 1
ATOM 4685 C CA . PHE B 1 40 ? 19.609 -13.07 6 1 96 40 PHE B CA 1
ATOM 4686 C C . PHE B 1 40 ? 21.109 -12.922 6.191 1 96 40 PHE B C 1
ATOM 4688 O O . PHE B 1 40 ? 21.891 -13.258 5.293 1 96 40 PHE B O 1
ATOM 4695 N N . ILE B 1 41 ? 21.469 -12.484 7.363 1 95.75 41 ILE B N 1
ATOM 4696 C CA . ILE B 1 41 ? 22.875 -12.242 7.668 1 95.75 41 ILE B CA 1
ATOM 4697 C C . ILE B 1 41 ? 23.656 -13.555 7.605 1 95.75 41 ILE B C 1
ATOM 4699 O O . ILE B 1 41 ? 24.719 -13.625 6.996 1 95.75 41 ILE B O 1
ATOM 4703 N N . ARG B 1 42 ? 23.141 -14.578 8.141 1 94.31 42 ARG B N 1
ATOM 4704 C CA . ARG B 1 42 ? 23.797 -15.883 8.117 1 94.31 42 ARG B CA 1
ATOM 4705 C C . ARG B 1 42 ? 24 -16.375 6.691 1 94.31 42 ARG B C 1
ATOM 4707 O O . ARG B 1 42 ? 25.047 -16.922 6.355 1 94.31 42 ARG B O 1
ATOM 4714 N N . ALA B 1 43 ? 23 -16.156 5.898 1 92.69 43 ALA B N 1
ATOM 4715 C CA . ALA B 1 43 ? 23 -16.703 4.543 1 92.69 43 ALA B CA 1
ATOM 4716 C C . ALA B 1 43 ? 23.906 -15.891 3.623 1 92.69 43 ALA B C 1
ATOM 4718 O O . ALA B 1 43 ? 24.422 -16.406 2.631 1 92.69 43 ALA B O 1
ATOM 4719 N N . THR B 1 44 ? 24.141 -14.648 3.936 1 93.75 44 THR B N 1
ATOM 4720 C CA . THR B 1 44 ? 24.797 -13.773 2.967 1 93.75 44 THR B CA 1
ATOM 4721 C C . THR B 1 44 ? 26.203 -13.406 3.441 1 93.75 44 THR B C 1
ATOM 4723 O O . THR B 1 44 ? 26.969 -12.766 2.709 1 93.75 44 THR B O 1
ATOM 4726 N N . SER B 1 45 ? 26.594 -13.828 4.648 1 92.25 45 SER B N 1
ATOM 4727 C CA . SER B 1 45 ? 27.891 -13.438 5.199 1 92.25 45 SER B CA 1
ATOM 4728 C C . SER B 1 45 ? 28.844 -14.617 5.211 1 92.25 45 SER B C 1
ATOM 4730 O O . SER B 1 45 ? 29.578 -14.812 6.184 1 92.25 45 SER B O 1
ATOM 4732 N N . THR B 1 46 ? 28.891 -15.422 4.219 1 90.44 46 THR B N 1
ATOM 4733 C CA . THR B 1 46 ? 29.812 -16.547 4.09 1 90.44 46 THR B CA 1
ATOM 4734 C C . THR B 1 46 ? 30.719 -16.375 2.885 1 90.44 46 THR B C 1
ATOM 4736 O O . THR B 1 46 ? 30.391 -15.656 1.944 1 90.44 46 THR B O 1
ATOM 4739 N N . PRO B 1 47 ? 31.875 -17.062 2.973 1 89.12 47 PRO B N 1
ATOM 4740 C CA . PRO B 1 47 ? 32.75 -17 1.802 1 89.12 47 PRO B CA 1
ATOM 4741 C C . PRO B 1 47 ? 32.062 -17.5 0.53 1 89.12 47 PRO B C 1
ATOM 4743 O O . PRO B 1 47 ? 32.25 -16.922 -0.545 1 89.12 47 PRO B O 1
ATOM 4746 N N . SER B 1 48 ? 31.328 -18.5 0.663 1 86.25 48 SER B N 1
ATOM 4747 C CA . SER B 1 48 ? 30.609 -19.047 -0.489 1 86.25 48 SER B CA 1
ATOM 4748 C C . SER B 1 48 ? 29.625 -18.031 -1.061 1 86.25 48 SER B C 1
ATOM 4750 O O . SER B 1 48 ? 29.453 -17.953 -2.277 1 86.25 48 SER B O 1
ATOM 4752 N N . ALA B 1 49 ? 29 -17.328 -0.172 1 89.31 49 ALA B N 1
ATOM 4753 C CA . ALA B 1 49 ? 28.078 -16.297 -0.618 1 89.31 49 ALA B CA 1
ATOM 4754 C C . ALA B 1 49 ? 28.812 -15.195 -1.379 1 89.31 49 ALA B C 1
ATOM 4756 O O . ALA B 1 49 ? 28.312 -14.68 -2.379 1 89.31 49 ALA B O 1
ATOM 4757 N N . ASP B 1 50 ? 29.984 -14.906 -0.938 1 89.62 50 ASP B N 1
ATOM 4758 C CA . ASP B 1 50 ? 30.766 -13.852 -1.575 1 89.62 50 ASP B CA 1
ATOM 4759 C C . ASP B 1 50 ? 31.125 -14.227 -3.014 1 89.62 50 ASP B C 1
ATOM 4761 O O . ASP B 1 50 ? 31.141 -13.367 -3.895 1 89.62 50 ASP B O 1
ATOM 4765 N N . GLU B 1 51 ? 31.297 -15.445 -3.203 1 87.25 51 GLU B N 1
ATOM 4766 C CA . GLU B 1 51 ? 31.656 -15.938 -4.527 1 87.25 51 GLU B CA 1
ATOM 4767 C C . GLU B 1 51 ? 30.484 -15.867 -5.492 1 87.25 51 GLU B C 1
ATOM 4769 O O . GLU B 1 51 ? 30.672 -15.891 -6.711 1 87.25 51 GLU B O 1
ATOM 4774 N N . ARG B 1 52 ? 29.312 -15.734 -4.953 1 90.38 52 ARG B N 1
ATOM 4775 C CA . ARG B 1 52 ? 28.125 -15.828 -5.777 1 90.38 52 ARG B CA 1
ATOM 4776 C C . ARG B 1 52 ? 27.406 -14.484 -5.867 1 90.38 52 ARG B C 1
ATOM 4778 O O . ARG B 1 52 ? 26.266 -14.406 -6.309 1 90.38 52 ARG B O 1
ATOM 4785 N N . ARG B 1 53 ? 28.047 -13.438 -5.465 1 91.5 53 ARG B N 1
ATOM 4786 C CA . ARG B 1 53 ? 27.422 -12.117 -5.414 1 91.5 53 ARG B CA 1
ATOM 4787 C C . ARG B 1 53 ? 27.047 -11.633 -6.812 1 91.5 53 ARG B C 1
ATOM 4789 O O . ARG B 1 53 ? 26.141 -10.812 -6.973 1 91.5 53 ARG B O 1
ATOM 4796 N N . TRP B 1 54 ? 27.672 -12.211 -7.82 1 89.56 54 TRP B N 1
ATOM 4797 C CA . TRP B 1 54 ? 27.438 -11.789 -9.195 1 89.56 54 TRP B CA 1
ATOM 4798 C C . TRP B 1 54 ? 26.344 -12.617 -9.852 1 89.56 54 TRP B C 1
ATOM 4800 O O . TRP B 1 54 ? 25.922 -12.328 -10.977 1 89.56 54 TRP B O 1
ATOM 4810 N N . TRP B 1 55 ? 25.922 -13.625 -9.195 1 90.44 55 TRP B N 1
ATOM 4811 C CA . TRP B 1 55 ? 24.875 -14.484 -9.766 1 90.44 55 TRP B CA 1
ATOM 4812 C C . TRP B 1 55 ? 23.578 -13.711 -9.961 1 90.44 55 TRP B C 1
ATOM 4814 O O . TRP B 1 55 ? 23.25 -12.844 -9.148 1 90.44 55 TRP B O 1
ATOM 4824 N N . PHE B 1 56 ? 22.844 -14.016 -11.039 1 85 56 PHE B N 1
ATOM 4825 C CA . PHE B 1 56 ? 21.5 -13.477 -11.203 1 85 56 PHE B CA 1
ATOM 4826 C C . PHE B 1 56 ? 20.625 -13.812 -9.992 1 85 56 PHE B C 1
ATOM 4828 O O . PHE B 1 56 ? 19.969 -12.93 -9.438 1 85 56 PHE B O 1
ATOM 4835 N N . VAL B 1 57 ? 20.594 -15.031 -9.578 1 92.5 57 VAL B N 1
ATOM 4836 C CA . VAL B 1 57 ? 20.016 -15.406 -8.297 1 92.5 57 VAL B CA 1
ATOM 4837 C C . VAL B 1 57 ? 21.094 -15.422 -7.223 1 92.5 57 VAL B C 1
ATOM 4839 O O . VAL B 1 57 ? 21.625 -16.484 -6.883 1 92.5 57 VAL B O 1
ATOM 4842 N N . ASP B 1 58 ? 21.422 -14.281 -6.758 1 92.06 58 ASP B N 1
ATOM 4843 C CA . ASP B 1 58 ? 22.484 -14.117 -5.773 1 92.06 58 ASP B CA 1
ATOM 4844 C C . ASP B 1 58 ? 22.031 -14.555 -4.387 1 92.06 58 ASP B C 1
ATOM 4846 O O . ASP B 1 58 ? 20.891 -14.984 -4.211 1 92.06 58 ASP B O 1
ATOM 4850 N N . PRO B 1 59 ? 22.922 -14.578 -3.43 1 93.5 59 PRO B N 1
ATOM 4851 C CA . PRO B 1 59 ? 22.547 -15.047 -2.092 1 93.5 59 PRO B CA 1
ATOM 4852 C C . PRO B 1 59 ? 21.375 -14.289 -1.493 1 93.5 59 PRO B C 1
ATOM 4854 O O . PRO B 1 59 ? 20.547 -14.875 -0.794 1 93.5 59 PRO B O 1
ATOM 4857 N N . ASP B 1 60 ? 21.25 -12.969 -1.741 1 92.31 60 ASP B N 1
ATOM 4858 C CA . ASP B 1 60 ? 20.125 -12.18 -1.266 1 92.31 60 ASP B CA 1
ATOM 4859 C C . ASP B 1 60 ? 18.797 -12.727 -1.821 1 92.31 60 ASP B C 1
ATOM 4861 O O . ASP B 1 60 ? 17.844 -12.93 -1.074 1 92.31 60 ASP B O 1
ATOM 4865 N N . ALA B 1 61 ? 18.828 -12.914 -3.098 1 91.44 61 ALA B N 1
ATOM 4866 C CA . ALA B 1 61 ? 17.625 -13.414 -3.773 1 91.44 61 ALA B CA 1
ATOM 4867 C C . ALA B 1 61 ? 17.25 -14.805 -3.268 1 91.44 61 ALA B C 1
ATOM 4869 O O . ALA B 1 61 ? 16.078 -15.109 -3.084 1 91.44 61 ALA B O 1
ATOM 4870 N N . ALA B 1 62 ? 18.234 -15.625 -3.092 1 94.94 62 ALA B N 1
ATOM 4871 C CA . ALA B 1 62 ? 18 -16.984 -2.629 1 94.94 62 ALA B CA 1
ATOM 4872 C C . ALA B 1 62 ? 17.375 -17 -1.241 1 94.94 62 ALA B C 1
ATOM 4874 O O . ALA B 1 62 ? 16.422 -17.75 -0.991 1 94.94 62 ALA B O 1
ATOM 4875 N N . VAL B 1 63 ? 17.891 -16.188 -0.369 1 94.75 63 VAL B N 1
ATOM 4876 C CA . VAL B 1 63 ? 17.328 -16.156 0.979 1 94.75 63 VAL B CA 1
ATOM 4877 C C . VAL B 1 63 ? 15.953 -15.508 0.95 1 94.75 63 VAL B C 1
ATOM 4879 O O . VAL B 1 63 ? 15.062 -15.891 1.71 1 94.75 63 VAL B O 1
ATOM 4882 N N . GLY B 1 64 ? 15.742 -14.469 0.082 1 91.81 64 GLY B N 1
ATOM 4883 C CA . GLY B 1 64 ? 14.414 -13.906 -0.11 1 91.81 64 GLY B CA 1
ATOM 4884 C C . GLY B 1 64 ? 13.375 -14.945 -0.493 1 91.81 64 GLY B C 1
ATOM 4885 O O . GLY B 1 64 ? 12.258 -14.938 0.03 1 91.81 64 GLY B O 1
ATOM 4886 N N . ALA B 1 65 ? 13.742 -15.82 -1.378 1 93.94 65 ALA B N 1
ATOM 4887 C CA . ALA B 1 65 ? 12.844 -16.891 -1.794 1 93.94 65 ALA B CA 1
ATOM 4888 C C . ALA B 1 65 ? 12.516 -17.812 -0.624 1 93.94 65 ALA B C 1
ATOM 4890 O O . ALA B 1 65 ? 11.359 -18.219 -0.45 1 93.94 65 ALA B O 1
ATOM 4891 N N . GLN B 1 66 ? 13.516 -18.156 0.149 1 95.06 66 GLN B N 1
ATOM 4892 C CA . GLN B 1 66 ? 13.336 -19.031 1.303 1 95.06 66 GLN B CA 1
ATOM 4893 C C . GLN B 1 66 ? 12.414 -18.391 2.34 1 95.06 66 GLN B C 1
ATOM 4895 O O . GLN B 1 66 ? 11.477 -19.031 2.814 1 95.06 66 GLN B O 1
ATOM 4900 N N . LEU B 1 67 ? 12.633 -17.156 2.627 1 93.06 67 LEU B N 1
ATOM 4901 C CA . LEU B 1 67 ? 11.828 -16.438 3.609 1 93.06 67 LEU B CA 1
ATOM 4902 C C . LEU B 1 67 ? 10.414 -16.188 3.086 1 93.06 67 LEU B C 1
ATOM 4904 O O . LEU B 1 67 ? 9.453 -16.219 3.854 1 93.06 67 LEU B O 1
ATOM 4908 N N . GLY B 1 68 ? 10.344 -15.859 1.84 1 88.75 68 GLY B N 1
ATOM 4909 C CA . GLY B 1 68 ? 9.031 -15.68 1.24 1 88.75 68 GLY B CA 1
ATOM 4910 C C . GLY B 1 68 ? 8.164 -16.922 1.341 1 88.75 68 GLY B C 1
ATOM 4911 O O . GLY B 1 68 ? 6.992 -16.828 1.719 1 88.75 68 GLY B O 1
ATOM 4912 N N . ALA B 1 69 ? 8.703 -18.047 1.025 1 91 69 ALA B N 1
ATOM 4913 C CA . ALA B 1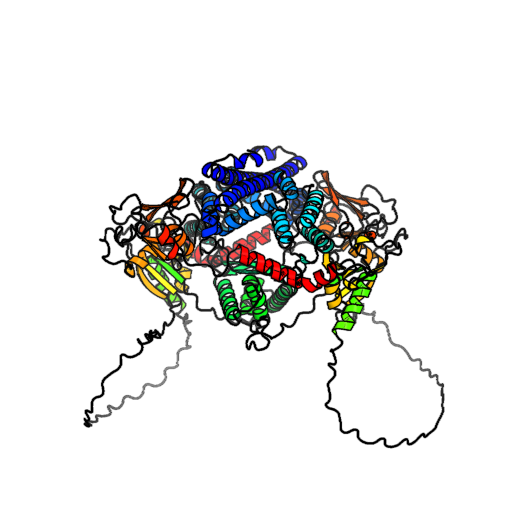 69 ? 7.98 -19.312 1.13 1 91 69 ALA B CA 1
ATOM 4914 C C . ALA B 1 69 ? 7.535 -19.562 2.566 1 91 69 ALA B C 1
ATOM 4916 O O . ALA B 1 69 ? 6.398 -19.984 2.805 1 91 69 ALA B O 1
ATOM 4917 N N . ALA B 1 70 ? 8.367 -19.266 3.516 1 88.94 70 ALA B N 1
ATOM 4918 C CA . ALA B 1 70 ? 8.078 -19.531 4.922 1 88.94 70 ALA B CA 1
ATOM 4919 C C . ALA B 1 70 ? 6.965 -18.625 5.434 1 88.94 70 ALA B C 1
ATOM 4921 O O . ALA B 1 70 ? 6.176 -19.016 6.293 1 88.94 70 ALA B O 1
ATOM 4922 N N . GLN B 1 71 ? 6.891 -17.438 4.867 1 85.56 71 GLN B N 1
ATOM 4923 C CA . GLN B 1 71 ? 5.953 -16.453 5.383 1 85.56 71 GLN B CA 1
ATOM 4924 C C . GLN B 1 71 ? 4.703 -16.359 4.508 1 85.56 71 GLN B C 1
ATOM 4926 O O . GLN B 1 71 ? 3.736 -15.688 4.859 1 85.56 71 GLN B O 1
ATOM 4931 N N . GLY B 1 72 ? 4.766 -17 3.387 1 79.81 72 GLY B N 1
ATOM 4932 C CA . GLY B 1 72 ? 3.639 -16.922 2.473 1 79.81 72 GLY B CA 1
ATOM 4933 C C . GLY B 1 72 ? 3.533 -15.578 1.767 1 79.81 72 GLY B C 1
ATOM 4934 O O . GLY B 1 72 ? 2.432 -15.07 1.547 1 79.81 72 GLY B O 1
ATOM 4935 N N . ILE B 1 73 ? 4.613 -14.906 1.554 1 76.81 73 ILE B N 1
ATOM 4936 C CA . ILE B 1 73 ? 4.676 -13.656 0.805 1 76.81 73 ILE B CA 1
ATOM 4937 C C . ILE B 1 73 ? 5.66 -13.797 -0.353 1 76.81 73 ILE B C 1
ATOM 4939 O O . ILE B 1 73 ? 6.316 -14.828 -0.495 1 76.81 73 ILE B O 1
ATOM 4943 N N . THR B 1 74 ? 5.703 -12.805 -1.224 1 73.81 74 THR B N 1
ATOM 4944 C CA . THR B 1 74 ? 6.609 -12.867 -2.363 1 73.81 74 THR B CA 1
ATOM 4945 C C . THR B 1 74 ? 8.062 -12.805 -1.901 1 73.81 74 THR B C 1
ATOM 4947 O O . THR B 1 74 ? 8.359 -12.25 -0.84 1 73.81 74 THR B O 1
ATOM 4950 N N . ALA B 1 75 ? 8.969 -13.352 -2.713 1 82.31 75 ALA B N 1
ATOM 4951 C CA . ALA B 1 75 ? 10.398 -13.312 -2.422 1 82.31 75 ALA B CA 1
ATOM 4952 C C . ALA B 1 75 ? 10.891 -11.875 -2.287 1 82.31 75 ALA B C 1
ATOM 4954 O O . ALA B 1 75 ? 11.727 -11.578 -1.431 1 82.31 75 ALA B O 1
ATOM 4955 N N . TRP B 1 76 ? 10.352 -11.086 -3.078 1 68.75 76 TRP B N 1
ATOM 4956 C CA . TRP B 1 76 ? 10.734 -9.68 -3.066 1 68.75 76 TRP B CA 1
ATOM 4957 C C . TRP B 1 76 ? 10.359 -9.016 -1.745 1 68.75 76 TRP B C 1
ATOM 4959 O O . TRP B 1 76 ? 11.188 -8.367 -1.108 1 68.75 76 TRP B O 1
ATOM 4969 N N . ALA B 1 77 ? 9.148 -9.203 -1.351 1 74.62 77 ALA B N 1
ATOM 4970 C CA . ALA B 1 77 ? 8.68 -8.625 -0.095 1 74.62 77 ALA B CA 1
ATOM 4971 C C . ALA B 1 77 ? 9.484 -9.156 1.088 1 74.62 77 ALA B C 1
ATOM 4973 O O . ALA B 1 77 ? 9.828 -8.398 1.999 1 74.62 77 ALA B O 1
ATOM 4974 N N . ALA B 1 78 ? 9.711 -10.414 1.05 1 86.94 78 ALA B N 1
ATOM 4975 C CA . ALA B 1 78 ? 10.477 -11.031 2.129 1 86.94 78 ALA B CA 1
ATOM 4976 C C . ALA B 1 78 ? 11.891 -10.469 2.189 1 86.94 78 ALA B C 1
ATOM 4978 O O . ALA B 1 78 ? 12.398 -10.164 3.271 1 86.94 78 ALA B O 1
ATOM 4979 N N . LEU B 1 79 ? 12.5 -10.375 0.999 1 86.25 79 LEU B N 1
ATOM 4980 C CA . LEU B 1 79 ? 13.852 -9.828 0.935 1 86.25 79 LEU B CA 1
ATOM 4981 C C . LEU B 1 79 ? 13.906 -8.422 1.525 1 86.25 79 LEU B C 1
ATOM 4983 O O . LEU B 1 79 ? 14.773 -8.125 2.346 1 86.25 79 LEU B O 1
ATOM 4987 N N . HIS B 1 80 ? 12.977 -7.672 1.257 1 79.81 80 HIS B N 1
ATOM 4988 C CA . HIS B 1 80 ? 12.984 -6.285 1.712 1 79.81 80 HIS B CA 1
ATOM 4989 C C . HIS B 1 80 ? 12.695 -6.195 3.207 1 79.81 80 HIS B C 1
ATOM 4991 O O . HIS B 1 80 ? 13.234 -5.324 3.895 1 79.81 80 HIS B O 1
ATOM 4997 N N . GLN B 1 81 ? 11.812 -7.031 3.648 1 87.56 81 GLN B N 1
ATOM 4998 C CA . GLN B 1 81 ? 11.586 -7.07 5.09 1 87.56 81 GLN B CA 1
ATOM 4999 C C . GLN B 1 81 ? 12.852 -7.5 5.832 1 87.56 81 GLN B C 1
ATOM 5001 O O . GLN B 1 81 ? 13.18 -6.938 6.879 1 87.56 81 GLN B O 1
ATOM 5006 N N . ALA B 1 82 ? 13.555 -8.484 5.258 1 94.31 82 ALA B N 1
ATOM 5007 C CA . ALA B 1 82 ? 14.805 -8.93 5.871 1 94.31 82 ALA B CA 1
ATOM 5008 C C . ALA B 1 82 ? 15.844 -7.816 5.871 1 94.31 82 ALA B C 1
ATOM 5010 O O . ALA B 1 82 ? 16.516 -7.582 6.879 1 94.31 82 ALA B O 1
ATOM 5011 N N . GLN B 1 83 ? 15.922 -7.16 4.754 1 90.06 83 GLN B N 1
ATOM 5012 C CA . GLN B 1 83 ? 16.875 -6.07 4.629 1 90.06 83 GLN B CA 1
ATOM 5013 C C . GLN B 1 83 ? 16.547 -4.926 5.578 1 90.06 83 GLN B C 1
ATOM 5015 O O . GLN B 1 83 ? 17.438 -4.293 6.141 1 90.06 83 GLN B O 1
ATOM 5020 N N . ARG B 1 84 ? 15.305 -4.68 5.777 1 90.06 84 ARG B N 1
ATOM 5021 C CA . ARG B 1 84 ? 14.891 -3.674 6.746 1 90.06 84 ARG B CA 1
ATOM 5022 C C . ARG B 1 84 ? 15.297 -4.078 8.164 1 90.06 84 ARG B C 1
ATOM 5024 O O . ARG B 1 84 ? 15.742 -3.242 8.945 1 90.06 84 ARG B O 1
ATOM 5031 N N . GLY B 1 85 ? 15.078 -5.355 8.438 1 96.56 85 GLY B N 1
ATOM 5032 C CA . GLY B 1 85 ? 15.539 -5.852 9.727 1 96.56 85 GLY B CA 1
ATOM 5033 C C . GLY B 1 85 ? 17.031 -5.648 9.945 1 96.56 85 GLY B C 1
ATOM 5034 O O . GLY B 1 85 ? 17.453 -5.281 11.047 1 96.56 85 GLY B O 1
ATOM 5035 N N . VAL B 1 86 ? 17.797 -5.844 8.922 1 96.25 86 VAL B N 1
ATOM 5036 C CA . VAL B 1 86 ? 19.25 -5.664 9 1 96.25 86 VAL B CA 1
ATOM 5037 C C . VAL B 1 86 ? 19.578 -4.188 9.227 1 96.25 86 VAL B C 1
ATOM 5039 O O . VAL B 1 86 ? 20.406 -3.852 10.078 1 96.25 86 VAL B O 1
ATOM 5042 N N . ALA B 1 87 ? 18.891 -3.33 8.461 1 93.5 87 ALA B N 1
ATOM 5043 C CA . ALA B 1 87 ? 19.109 -1.892 8.609 1 93.5 87 ALA B CA 1
ATOM 5044 C C . ALA B 1 87 ? 18.781 -1.428 10.023 1 93.5 87 ALA B C 1
ATOM 5046 O O . ALA B 1 87 ? 19.516 -0.641 10.617 1 93.5 87 ALA B O 1
ATOM 5047 N N . LEU B 1 88 ? 17.719 -1.921 10.57 1 96.38 88 LEU B N 1
ATOM 5048 C CA . LEU B 1 88 ? 17.297 -1.557 11.922 1 96.38 88 LEU B CA 1
ATOM 5049 C C . LEU B 1 88 ? 18.328 -2.023 12.953 1 96.38 88 LEU B C 1
ATOM 5051 O O . LEU B 1 88 ? 18.656 -1.282 13.883 1 96.38 88 LEU B O 1
ATOM 5055 N N . ARG B 1 89 ? 18.797 -3.174 12.758 1 95.44 89 ARG B N 1
ATOM 5056 C CA . ARG B 1 89 ? 19.75 -3.756 13.688 1 95.44 89 ARG B CA 1
ATOM 5057 C C . ARG B 1 89 ? 21.078 -3.012 13.641 1 95.44 89 ARG B C 1
ATOM 5059 O O . ARG B 1 89 ? 21.625 -2.633 14.68 1 95.44 89 ARG B O 1
ATOM 5066 N N . ASP B 1 90 ? 21.594 -2.754 12.469 1 95.44 90 ASP B N 1
ATOM 5067 C CA . ASP B 1 90 ? 22.969 -2.336 12.297 1 95.44 90 ASP B CA 1
ATOM 5068 C C . ASP B 1 90 ? 23.078 -0.817 12.188 1 95.44 90 ASP B C 1
ATOM 5070 O O . ASP B 1 90 ? 24.109 -0.233 12.555 1 95.44 90 ASP B O 1
ATOM 5074 N N . ARG B 1 91 ? 22.047 -0.149 11.688 1 95.75 91 ARG B N 1
ATOM 5075 C CA . ARG B 1 91 ? 22.156 1.268 11.359 1 95.75 91 ARG B CA 1
ATOM 5076 C C . ARG B 1 91 ? 21.312 2.119 12.289 1 95.75 91 ARG B C 1
ATOM 5078 O O . ARG B 1 91 ? 21.641 3.268 12.578 1 95.75 91 ARG B O 1
ATOM 5085 N N . LEU B 1 92 ? 20.188 1.556 12.734 1 97.12 92 LEU B N 1
ATOM 5086 C CA . LEU B 1 92 ? 19.234 2.336 13.523 1 97.12 92 LEU B CA 1
ATOM 5087 C C . LEU B 1 92 ? 18.828 1.587 14.781 1 97.12 92 LEU B C 1
ATOM 5089 O O . LEU B 1 92 ? 17.641 1.387 15.039 1 97.12 92 LEU B O 1
ATOM 5093 N N . PRO B 1 93 ? 19.797 1.229 15.68 1 97 93 PRO B N 1
ATOM 5094 C CA . PRO B 1 93 ? 19.484 0.376 16.828 1 97 93 PRO B CA 1
ATOM 5095 C C . PRO B 1 93 ? 18.547 1.049 17.828 1 97 93 PRO B C 1
ATOM 5097 O O . PRO B 1 93 ? 17.75 0.372 18.5 1 97 93 PRO B O 1
ATOM 5100 N N . LYS B 1 94 ? 18.609 2.348 17.969 1 97.31 94 LYS B N 1
ATOM 5101 C CA . LYS B 1 94 ? 17.734 3.025 18.922 1 97.31 94 LYS B CA 1
ATOM 5102 C C . LYS B 1 94 ? 16.297 3.051 18.422 1 97.31 94 LYS B C 1
ATOM 5104 O O . LYS B 1 94 ? 15.359 2.812 19.188 1 97.31 94 LYS B O 1
ATOM 5109 N N . VAL B 1 95 ? 16.125 3.322 17.141 1 95.75 95 VAL B N 1
ATOM 5110 C CA . VAL B 1 95 ? 14.812 3.238 16.531 1 95.75 95 VAL B CA 1
ATOM 5111 C C . VAL B 1 95 ? 14.289 1.809 16.625 1 95.75 95 VAL B C 1
ATOM 5113 O O . VAL B 1 95 ? 13.102 1.595 16.891 1 95.75 95 VAL B O 1
ATOM 5116 N N . ASN B 1 96 ? 15.148 0.845 16.438 1 96.75 96 ASN B N 1
ATOM 5117 C CA . ASN B 1 96 ? 14.781 -0.565 16.531 1 96.75 96 ASN B CA 1
ATOM 5118 C C . ASN B 1 96 ? 14.242 -0.921 17.906 1 96.75 96 ASN B C 1
ATOM 5120 O O . ASN B 1 96 ? 13.305 -1.715 18.031 1 96.75 96 ASN B O 1
ATOM 5124 N N . GLU B 1 97 ? 14.82 -0.35 18.922 1 96.31 97 GLU B N 1
ATOM 5125 C CA . GLU B 1 97 ? 14.367 -0.588 20.297 1 96.31 97 GLU B CA 1
ATOM 5126 C C . GLU B 1 97 ? 12.945 -0.074 20.5 1 96.31 97 GLU B C 1
ATOM 5128 O O . GLU B 1 97 ? 12.117 -0.746 21.109 1 96.31 97 GLU B O 1
ATOM 5133 N N . VAL B 1 98 ? 12.68 1.129 19.922 1 95.38 98 VAL B N 1
ATOM 5134 C CA . VAL B 1 98 ? 11.352 1.727 20 1 95.38 98 VAL B CA 1
ATOM 5135 C C . VAL B 1 98 ? 10.352 0.866 19.25 1 95.38 98 VAL B C 1
ATOM 5137 O O . VAL B 1 98 ? 9.234 0.647 19.703 1 95.38 98 VAL B O 1
ATOM 5140 N N . PHE B 1 99 ? 10.789 0.333 18.094 1 95.69 99 PHE B N 1
ATOM 5141 C CA . PHE B 1 99 ? 9.961 -0.532 17.266 1 95.69 99 PHE B CA 1
ATOM 5142 C C . PHE B 1 99 ? 9.672 -1.848 17.984 1 95.69 99 PHE B C 1
ATOM 5144 O O . PHE B 1 99 ? 8.516 -2.273 18.047 1 95.69 99 PHE B O 1
ATOM 5151 N N . ALA B 1 100 ? 10.609 -2.465 18.562 1 96.19 100 ALA B N 1
ATOM 5152 C CA . ALA B 1 100 ? 10.469 -3.736 19.266 1 96.19 100 ALA B CA 1
ATOM 5153 C C . ALA B 1 100 ? 9.547 -3.598 20.469 1 96.19 100 ALA B C 1
ATOM 5155 O O . ALA B 1 100 ? 8.844 -4.543 20.828 1 96.19 100 ALA B O 1
ATOM 5156 N N . ALA B 1 101 ? 9.539 -2.41 21.047 1 94.69 101 ALA B N 1
ATOM 5157 C CA . ALA B 1 101 ? 8.688 -2.141 22.203 1 94.69 101 ALA B CA 1
ATOM 5158 C C . ALA B 1 101 ? 7.246 -1.874 21.766 1 94.69 101 ALA B C 1
ATOM 5160 O O . ALA B 1 101 ? 6.355 -1.733 22.609 1 94.69 101 ALA B O 1
ATOM 5161 N N . GLY B 1 102 ? 7.008 -1.826 20.438 1 93 102 GLY B N 1
ATOM 5162 C CA . GLY B 1 102 ? 5.672 -1.605 19.906 1 93 102 GLY B CA 1
ATOM 5163 C C . GLY B 1 102 ? 5.223 -0.161 20 1 93 102 GLY B C 1
ATOM 5164 O O . GLY B 1 102 ? 4.023 0.117 20.094 1 93 102 GLY B O 1
ATOM 5165 N N . LEU B 1 103 ? 6.113 0.787 20 1 91.38 103 LEU B N 1
ATOM 5166 C CA . LEU B 1 103 ? 5.766 2.186 20.234 1 91.38 103 LEU B CA 1
ATOM 5167 C C . LEU B 1 103 ? 5.66 2.947 18.922 1 91.38 103 LEU B C 1
ATOM 5169 O O . LEU B 1 103 ? 5.211 4.094 18.891 1 91.38 103 LEU B O 1
ATOM 5173 N N . VAL B 1 104 ? 6.113 2.244 17.875 1 88.56 104 VAL B N 1
ATOM 5174 C CA . VAL B 1 104 ? 5.984 2.838 16.547 1 88.56 104 VAL B CA 1
ATOM 5175 C C . VAL B 1 104 ? 5.547 1.773 15.547 1 88.56 104 VAL B C 1
ATOM 5177 O O . VAL B 1 104 ? 5.898 0.6 15.688 1 88.56 104 VAL B O 1
ATOM 5180 N N . SER B 1 105 ? 4.812 2.199 14.562 1 82.81 105 SER B N 1
ATOM 5181 C CA . SER B 1 105 ? 4.285 1.261 13.57 1 82.81 105 SER B CA 1
ATOM 5182 C C . SER B 1 105 ? 5.34 0.904 12.531 1 82.81 105 SER B C 1
ATOM 5184 O O . SER B 1 105 ? 6.336 1.615 12.383 1 82.81 105 SER B O 1
ATOM 5186 N N . GLU B 1 106 ? 5.094 -0.216 11.859 1 84.06 106 GLU B N 1
ATOM 5187 C CA . GLU B 1 106 ? 5.98 -0.665 10.789 1 84.06 106 GLU B CA 1
ATOM 5188 C C . GLU B 1 106 ? 6.062 0.369 9.664 1 84.06 106 GLU B C 1
ATOM 5190 O O . GLU B 1 106 ? 7.117 0.545 9.055 1 84.06 106 GLU B O 1
ATOM 5195 N N . MET B 1 107 ? 4.988 0.991 9.469 1 73.25 107 MET B N 1
ATOM 5196 C CA . MET B 1 107 ? 4.957 1.993 8.406 1 73.25 107 MET B CA 1
ATOM 5197 C C . MET B 1 107 ? 5.941 3.121 8.695 1 73.25 107 MET B C 1
ATOM 5199 O O . MET B 1 107 ? 6.664 3.566 7.801 1 73.25 107 MET B O 1
ATOM 5203 N N . ILE B 1 108 ? 5.992 3.59 9.891 1 78.62 108 ILE B N 1
ATOM 5204 C CA . ILE B 1 108 ? 6.902 4.66 10.297 1 78.62 108 ILE B CA 1
ATOM 5205 C C . ILE B 1 108 ? 8.344 4.18 10.172 1 78.62 108 ILE B C 1
ATOM 5207 O O . ILE B 1 108 ? 9.203 4.898 9.641 1 78.62 108 ILE B O 1
ATOM 5211 N N . VAL B 1 109 ? 8.57 3 10.562 1 85.56 109 VAL B N 1
ATOM 5212 C CA . VAL B 1 109 ? 9.914 2.428 10.531 1 85.56 109 VAL B CA 1
ATOM 5213 C C . VAL B 1 109 ? 10.383 2.291 9.086 1 85.56 109 VAL B C 1
ATOM 5215 O O . VAL B 1 109 ? 11.539 2.576 8.773 1 85.56 109 VAL B O 1
ATOM 5218 N N . ARG B 1 110 ? 9.547 1.862 8.273 1 78.88 110 ARG B N 1
ATOM 5219 C CA . ARG B 1 110 ? 9.875 1.758 6.852 1 78.88 110 ARG B CA 1
ATOM 5220 C C . ARG B 1 110 ? 10.289 3.109 6.285 1 78.88 110 ARG B C 1
ATOM 5222 O O . ARG B 1 110 ? 11.266 3.203 5.543 1 78.88 110 ARG B O 1
ATOM 5229 N N . ASN B 1 111 ? 9.617 4.094 6.672 1 73.88 111 ASN B N 1
ATOM 5230 C CA . ASN B 1 111 ? 9.93 5.441 6.207 1 73.88 111 ASN B CA 1
ATOM 5231 C C . ASN B 1 111 ? 11.273 5.922 6.738 1 73.88 111 ASN B C 1
ATOM 5233 O O . ASN B 1 111 ? 12.047 6.551 6.008 1 73.88 111 ASN B O 1
ATOM 5237 N N . ILE B 1 112 ? 11.523 5.664 7.957 1 83.94 112 ILE B N 1
ATOM 5238 C CA . ILE B 1 112 ? 12.781 6.062 8.57 1 83.94 112 ILE B CA 1
ATOM 5239 C C . ILE B 1 112 ? 13.945 5.367 7.863 1 83.94 112 ILE B C 1
ATOM 5241 O O . ILE B 1 112 ? 14.945 6.004 7.523 1 83.94 112 ILE B O 1
ATOM 5245 N N . CYS B 1 113 ? 13.773 4.059 7.621 1 83.06 113 CYS B N 1
ATOM 5246 C CA . CYS B 1 113 ? 14.812 3.303 6.93 1 83.06 113 CYS B CA 1
ATOM 5247 C C . CYS B 1 113 ? 15.062 3.869 5.539 1 83.06 113 CYS B C 1
ATOM 5249 O O . CYS B 1 113 ? 16.219 4.023 5.125 1 83.06 113 CYS B O 1
ATOM 5251 N N . TRP B 1 114 ? 14.086 4.203 4.914 1 73.31 114 TRP B N 1
ATOM 5252 C CA . TRP B 1 114 ? 14.203 4.746 3.564 1 73.31 114 TRP B CA 1
ATOM 5253 C C . TRP B 1 114 ? 14.891 6.109 3.578 1 73.31 114 TRP B C 1
ATOM 5255 O O . TRP B 1 114 ? 15.805 6.355 2.791 1 73.31 114 TRP B O 1
ATOM 5265 N N . SER B 1 115 ? 14.516 6.949 4.473 1 74.12 115 SER B N 1
ATOM 5266 C CA . SER B 1 115 ? 15.008 8.32 4.52 1 74.12 115 SER B CA 1
ATOM 5267 C C . SER B 1 115 ? 16.484 8.367 4.918 1 74.12 115 SER B C 1
ATOM 5269 O O . SER B 1 115 ? 17.219 9.266 4.5 1 74.12 115 SER B O 1
ATOM 5271 N N . THR B 1 116 ? 16.938 7.434 5.613 1 86.62 116 THR B N 1
ATOM 5272 C CA . THR B 1 116 ? 18.297 7.473 6.152 1 86.62 116 THR B CA 1
ATOM 5273 C C . THR B 1 116 ? 19.219 6.582 5.332 1 86.62 116 THR B C 1
ATOM 5275 O O . THR B 1 116 ? 20.406 6.469 5.641 1 86.62 116 THR B O 1
ATOM 5278 N N . ALA B 1 117 ? 18.703 5.957 4.301 1 81.06 117 ALA B N 1
ATOM 5279 C CA . ALA B 1 117 ? 19.469 4.961 3.547 1 81.06 117 ALA B CA 1
ATOM 5280 C C . ALA B 1 117 ? 20.672 5.594 2.873 1 81.06 117 ALA B C 1
ATOM 5282 O O . ALA B 1 117 ? 21.672 4.914 2.615 1 81.06 117 ALA B O 1
ATOM 5283 N N . LEU B 1 118 ? 20.734 6.918 2.656 1 79.62 118 LEU B N 1
ATOM 5284 C CA . LEU B 1 118 ? 21.797 7.586 1.913 1 79.62 118 LEU B CA 1
ATOM 5285 C C . LEU B 1 118 ? 22.906 8.039 2.85 1 79.62 118 LEU B C 1
ATOM 5287 O O . LEU B 1 118 ? 23.969 8.477 2.393 1 79.62 118 LEU B O 1
ATOM 5291 N N . MET B 1 119 ? 22.734 7.875 4.094 1 88.06 119 MET B N 1
ATOM 5292 C CA . MET B 1 119 ? 23.734 8.352 5.055 1 88.06 119 MET B CA 1
ATOM 5293 C C . MET B 1 119 ? 24.891 7.359 5.176 1 88.06 119 MET B C 1
ATOM 5295 O O . MET B 1 119 ? 24.672 6.188 5.488 1 88.06 119 MET B O 1
ATOM 5299 N N . LEU B 1 120 ? 26.125 7.879 5.008 1 88.69 120 LEU B N 1
ATOM 5300 C CA . LEU B 1 120 ? 27.281 7.004 4.949 1 88.69 120 LEU B CA 1
ATOM 5301 C C . LEU B 1 120 ? 28.125 7.121 6.223 1 88.69 120 LEU B C 1
ATOM 5303 O O . LEU B 1 120 ? 28.859 6.199 6.566 1 88.69 120 LEU B O 1
ATOM 5307 N N . GLU B 1 121 ? 27.984 8.234 6.91 1 91 121 GLU B N 1
ATOM 5308 C CA . GLU B 1 121 ? 28.812 8.453 8.094 1 91 121 GLU B CA 1
ATOM 5309 C C . GLU B 1 121 ? 28.141 7.887 9.344 1 91 121 GLU B C 1
ATOM 5311 O O . GLU B 1 121 ? 27.094 8.391 9.781 1 91 121 GLU B O 1
ATOM 5316 N N . PRO B 1 122 ? 28.734 6.941 10 1 92.69 122 PRO B N 1
ATOM 5317 C CA . PRO B 1 122 ? 28.109 6.238 11.117 1 92.69 122 PRO B CA 1
ATOM 5318 C C . PRO B 1 122 ? 27.828 7.156 12.305 1 92.69 122 PRO B C 1
ATOM 5320 O O . PRO B 1 122 ? 26.812 6.988 12.992 1 92.69 122 PRO B O 1
ATOM 5323 N N . ASP B 1 123 ? 28.688 8.117 12.5 1 93.19 123 ASP B N 1
ATOM 5324 C CA . ASP B 1 123 ? 28.5 8.992 13.648 1 93.19 123 ASP B CA 1
ATOM 5325 C C . ASP B 1 123 ? 27.281 9.891 13.453 1 93.19 123 ASP B C 1
ATOM 5327 O O . ASP B 1 123 ? 26.5 10.102 14.383 1 93.19 123 ASP B O 1
ATOM 5331 N N . LYS B 1 124 ? 27.172 10.43 12.281 1 91.88 124 LYS B N 1
ATOM 5332 C CA . LYS B 1 124 ? 26.016 11.258 11.977 1 91.88 124 LYS B CA 1
ATOM 5333 C C . LYS B 1 124 ? 24.734 10.438 12.047 1 91.88 124 LYS B C 1
ATOM 5335 O O . LYS B 1 124 ? 23.703 10.914 12.555 1 91.88 124 LYS B O 1
ATOM 5340 N N . LEU B 1 125 ? 24.844 9.25 11.602 1 94.38 125 LEU B N 1
ATOM 5341 C CA . LEU B 1 125 ? 23.688 8.367 11.625 1 94.38 125 LEU B CA 1
ATOM 5342 C C . LEU B 1 125 ? 23.297 8.023 13.062 1 94.38 125 LEU B C 1
ATOM 5344 O O . LEU B 1 125 ? 22.109 8 13.398 1 94.38 125 LEU B O 1
ATOM 5348 N N . ALA B 1 126 ? 24.266 7.785 13.883 1 95.38 126 ALA B N 1
ATOM 5349 C CA . ALA B 1 126 ? 24 7.473 15.281 1 95.38 126 ALA B CA 1
ATOM 5350 C C . ALA B 1 126 ? 23.281 8.625 15.977 1 95.38 126 ALA B C 1
ATOM 5352 O O . ALA B 1 126 ? 22.391 8.406 16.812 1 95.38 126 ALA B O 1
ATOM 5353 N N . LEU B 1 127 ? 23.656 9.844 15.617 1 93.56 127 LEU B N 1
ATOM 5354 C CA . LEU B 1 127 ? 23.016 11.031 16.188 1 93.56 127 LEU B CA 1
ATOM 5355 C C . LEU B 1 127 ? 21.562 11.125 15.758 1 93.56 127 LEU B C 1
ATOM 5357 O O . LEU B 1 127 ? 20.672 11.352 16.578 1 93.56 127 LEU B O 1
ATOM 5361 N N . ILE B 1 128 ? 21.344 10.906 14.547 1 92.12 128 ILE B N 1
ATOM 5362 C CA . ILE B 1 128 ? 19.984 10.992 14.016 1 92.12 128 ILE B CA 1
ATOM 5363 C C . ILE B 1 128 ? 19.141 9.844 14.57 1 92.12 128 ILE B C 1
ATOM 5365 O O . ILE B 1 128 ? 17.969 10.031 14.906 1 92.12 128 ILE B O 1
ATOM 5369 N N . ASP B 1 129 ? 19.703 8.648 14.664 1 95.31 129 ASP B N 1
ATOM 5370 C CA . ASP B 1 129 ? 19.031 7.492 15.25 1 95.31 129 ASP B CA 1
ATOM 5371 C C . ASP B 1 129 ? 18.547 7.793 16.672 1 95.31 129 ASP B C 1
ATOM 5373 O O . ASP B 1 129 ? 17.391 7.543 17 1 95.31 129 ASP B O 1
ATOM 5377 N N . ALA B 1 130 ? 19.422 8.391 17.422 1 94.94 130 ALA B N 1
ATOM 5378 C CA . ALA B 1 130 ? 19.109 8.711 18.812 1 94.94 130 ALA B CA 1
ATOM 5379 C C . ALA B 1 130 ? 18.031 9.789 18.906 1 94.94 130 ALA B C 1
ATOM 5381 O O . ALA B 1 130 ? 17.094 9.672 19.688 1 94.94 130 ALA B O 1
ATOM 5382 N N . GLU B 1 131 ? 18.156 10.766 18.125 1 91.12 131 GLU B N 1
ATOM 5383 C CA . GLU B 1 131 ? 17.188 11.867 18.141 1 91.12 131 GLU B CA 1
ATOM 5384 C C . GLU B 1 131 ? 15.812 11.414 17.672 1 91.12 131 GLU B C 1
ATOM 5386 O O . GLU B 1 131 ? 14.797 11.766 18.266 1 91.12 131 GLU B O 1
ATOM 5391 N N . LEU B 1 132 ? 15.789 10.633 16.641 1 89.56 132 LEU B N 1
ATOM 5392 C CA . LEU B 1 132 ? 14.523 10.109 16.141 1 89.56 132 LEU B CA 1
ATOM 5393 C C . LEU B 1 132 ? 13.852 9.211 17.172 1 89.56 132 LEU B C 1
ATOM 5395 O O . LEU B 1 132 ? 12.648 9.336 17.422 1 89.56 132 LEU B O 1
ATOM 5399 N N . ALA B 1 133 ? 14.617 8.336 17.75 1 93.38 133 ALA B N 1
ATOM 5400 C CA . ALA B 1 133 ? 14.078 7.434 18.766 1 93.38 133 ALA B CA 1
ATOM 5401 C C . ALA B 1 133 ? 13.445 8.219 19.906 1 93.38 133 ALA B C 1
ATOM 5403 O O . ALA B 1 133 ? 12.391 7.836 20.422 1 93.38 133 ALA B O 1
ATOM 5404 N N . ALA B 1 134 ? 14.055 9.305 20.234 1 89.5 134 ALA B N 1
ATOM 5405 C CA . ALA B 1 134 ? 13.555 10.141 21.328 1 89.5 134 ALA B CA 1
ATOM 5406 C C . ALA B 1 134 ? 12.234 10.812 20.953 1 89.5 134 ALA B C 1
ATOM 5408 O O . ALA B 1 134 ? 11.352 10.977 21.797 1 89.5 134 ALA B O 1
ATOM 5409 N N . GLN B 1 135 ? 12.109 11.062 19.766 1 84.25 135 GLN B N 1
ATOM 5410 C CA . GLN B 1 135 ? 10.938 11.805 19.312 1 84.25 135 GLN B CA 1
ATOM 5411 C C . GLN B 1 135 ? 9.75 10.875 19.078 1 84.25 135 GLN B C 1
ATOM 5413 O O . GLN B 1 135 ? 8.594 11.297 19.188 1 84.25 135 GLN B O 1
ATOM 5418 N N . ILE B 1 136 ? 10.039 9.625 18.766 1 83.69 136 ILE B N 1
ATOM 5419 C CA . ILE B 1 136 ? 8.945 8.75 18.344 1 83.69 136 ILE B CA 1
ATOM 5420 C C . ILE B 1 136 ? 8.602 7.777 19.469 1 83.69 136 ILE B C 1
ATOM 5422 O O . ILE B 1 136 ? 7.914 6.781 19.25 1 83.69 136 ILE B O 1
ATOM 5426 N N . SER B 1 137 ? 9.023 8.047 20.656 1 79.5 137 SER B N 1
ATOM 5427 C CA . SER B 1 137 ? 8.852 7.125 21.781 1 79.5 137 SER B CA 1
ATOM 5428 C C . SER B 1 137 ? 7.441 7.199 22.344 1 79.5 137 SER B C 1
ATOM 5430 O O . SER B 1 137 ? 7.086 6.426 23.234 1 79.5 137 SER B O 1
ATOM 5432 N N . GLY B 1 138 ? 6.574 8 21.906 1 75.44 138 GLY B N 1
ATOM 5433 C CA . GLY B 1 138 ? 5.172 8.031 22.297 1 75.44 138 GLY B CA 1
ATOM 5434 C C . GLY B 1 138 ? 4.227 7.684 21.172 1 75.44 138 GLY B C 1
ATOM 5435 O O . GLY B 1 138 ? 4.203 8.359 20.141 1 75.44 138 GLY B O 1
ATOM 5436 N N . TRP B 1 139 ? 3.498 6.484 21.453 1 68.25 139 TRP B N 1
ATOM 5437 C CA . TRP B 1 139 ? 2.609 5.988 20.406 1 68.25 139 TRP B CA 1
ATOM 5438 C C . TRP B 1 139 ? 1.688 7.094 19.906 1 68.25 139 TRP B C 1
ATOM 5440 O O . TRP B 1 139 ? 1.046 7.785 20.703 1 68.25 139 TRP B O 1
ATOM 5450 N N . GLY B 1 140 ? 1.672 7.309 18.625 1 63.62 140 GLY B N 1
ATOM 5451 C CA . GLY B 1 140 ? 0.745 8.203 17.953 1 63.62 140 GLY B CA 1
ATOM 5452 C C . GLY B 1 140 ? 1.075 9.672 18.172 1 63.62 140 GLY B C 1
ATOM 5453 O O . GLY B 1 140 ? 0.297 10.547 17.781 1 63.62 140 GLY B O 1
ATOM 5454 N N . LYS B 1 141 ? 2.227 9.938 18.766 1 70.38 141 LYS B N 1
ATOM 5455 C CA . LYS B 1 141 ? 2.592 11.32 19.047 1 70.38 141 LYS B CA 1
ATOM 5456 C C . LYS B 1 141 ? 2.857 12.102 17.766 1 70.38 141 LYS B C 1
ATOM 5458 O O . LYS B 1 141 ? 2.5 13.273 17.672 1 70.38 141 LYS B O 1
ATOM 5463 N N . LEU B 1 142 ? 3.408 11.383 16.844 1 76.5 142 LEU B N 1
ATOM 5464 C CA . LEU B 1 142 ? 3.695 12.008 15.562 1 76.5 142 LEU B CA 1
ATOM 5465 C C . LEU B 1 142 ? 3.051 11.227 14.422 1 76.5 142 LEU B C 1
ATOM 5467 O O . LEU B 1 142 ? 3.012 9.992 14.453 1 76.5 142 LEU B O 1
ATOM 5471 N N . THR B 1 143 ? 2.537 12 13.492 1 72.81 143 THR B N 1
ATOM 5472 C CA . THR B 1 143 ? 2.039 11.375 12.273 1 72.81 143 THR B CA 1
ATOM 5473 C C . THR B 1 143 ? 3.195 10.969 11.359 1 72.81 143 THR B C 1
ATOM 5475 O O . THR B 1 143 ? 4.34 11.367 11.594 1 72.81 143 THR B O 1
ATOM 5478 N N . LEU B 1 144 ? 2.861 10.125 10.391 1 65.06 144 LEU B N 1
ATOM 5479 C CA . LEU B 1 144 ? 3.865 9.727 9.406 1 65.06 144 LEU B CA 1
ATOM 5480 C C . LEU B 1 144 ? 4.461 10.953 8.719 1 65.06 144 LEU B C 1
ATOM 5482 O O . LEU B 1 144 ? 5.676 11.023 8.508 1 65.06 144 LEU B O 1
ATOM 5486 N N . LYS B 1 145 ? 3.656 11.898 8.422 1 67.81 145 LYS B N 1
ATOM 5487 C CA . LYS B 1 145 ? 4.125 13.102 7.742 1 67.81 145 LYS B CA 1
ATOM 5488 C C . LYS B 1 145 ? 5.055 13.914 8.641 1 67.81 145 LYS B C 1
ATOM 5490 O O . LYS B 1 145 ? 6.086 14.414 8.188 1 67.81 145 LYS B O 1
ATOM 5495 N N . GLU B 1 146 ? 4.656 14.062 9.867 1 77.25 146 GLU B N 1
ATOM 5496 C CA . GLU B 1 146 ? 5.492 14.789 10.82 1 77.25 146 GLU B CA 1
ATOM 5497 C C . GLU B 1 146 ? 6.844 14.102 11 1 77.25 146 GLU B C 1
ATOM 5499 O O . GLU B 1 146 ? 7.871 14.766 11.133 1 77.25 146 GLU B O 1
ATOM 5504 N N . ILE B 1 147 ? 6.828 12.852 10.961 1 76.38 147 ILE B N 1
ATOM 5505 C CA . ILE B 1 147 ? 8.07 12.094 11.094 1 76.38 147 ILE B CA 1
ATOM 5506 C C . ILE B 1 147 ? 8.953 12.328 9.875 1 76.38 147 ILE B C 1
ATOM 5508 O O . ILE B 1 147 ? 10.156 12.586 10.016 1 76.38 147 ILE B O 1
ATOM 5512 N N . ASP B 1 148 ? 8.344 12.273 8.789 1 70.19 148 ASP B N 1
ATOM 5513 C CA . ASP B 1 148 ? 9.086 12.531 7.559 1 70.19 148 ASP B CA 1
ATOM 5514 C C . ASP B 1 148 ? 9.727 13.914 7.586 1 70.19 148 ASP B C 1
ATOM 5516 O O . ASP B 1 148 ? 10.906 14.07 7.27 1 70.19 148 ASP B O 1
ATOM 5520 N N . ASN B 1 149 ? 8.953 14.844 7.945 1 75.06 149 ASN B N 1
ATOM 5521 C CA . ASN B 1 149 ? 9.453 16.219 8.016 1 75.06 149 ASN B CA 1
ATOM 5522 C C . ASN B 1 149 ? 10.578 16.344 9.039 1 75.06 149 ASN B C 1
ATOM 5524 O O . ASN B 1 149 ? 11.555 17.062 8.805 1 75.06 149 ASN B O 1
ATOM 5528 N N . THR B 1 150 ? 10.359 15.688 10.117 1 79.81 150 THR B N 1
ATOM 5529 C CA . THR B 1 150 ? 11.383 15.695 11.156 1 79.81 150 THR B CA 1
ATOM 5530 C C . THR B 1 150 ? 12.672 15.062 10.656 1 79.81 150 THR B C 1
ATOM 5532 O O . THR B 1 150 ? 13.766 15.578 10.914 1 79.81 150 THR B O 1
ATOM 5535 N N . ILE B 1 151 ? 12.562 14.023 9.953 1 79.44 151 ILE B N 1
ATOM 5536 C CA . ILE B 1 151 ? 13.727 13.344 9.398 1 79.44 151 ILE B CA 1
ATOM 5537 C C . ILE B 1 151 ? 14.445 14.273 8.422 1 79.44 151 ILE B C 1
ATOM 5539 O O . ILE B 1 151 ? 15.672 14.406 8.469 1 79.44 151 ILE B O 1
ATOM 5543 N N . ASP B 1 152 ? 13.688 14.867 7.641 1 74.5 152 ASP B N 1
ATOM 5544 C CA . ASP B 1 152 ? 14.273 15.781 6.664 1 74.5 152 ASP B CA 1
ATOM 5545 C C . ASP B 1 152 ? 15.016 16.922 7.355 1 74.5 152 ASP B C 1
ATOM 5547 O O . ASP B 1 152 ? 16.125 17.297 6.945 1 74.5 152 ASP B O 1
ATOM 5551 N N . ASP B 1 153 ? 14.375 17.438 8.367 1 79.88 153 ASP B N 1
ATOM 5552 C CA . ASP B 1 153 ? 15.008 18.484 9.164 1 79.88 153 ASP B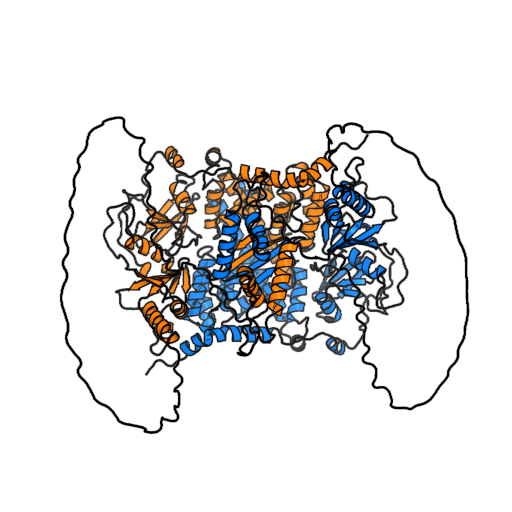 CA 1
ATOM 5553 C C . ASP B 1 153 ? 16.344 18.016 9.727 1 79.88 153 ASP B C 1
ATOM 5555 O O . ASP B 1 153 ? 17.344 18.75 9.656 1 79.88 153 ASP B O 1
ATOM 5559 N N . LEU B 1 154 ? 16.406 16.891 10.242 1 81.88 154 LEU B N 1
ATOM 5560 C CA . LEU B 1 154 ? 17.594 16.344 10.867 1 81.88 154 LEU B CA 1
ATOM 5561 C C . LEU B 1 154 ? 18.656 16.031 9.82 1 81.88 154 LEU B C 1
ATOM 5563 O O . LEU B 1 154 ? 19.844 16.266 10.055 1 81.88 154 LEU B O 1
ATOM 5567 N N . ILE B 1 155 ? 18.234 15.531 8.727 1 80.62 155 ILE B N 1
ATOM 5568 C CA . ILE B 1 155 ? 19.172 15.211 7.656 1 80.62 155 ILE B CA 1
ATOM 5569 C C . ILE B 1 155 ? 19.812 16.5 7.129 1 80.62 155 ILE B C 1
ATOM 5571 O O . ILE B 1 155 ? 21.031 16.578 6.961 1 80.62 155 ILE B O 1
ATOM 5575 N N . LEU B 1 156 ? 18.984 17.469 6.879 1 75.69 156 LEU B N 1
ATOM 5576 C CA . LEU B 1 156 ? 19.5 18.734 6.363 1 75.69 156 LEU B CA 1
ATOM 5577 C C . LEU B 1 156 ? 20.453 19.375 7.355 1 75.69 156 LEU B C 1
ATOM 5579 O O . LEU B 1 156 ? 21.422 20.016 6.957 1 75.69 156 LEU B O 1
ATOM 5583 N N . LYS B 1 157 ? 20.188 19.172 8.578 1 78.44 157 LYS B N 1
ATOM 5584 C CA . LYS B 1 157 ? 21.031 19.719 9.633 1 78.44 157 LYS B CA 1
ATOM 5585 C C . LYS B 1 157 ? 22.344 18.969 9.734 1 78.44 157 LYS B C 1
ATOM 5587 O O . LYS B 1 157 ? 23.406 19.578 9.844 1 78.44 157 LYS B O 1
ATOM 5592 N N . HIS B 1 158 ? 22.375 17.609 9.695 1 80.88 158 HIS B N 1
ATOM 5593 C CA . HIS B 1 158 ? 23.531 16.812 10.078 1 80.88 158 HIS B CA 1
ATOM 5594 C C . HIS B 1 158 ? 24.266 16.281 8.859 1 80.88 158 HIS B C 1
ATOM 5596 O O . HIS B 1 158 ? 25.469 16.016 8.914 1 80.88 158 HIS B O 1
ATOM 5602 N N . ASP B 1 159 ? 23.547 15.945 7.82 1 82.06 159 ASP B N 1
ATOM 5603 C CA . ASP B 1 159 ? 24.125 15.359 6.621 1 82.06 159 ASP B CA 1
ATOM 5604 C C . ASP B 1 159 ? 23.359 15.773 5.371 1 82.06 159 ASP B C 1
ATOM 5606 O O . ASP B 1 159 ? 22.734 14.938 4.707 1 82.06 159 ASP B O 1
ATOM 5610 N N . PRO B 1 160 ? 23.5 17.016 4.992 1 77.25 160 PRO B N 1
ATOM 5611 C CA . PRO B 1 160 ? 22.719 17.531 3.857 1 77.25 160 PRO B CA 1
ATOM 5612 C C . PRO B 1 160 ? 22.953 16.734 2.576 1 77.25 160 PRO B C 1
ATOM 5614 O O . PRO B 1 160 ? 22.094 16.688 1.703 1 77.25 160 PRO B O 1
ATOM 5617 N N . ALA B 1 161 ? 24.109 16.094 2.457 1 76.62 161 ALA B N 1
ATOM 5618 C CA . ALA B 1 161 ? 24.422 15.305 1.267 1 76.62 161 ALA B CA 1
ATOM 5619 C C . ALA B 1 161 ? 23.453 14.133 1.126 1 76.62 161 ALA B C 1
ATOM 5621 O O . ALA B 1 161 ? 23.281 13.586 0.033 1 76.62 161 ALA B O 1
ATOM 5622 N N . SER B 1 162 ? 22.969 13.789 2.289 1 77.81 162 SER B N 1
ATOM 5623 C CA . SER B 1 162 ? 22.094 12.617 2.273 1 77.81 162 SER B CA 1
ATOM 5624 C C . SER B 1 162 ? 20.641 13.016 2.068 1 77.81 162 SER B C 1
ATOM 5626 O O . SER B 1 162 ? 19.75 12.156 2.08 1 77.81 162 SER B O 1
ATOM 5628 N N . PHE B 1 163 ? 20.531 14.367 1.958 1 72.75 163 PHE B N 1
ATOM 5629 C CA . PHE B 1 163 ? 19.172 14.828 1.732 1 72.75 163 PHE B CA 1
ATOM 5630 C C . PHE B 1 163 ? 18.672 14.383 0.362 1 72.75 163 PHE B C 1
ATOM 5632 O O . PHE B 1 163 ? 19.359 14.555 -0.643 1 72.75 163 PHE B O 1
ATOM 5639 N N . ARG B 1 164 ? 17.75 13.586 0.396 1 58.56 164 ARG B N 1
ATOM 5640 C CA . ARG B 1 164 ? 17.172 13.164 -0.874 1 58.56 164 ARG B CA 1
ATOM 5641 C C . ARG B 1 164 ? 16.438 14.32 -1.554 1 58.56 164 ARG B C 1
ATOM 5643 O O . ARG B 1 164 ? 15.383 14.742 -1.096 1 58.56 164 ARG B O 1
ATOM 5650 N N . ARG B 1 165 ? 17.484 15.133 -2.352 1 49.38 165 ARG B N 1
ATOM 5651 C CA . ARG B 1 165 ? 16.938 16.297 -3.025 1 49.38 165 ARG B CA 1
ATOM 5652 C C . ARG B 1 165 ? 15.594 15.977 -3.67 1 49.38 165 ARG B C 1
ATOM 5654 O O . ARG B 1 165 ? 14.711 16.828 -3.736 1 49.38 165 ARG B O 1
ATOM 5661 N N . GLY B 1 166 ? 15.914 14.969 -4.535 1 44.56 166 GLY B N 1
ATOM 5662 C CA . GLY B 1 166 ? 14.703 14.602 -5.262 1 44.56 166 GLY B CA 1
ATOM 5663 C C . GLY B 1 166 ? 13.523 14.328 -4.348 1 44.56 166 GLY B C 1
ATOM 5664 O O . GLY B 1 166 ? 12.484 13.844 -4.801 1 44.56 166 GLY B O 1
ATOM 5665 N N . ARG B 1 167 ? 13.922 14.133 -3.146 1 41.38 167 ARG B N 1
ATOM 5666 C CA . ARG B 1 167 ? 12.789 14.047 -2.229 1 41.38 167 ARG B CA 1
ATOM 5667 C C . ARG B 1 167 ? 11.836 15.219 -2.436 1 41.38 167 ARG B C 1
ATOM 5669 O O . ARG B 1 167 ? 10.844 15.352 -1.722 1 41.38 167 ARG B O 1
ATOM 5676 N N . ALA B 1 168 ? 12.414 16.297 -2.568 1 34.44 168 ALA B N 1
ATOM 5677 C CA . ALA B 1 168 ? 11.414 17.188 -3.158 1 34.44 168 ALA B CA 1
ATOM 5678 C C . ALA B 1 168 ? 10.516 16.422 -4.129 1 34.44 168 ALA B C 1
ATOM 5680 O O . ALA B 1 168 ? 10.82 15.289 -4.516 1 34.44 168 ALA B O 1
ATOM 5681 N N . SER B 1 169 ? 9.758 17.016 -5.168 1 36.97 169 SER B N 1
ATOM 5682 C CA . SER B 1 169 ? 8.672 16.391 -5.914 1 36.97 169 SER B CA 1
ATOM 5683 C C . SER B 1 169 ? 9.148 15.148 -6.645 1 36.97 169 SER B C 1
ATOM 5685 O O . SER B 1 169 ? 8.336 14.305 -7.047 1 36.97 169 SER B O 1
ATOM 5687 N N . ARG B 1 170 ? 10.617 14.914 -7.082 1 37.06 170 ARG B N 1
ATOM 5688 C CA . ARG B 1 170 ? 11.125 14.125 -8.203 1 37.06 170 ARG B CA 1
ATOM 5689 C C . ARG B 1 170 ? 11.562 12.742 -7.742 1 37.06 170 ARG B C 1
ATOM 5691 O O . ARG B 1 170 ? 11.555 11.789 -8.523 1 37.06 170 ARG B O 1
ATOM 5698 N N . ARG B 1 171 ? 12.305 12.375 -6.484 1 35.94 171 ARG B N 1
ATOM 5699 C CA . ARG B 1 171 ? 13.094 11.203 -6.121 1 35.94 171 ARG B CA 1
ATOM 5700 C C . ARG B 1 171 ? 12.289 10.242 -5.262 1 35.94 171 ARG B C 1
ATOM 5702 O O . ARG B 1 171 ? 11.523 10.664 -4.395 1 35.94 171 ARG B O 1
ATOM 5709 N N . GLY B 1 172 ? 11.953 9.258 -5.734 1 46.09 172 GLY B N 1
ATOM 5710 C CA . GLY B 1 172 ? 11.164 8.125 -5.266 1 46.09 172 GLY B CA 1
ATOM 5711 C C . GLY B 1 172 ? 9.859 7.957 -6.016 1 46.09 172 GLY B C 1
ATOM 5712 O O . GLY B 1 172 ? 8.93 7.312 -5.523 1 46.09 172 GLY B O 1
ATOM 5713 N N . ARG B 1 173 ? 10.211 8.75 -6.961 1 54.28 173 ARG B N 1
ATOM 5714 C CA . ARG B 1 173 ? 9.047 8.625 -7.836 1 54.28 173 ARG B CA 1
ATOM 5715 C C . ARG B 1 173 ? 9.031 7.273 -8.539 1 54.28 173 ARG B C 1
ATOM 5717 O O . ARG B 1 173 ? 10.078 6.781 -8.969 1 54.28 173 ARG B O 1
ATOM 5724 N N . TYR B 1 174 ? 8.297 6.707 -8.281 1 55.31 174 TYR B N 1
ATOM 5725 C CA . TYR B 1 174 ? 8.086 5.465 -9.016 1 55.31 174 TYR B CA 1
ATOM 5726 C C . TYR B 1 174 ? 6.633 5.332 -9.453 1 55.31 174 TYR B C 1
ATOM 5728 O O . TYR B 1 174 ? 5.766 6.066 -8.977 1 55.31 174 TYR B O 1
ATOM 5736 N N . PHE B 1 175 ? 6.516 4.773 -10.422 1 61.72 175 PHE B N 1
ATOM 5737 C CA . PHE B 1 175 ? 5.203 4.379 -10.922 1 61.72 175 PHE B CA 1
ATOM 5738 C C . PHE B 1 175 ? 5.195 2.91 -11.32 1 61.72 175 PHE B C 1
ATOM 5740 O O . PHE B 1 175 ? 5.859 2.52 -12.281 1 61.72 175 PHE B O 1
ATOM 5747 N N . ASP B 1 176 ? 4.648 2.281 -10.352 1 62.38 176 ASP B N 1
ATOM 5748 C CA . ASP B 1 176 ? 4.578 0.842 -10.594 1 62.38 176 ASP B CA 1
ATOM 5749 C C . ASP B 1 176 ? 3.152 0.409 -10.922 1 62.38 176 ASP B C 1
ATOM 5751 O O . ASP B 1 176 ? 2.193 0.899 -10.32 1 62.38 176 ASP B O 1
ATOM 5755 N N . ILE B 1 177 ? 3.195 -0.146 -11.969 1 61.31 177 ILE B N 1
ATOM 5756 C CA . ILE B 1 177 ? 1.93 -0.75 -12.367 1 61.31 177 ILE B CA 1
ATOM 5757 C C . ILE B 1 177 ? 1.988 -2.262 -12.148 1 61.31 177 ILE B C 1
ATOM 5759 O O . ILE B 1 177 ? 2.908 -2.928 -12.633 1 61.31 177 ILE B O 1
ATOM 5763 N N . GLY B 1 178 ? 1.128 -2.506 -11.453 1 54.72 178 GLY B N 1
ATOM 5764 C CA . GLY B 1 178 ? 1.013 -3.932 -11.195 1 54.72 178 GLY B CA 1
ATOM 5765 C C . GLY B 1 178 ? 1.5 -4.328 -9.812 1 54.72 178 GLY B C 1
ATOM 5766 O O . GLY B 1 178 ? 2.344 -3.646 -9.227 1 54.72 178 GLY B O 1
ATOM 5767 N N . SER B 1 179 ? 0.931 -4.961 -9.195 1 49.41 179 SER B N 1
ATOM 5768 C CA . SER B 1 179 ? 1.288 -5.613 -7.938 1 49.41 179 SER B CA 1
ATOM 5769 C C . SER B 1 179 ? 1.055 -7.117 -8.008 1 49.41 179 SER B C 1
ATOM 5771 O O . SER B 1 179 ? 0.132 -7.574 -8.688 1 49.41 179 SER B O 1
ATOM 5773 N N . PRO B 1 180 ? 2.078 -7.77 -7.527 1 40.97 180 PRO B N 1
ATOM 5774 C CA . PRO B 1 180 ? 1.846 -9.219 -7.52 1 40.97 180 PRO B CA 1
ATOM 5775 C C . PRO B 1 180 ? 0.479 -9.594 -6.949 1 40.97 180 PRO B C 1
ATOM 5777 O O . PRO B 1 180 ? -0.03 -10.68 -7.223 1 40.97 180 PRO B O 1
ATOM 5780 N N . THR B 1 181 ? -0.097 -8.562 -6.27 1 39.16 181 THR B N 1
ATOM 5781 C CA . THR B 1 181 ? -1.351 -8.828 -5.574 1 39.16 181 THR B CA 1
ATOM 5782 C C . THR B 1 181 ? -2.535 -8.281 -6.363 1 39.16 181 THR B C 1
ATOM 5784 O O . THR B 1 181 ? -3.664 -8.266 -5.871 1 39.16 181 THR B O 1
ATOM 5787 N N . ASP B 1 182 ? -2.223 -7.852 -7.531 1 47.91 182 ASP B N 1
ATOM 5788 C CA . ASP B 1 182 ? -3.281 -7.254 -8.336 1 47.91 182 ASP B CA 1
ATOM 5789 C C . ASP B 1 182 ? -4.309 -8.305 -8.758 1 47.91 182 ASP B C 1
ATOM 5791 O O . ASP B 1 182 ? -3.949 -9.438 -9.094 1 47.91 182 ASP B O 1
ATOM 5795 N N . ALA B 1 183 ? -5.496 -7.91 -8.516 1 42.88 183 ALA B N 1
ATOM 5796 C CA . ALA B 1 183 ? -6.566 -8.75 -9.047 1 42.88 183 ALA B CA 1
ATOM 5797 C C . ALA B 1 183 ? -6.531 -8.797 -10.57 1 42.88 183 ALA B C 1
ATOM 5799 O O . ALA B 1 183 ? -5.996 -7.883 -11.211 1 42.88 183 ALA B O 1
ATOM 5800 N N . PRO B 1 184 ? -6.906 -9.945 -11.266 1 39.22 184 PRO B N 1
ATOM 5801 C CA . PRO B 1 184 ? -6.961 -9.977 -12.734 1 39.22 184 PRO B CA 1
ATOM 5802 C C . PRO B 1 184 ? -7.719 -8.789 -13.32 1 39.22 184 PRO B C 1
ATOM 5804 O O . PRO B 1 184 ? -8.766 -8.391 -12.789 1 39.22 184 PRO B O 1
ATOM 5807 N N . GLY B 1 185 ? -7.188 -8.281 -14.305 1 45.03 185 GLY B N 1
ATOM 5808 C CA . GLY B 1 185 ? -7.785 -7.184 -15.047 1 45.03 185 GLY B CA 1
ATOM 5809 C C . GLY B 1 185 ? -7.465 -5.824 -14.453 1 45.03 185 GLY B C 1
ATOM 5810 O O . GLY B 1 185 ? -7.84 -4.793 -15.023 1 45.03 185 GLY B O 1
ATOM 5811 N N . VAL B 1 186 ? -6.875 -6 -13.156 1 55.31 186 VAL B N 1
ATOM 5812 C CA . VAL B 1 186 ? -6.523 -4.711 -12.562 1 55.31 186 VAL B CA 1
ATOM 5813 C C . VAL B 1 186 ? -5.051 -4.711 -12.164 1 55.31 186 VAL B C 1
ATOM 5815 O O . VAL B 1 186 ? -4.492 -5.758 -11.828 1 55.31 186 VAL B O 1
ATOM 5818 N N . LEU B 1 187 ? -4.508 -3.814 -12.461 1 58.31 187 LEU B N 1
ATOM 5819 C CA . LEU B 1 187 ? -3.129 -3.584 -12.039 1 58.31 187 LEU B CA 1
ATOM 5820 C C . LEU B 1 187 ? -3.057 -2.455 -11.016 1 58.31 187 LEU B C 1
ATOM 5822 O O . LEU B 1 187 ? -3.623 -1.381 -11.227 1 58.31 187 LEU B O 1
ATOM 5826 N N . THR B 1 188 ? -2.621 -2.902 -9.906 1 63.78 188 THR B N 1
ATOM 5827 C CA . THR B 1 188 ? -2.355 -1.878 -8.906 1 63.78 188 THR B CA 1
ATOM 5828 C C . THR B 1 188 ? -1.286 -0.906 -9.391 1 63.78 188 THR B C 1
ATOM 5830 O O . THR B 1 188 ? -0.333 -1.31 -10.062 1 63.78 188 THR B O 1
ATOM 5833 N N . VAL B 1 189 ? -1.665 0.331 -9.289 1 69.81 189 VAL B N 1
ATOM 5834 C CA . VAL B 1 189 ? -0.669 1.362 -9.555 1 69.81 189 VAL B CA 1
ATOM 5835 C C . VAL B 1 189 ? -0.191 1.979 -8.25 1 69.81 189 VAL B C 1
ATOM 5837 O O . VAL B 1 189 ? -1.002 2.328 -7.387 1 69.81 189 VAL B O 1
ATOM 5840 N N . THR B 1 190 ? 0.922 1.752 -8.07 1 66.25 190 THR B N 1
ATOM 5841 C CA . THR B 1 190 ? 1.548 2.479 -6.969 1 66.25 190 THR B CA 1
ATOM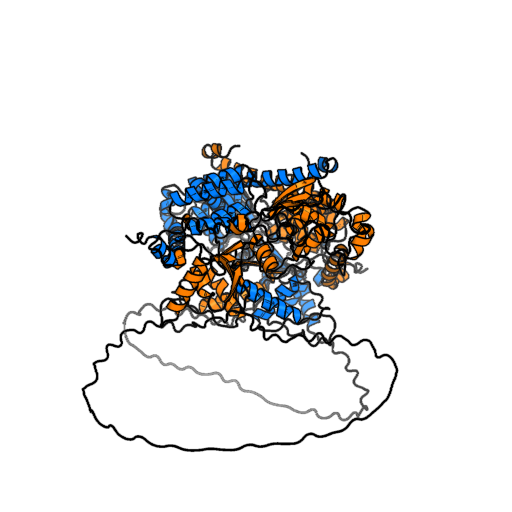 5842 C C . THR B 1 190 ? 2.666 3.381 -7.484 1 66.25 190 THR B C 1
ATOM 5844 O O . THR B 1 190 ? 3.359 3.033 -8.438 1 66.25 190 THR B O 1
ATOM 5847 N N . GLY B 1 191 ? 2.578 4.441 -7.062 1 65.31 191 GLY B N 1
ATOM 5848 C CA . GLY B 1 191 ? 3.664 5.316 -7.469 1 65.31 191 GLY B CA 1
ATOM 5849 C C . GLY B 1 191 ? 3.863 6.496 -6.535 1 65.31 191 GLY B C 1
ATOM 5850 O O . GLY B 1 191 ? 3.031 6.75 -5.664 1 65.31 191 GLY B O 1
ATOM 5851 N N . ARG B 1 192 ? 4.859 6.84 -6.551 1 61.72 192 ARG B N 1
ATOM 5852 C CA . ARG B 1 192 ? 5.223 8.125 -5.961 1 61.72 192 ARG B CA 1
ATOM 5853 C C . ARG B 1 192 ? 5.641 9.117 -7.035 1 61.72 192 ARG B C 1
ATOM 5855 O O . ARG B 1 192 ? 6.691 8.961 -7.66 1 61.72 192 ARG B O 1
ATOM 5862 N N . LEU B 1 193 ? 4.691 9.992 -7.336 1 64.69 193 LEU B N 1
ATOM 5863 C CA . LEU B 1 193 ? 4.945 11 -8.359 1 64.69 193 LEU B CA 1
ATOM 5864 C C . LEU B 1 193 ? 5.484 12.289 -7.738 1 64.69 193 LEU B C 1
ATOM 5866 O O . LEU B 1 193 ? 5.121 12.633 -6.613 1 64.69 193 LEU B O 1
ATOM 5870 N N . GLN B 1 194 ? 6.438 12.797 -8.508 1 59.78 194 GLN B N 1
ATOM 5871 C CA . GLN B 1 194 ? 6.703 14.188 -8.156 1 59.78 194 GLN B CA 1
ATOM 5872 C C . GLN B 1 194 ? 5.41 15 -8.117 1 59.78 194 GLN B C 1
ATOM 5874 O O . GLN B 1 194 ? 4.527 14.805 -8.953 1 59.78 194 GLN B O 1
ATOM 5879 N N . ALA B 1 195 ? 5.387 15.805 -7.082 1 53.5 195 ALA B N 1
ATOM 5880 C CA . ALA B 1 195 ? 4.141 16.531 -6.832 1 53.5 195 ALA B CA 1
ATOM 5881 C C . ALA B 1 195 ? 3.662 17.25 -8.086 1 53.5 195 ALA B C 1
ATOM 5883 O O . ALA B 1 195 ? 2.469 17.25 -8.398 1 53.5 195 ALA B O 1
ATOM 5884 N N . HIS B 1 196 ? 4.602 17.938 -8.891 1 54.97 196 HIS B N 1
ATOM 5885 C CA . HIS B 1 196 ? 4.16 18.641 -10.086 1 54.97 196 HIS B CA 1
ATOM 5886 C C . HIS B 1 196 ? 3.541 17.688 -11.094 1 54.97 196 HIS B C 1
ATOM 5888 O O . HIS B 1 196 ? 2.533 18 -11.727 1 54.97 196 HIS B O 1
ATOM 5894 N N . LEU B 1 197 ? 4.203 16.562 -11.25 1 65.75 197 LEU B N 1
ATOM 5895 C CA . LEU B 1 197 ? 3.654 15.578 -12.172 1 65.75 197 LEU B CA 1
ATOM 5896 C C . LEU B 1 197 ? 2.322 15.039 -11.664 1 65.75 197 LEU B C 1
ATOM 5898 O O . LEU B 1 197 ? 1.365 14.906 -12.43 1 65.75 197 LEU B O 1
ATOM 5902 N N . GLY B 1 198 ? 2.416 14.703 -10.336 1 68.38 198 GLY B N 1
ATOM 5903 C CA . GLY B 1 198 ? 1.155 14.258 -9.766 1 68.38 198 GLY B CA 1
ATOM 5904 C C . GLY B 1 198 ? 0.04 15.273 -9.922 1 68.38 198 GLY B C 1
ATOM 5905 O O . GLY B 1 198 ? -1.079 14.922 -10.297 1 68.38 198 GLY B O 1
ATOM 5906 N N . ASN B 1 199 ? 0.362 16.469 -9.617 1 61.34 199 ASN B N 1
ATOM 5907 C CA . ASN B 1 199 ? -0.627 17.531 -9.758 1 61.34 199 ASN B CA 1
ATOM 5908 C C . ASN B 1 199 ? -1.037 17.734 -11.219 1 61.34 199 ASN B C 1
ATOM 5910 O O . ASN B 1 199 ? -2.203 18.016 -11.508 1 61.34 199 ASN B O 1
ATOM 5914 N N . ALA B 1 200 ? -0.083 17.734 -12.117 1 67.94 200 ALA B N 1
ATOM 5915 C CA . ALA B 1 200 ? -0.405 17.828 -13.539 1 67.94 200 ALA B CA 1
ATOM 5916 C C . ALA B 1 200 ? -1.372 16.734 -13.969 1 67.94 200 ALA B C 1
ATOM 5918 O O . ALA B 1 200 ? -2.32 16.984 -14.711 1 67.94 200 ALA B O 1
ATOM 5919 N N . TYR B 1 201 ? -1.052 15.555 -13.5 1 74.94 201 TYR B N 1
ATOM 5920 C CA . TYR B 1 201 ? -1.973 14.461 -13.789 1 74.94 201 TYR B CA 1
ATOM 5921 C C . TYR B 1 201 ? -3.342 14.719 -13.18 1 74.94 201 TYR B C 1
ATOM 5923 O O . TYR B 1 201 ? -4.371 14.531 -13.836 1 74.94 201 TYR B O 1
ATOM 5931 N N . ASP B 1 202 ? -3.279 15.148 -11.945 1 70 202 ASP B N 1
ATOM 5932 C CA . ASP B 1 202 ? -4.547 15.422 -11.273 1 70 202 ASP B CA 1
ATOM 5933 C C . ASP B 1 202 ? -5.336 16.5 -12.016 1 70 202 ASP B C 1
ATOM 5935 O O . ASP B 1 202 ? -6.547 16.375 -12.203 1 70 202 ASP B O 1
ATOM 5939 N N . ALA B 1 203 ? -4.668 17.594 -12.383 1 69.44 203 ALA B N 1
ATOM 5940 C CA . ALA B 1 203 ? -5.309 18.688 -13.125 1 69.44 203 ALA B CA 1
ATOM 5941 C C . ALA B 1 203 ? -5.859 18.188 -14.461 1 69.44 203 ALA B C 1
ATOM 5943 O O . ALA B 1 203 ? -6.984 18.531 -14.836 1 69.44 203 ALA B O 1
ATOM 5944 N N . ARG B 1 204 ? -5.012 17.5 -15.156 1 77.69 204 ARG B N 1
ATOM 5945 C CA . ARG B 1 204 ? -5.441 16.984 -16.453 1 77.69 204 ARG B CA 1
ATOM 5946 C C . ARG B 1 204 ? -6.617 16.031 -16.312 1 77.69 204 ARG B C 1
ATOM 5948 O O . ARG B 1 204 ? -7.559 16.078 -17.109 1 77.69 204 ARG B O 1
ATOM 5955 N N . ILE B 1 205 ? -6.527 15.156 -15.32 1 77.62 205 ILE B N 1
ATOM 5956 C CA . ILE B 1 205 ? -7.617 14.234 -15.023 1 77.62 205 ILE B CA 1
ATOM 5957 C C . ILE B 1 205 ? -8.891 15.023 -14.703 1 77.62 205 ILE B C 1
ATOM 5959 O O . ILE B 1 205 ? -9.961 14.719 -15.234 1 77.62 205 ILE B O 1
ATOM 5963 N N . ALA B 1 206 ? -8.734 16.031 -13.883 1 73.88 206 ALA B N 1
ATOM 5964 C CA . ALA B 1 206 ? -9.875 16.859 -13.516 1 73.88 206 ALA B CA 1
ATOM 5965 C C . ALA B 1 206 ? -10.477 17.547 -14.734 1 73.88 206 ALA B C 1
ATOM 5967 O O . ALA B 1 206 ? -11.695 17.609 -14.891 1 73.88 206 ALA B O 1
ATOM 5968 N N . GLU B 1 207 ? -9.641 18.156 -15.555 1 77 207 GLU B N 1
ATOM 5969 C CA . GLU B 1 207 ? -10.086 18.797 -16.797 1 77 207 GLU B CA 1
ATOM 5970 C C . GLU B 1 207 ? -10.891 17.828 -17.656 1 77 207 GLU B C 1
ATOM 5972 O O . GLU B 1 207 ? -11.945 18.203 -18.188 1 77 207 GLU B O 1
ATOM 5977 N N . LEU B 1 208 ? -10.383 16.656 -17.781 1 79.38 208 LEU B N 1
ATOM 5978 C CA . LEU B 1 208 ? -11.055 15.648 -18.609 1 79.38 208 LEU B CA 1
ATOM 5979 C C . LEU B 1 208 ? -12.398 15.258 -18 1 79.38 208 LEU B C 1
ATOM 5981 O O . LEU B 1 208 ? -13.383 15.086 -18.719 1 79.38 208 LEU B O 1
ATOM 5985 N N . ILE B 1 209 ? -12.414 15.195 -16.719 1 79.12 209 ILE B N 1
ATOM 5986 C CA . ILE B 1 209 ? -13.633 14.812 -16.031 1 79.12 209 ILE B CA 1
ATOM 5987 C C . ILE B 1 209 ? -14.68 15.914 -16.188 1 79.12 209 ILE B C 1
ATOM 5989 O O . ILE B 1 209 ? -15.875 15.633 -16.281 1 79.12 209 ILE B O 1
ATOM 5993 N N . GLU B 1 210 ? -14.188 17.125 -16.172 1 76.12 210 GLU B N 1
ATOM 5994 C CA . GLU B 1 210 ? -15.102 18.25 -16.375 1 76.12 210 GLU B CA 1
ATOM 5995 C C . GLU B 1 210 ? -15.766 18.172 -17.75 1 76.12 210 GLU B C 1
ATOM 5997 O O . GLU B 1 210 ? -16.828 18.75 -17.969 1 76.12 210 GLU B O 1
ATOM 6002 N N . GLY B 1 211 ? -15.227 17.5 -18.656 1 76.31 211 GLY B N 1
ATOM 6003 C CA . GLY B 1 211 ? -15.758 17.359 -20 1 76.31 211 GLY B CA 1
ATOM 6004 C C . GLY B 1 211 ? -16.906 16.391 -20.094 1 76.31 211 GLY B C 1
ATOM 6005 O O . GLY B 1 211 ? -17.594 16.328 -21.109 1 76.31 211 GLY B O 1
ATOM 6006 N N . VAL B 1 212 ? -17.125 15.672 -19.047 1 79.81 212 VAL B N 1
ATOM 6007 C CA . VAL B 1 212 ? -18.25 14.75 -19.078 1 79.81 212 VAL B CA 1
ATOM 6008 C C . VAL B 1 212 ? -19.453 15.391 -18.391 1 79.81 212 VAL B C 1
ATOM 6010 O O . VAL B 1 212 ? -19.297 16.297 -17.578 1 79.81 212 VAL B O 1
ATOM 6013 N N . CYS B 1 213 ? -20.641 14.961 -18.859 1 78.44 213 CYS B N 1
ATOM 6014 C CA . CYS B 1 213 ? -21.844 15.602 -18.328 1 78.44 213 CYS B CA 1
ATOM 6015 C C . CYS B 1 213 ? -22.156 15.094 -16.922 1 78.44 213 CYS B C 1
ATOM 6017 O O . CYS B 1 213 ? -21.641 14.062 -16.5 1 78.44 213 CYS B O 1
ATOM 6019 N N . PRO B 1 214 ? -22.859 15.82 -16.109 1 72.25 214 PRO B N 1
ATOM 6020 C CA . PRO B 1 214 ? -23.188 15.445 -14.727 1 72.25 214 PRO B CA 1
ATOM 6021 C C . PRO B 1 214 ? -23.969 14.133 -14.641 1 72.25 214 PRO B C 1
ATOM 6023 O O . PRO B 1 214 ? -24.031 13.523 -13.57 1 72.25 214 PRO B O 1
ATOM 6026 N N . ASP B 1 215 ? -24.484 13.742 -15.75 1 69.12 215 ASP B N 1
ATOM 6027 C CA . ASP B 1 215 ? -25.297 12.523 -15.742 1 69.12 215 ASP B CA 1
ATOM 6028 C C . ASP B 1 215 ? -24.438 11.297 -16.062 1 69.12 215 ASP B C 1
ATOM 6030 O O . ASP B 1 215 ? -24.969 10.195 -16.219 1 69.12 215 ASP B O 1
ATOM 6034 N N . ASP B 1 216 ? -23.234 11.523 -16.188 1 74.12 216 ASP B N 1
ATOM 6035 C CA . ASP B 1 216 ? -22.312 10.398 -16.344 1 74.12 216 ASP B CA 1
ATOM 6036 C C . ASP B 1 216 ? -22.422 9.445 -15.148 1 74.12 216 ASP B C 1
ATOM 6038 O O . ASP B 1 216 ? -22.328 9.883 -13.992 1 74.12 216 ASP B O 1
ATOM 6042 N N . PRO B 1 217 ? -22.641 8.18 -15.43 1 66.94 217 PRO B N 1
ATOM 6043 C CA . PRO B 1 217 ? -22.938 7.254 -14.328 1 66.94 217 PRO B CA 1
ATOM 6044 C C . PRO B 1 217 ? -21.688 6.855 -13.547 1 66.94 217 PRO B C 1
ATOM 6046 O O . PRO B 1 217 ? -21.797 6.258 -12.477 1 66.94 217 PRO B O 1
ATOM 6049 N N . ARG B 1 218 ? -20.562 7.254 -14.008 1 72.25 218 ARG B N 1
ATOM 6050 C CA . ARG B 1 218 ? -19.328 6.824 -13.352 1 72.25 218 ARG B CA 1
ATOM 6051 C C . ARG B 1 218 ? -19.094 7.609 -12.07 1 72.25 218 ARG B C 1
ATOM 6053 O O . ARG B 1 218 ? -19.453 8.781 -11.977 1 72.25 218 ARG B O 1
ATOM 6060 N N . THR B 1 219 ? -18.469 6.793 -11.125 1 66.88 219 THR B N 1
ATOM 6061 C CA . THR B 1 219 ? -18 7.477 -9.93 1 66.88 219 THR B CA 1
ATOM 6062 C C . THR B 1 219 ? -16.766 8.328 -10.242 1 66.88 219 THR B C 1
ATOM 6064 O O . THR B 1 219 ? -16.141 8.156 -11.289 1 66.88 219 THR B O 1
ATOM 6067 N N . LEU B 1 220 ? -16.453 9.227 -9.352 1 68.62 220 LEU B N 1
ATOM 6068 C CA . LEU B 1 220 ? -15.258 10.047 -9.516 1 68.62 220 LEU B CA 1
ATOM 6069 C C . LEU B 1 220 ? -14.016 9.172 -9.648 1 68.62 220 LEU B C 1
ATOM 6071 O O . LEU B 1 220 ? -13.133 9.461 -10.453 1 68.62 220 LEU B O 1
ATOM 6075 N N . ASN B 1 221 ? -13.93 8.133 -8.898 1 66.38 221 ASN B N 1
ATOM 6076 C CA . ASN B 1 221 ? -12.797 7.215 -8.992 1 66.38 221 ASN B CA 1
ATOM 6077 C C . ASN B 1 221 ? -12.703 6.574 -10.375 1 66.38 221 ASN B C 1
ATOM 6079 O O . ASN B 1 221 ? -11.625 6.5 -10.961 1 66.38 221 ASN B O 1
ATOM 6083 N N . GLU B 1 222 ? -13.805 6.23 -10.82 1 67 222 GLU B N 1
ATOM 6084 C CA . GLU B 1 222 ? -13.852 5.633 -12.156 1 67 222 GLU B CA 1
ATOM 6085 C C . GLU B 1 222 ? -13.484 6.652 -13.227 1 67 222 GLU B C 1
ATOM 6087 O O . GLU B 1 222 ? -12.766 6.332 -14.18 1 67 222 GLU B O 1
ATOM 6092 N N . LEU B 1 223 ? -13.977 7.812 -13.031 1 76.25 223 LEU B N 1
ATOM 6093 C CA . LEU B 1 223 ? -13.664 8.883 -13.969 1 76.25 223 LEU B CA 1
ATOM 6094 C C . LEU B 1 223 ? -12.172 9.188 -13.969 1 76.25 223 LEU B C 1
ATOM 6096 O O . LEU B 1 223 ? -11.578 9.398 -15.023 1 76.25 223 LEU B O 1
ATOM 6100 N N . ARG B 1 224 ? -11.641 9.18 -12.836 1 77.94 224 ARG B N 1
ATOM 6101 C CA . ARG B 1 224 ? -10.211 9.453 -12.734 1 77.94 224 ARG B CA 1
ATOM 6102 C C . ARG B 1 224 ? -9.391 8.359 -13.414 1 77.94 224 ARG B C 1
ATOM 6104 O O . ARG B 1 224 ? -8.414 8.641 -14.102 1 77.94 224 ARG B O 1
ATOM 6111 N N . HIS B 1 225 ? -9.766 7.184 -13.211 1 76.19 225 HIS B N 1
ATOM 6112 C CA . HIS B 1 225 ? -9.148 6.055 -13.898 1 76.19 225 HIS B CA 1
ATOM 6113 C C . HIS B 1 225 ? -9.273 6.199 -15.414 1 76.19 225 HIS B C 1
ATOM 6115 O O . HIS B 1 225 ? -8.281 6.094 -16.141 1 76.19 225 HIS B O 1
ATOM 6121 N N . ASP B 1 226 ? -10.5 6.41 -15.852 1 73.44 226 ASP B N 1
ATOM 6122 C CA . ASP B 1 226 ? -10.734 6.477 -17.281 1 73.44 226 ASP B CA 1
ATOM 6123 C C . ASP B 1 226 ? -10.008 7.672 -17.906 1 73.44 226 ASP B C 1
ATOM 6125 O O . ASP B 1 226 ? -9.609 7.625 -19.078 1 73.44 226 ASP B O 1
ATOM 6129 N N . ALA B 1 227 ? -9.906 8.703 -17.141 1 82.38 227 ALA B N 1
ATOM 6130 C CA . ALA B 1 227 ? -9.148 9.859 -17.594 1 82.38 227 ALA B CA 1
ATOM 6131 C C . ALA B 1 227 ? -7.707 9.484 -17.906 1 82.38 227 ALA B C 1
ATOM 6133 O O . ALA B 1 227 ? -7.109 10.031 -18.844 1 82.38 227 ALA B O 1
ATOM 6134 N N . LEU B 1 228 ? -7.168 8.539 -17.141 1 81 228 LEU B N 1
ATOM 6135 C CA . LEU B 1 228 ? -5.82 8.07 -17.438 1 81 228 LEU B CA 1
ATOM 6136 C C . LEU B 1 228 ? -5.758 7.445 -18.828 1 81 228 LEU B C 1
ATOM 6138 O O . LEU B 1 228 ? -4.781 7.641 -19.547 1 81 228 LEU B O 1
ATOM 6142 N N . GLY B 1 229 ? -6.781 6.66 -19.094 1 75.94 229 GLY B N 1
ATOM 6143 C CA . GLY B 1 229 ? -6.844 6.105 -20.438 1 75.94 229 GLY B CA 1
ATOM 6144 C C . GLY B 1 229 ? -6.898 7.168 -21.531 1 75.94 229 GLY B C 1
ATOM 6145 O O . GLY B 1 229 ? -6.191 7.074 -22.531 1 75.94 229 GLY B O 1
ATOM 6146 N N . ALA B 1 230 ? -7.691 8.141 -21.281 1 79.81 230 ALA B N 1
ATOM 6147 C CA . ALA B 1 230 ? -7.797 9.25 -22.234 1 79.81 230 ALA B CA 1
ATOM 6148 C C . ALA B 1 230 ? -6.461 9.969 -22.391 1 79.81 230 ALA B C 1
ATOM 6150 O O . ALA B 1 230 ? -6.098 10.383 -23.5 1 79.81 230 ALA B O 1
ATOM 6151 N N . ILE B 1 231 ? -5.801 10.125 -21.328 1 80.25 231 ILE B N 1
ATOM 6152 C CA . ILE B 1 231 ? -4.5 10.773 -21.359 1 80.25 231 ILE B CA 1
ATOM 6153 C C . ILE B 1 231 ? -3.535 9.969 -22.219 1 80.25 231 ILE B C 1
ATOM 6155 O O . ILE B 1 231 ? -2.832 10.523 -23.078 1 80.25 231 ILE B O 1
ATOM 6159 N N . LEU B 1 232 ? -3.557 8.68 -21.953 1 77.19 232 LEU B N 1
ATOM 6160 C CA . LEU B 1 232 ? -2.664 7.809 -22.703 1 77.19 232 LEU B CA 1
ATOM 6161 C C . LEU B 1 232 ? -2.99 7.848 -24.188 1 77.19 232 LEU B C 1
ATOM 6163 O O . LEU B 1 232 ? -2.084 7.871 -25.031 1 77.19 232 LEU B O 1
ATOM 6167 N N . ASP B 1 233 ? -4.227 7.879 -24.438 1 69.94 233 ASP B N 1
ATOM 6168 C CA . ASP B 1 233 ? -4.684 7.844 -25.828 1 69.94 233 ASP B CA 1
ATOM 6169 C C . ASP B 1 233 ? -4.703 9.242 -26.438 1 69.94 233 ASP B C 1
ATOM 6171 O O . ASP B 1 233 ? -4.961 9.398 -27.641 1 69.94 233 ASP B O 1
ATOM 6175 N N . GLN B 1 234 ? -4.441 10.164 -25.609 1 73.81 234 GLN B N 1
ATOM 6176 C CA . GLN B 1 234 ? -4.477 11.555 -26.047 1 73.81 234 GLN B CA 1
ATOM 6177 C C . GLN B 1 234 ? -5.84 11.914 -26.625 1 73.81 234 GLN B C 1
ATOM 6179 O O . GLN B 1 234 ? -5.93 12.484 -27.719 1 73.81 234 GLN B O 1
ATOM 6184 N N . THR B 1 235 ? -6.836 11.523 -25.906 1 76.19 235 THR B N 1
ATOM 6185 C CA . THR B 1 235 ? -8.211 11.828 -26.266 1 76.19 235 THR B CA 1
ATOM 6186 C C . THR B 1 235 ? -8.945 12.508 -25.109 1 76.19 235 THR B C 1
ATOM 6188 O O . THR B 1 235 ? -8.383 12.648 -24.016 1 76.19 235 THR B O 1
ATOM 6191 N N . THR B 1 236 ? -10.117 13.039 -25.422 1 77.94 236 THR B N 1
ATOM 6192 C CA . THR B 1 236 ? -11.008 13.492 -24.359 1 77.94 236 THR B CA 1
ATOM 6193 C C . THR B 1 236 ? -11.672 12.305 -23.672 1 77.94 236 THR B C 1
ATOM 6195 O O . THR B 1 236 ? -11.633 11.188 -24.188 1 77.94 236 THR B O 1
ATOM 6198 N N . LEU B 1 237 ? -12.148 12.555 -22.484 1 80.06 237 LEU B N 1
ATOM 6199 C CA . LEU B 1 237 ? -12.891 11.531 -21.766 1 80.06 237 LEU B CA 1
ATOM 6200 C C . LEU B 1 237 ? -14.336 11.469 -22.234 1 80.06 237 LEU B C 1
ATOM 6202 O O . LEU B 1 237 ? -15.086 12.438 -22.094 1 80.06 237 LEU B O 1
ATOM 6206 N N . ALA B 1 238 ? -14.656 10.406 -22.875 1 75.94 238 ALA B N 1
ATOM 6207 C CA . ALA B 1 238 ? -16 10.25 -23.422 1 75.94 238 ALA B CA 1
ATOM 6208 C C . ALA B 1 238 ? -17.031 10.125 -22.312 1 75.94 238 ALA B C 1
ATOM 6210 O O . ALA B 1 238 ? -16.781 9.469 -21.297 1 75.94 238 ALA B O 1
ATOM 6211 N N . CYS B 1 239 ? -18.141 10.82 -22.469 1 79.31 239 CYS B N 1
ATOM 6212 C CA . CYS B 1 239 ? -19.25 10.711 -21.516 1 79.31 239 CYS B CA 1
ATOM 6213 C C . CYS B 1 239 ? -19.984 9.391 -21.703 1 79.31 239 CYS B C 1
ATOM 6215 O O . CYS B 1 239 ? -20.203 8.945 -22.828 1 79.31 239 CYS B O 1
ATOM 6217 N N . GLU B 1 240 ? -20.344 8.727 -20.609 1 71.62 240 GLU B N 1
ATOM 6218 C CA . GLU B 1 240 ? -21.031 7.441 -20.672 1 71.62 240 GLU B CA 1
ATOM 6219 C C . GLU B 1 240 ? -22.484 7.57 -20.219 1 71.62 240 GLU B C 1
ATOM 6221 O O . GLU B 1 240 ? -23.094 6.586 -19.797 1 71.62 240 GLU B O 1
ATOM 6226 N N . CYS B 1 241 ? -22.969 8.852 -20.297 1 70.25 241 CYS B N 1
ATOM 6227 C CA . CYS B 1 241 ? -24.359 9.047 -19.906 1 70.25 241 CYS B CA 1
ATOM 6228 C C . CYS B 1 241 ? -25.297 8.359 -20.891 1 70.25 241 CYS B C 1
ATOM 6230 O O . CYS B 1 241 ? -24.891 7.973 -21.984 1 70.25 241 CYS B O 1
ATOM 6232 N N . GLU B 1 242 ? -26.484 8.078 -20.531 1 64.06 242 GLU B N 1
ATOM 6233 C CA . GLU B 1 242 ? -27.469 7.352 -21.328 1 64.06 242 GLU B CA 1
ATOM 6234 C C . GLU B 1 242 ? -28.109 8.266 -22.375 1 64.06 242 GLU B C 1
ATOM 6236 O O . GLU B 1 242 ? -28.922 7.812 -23.188 1 64.06 242 GLU B O 1
ATOM 6241 N N . ASP B 1 243 ? -27.766 9.438 -22.344 1 68.31 243 ASP B N 1
ATOM 6242 C CA . ASP B 1 243 ? -28.359 10.375 -23.297 1 68.31 243 ASP B CA 1
ATOM 6243 C C . ASP B 1 243 ? -27.672 10.281 -24.656 1 68.31 243 ASP B C 1
ATOM 6245 O O . ASP B 1 243 ? -26.5 10.641 -24.797 1 68.31 243 ASP B O 1
ATOM 6249 N N . PRO B 1 244 ? -28.266 9.766 -25.641 1 69.38 244 PRO B N 1
ATOM 6250 C CA . PRO B 1 244 ? -27.656 9.633 -26.969 1 69.38 244 PRO B CA 1
ATOM 6251 C C . PRO B 1 244 ? -27.281 10.977 -27.578 1 69.38 244 PRO B C 1
ATOM 6253 O O . PRO B 1 244 ? -26.438 11.023 -28.484 1 69.38 244 PRO B O 1
ATOM 6256 N N . ASP B 1 245 ? -27.969 12.07 -27.219 1 66.62 245 ASP B N 1
ATOM 6257 C CA . ASP B 1 245 ? -27.703 13.383 -27.781 1 66.62 245 ASP B CA 1
ATOM 6258 C C . ASP B 1 245 ? -26.656 14.133 -26.969 1 66.62 245 ASP B C 1
ATOM 6260 O O . ASP B 1 245 ? -26.453 15.336 -27.156 1 66.62 245 ASP B O 1
ATOM 6264 N N . CYS B 1 246 ? -26.047 13.336 -26.172 1 70.81 246 CYS B N 1
ATOM 6265 C CA . CYS B 1 246 ? -25.016 13.992 -25.375 1 70.81 246 CYS B CA 1
ATOM 6266 C C . CYS B 1 246 ? -23.859 14.438 -26.25 1 70.81 246 CYS B C 1
ATOM 6268 O O . CYS B 1 246 ? -23.266 13.633 -26.969 1 70.81 246 CYS B O 1
ATOM 6270 N N . VAL B 1 247 ? -23.625 15.664 -26.609 1 63.59 247 VAL B N 1
ATOM 6271 C CA . VAL B 1 247 ? -22.641 16.281 -27.5 1 63.59 247 VAL B CA 1
ATOM 6272 C C . VAL B 1 247 ? -21.234 15.961 -27 1 63.59 247 VAL B C 1
ATOM 6274 O O . VAL B 1 247 ? -20.25 16.156 -27.719 1 63.59 247 VAL B O 1
ATOM 6277 N N . ARG B 1 248 ? -21.281 15.672 -25.875 1 59.06 248 ARG B N 1
ATOM 6278 C CA . ARG B 1 248 ? -19.922 15.5 -25.359 1 59.06 248 ARG B CA 1
ATOM 6279 C C . ARG B 1 248 ? -19.297 14.219 -25.891 1 59.06 248 ARG B C 1
ATOM 6281 O O . ARG B 1 248 ? -20 13.305 -26.312 1 59.06 248 ARG B O 1
ATOM 6288 N N . GLY B 1 249 ? -18.094 13.734 -26.141 1 54.12 249 GLY B N 1
ATOM 6289 C CA . GLY B 1 249 ? -17 13.023 -26.766 1 54.12 249 GLY B CA 1
ATOM 6290 C C . GLY B 1 249 ? -17.047 11.523 -26.516 1 54.12 249 GLY B C 1
ATOM 6291 O O . GLY B 1 249 ? -16.797 11.07 -25.406 1 54.12 249 GLY B O 1
ATOM 6292 N N . ARG B 1 250 ? -18 10.773 -27.109 1 51.44 250 ARG B N 1
ATOM 6293 C CA . ARG B 1 250 ? -17.984 9.312 -27.094 1 51.44 250 ARG B CA 1
ATOM 6294 C C . ARG B 1 250 ? -16.719 8.781 -27.766 1 51.44 250 ARG B C 1
ATOM 6296 O O . ARG B 1 250 ? -16.656 7.609 -28.156 1 51.44 250 ARG B O 1
ATOM 6303 N N . GLU B 1 251 ? -15.734 9.398 -27.922 1 47.16 251 GLU B N 1
ATOM 6304 C CA . GLU B 1 251 ? -14.703 8.75 -28.719 1 47.16 251 GLU B CA 1
ATOM 6305 C C . GLU B 1 251 ? -14.078 7.57 -27.969 1 47.16 251 GLU B C 1
ATOM 6307 O O . GLU B 1 251 ? -13.742 7.691 -26.781 1 47.16 251 GLU B O 1
ATOM 6312 N N . GLN B 1 252 ? -14.266 6.406 -28.578 1 43.16 252 GLN B N 1
ATOM 6313 C CA . GLN B 1 252 ? -13.797 5.094 -28.141 1 43.16 252 GLN B CA 1
ATOM 6314 C C . GLN B 1 252 ? -12.273 5.055 -28.062 1 43.16 252 GLN B C 1
ATOM 6316 O O . GLN B 1 252 ? -11.586 5.625 -28.922 1 43.16 252 GLN B O 1
ATOM 6321 N N . SER B 1 253 ? -11.695 4.941 -27 1 40.78 253 SER B N 1
ATOM 6322 C CA . SER B 1 253 ? -10.266 4.719 -26.828 1 40.78 253 SER B CA 1
ATOM 6323 C C . SER B 1 253 ? -9.797 3.48 -27.578 1 40.78 253 SER B C 1
ATOM 6325 O O . SER B 1 253 ? -10.523 2.486 -27.656 1 40.78 253 SER B O 1
ATOM 6327 N N . SER B 1 254 ? -8.82 3.562 -28.516 1 34.72 254 SER B N 1
ATOM 6328 C CA . SER B 1 254 ? -8.148 2.477 -29.219 1 34.72 254 SER B CA 1
ATOM 6329 C C . SER B 1 254 ? -7.496 1.503 -28.25 1 34.72 254 SER B C 1
ATOM 6331 O O . SER B 1 254 ? -6.711 1.91 -27.391 1 34.72 254 SER B O 1
ATOM 6333 N N . ARG B 1 255 ? -8.008 0.409 -27.953 1 37 255 ARG B N 1
ATOM 6334 C CA . ARG B 1 255 ? -7.516 -0.657 -27.078 1 37 255 ARG B CA 1
ATOM 6335 C C . ARG B 1 255 ? -6.262 -1.301 -27.672 1 37 255 ARG B C 1
ATOM 6337 O O . ARG B 1 255 ? -6.27 -1.771 -28.797 1 37 255 ARG B O 1
ATOM 6344 N N . GLY B 1 256 ? -5.105 -1.057 -27.281 1 36.38 256 GLY B N 1
ATOM 6345 C CA . GLY B 1 256 ? -3.893 -1.769 -27.656 1 36.38 256 GLY B CA 1
ATOM 6346 C C . GLY B 1 256 ? -4.043 -3.277 -27.594 1 36.38 256 GLY B C 1
ATOM 6347 O O . GLY B 1 256 ? -4.984 -3.787 -26.984 1 36.38 256 GLY B O 1
ATOM 6348 N N . HIS B 1 257 ? -3.287 -4.188 -28.422 1 35.88 257 HIS B N 1
ATOM 6349 C CA . HIS B 1 257 ? -3.287 -5.621 -28.688 1 35.88 257 HIS B CA 1
ATOM 6350 C C . HIS B 1 257 ? -2.707 -6.402 -27.516 1 35.88 257 HIS B C 1
ATOM 6352 O O . HIS B 1 257 ? -1.55 -6.199 -27.141 1 35.88 257 HIS B O 1
ATOM 6358 N N . LEU B 1 258 ? -3.451 -6.746 -26.469 1 41.62 258 LEU B N 1
ATOM 6359 C CA . LEU B 1 258 ? -2.969 -7.625 -25.406 1 41.62 258 LEU B CA 1
ATOM 6360 C C . LEU B 1 258 ? -3.262 -9.086 -25.734 1 41.62 258 LEU B C 1
ATOM 6362 O O . LEU B 1 258 ? -4.367 -9.422 -26.156 1 41.62 258 LEU B O 1
ATOM 6366 N N . VAL B 1 259 ? -2.195 -9.961 -25.875 1 46 259 VAL B N 1
ATOM 6367 C CA . VAL B 1 259 ? -2.369 -11.398 -26.016 1 46 259 VAL B CA 1
ATOM 6368 C C . VAL B 1 259 ? -2.787 -12 -24.672 1 46 259 VAL B C 1
ATOM 6370 O O . VAL B 1 259 ? -2.129 -11.773 -23.656 1 46 259 VAL B O 1
ATOM 6373 N N . VAL B 1 260 ? -4.062 -12.555 -24.641 1 55.72 260 VAL B N 1
ATOM 6374 C CA . VAL B 1 260 ? -4.52 -13.227 -23.438 1 55.72 260 VAL B CA 1
ATOM 6375 C C . VAL B 1 260 ? -4.719 -14.719 -23.703 1 55.72 260 VAL B C 1
ATOM 6377 O O . VAL B 1 260 ? -5.242 -15.094 -24.766 1 55.72 260 VAL B O 1
ATOM 6380 N N . HIS B 1 261 ? -4.133 -15.523 -22.844 1 64.69 261 HIS B N 1
ATOM 6381 C CA . HIS B 1 261 ? -4.344 -16.969 -22.922 1 64.69 261 HIS B CA 1
ATOM 6382 C C . HIS B 1 261 ? -5.508 -17.406 -22.031 1 64.69 261 HIS B C 1
ATOM 6384 O O . HIS B 1 261 ? -5.496 -17.156 -20.828 1 64.69 261 HIS B O 1
ATOM 6390 N N . VAL B 1 262 ? -6.477 -17.938 -22.672 1 70 262 VAL B N 1
ATOM 6391 C CA . VAL B 1 262 ? -7.703 -18.312 -21.984 1 70 262 VAL B CA 1
ATOM 6392 C C . VAL B 1 262 ? -7.906 -19.828 -22.109 1 70 262 VAL B C 1
ATOM 6394 O O . VAL B 1 262 ? -7.711 -20.406 -23.172 1 70 262 VAL B O 1
ATOM 6397 N N . ILE B 1 263 ? -8.156 -20.422 -21.016 1 75.31 263 ILE B N 1
ATOM 6398 C CA . ILE B 1 263 ? -8.516 -21.828 -20.984 1 75.31 263 ILE B CA 1
ATOM 6399 C C . ILE B 1 263 ? -10.016 -21.984 -20.719 1 75.31 263 ILE B C 1
ATOM 6401 O O . ILE B 1 263 ? -10.531 -21.406 -19.75 1 75.31 263 ILE B O 1
ATOM 6405 N N . ALA B 1 264 ? -10.68 -22.656 -21.594 1 80.75 264 ALA B N 1
ATOM 6406 C CA . ALA B 1 264 ? -12.125 -22.797 -21.438 1 80.75 264 ALA B CA 1
ATOM 6407 C C . ALA B 1 264 ? -12.586 -24.203 -21.859 1 80.75 264 ALA B C 1
ATOM 6409 O O . ALA B 1 264 ? -11.969 -24.828 -22.719 1 80.75 264 ALA B O 1
ATOM 6410 N N . ARG B 1 265 ? -13.617 -24.609 -21.203 1 82.12 265 ARG B N 1
ATOM 6411 C CA . ARG B 1 265 ? -14.25 -25.859 -21.609 1 82.12 265 ARG B CA 1
ATOM 6412 C C . ARG B 1 265 ? -14.898 -25.734 -22.984 1 82.12 265 ARG B C 1
ATOM 6414 O O . ARG B 1 265 ? -15.242 -24.625 -23.422 1 82.12 265 ARG B O 1
ATOM 6421 N N . GLU B 1 266 ? -15.008 -26.938 -23.641 1 79 266 GLU B N 1
ATOM 6422 C CA . GLU B 1 266 ? -15.594 -26.969 -24.969 1 79 266 GLU B CA 1
ATOM 6423 C C . GLU B 1 266 ? -16.984 -26.344 -24.984 1 79 266 GLU B C 1
ATOM 6425 O O . GLU B 1 266 ? -17.328 -25.594 -25.891 1 79 266 GLU B O 1
ATOM 6430 N N . ASP B 1 267 ? -17.734 -26.656 -23.953 1 77.31 267 ASP B N 1
ATOM 6431 C CA . ASP B 1 267 ? -19.094 -26.109 -23.891 1 77.31 267 ASP B CA 1
ATOM 6432 C C . ASP B 1 267 ? -19.078 -24.594 -23.719 1 77.31 267 ASP B C 1
ATOM 6434 O O . ASP B 1 267 ? -19.922 -23.891 -24.281 1 77.31 267 ASP B O 1
ATOM 6438 N N . THR B 1 268 ? -18.109 -24.156 -23 1 74.88 268 THR B N 1
ATOM 6439 C CA . THR B 1 268 ? -17.984 -22.719 -22.797 1 74.88 268 THR B CA 1
ATOM 6440 C C . THR B 1 268 ? -17.578 -22.031 -24.109 1 74.88 268 THR B C 1
ATOM 6442 O O . THR B 1 268 ? -18.125 -20.969 -24.438 1 74.88 268 THR B O 1
ATOM 6445 N N . VAL B 1 269 ? -16.672 -22.562 -24.797 1 76.38 269 VAL B N 1
ATOM 6446 C CA . VAL B 1 269 ? -16.219 -22 -26.078 1 76.38 269 VAL B CA 1
ATOM 6447 C C . VAL B 1 269 ? -17.391 -21.953 -27.047 1 76.38 269 VAL B C 1
ATOM 6449 O O . VAL B 1 269 ? -17.625 -20.922 -27.703 1 76.38 269 VAL B O 1
ATOM 6452 N N . THR B 1 270 ? -18.078 -23.047 -27.141 1 77.19 270 THR B N 1
ATOM 6453 C CA . THR B 1 270 ? -19.219 -23.125 -28.047 1 77.19 270 THR B CA 1
ATOM 6454 C C . THR B 1 270 ? -20.266 -22.062 -27.703 1 77.19 270 THR B C 1
ATOM 6456 O O . THR B 1 270 ? -20.75 -21.359 -28.578 1 77.19 270 THR B O 1
ATOM 6459 N N . ALA B 1 271 ? -20.516 -21.984 -26.453 1 74.12 271 ALA B N 1
ATOM 6460 C CA . ALA B 1 271 ? -21.5 -21 -26 1 74.12 271 ALA B CA 1
ATOM 6461 C C . ALA B 1 271 ? -21.031 -19.578 -26.297 1 74.12 271 ALA B C 1
ATOM 6463 O O . ALA B 1 271 ? -21.828 -18.75 -26.734 1 74.12 271 ALA B O 1
ATOM 6464 N N . ALA B 1 272 ? -19.828 -19.406 -26.047 1 72.38 272 ALA B N 1
ATOM 6465 C CA . ALA B 1 272 ? -19.266 -18.078 -26.266 1 72.38 272 ALA B CA 1
ATOM 6466 C C . ALA B 1 272 ? -19.297 -17.719 -27.75 1 72.38 272 ALA B C 1
ATOM 6468 O O . ALA B 1 272 ? -19.594 -16.578 -28.125 1 72.38 272 ALA B O 1
ATOM 6469 N N . GLN B 1 273 ? -18.969 -18.578 -28.578 1 73.88 273 GLN B N 1
ATOM 6470 C CA . GLN B 1 273 ? -18.984 -18.359 -30.031 1 73.88 273 GLN B CA 1
ATOM 6471 C C . GLN B 1 273 ? -20.391 -18.062 -30.516 1 73.88 273 GLN B C 1
ATOM 6473 O O . GLN B 1 273 ? -20.578 -17.188 -31.359 1 73.88 273 GLN B O 1
ATOM 6478 N N . HIS B 1 274 ? -21.312 -18.766 -30.016 1 74.62 274 HIS B N 1
ATOM 6479 C CA . HIS B 1 274 ? -22.703 -18.547 -30.391 1 74.62 274 HIS B CA 1
ATOM 6480 C C . HIS B 1 274 ? -23.172 -17.156 -29.984 1 74.62 274 HIS B C 1
ATOM 6482 O O . HIS B 1 274 ? -23.859 -16.484 -30.766 1 74.62 274 HIS B O 1
ATOM 6488 N N . ALA B 1 275 ? -22.797 -16.828 -28.828 1 68.75 275 ALA B N 1
ATOM 6489 C CA . ALA B 1 275 ? -23.188 -15.508 -28.312 1 68.75 275 ALA B CA 1
ATOM 6490 C C . ALA B 1 275 ? -22.516 -14.391 -29.109 1 68.75 275 ALA B C 1
ATOM 6492 O O . ALA B 1 275 ? -23.125 -13.344 -29.344 1 68.75 275 ALA B O 1
ATOM 6493 N N . ALA B 1 276 ? -21.328 -14.555 -29.438 1 63.72 276 ALA B N 1
ATOM 6494 C CA . ALA B 1 276 ? -20.578 -13.555 -30.188 1 63.72 276 ALA B CA 1
ATOM 6495 C C . ALA B 1 276 ? -21.188 -13.328 -31.562 1 63.72 276 ALA B C 1
ATOM 6497 O O . ALA B 1 276 ? -21.141 -12.219 -32.094 1 63.72 276 ALA B O 1
ATOM 6498 N N . THR B 1 277 ? -21.719 -14.258 -32.219 1 63.12 277 THR B N 1
ATOM 6499 C CA . THR B 1 277 ? -22.344 -14.164 -33.531 1 63.12 277 THR B CA 1
ATOM 6500 C C . THR B 1 277 ? -23.688 -13.438 -33.438 1 63.12 277 THR B C 1
ATOM 6502 O O . THR B 1 277 ? -24.062 -12.711 -34.375 1 63.12 277 THR B O 1
ATOM 6505 N N . THR B 1 278 ? -24.359 -13.578 -32.344 1 56.41 278 THR B N 1
ATOM 6506 C CA . THR B 1 278 ? -25.672 -12.953 -32.219 1 56.41 278 THR B CA 1
ATOM 6507 C C . THR B 1 278 ? -25.531 -11.453 -31.969 1 56.41 278 THR B C 1
ATOM 6509 O O . THR B 1 278 ? -26.391 -10.672 -32.344 1 56.41 278 THR B O 1
ATOM 6512 N N . THR B 1 279 ? -24.547 -11.062 -31.234 1 49.25 279 THR B N 1
ATOM 6513 C CA . THR B 1 279 ? -24.375 -9.633 -30.984 1 49.25 279 THR B CA 1
ATOM 6514 C C . THR B 1 279 ? -23.969 -8.898 -32.25 1 49.25 279 THR B C 1
ATOM 6516 O O . THR B 1 279 ? -24.281 -7.723 -32.438 1 49.25 279 THR B O 1
ATOM 6519 N N . ASN B 1 280 ? -23.359 -9.414 -33.125 1 39.62 280 ASN B N 1
ATOM 6520 C CA . ASN B 1 280 ? -22.984 -8.766 -34.375 1 39.62 280 ASN B CA 1
ATOM 6521 C C . ASN B 1 280 ? -24.109 -8.82 -35.406 1 39.62 280 ASN B C 1
ATOM 6523 O O . ASN B 1 280 ? -23.938 -8.445 -36.562 1 39.62 280 ASN B O 1
ATOM 6527 N N . THR B 1 281 ? -25.312 -9.422 -35.062 1 36.91 281 THR B N 1
ATOM 6528 C CA . THR B 1 281 ? -26.391 -9.281 -36.031 1 36.91 281 THR B CA 1
ATOM 6529 C C . THR B 1 281 ? -27.172 -7.984 -35.781 1 36.91 281 THR B C 1
ATOM 6531 O O . THR B 1 281 ? -27.734 -7.785 -34.719 1 36.91 281 THR B O 1
ATOM 6534 N N . PRO B 1 282 ? -27 -6.93 -36.469 1 35.25 282 PRO B N 1
ATOM 6535 C CA . PRO B 1 282 ? -27.891 -5.773 -36.344 1 35.25 282 PRO B CA 1
ATOM 6536 C C . PRO B 1 282 ? -29.359 -6.168 -36.219 1 35.25 282 PRO B C 1
ATOM 6538 O O . PRO B 1 282 ? -29.812 -7.117 -36.875 1 35.25 282 PRO B O 1
ATOM 6541 N N . ASP B 1 283 ? -30.062 -6.004 -35.125 1 31.7 283 ASP B N 1
ATOM 6542 C CA . ASP B 1 283 ? -31.516 -6.105 -35.188 1 31.7 283 ASP B CA 1
ATOM 6543 C C . ASP B 1 283 ? -32.062 -5.387 -36.438 1 31.7 283 ASP B C 1
ATOM 6545 O O . ASP B 1 283 ? -31.875 -4.184 -36.594 1 31.7 283 ASP B O 1
ATOM 6549 N N . ASP B 1 284 ? -32.344 -5.867 -37.469 1 29.88 284 ASP B N 1
ATOM 6550 C CA . ASP B 1 284 ? -33.219 -5.293 -38.5 1 29.88 284 ASP B CA 1
ATOM 6551 C C . ASP B 1 284 ? -34.594 -4.957 -37.906 1 29.88 284 ASP B C 1
ATOM 6553 O O . ASP B 1 284 ? -35.344 -5.855 -37.531 1 29.88 284 ASP B O 1
ATOM 6557 N N . ALA B 1 285 ? -34.75 -3.848 -37.219 1 32.34 285 ALA B N 1
ATOM 6558 C CA . ALA B 1 285 ? -36.094 -3.324 -37.031 1 32.34 285 ALA B CA 1
ATOM 6559 C C . ALA B 1 285 ? -36.969 -3.645 -38.219 1 32.34 285 ALA B C 1
ATOM 6561 O O . ALA B 1 285 ? -36.531 -3.533 -39.375 1 32.34 285 ALA B O 1
ATOM 6562 N N . PRO B 1 286 ? -38.188 -4.316 -38.031 1 27.97 286 PRO B N 1
ATOM 6563 C CA . PRO B 1 286 ? -39.094 -4.504 -39.188 1 27.97 286 PRO B CA 1
ATOM 6564 C C . PRO B 1 286 ? -39.438 -3.189 -39.906 1 27.97 286 PRO B C 1
ATOM 6566 O O . PRO B 1 286 ? -39.719 -2.189 -39.25 1 27.97 286 PRO B O 1
ATOM 6569 N N . SER B 1 287 ? -38.719 -2.729 -40.938 1 27.42 287 SER B N 1
ATOM 6570 C CA . SER B 1 287 ? -39.219 -1.631 -41.75 1 27.42 287 SER B CA 1
ATOM 6571 C C . SER B 1 287 ? -40.656 -1.859 -42.188 1 27.42 287 SER B C 1
ATOM 6573 O O . SER B 1 287 ? -40.969 -2.867 -42.812 1 27.42 287 SER B O 1
ATOM 6575 N N . ASP B 1 288 ? -41.688 -1.468 -41.375 1 26.11 288 ASP B N 1
ATOM 6576 C CA . ASP B 1 288 ? -43.062 -1.349 -41.906 1 26.11 288 ASP B CA 1
ATOM 6577 C C . ASP B 1 288 ? -43.062 -0.559 -43.219 1 26.11 288 ASP B C 1
ATOM 6579 O O . ASP B 1 288 ? -42.844 0.657 -43.219 1 26.11 288 ASP B O 1
ATOM 6583 N N . THR B 1 289 ? -42.562 -1.166 -44.281 1 24.47 289 THR B N 1
ATOM 6584 C CA . THR B 1 289 ? -42.719 -0.562 -45.594 1 24.47 289 THR B CA 1
ATOM 6585 C C . THR B 1 289 ? -44.188 -0.312 -45.906 1 24.47 289 THR B C 1
ATOM 6587 O O . THR B 1 289 ? -45.031 -1.197 -45.719 1 24.47 289 THR B O 1
ATOM 6590 N N . PRO B 1 290 ? -44.75 0.965 -45.906 1 27.41 290 PRO B N 1
ATOM 6591 C CA . PRO B 1 290 ? -46.062 1.099 -46.562 1 27.41 290 PRO B CA 1
ATOM 6592 C C . PRO B 1 290 ? -46.094 0.447 -47.938 1 27.41 290 PRO B C 1
ATOM 6594 O O . PRO B 1 290 ? -45.25 0.747 -48.781 1 27.41 290 PRO B O 1
ATOM 6597 N N . ALA B 1 291 ? -46.594 -0.638 -48.031 1 23.25 291 ALA B N 1
ATOM 6598 C CA . ALA B 1 291 ? -46.031 -1.478 -49.094 1 23.25 291 ALA B CA 1
ATOM 6599 C C . ALA B 1 291 ? -46.125 -0.779 -50.438 1 23.25 291 ALA B C 1
ATOM 6601 O O . ALA B 1 291 ? -46.938 0.145 -50.625 1 23.25 291 ALA B O 1
ATOM 6602 N N . ALA B 1 292 ? -45.094 -0.889 -51.219 1 19.91 292 ALA B N 1
ATOM 6603 C CA . ALA B 1 292 ? -45.156 -0.458 -52.594 1 19.91 292 ALA B CA 1
ATOM 6604 C C . ALA B 1 292 ? -46.5 -0.77 -53.219 1 19.91 292 ALA B C 1
ATOM 6606 O O . ALA B 1 292 ? -47.188 -1.72 -52.812 1 19.91 292 ALA B O 1
ATOM 6607 N N . ASP B 1 293 ? -47.156 0.289 -53.844 1 18.58 293 ASP B N 1
ATOM 6608 C CA . ASP B 1 293 ? -48.094 0.243 -54.969 1 18.58 293 ASP B CA 1
ATOM 6609 C C . ASP B 1 293 ? -47.656 -0.745 -56.031 1 18.58 293 ASP B C 1
ATOM 6611 O O . ASP B 1 293 ? -46.438 -1.043 -56.125 1 18.58 293 ASP B O 1
ATOM 6615 N N . THR B 1 294 ? -48.406 -1.4 -56.75 1 17.73 294 THR B N 1
ATOM 6616 C CA . THR B 1 294 ? -48.438 -2.518 -57.688 1 17.73 294 THR B CA 1
ATOM 6617 C C . THR B 1 294 ? -47.531 -2.258 -58.875 1 17.73 294 THR B C 1
ATOM 6619 O O . THR B 1 294 ? -46.969 -3.191 -59.438 1 17.73 294 THR B O 1
ATOM 6622 N N . GLU B 1 295 ? -46.5 -1.193 -59.094 1 17.31 295 GLU B N 1
ATOM 6623 C CA . GLU B 1 295 ? -46.938 -1.179 -60.5 1 17.31 295 GLU B CA 1
ATOM 6624 C C . GLU B 1 295 ? -46.562 -2.475 -61.219 1 17.31 295 GLU B C 1
ATOM 6626 O O . GLU B 1 295 ? -45.812 -3.275 -60.688 1 17.31 295 GLU B O 1
ATOM 6631 N N . PRO B 1 296 ? -45.656 -2.277 -62.281 1 17.78 296 PRO B N 1
ATOM 6632 C CA . PRO B 1 296 ? -45.781 -2.723 -63.688 1 17.78 296 PRO B CA 1
ATOM 6633 C C . PRO B 1 296 ? -44.969 -3.975 -63.969 1 17.78 296 PRO B C 1
ATOM 6635 O O . PRO B 1 296 ? -43.938 -4.211 -63.312 1 17.78 296 PRO B O 1
ATOM 6638 N N . ALA B 1 297 ? -45.406 -5.066 -64.625 1 15.95 297 ALA B N 1
ATOM 6639 C CA . ALA B 1 297 ? -45.094 -6.418 -65.062 1 15.95 297 ALA B CA 1
ATOM 6640 C C . ALA B 1 297 ? -43.844 -6.441 -65.938 1 15.95 297 ALA B C 1
ATOM 6642 O O . ALA B 1 297 ? -43.031 -7.387 -65.812 1 15.95 297 ALA B O 1
ATOM 6643 N N . GLU B 1 298 ? -43.062 -5.426 -66.625 1 16.33 298 GLU B N 1
ATOM 6644 C CA . GLU B 1 298 ? -43.156 -6.066 -67.938 1 16.33 298 GLU B CA 1
ATOM 6645 C C . GLU B 1 298 ? -42.125 -7.18 -68.062 1 16.33 298 GLU B C 1
ATOM 6647 O O . GLU B 1 298 ? -42.469 -8.32 -68.375 1 16.33 298 GLU B O 1
ATOM 6652 N N . PRO B 1 299 ? -40.812 -6.855 -68.625 1 16.34 299 PRO B N 1
ATOM 6653 C CA . PRO B 1 299 ? -40.438 -7.402 -69.938 1 16.34 299 PRO B CA 1
ATOM 6654 C C . PRO B 1 299 ? -39.344 -8.461 -69.875 1 16.34 299 PRO B C 1
ATOM 6656 O O . PRO B 1 299 ? -38.469 -8.391 -69 1 16.34 299 PRO B O 1
ATOM 6659 N N . ALA B 1 300 ? -39.438 -9.648 -70.5 1 15.27 300 ALA B N 1
ATOM 6660 C CA . ALA B 1 300 ? -38.875 -10.984 -70.75 1 15.27 300 ALA B CA 1
ATOM 6661 C C . ALA B 1 300 ? -37.469 -10.922 -71.312 1 15.27 300 ALA B C 1
ATOM 6663 O O . ALA B 1 300 ? -36.625 -11.711 -70.938 1 15.27 300 ALA B O 1
ATOM 6664 N N . GLU B 1 301 ? -36.812 -10.086 -72.188 1 15.79 301 GLU B N 1
ATOM 6665 C CA . GLU B 1 301 ? -36.469 -10.984 -73.312 1 15.79 301 GLU B CA 1
ATOM 6666 C C . GLU B 1 301 ? -35.125 -11.672 -73.062 1 15.79 301 GLU B C 1
ATOM 6668 O O . GLU B 1 301 ? -34.5 -11.5 -72 1 15.79 301 GLU B O 1
ATOM 6673 N N . PRO B 1 302 ? -33.906 -11.312 -73.812 1 15.41 302 PRO B N 1
ATOM 6674 C CA . PRO B 1 302 ? -33.281 -12.195 -74.812 1 15.41 302 PRO B CA 1
ATOM 6675 C C . PRO B 1 302 ? -31.953 -12.758 -74.312 1 15.41 302 PRO B C 1
ATOM 6677 O O . PRO B 1 302 ? -31.328 -12.18 -73.438 1 15.41 302 PRO B O 1
ATOM 6680 N N . ALA B 1 303 ? -31.438 -13.875 -74.812 1 15.58 303 ALA B N 1
ATOM 6681 C CA . ALA B 1 303 ? -30.594 -15.055 -74.812 1 15.58 303 ALA B CA 1
ATOM 6682 C C . ALA B 1 303 ? -29.156 -14.703 -75.188 1 15.58 303 ALA B C 1
ATOM 6684 O O . ALA B 1 303 ? -28.281 -15.57 -75.188 1 15.58 303 ALA B O 1
ATOM 6685 N N . GLU B 1 304 ? -28.484 -13.438 -74.875 1 15.28 304 GLU B N 1
ATOM 6686 C CA . GLU B 1 304 ? -27.5 -13.469 -76 1 15.28 304 GLU B CA 1
ATOM 6687 C C . GLU B 1 304 ? -26.375 -14.453 -75.688 1 15.28 304 GLU B C 1
ATOM 6689 O O . GLU B 1 304 ? -26.125 -14.773 -74.5 1 15.28 304 GLU B O 1
ATOM 6694 N N . PRO B 1 305 ? -25.219 -14.414 -76.625 1 15.27 305 PRO B N 1
ATOM 6695 C CA . PRO B 1 305 ? -24.406 -15.367 -77.375 1 15.27 305 PRO B CA 1
ATOM 6696 C C . PRO B 1 305 ? -23.141 -15.805 -76.625 1 15.27 305 PRO B C 1
ATOM 6698 O O . PRO B 1 305 ? -22.766 -15.195 -75.625 1 15.27 305 PRO B O 1
ATOM 6701 N N . VAL B 1 306 ? -22.094 -16.297 -77.312 1 15.15 306 VAL B N 1
ATOM 6702 C CA . VAL B 1 306 ? -21.328 -17.484 -77.625 1 15.15 306 VAL B CA 1
ATOM 6703 C C . VAL B 1 306 ? -19.875 -17.328 -77.125 1 15.15 306 VAL B C 1
ATOM 6705 O O . VAL B 1 306 ? -19.297 -18.234 -76.562 1 15.15 306 VAL B O 1
ATOM 6708 N N . ASP B 1 307 ? -18.938 -16.203 -77.375 1 14.09 307 ASP B N 1
ATOM 6709 C CA . ASP B 1 307 ? -17.828 -16.656 -78.188 1 14.09 307 ASP B CA 1
ATOM 6710 C C . ASP B 1 307 ? -16.688 -17.188 -77.312 1 14.09 307 ASP B C 1
ATOM 6712 O O . ASP B 1 307 ? -16.625 -16.922 -76.125 1 14.09 307 ASP B O 1
ATOM 6716 N N . ASP B 1 308 ? -15.258 -16.922 -77.75 1 14.21 308 ASP B N 1
ATOM 6717 C CA . ASP B 1 308 ? -14.219 -17.719 -78.438 1 14.21 308 ASP B CA 1
ATOM 6718 C C . ASP B 1 308 ? -13.062 -18 -77.438 1 14.21 308 ASP B C 1
ATOM 6720 O O . ASP B 1 308 ? -12.945 -17.359 -76.438 1 14.21 308 ASP B O 1
ATOM 6724 N N . PRO B 1 309 ? -11.68 -18.125 -78 1 14.74 309 PRO B N 1
ATOM 6725 C CA . PRO B 1 309 ? -10.719 -19.219 -78.25 1 14.74 309 PRO B CA 1
ATOM 6726 C C . PRO B 1 309 ? -9.508 -19.141 -77.312 1 14.74 309 PRO B C 1
ATOM 6728 O O . PRO B 1 309 ? -9.188 -20.109 -76.625 1 14.74 309 PRO B O 1
ATOM 6731 N N . ASP B 1 310 ? -8.273 -18.391 -77.625 1 13.9 310 ASP B N 1
ATOM 6732 C CA . ASP B 1 310 ? -7.074 -19.031 -78.188 1 13.9 310 ASP B CA 1
ATOM 6733 C C . ASP B 1 310 ? -5.977 -19.109 -77.125 1 13.9 310 ASP B C 1
ATOM 6735 O O . ASP B 1 310 ? -5.402 -20.172 -76.875 1 13.9 310 ASP B O 1
ATOM 6739 N N . ILE B 1 311 ? -4.891 -18.078 -76.938 1 14.17 311 ILE B N 1
ATOM 6740 C CA . ILE B 1 311 ? -3.551 -18.219 -77.5 1 14.17 311 ILE B CA 1
ATOM 6741 C C . ILE B 1 311 ? -2.568 -18.641 -76.375 1 14.17 311 ILE B C 1
ATOM 6743 O O . ILE B 1 311 ? -2.707 -18.234 -75.25 1 14.17 311 ILE B O 1
ATOM 6747 N N . ALA B 1 312 ? -1.184 -19.25 -76.75 1 13.98 312 ALA B N 1
ATOM 6748 C CA . ALA B 1 312 ? -0.213 -20.328 -76.625 1 13.98 312 ALA B CA 1
ATOM 6749 C C . ALA B 1 312 ? 0.999 -19.906 -75.812 1 13.98 312 ALA B C 1
ATOM 6751 O O . ALA B 1 312 ? 1.486 -20.672 -75 1 13.98 312 ALA B O 1
ATOM 6752 N N . PRO B 1 313 ? 1.792 -18.734 -75.875 1 14 313 PRO B N 1
ATOM 6753 C CA . PRO B 1 313 ? 3.141 -18.969 -76.375 1 14 313 PRO B CA 1
ATOM 6754 C C . PRO B 1 313 ? 4.121 -19.422 -75.312 1 14 313 PRO B C 1
ATOM 6756 O O . PRO B 1 313 ? 3.859 -19.234 -74.125 1 14 313 PRO B O 1
ATOM 6759 N N . ALA B 1 314 ? 5.551 -19.641 -75.688 1 13.44 314 ALA B N 1
ATOM 6760 C CA . ALA B 1 314 ? 6.672 -20.562 -75.812 1 13.44 314 ALA B CA 1
ATOM 6761 C C . ALA B 1 314 ? 7.746 -20.266 -74.75 1 13.44 314 ALA B C 1
ATOM 6763 O O . ALA B 1 314 ? 8.148 -21.156 -74 1 13.44 314 ALA B O 1
ATOM 6764 N N . ALA B 1 315 ? 8.906 -19.484 -75 1 13.73 315 ALA B N 1
ATOM 6765 C CA . ALA B 1 315 ? 10.18 -20.078 -75.375 1 13.73 315 ALA B CA 1
ATOM 6766 C C . ALA B 1 315 ? 11.141 -20.125 -74.188 1 13.73 315 ALA B C 1
ATOM 6768 O O . ALA B 1 315 ? 11.688 -21.188 -73.875 1 13.73 315 ALA B O 1
ATOM 6769 N N . THR B 1 316 ? 12.148 -19.156 -74 1 13.85 316 THR B N 1
ATOM 6770 C CA . THR B 1 316 ? 13.555 -19.344 -74.375 1 13.85 316 THR B CA 1
ATOM 6771 C C . THR B 1 316 ? 14.398 -19.656 -73.125 1 13.85 316 THR B C 1
ATOM 6773 O O . THR B 1 316 ? 14.203 -19.078 -72.062 1 13.85 316 THR B O 1
ATOM 6776 N N . ALA B 1 317 ? 15.508 -20.594 -73.188 1 13.8 317 ALA B N 1
ATOM 6777 C CA . ALA B 1 317 ? 16.312 -21.656 -72.562 1 13.8 317 ALA B CA 1
ATOM 6778 C C . ALA B 1 317 ? 17.562 -21.109 -71.938 1 13.8 317 ALA B C 1
ATOM 6780 O O . ALA B 1 317 ? 18.141 -21.734 -71.062 1 13.8 317 ALA B O 1
ATOM 6781 N N . THR B 1 318 ? 18.125 -20.031 -72.25 1 13.97 318 THR B N 1
ATOM 6782 C CA . THR B 1 318 ? 19.516 -20.281 -72.562 1 13.97 318 THR B CA 1
ATOM 6783 C C . THR B 1 318 ? 20.344 -20.594 -71.312 1 13.97 318 THR B C 1
ATOM 6785 O O . THR B 1 318 ? 19.953 -20.25 -70.188 1 13.97 318 THR B O 1
ATOM 6788 N N . GLU B 1 319 ? 21.797 -20.453 -71.375 1 14.05 319 GLU B N 1
ATOM 6789 C CA . GLU B 1 319 ? 23 -21.266 -71.5 1 14.05 319 GLU B CA 1
ATOM 6790 C C . GLU B 1 319 ? 23.766 -21.219 -70.188 1 14.05 319 GLU B C 1
ATOM 6792 O O . GLU B 1 319 ? 24.094 -22.266 -69.562 1 14.05 319 GLU B O 1
ATOM 6797 N N . THR B 1 320 ? 24.75 -20.312 -69.938 1 14.84 320 THR B N 1
ATOM 6798 C CA . THR B 1 320 ? 26.156 -20.672 -70 1 14.84 320 THR B CA 1
ATOM 6799 C C . THR B 1 320 ? 26.734 -20.938 -68.625 1 14.84 320 THR B C 1
ATOM 6801 O O . THR B 1 320 ? 26.328 -20.297 -67.625 1 14.84 320 THR B O 1
ATOM 6804 N N . ALA B 1 321 ? 27.938 -21.719 -68.438 1 14.49 321 ALA B N 1
ATOM 6805 C CA . ALA B 1 321 ? 28.625 -22.797 -67.688 1 14.49 321 ALA B CA 1
ATOM 6806 C C . ALA B 1 321 ? 29.547 -22.219 -66.625 1 14.49 321 ALA B C 1
ATOM 6808 O O . ALA B 1 321 ? 29.828 -22.891 -65.625 1 14.49 321 ALA B O 1
ATOM 6809 N N . THR B 1 322 ? 30.078 -21.062 -66.812 1 15.15 322 THR B N 1
ATOM 6810 C CA . THR B 1 322 ? 31.516 -21.188 -66.625 1 15.15 322 THR B CA 1
ATOM 6811 C C . THR B 1 322 ? 31.906 -21.531 -65.188 1 15.15 322 THR B C 1
ATOM 6813 O O . THR B 1 322 ? 31.141 -21.266 -64.312 1 15.15 322 THR B O 1
ATOM 6816 N N . ASP B 1 323 ? 33.25 -21.359 -64.812 1 14.88 323 ASP B N 1
ATOM 6817 C CA . ASP B 1 323 ? 34.406 -22.109 -64.375 1 14.88 323 ASP B CA 1
ATOM 6818 C C . ASP B 1 323 ? 34.531 -22.016 -62.844 1 14.88 323 ASP B C 1
ATOM 6820 O O . ASP B 1 323 ? 33.875 -21.203 -62.219 1 14.88 323 ASP B O 1
ATOM 6824 N N . THR B 1 324 ? 35.844 -21.719 -62.438 1 15.88 324 THR B N 1
ATOM 6825 C CA . THR B 1 324 ? 36.844 -22.531 -61.719 1 15.88 324 THR B CA 1
ATOM 6826 C C . THR B 1 324 ? 36.844 -22.25 -60.219 1 15.88 324 THR B C 1
ATOM 6828 O O . THR B 1 324 ? 36.812 -23.172 -59.406 1 15.88 324 THR B O 1
ATOM 6831 N N . GLU B 1 325 ? 37.344 -21.078 -59.844 1 17.28 325 GLU B N 1
ATOM 6832 C CA . GLU B 1 325 ? 38.531 -20.984 -59 1 17.28 325 GLU B CA 1
ATOM 6833 C C . GLU B 1 325 ? 38.219 -21.297 -57.562 1 17.28 325 GLU B C 1
ATOM 6835 O O . GLU B 1 325 ? 37.156 -20.984 -57.062 1 17.28 325 GLU B O 1
ATOM 6840 N N . PRO B 1 326 ? 39.281 -21.703 -56.875 1 16.56 326 PRO B N 1
ATOM 6841 C CA . PRO B 1 326 ? 39.406 -22.656 -55.781 1 16.56 326 PRO B CA 1
ATOM 6842 C C . PRO B 1 326 ? 38.875 -22.125 -54.438 1 16.56 326 PRO B C 1
ATOM 6844 O O . PRO B 1 326 ? 38.094 -22.812 -53.781 1 16.56 326 PRO B O 1
ATOM 6847 N N . ASP B 1 327 ? 39.719 -21.375 -53.812 1 16.86 327 ASP B N 1
ATOM 6848 C CA . ASP B 1 327 ? 40.469 -21.812 -52.625 1 16.86 327 ASP B CA 1
ATOM 6849 C C . ASP B 1 327 ? 39.625 -21.625 -51.344 1 16.86 327 ASP B C 1
ATOM 6851 O O . ASP B 1 327 ? 39.438 -22.547 -50.562 1 16.86 327 ASP B O 1
ATOM 6855 N N . ALA B 1 328 ? 40.156 -20.547 -50.625 1 20.45 328 ALA B N 1
ATOM 6856 C CA . ALA B 1 328 ? 40.594 -20.312 -49.25 1 20.45 328 ALA B CA 1
ATOM 6857 C C . ALA B 1 328 ? 39.406 -20.203 -48.312 1 20.45 328 ALA B C 1
ATOM 6859 O O . ALA B 1 328 ? 38.406 -19.547 -48.625 1 20.45 328 ALA B O 1
ATOM 6860 N N . PRO B 1 329 ? 39.312 -21.062 -47.281 1 17.81 329 PRO B N 1
ATOM 6861 C CA . PRO B 1 329 ? 38.062 -21.391 -46.625 1 17.81 329 PRO B CA 1
ATOM 6862 C C . PRO B 1 329 ? 37.406 -20.172 -45.969 1 17.81 329 PRO B C 1
ATOM 6864 O O . PRO B 1 329 ? 38.094 -19.344 -45.406 1 17.81 329 PRO B O 1
ATOM 6867 N N . ALA B 1 330 ? 36.438 -19.578 -46.562 1 16.86 330 ALA B N 1
ATOM 6868 C CA . ALA B 1 330 ? 35.625 -18.453 -46.156 1 16.86 330 ALA B CA 1
ATOM 6869 C C . ALA B 1 330 ? 35.219 -18.562 -44.688 1 16.86 330 ALA B C 1
ATOM 6871 O O . ALA B 1 330 ? 35.156 -19.672 -44.125 1 16.86 330 ALA B O 1
ATOM 6872 N N . PRO B 1 331 ? 35.281 -17.312 -44.125 1 18.36 331 PRO B N 1
ATOM 6873 C CA . PRO B 1 331 ? 34.812 -16.766 -42.812 1 18.36 331 PRO B CA 1
ATOM 6874 C C . PRO B 1 331 ? 33.438 -17.312 -42.406 1 18.36 331 PRO B C 1
ATOM 6876 O O . PRO B 1 331 ? 32.562 -17.516 -43.25 1 18.36 331 PRO B O 1
ATOM 6879 N N . THR B 1 332 ? 33.469 -18.297 -41.531 1 18.67 332 THR B N 1
ATOM 6880 C CA . THR B 1 332 ? 32.219 -18.969 -41.188 1 18.67 332 THR B CA 1
ATOM 6881 C C . THR B 1 332 ? 31.047 -17.984 -41.156 1 18.67 332 THR B C 1
ATOM 6883 O O . THR B 1 332 ? 31.172 -16.906 -40.562 1 18.67 332 THR B O 1
ATOM 6886 N N . ASP B 1 333 ? 30.156 -18.031 -42.031 1 18.56 333 ASP B N 1
ATOM 6887 C CA . ASP B 1 333 ? 28.891 -17.359 -42.375 1 18.56 333 ASP B CA 1
ATOM 6888 C C . ASP B 1 333 ? 28.031 -17.172 -41.125 1 18.56 333 ASP B C 1
ATOM 6890 O O . ASP B 1 333 ? 27.891 -18.094 -40.312 1 18.56 333 ASP B O 1
ATOM 6894 N N . THR B 1 334 ? 27.891 -15.891 -40.75 1 20.36 334 THR B N 1
ATOM 6895 C CA . THR B 1 334 ? 26.906 -15.141 -39.969 1 20.36 334 THR B CA 1
ATOM 6896 C C . THR B 1 334 ? 25.5 -15.688 -40.219 1 20.36 334 THR B C 1
ATOM 6898 O O . THR B 1 334 ? 24.953 -15.547 -41.312 1 20.36 334 THR B O 1
ATOM 6901 N N . ALA B 1 335 ? 25.234 -16.875 -39.75 1 18.98 335 ALA B N 1
ATOM 6902 C CA . ALA B 1 335 ? 23.906 -17.453 -40 1 18.98 335 ALA B CA 1
ATOM 6903 C C . ALA B 1 335 ? 22.828 -16.375 -39.969 1 18.98 335 ALA B C 1
ATOM 6905 O O . ALA B 1 335 ? 22.75 -15.594 -39.031 1 18.98 335 ALA B O 1
ATOM 6906 N N . ASP B 1 336 ? 22.469 -15.883 -41.125 1 20.12 336 ASP B N 1
ATOM 6907 C CA . ASP B 1 336 ? 21.312 -15.055 -41.438 1 20.12 336 ASP B CA 1
ATOM 6908 C C . ASP B 1 336 ? 20.047 -15.594 -40.75 1 20.12 336 ASP B C 1
ATOM 6910 O O . ASP B 1 336 ? 19.516 -16.625 -41.188 1 20.12 336 ASP B O 1
ATOM 6914 N N . SER B 1 337 ? 20.094 -15.805 -39.562 1 20.12 337 SER B N 1
ATOM 6915 C CA . SER B 1 337 ? 18.812 -16.25 -39 1 20.12 337 SER B CA 1
ATOM 6916 C C . SER B 1 337 ? 17.656 -15.5 -39.656 1 20.12 337 SER B C 1
ATOM 6918 O O . SER B 1 337 ? 17.547 -14.273 -39.531 1 20.12 337 SER B O 1
ATOM 6920 N N . ALA B 1 338 ? 17.266 -15.852 -40.781 1 22.11 338 ALA B N 1
ATOM 6921 C CA . ALA B 1 338 ? 16.062 -15.414 -41.469 1 22.11 338 ALA B CA 1
ATOM 6922 C C . ALA B 1 338 ? 14.875 -15.359 -40.5 1 22.11 338 ALA B C 1
ATOM 6924 O O . ALA B 1 338 ? 14.43 -16.391 -40 1 22.11 338 ALA B O 1
ATOM 6925 N N . ALA B 1 339 ? 14.875 -14.344 -39.875 1 21.94 339 ALA B N 1
ATOM 6926 C CA . ALA B 1 339 ? 13.648 -13.961 -39.156 1 21.94 339 ALA B CA 1
ATOM 6927 C C . ALA B 1 339 ? 12.438 -14.055 -40.094 1 21.94 339 ALA B C 1
ATOM 6929 O O . ALA B 1 339 ? 12.336 -13.312 -41.062 1 21.94 339 ALA B O 1
ATOM 6930 N N . THR B 1 340 ? 12.141 -15.297 -40.469 1 23.09 340 THR B N 1
ATOM 6931 C CA . THR B 1 340 ? 10.805 -15.398 -41.031 1 23.09 340 THR B CA 1
ATOM 6932 C C . THR B 1 340 ? 9.859 -14.383 -40.406 1 23.09 340 THR B C 1
ATOM 6934 O O . THR B 1 340 ? 9.727 -14.32 -39.188 1 23.09 340 THR B O 1
ATOM 6937 N N . GLU B 1 341 ? 9.805 -13.266 -41.062 1 25.28 341 GLU B N 1
ATOM 6938 C CA . GLU B 1 341 ? 8.727 -12.305 -40.875 1 25.28 341 GLU B CA 1
ATOM 6939 C C . GLU B 1 341 ? 7.379 -13 -40.75 1 25.28 341 GLU B C 1
ATOM 6941 O O . GLU B 1 341 ? 6.75 -13.344 -41.75 1 25.28 341 GLU B O 1
ATOM 6946 N N . THR B 1 342 ? 7.367 -14.109 -40 1 25.98 342 THR B N 1
ATOM 6947 C CA . THR B 1 342 ? 5.977 -14.547 -39.906 1 25.98 342 THR B CA 1
ATOM 6948 C C . THR B 1 342 ? 5.07 -13.367 -39.562 1 25.98 342 THR B C 1
ATOM 6950 O O . THR B 1 342 ? 5.336 -12.625 -38.594 1 25.98 342 THR B O 1
ATOM 6953 N N . ASP B 1 343 ? 4.445 -12.859 -40.562 1 25.55 343 ASP B N 1
ATOM 6954 C CA . ASP B 1 343 ? 3.281 -11.984 -40.438 1 25.55 343 ASP B CA 1
ATOM 6955 C C . ASP B 1 343 ? 2.412 -12.414 -39.25 1 25.55 343 ASP B C 1
ATOM 6957 O O . ASP B 1 343 ? 1.605 -13.336 -39.344 1 25.55 343 ASP B O 1
ATOM 6961 N N . CYS B 1 344 ? 3.066 -12.656 -38.219 1 26.31 344 CYS B N 1
ATOM 6962 C CA . CYS B 1 344 ? 2.205 -12.898 -37.062 1 26.31 344 CYS B CA 1
ATOM 6963 C C . CYS B 1 344 ? 1.107 -11.852 -36.969 1 26.31 344 CYS B C 1
ATOM 6965 O O . CYS B 1 344 ? 1.377 -10.695 -36.625 1 26.31 344 CYS B O 1
ATOM 6967 N N . ASP B 1 345 ? 0.238 -11.922 -37.938 1 29.53 345 ASP B N 1
ATOM 6968 C CA . ASP B 1 345 ? -0.99 -11.289 -37.438 1 29.53 345 ASP B CA 1
ATOM 6969 C C . ASP B 1 345 ? -1.227 -11.602 -35.969 1 29.53 345 ASP B C 1
ATOM 6971 O O . ASP B 1 345 ? -1.417 -12.766 -35.594 1 29.53 345 ASP B O 1
ATOM 6975 N N . PRO B 1 346 ? -0.468 -10.977 -35.125 1 34.34 346 PRO B N 1
ATOM 6976 C CA . PRO B 1 346 ? -0.602 -11.32 -33.688 1 34.34 346 PRO B CA 1
ATOM 6977 C C . PRO B 1 346 ? -2.053 -11.555 -33.281 1 34.34 346 PRO B C 1
ATOM 6979 O O . PRO B 1 346 ? -2.877 -10.641 -33.344 1 34.34 346 PRO B O 1
ATOM 6982 N N . GLU B 1 347 ? -2.457 -12.68 -33.469 1 38.47 347 GLU B N 1
ATOM 6983 C CA . GLU B 1 347 ? -3.738 -13.016 -32.844 1 38.47 347 GLU B CA 1
ATOM 6984 C C . GLU B 1 347 ? -3.754 -12.648 -31.375 1 38.47 347 GLU B C 1
ATOM 6986 O O . GLU B 1 347 ? -2.861 -13.047 -30.625 1 38.47 347 GLU B O 1
ATOM 6991 N N . SER B 1 348 ? -4.562 -11.703 -30.938 1 46.25 348 SER B N 1
ATOM 6992 C CA . SER B 1 348 ? -4.688 -10.961 -29.688 1 46.25 348 SER B CA 1
ATOM 6993 C C . SER B 1 348 ? -5.105 -11.875 -28.547 1 46.25 348 SER B C 1
ATOM 6995 O O . SER B 1 348 ? -4.703 -11.672 -27.391 1 46.25 348 SER B O 1
ATOM 6997 N N . VAL B 1 349 ? -5.898 -12.953 -28.891 1 43.12 349 VAL B N 1
ATOM 6998 C CA . VAL B 1 349 ? -6.43 -13.812 -27.844 1 43.12 349 VAL B CA 1
ATOM 6999 C C . VAL B 1 349 ? -6.27 -15.281 -28.25 1 43.12 349 VAL B C 1
ATOM 7001 O O . VAL B 1 349 ? -6.52 -15.641 -29.391 1 43.12 349 VAL B O 1
ATOM 7004 N N . SER B 1 350 ? -5.512 -16.078 -27.5 1 45.78 350 SER B N 1
ATOM 7005 C CA . SER B 1 350 ? -5.488 -17.516 -27.672 1 45.78 350 SER B CA 1
ATOM 7006 C C . SER B 1 350 ? -6.406 -18.219 -26.672 1 45.78 350 SER B C 1
ATOM 7008 O O . SER B 1 350 ? -6.371 -17.922 -25.484 1 45.78 350 SER B O 1
ATOM 7010 N N . VAL B 1 351 ? -7.344 -18.906 -27.047 1 40.91 351 VAL B N 1
ATOM 7011 C CA . VAL B 1 351 ? -8.242 -19.703 -26.219 1 40.91 351 VAL B CA 1
ATOM 7012 C C . VAL B 1 351 ? -7.891 -21.172 -26.344 1 40.91 351 VAL B C 1
ATOM 7014 O O . VAL B 1 351 ? -7.855 -21.719 -27.453 1 40.91 351 VAL B O 1
ATOM 7017 N N . THR B 1 352 ? -7.477 -21.734 -25.312 1 46.97 352 THR B N 1
ATOM 7018 C CA . THR B 1 352 ? -7.27 -23.188 -25.25 1 46.97 352 THR B CA 1
ATOM 7019 C C . THR B 1 352 ? -8.531 -23.891 -24.797 1 46.97 352 THR B C 1
ATOM 7021 O O . THR B 1 352 ? -9 -23.672 -23.672 1 46.97 352 THR B O 1
ATOM 7024 N N . GLU B 1 353 ? -9.109 -24.672 -25.656 1 48 353 GLU B N 1
ATOM 7025 C CA . GLU B 1 353 ? -10.352 -25.391 -25.391 1 48 353 GLU B CA 1
ATOM 7026 C C . GLU B 1 353 ? -10.07 -26.797 -24.875 1 48 353 GLU B C 1
ATOM 7028 O O . GLU B 1 353 ? -9.398 -27.594 -25.531 1 48 353 GLU B O 1
ATOM 7033 N N . PHE B 1 354 ? -10.5 -27.094 -23.703 1 52.19 354 PHE B N 1
ATOM 7034 C CA . PHE B 1 354 ? -10.297 -28.406 -23.078 1 52.19 354 PHE B CA 1
ATOM 7035 C C . PHE B 1 354 ? -11.547 -29.266 -23.219 1 52.19 354 PHE B C 1
ATOM 7037 O O . PHE B 1 354 ? -12.656 -28.812 -22.953 1 52.19 354 PHE B O 1
ATOM 7044 N N . THR B 1 355 ? -11.469 -30.375 -24.016 1 44.12 355 THR B N 1
ATOM 7045 C CA . THR B 1 355 ? -12.531 -31.375 -24.125 1 44.12 355 THR B CA 1
ATOM 7046 C C . THR B 1 355 ? -12.273 -32.531 -23.172 1 44.12 355 THR B C 1
ATOM 7048 O O . THR B 1 355 ? -11.164 -33.094 -23.125 1 44.12 355 THR B O 1
ATOM 7051 N N . ASP B 1 356 ? -12.977 -32.562 -22.062 1 46.22 356 ASP B N 1
ATOM 7052 C CA . ASP B 1 356 ? -12.914 -33.75 -21.203 1 46.22 356 ASP B CA 1
ATOM 7053 C C . ASP B 1 356 ? -13.711 -34.906 -21.812 1 46.22 356 ASP B C 1
ATOM 7055 O O . ASP B 1 356 ? -14.867 -34.719 -22.203 1 46.22 356 ASP B O 1
ATOM 7059 N N . ASN B 1 357 ? -13.086 -35.906 -22.453 1 37.56 357 ASN B N 1
ATOM 7060 C CA . ASN B 1 357 ? -13.883 -37.062 -22.828 1 37.56 357 ASN B CA 1
ATOM 7061 C C . ASN B 1 357 ? -14.68 -37.594 -21.641 1 37.56 357 ASN B C 1
ATOM 7063 O O . ASN B 1 357 ? -15.383 -38.594 -21.75 1 37.56 357 ASN B O 1
ATOM 7067 N N . SER B 1 358 ? -14.258 -37.438 -20.531 1 35.75 358 SER B N 1
ATOM 7068 C CA . SER B 1 358 ? -15.102 -37.938 -19.453 1 35.75 358 SER B CA 1
ATOM 7069 C C . SER B 1 358 ? -16.312 -37.062 -19.219 1 35.75 358 SER B C 1
ATOM 7071 O O . SER B 1 358 ? -16.172 -35.812 -19.172 1 35.75 358 SER B O 1
ATOM 7073 N N . SER B 1 359 ? -17.484 -37.469 -19.625 1 33.34 359 SER B N 1
ATOM 7074 C CA . SER B 1 359 ? -18.812 -36.875 -19.797 1 33.34 359 SER B CA 1
ATOM 7075 C C . SER B 1 359 ? -19.125 -35.906 -18.641 1 33.34 359 SER B C 1
ATOM 7077 O O . SER B 1 359 ? -20.094 -35.156 -18.703 1 33.34 359 SER B O 1
ATOM 7079 N N . ASP B 1 360 ? -18.812 -36.281 -17.375 1 30.95 360 ASP B N 1
ATOM 7080 C CA . ASP B 1 360 ? -19.703 -35.688 -16.375 1 30.95 360 ASP B CA 1
ATOM 7081 C C . ASP B 1 360 ? -19.297 -34.25 -16.078 1 30.95 360 ASP B C 1
ATOM 7083 O O . ASP B 1 360 ? -18.25 -34.031 -15.461 1 30.95 360 ASP B O 1
ATOM 7087 N N . THR B 1 361 ? -19.375 -33.406 -16.938 1 36.72 361 THR B N 1
ATOM 7088 C CA . THR B 1 361 ? -19.312 -32 -16.625 1 36.72 361 THR B CA 1
ATOM 7089 C C . THR B 1 361 ? -19.828 -31.734 -15.211 1 36.72 361 THR B C 1
ATOM 7091 O O . THR B 1 361 ? -20.922 -32.156 -14.852 1 36.72 361 THR B O 1
ATOM 7094 N N . PRO B 1 362 ? -19.031 -31.484 -14.344 1 34.75 362 PRO B N 1
ATOM 7095 C CA . PRO B 1 362 ? -19.719 -31.297 -13.062 1 34.75 362 PRO B CA 1
ATOM 7096 C C . PRO B 1 362 ? -21.031 -30.516 -13.203 1 34.75 362 PRO B C 1
ATOM 7098 O O . PRO B 1 362 ? -21.062 -29.484 -13.883 1 34.75 362 PRO B O 1
ATOM 7101 N N . ALA B 1 363 ? -22.125 -31.172 -13 1 33.44 363 ALA B N 1
ATOM 7102 C CA . ALA B 1 363 ? -23.531 -30.781 -12.977 1 33.44 363 ALA B CA 1
ATOM 7103 C C . ALA B 1 363 ? -23.703 -29.391 -12.367 1 33.44 363 ALA B C 1
ATOM 7105 O O . ALA B 1 363 ? -24.797 -28.844 -12.367 1 33.44 363 ALA B O 1
ATOM 7106 N N . ALA B 1 364 ? -22.594 -28.953 -11.742 1 36.53 364 ALA B N 1
ATOM 7107 C CA . ALA B 1 364 ? -22.891 -27.859 -10.82 1 36.53 364 ALA B CA 1
ATOM 7108 C C . ALA B 1 364 ? -23.203 -26.578 -11.578 1 36.53 364 ALA B C 1
ATOM 7110 O O . ALA B 1 364 ? -23.641 -25.594 -10.984 1 36.53 364 ALA B O 1
ATOM 7111 N N . PHE B 1 365 ? -22.688 -26.594 -12.82 1 37.75 365 PHE B N 1
ATOM 7112 C CA . PHE B 1 365 ? -22.969 -25.328 -13.469 1 37.75 365 PHE B CA 1
ATOM 7113 C C . PHE B 1 365 ? -24.219 -25.422 -14.328 1 37.75 365 PHE B C 1
ATOM 7115 O O . PHE B 1 365 ? -24.594 -24.453 -14.992 1 37.75 365 PHE B O 1
ATOM 7122 N N . LEU B 1 366 ? -24.766 -26.766 -14.656 1 33.41 366 LEU B N 1
ATOM 7123 C CA . LEU B 1 366 ? -25.719 -26.938 -15.742 1 33.41 366 LEU B CA 1
ATOM 7124 C C . LEU B 1 366 ? -27.141 -26.703 -15.242 1 33.41 366 LEU B C 1
ATOM 7126 O O . LEU B 1 366 ? -28.094 -27.266 -15.781 1 33.41 366 LEU B O 1
ATOM 7130 N N . ASP B 1 367 ? -27.609 -25.766 -14.758 1 33.38 367 ASP B N 1
ATOM 7131 C CA . ASP B 1 367 ? -29.062 -25.828 -14.844 1 33.38 367 ASP B CA 1
ATOM 7132 C C . ASP B 1 367 ? -29.547 -25.422 -16.234 1 33.38 367 ASP B C 1
ATOM 7134 O O . ASP B 1 367 ? -28.984 -24.5 -16.844 1 33.38 367 ASP B O 1
ATOM 7138 N N . PRO B 1 368 ? -30.5 -26.141 -17.047 1 31.39 368 PRO B N 1
ATOM 7139 C CA . PRO B 1 368 ? -30.953 -26.188 -18.438 1 31.39 368 PRO B CA 1
ATOM 7140 C C . PRO B 1 368 ? -31.266 -24.812 -19 1 31.39 368 PRO B C 1
ATOM 7142 O O . PRO B 1 368 ? -31.016 -24.547 -20.188 1 31.39 368 PRO B O 1
ATOM 7145 N N . ASP B 1 369 ? -32.188 -24.062 -18.516 1 35.09 369 ASP B N 1
ATOM 7146 C CA . ASP B 1 369 ? -32.938 -23.078 -19.297 1 35.09 369 ASP B CA 1
ATOM 7147 C C . ASP B 1 369 ? -32.094 -21.812 -19.516 1 35.09 369 ASP B C 1
ATOM 7149 O O . ASP B 1 369 ? -32.656 -20.766 -19.891 1 35.09 369 ASP B O 1
ATOM 7153 N N . GLU B 1 370 ? -30.828 -21.672 -19.016 1 39.66 370 GLU B N 1
ATOM 7154 C CA . GLU B 1 370 ? -29.969 -20.516 -18.781 1 39.66 370 GLU B CA 1
ATOM 7155 C C . GLU B 1 370 ? -29.203 -20.156 -20.047 1 39.66 370 GLU B C 1
ATOM 7157 O O . GLU B 1 370 ? -28.969 -21 -20.906 1 39.66 370 GLU B O 1
ATOM 7162 N N . HIS B 1 371 ? -29.234 -18.844 -20.5 1 46 371 HIS B N 1
ATOM 7163 C CA . HIS B 1 371 ? -28.453 -18.469 -21.656 1 46 371 HIS B CA 1
ATOM 7164 C C . HIS B 1 371 ? -27.172 -19.297 -21.75 1 46 371 HIS B C 1
ATOM 7166 O O . HIS B 1 371 ? -26.578 -19.641 -20.734 1 46 371 HIS B O 1
ATOM 7172 N N . PRO B 1 372 ? -26.953 -19.766 -22.969 1 49.66 372 PRO B N 1
ATOM 7173 C CA . PRO B 1 372 ? -25.906 -20.75 -23.203 1 49.66 372 PRO B CA 1
ATOM 7174 C C . PRO B 1 372 ? -24.578 -20.375 -22.562 1 49.66 372 PRO B C 1
ATOM 7176 O O . PRO B 1 372 ? -23.844 -21.25 -22.078 1 49.66 372 PRO B O 1
ATOM 7179 N N . LEU B 1 373 ? -24.375 -19.094 -22.359 1 52.75 373 LEU B N 1
ATOM 7180 C CA . LEU B 1 373 ? -23.062 -18.688 -21.891 1 52.75 373 LEU B CA 1
ATOM 7181 C C . LEU B 1 373 ? -22.984 -18.797 -20.359 1 52.75 373 LEU B C 1
ATOM 7183 O O . LEU B 1 373 ? -21.891 -18.906 -19.797 1 52.75 373 LEU B O 1
ATOM 7187 N N . ASP B 1 374 ? -24.109 -18.766 -19.766 1 52.31 374 ASP B N 1
ATOM 7188 C CA . ASP B 1 374 ? -24.156 -18.797 -18.312 1 52.31 374 ASP B CA 1
ATOM 7189 C C . ASP B 1 374 ? -24.109 -20.234 -17.797 1 52.31 374 ASP B C 1
ATOM 7191 O O . ASP B 1 374 ? -23.984 -20.469 -16.594 1 52.31 374 ASP B O 1
ATOM 7195 N N . ARG B 1 375 ? -24.203 -21.156 -18.766 1 58.91 375 ARG B N 1
ATOM 7196 C CA . ARG B 1 375 ? -24.312 -22.578 -18.438 1 58.91 375 ARG B CA 1
ATOM 7197 C C . ARG B 1 375 ? -22.938 -23.25 -18.484 1 58.91 375 ARG B C 1
ATOM 7199 O O . ARG B 1 375 ? -22.828 -24.453 -18.234 1 58.91 375 ARG B O 1
ATOM 7206 N N . VAL B 1 376 ? -22.281 -22.281 -18.688 1 71.94 376 VAL B N 1
ATOM 7207 C CA . VAL B 1 376 ? -21 -22.922 -18.906 1 71.94 376 VAL B CA 1
ATOM 7208 C C . VAL B 1 376 ? -19.969 -22.359 -17.922 1 71.94 376 VAL B C 1
ATOM 7210 O O . VAL B 1 376 ? -20.094 -21.219 -17.453 1 71.94 376 VAL B O 1
ATOM 7213 N N . PRO B 1 377 ? -19.203 -23.188 -17.406 1 76.31 377 PRO B N 1
ATOM 7214 C CA . PRO B 1 377 ? -18.141 -22.75 -16.484 1 76.31 377 PRO B CA 1
ATOM 7215 C C . PRO B 1 377 ? -17.312 -21.609 -17.062 1 76.31 377 PRO B C 1
ATOM 7217 O O . PRO B 1 377 ? -17.188 -21.484 -18.297 1 76.31 377 PRO B O 1
ATOM 7220 N N . PRO B 1 378 ? -16.891 -20.734 -16.188 1 75.31 378 PRO B N 1
ATOM 7221 C CA . PRO B 1 378 ? -16.016 -19.672 -16.688 1 75.31 378 PRO B CA 1
ATOM 7222 C C . PRO B 1 378 ? -14.703 -20.219 -17.266 1 75.31 378 PRO B C 1
ATOM 7224 O O . PRO B 1 378 ? -14.328 -21.359 -16.984 1 75.31 378 PRO B O 1
ATOM 7227 N N . ALA B 1 379 ? -14.18 -19.391 -18.062 1 79 379 ALA B N 1
ATOM 7228 C CA . ALA B 1 379 ? -12.836 -19.672 -18.547 1 79 379 ALA B CA 1
ATOM 7229 C C . ALA B 1 379 ? -11.781 -19.219 -17.547 1 79 379 ALA B C 1
ATOM 7231 O O . ALA B 1 379 ? -12.109 -18.578 -16.531 1 79 379 ALA B O 1
ATOM 7232 N N . VAL B 1 380 ? -10.625 -19.766 -17.703 1 80.94 380 VAL B N 1
ATOM 7233 C CA . VAL B 1 380 ? -9.531 -19.453 -16.781 1 80.94 380 VAL B CA 1
ATOM 7234 C C . VAL B 1 380 ? -8.359 -18.875 -17.562 1 80.94 380 VAL B C 1
ATOM 7236 O O . VAL B 1 380 ? -8.031 -19.344 -18.656 1 80.94 380 VAL B O 1
ATOM 7239 N N . LEU B 1 381 ? -7.797 -17.844 -17 1 71.25 381 LEU B N 1
ATOM 7240 C CA . LEU B 1 381 ? -6.617 -17.203 -17.578 1 71.25 381 LEU B CA 1
ATOM 7241 C C . LEU B 1 381 ? -5.34 -17.797 -16.984 1 71.25 381 LEU B C 1
ATOM 7243 O O . LEU B 1 381 ? -5.355 -18.328 -15.883 1 71.25 381 LEU B O 1
ATOM 7247 N N . PHE B 1 382 ? -4.273 -17.703 -17.891 1 75.31 382 PHE B N 1
ATOM 7248 C CA . PHE B 1 382 ? -2.988 -17.938 -17.25 1 75.31 382 PHE B CA 1
ATOM 7249 C C . PHE B 1 382 ? -2.791 -16.984 -16.078 1 75.31 382 PHE B C 1
ATOM 7251 O O . PHE B 1 382 ? -3.135 -15.805 -16.172 1 75.31 382 PHE B O 1
ATOM 7258 N N . GLY B 1 383 ? -2.312 -17.484 -14.914 1 73.5 383 GLY B N 1
ATOM 7259 C CA . GLY B 1 383 ? -2.275 -16.703 -13.68 1 73.5 383 GLY B CA 1
ATOM 7260 C C . GLY B 1 383 ? -3.434 -17.016 -12.75 1 73.5 383 GLY B C 1
ATOM 7261 O O . GLY B 1 383 ? -3.4 -16.672 -11.57 1 73.5 383 GLY B O 1
ATOM 7262 N N . GLY B 1 384 ? -4.461 -17.656 -13.328 1 71.62 384 GLY B N 1
ATOM 7263 C CA . GLY B 1 384 ? -5.523 -18.203 -12.492 1 71.62 384 GLY B CA 1
ATOM 7264 C C . GLY B 1 384 ? -6.777 -17.344 -12.5 1 71.62 384 GLY B C 1
ATOM 7265 O O . GLY B 1 384 ? -7.797 -17.734 -11.914 1 71.62 384 GLY B O 1
ATOM 7266 N N . GLY B 1 385 ? -6.73 -16.266 -13.109 1 69.94 385 GLY B N 1
ATOM 7267 C CA . GLY B 1 385 ? -7.914 -15.422 -13.18 1 69.94 385 GLY B CA 1
ATOM 7268 C C . GLY B 1 385 ? -9.078 -16.078 -13.898 1 69.94 385 GLY B C 1
ATOM 7269 O O . GLY B 1 385 ? -8.875 -16.891 -14.805 1 69.94 385 GLY B O 1
ATOM 7270 N N . VAL B 1 386 ? -10.273 -15.75 -13.422 1 71.75 386 VAL B N 1
ATOM 7271 C CA . VAL B 1 386 ? -11.469 -16.328 -14.039 1 71.75 386 VAL B CA 1
ATOM 7272 C C . VAL B 1 386 ? -12.07 -15.328 -15.023 1 71.75 386 VAL B C 1
ATOM 7274 O O . VAL B 1 386 ? -12.07 -14.117 -14.773 1 71.75 386 VAL B O 1
ATOM 7277 N N . LEU B 1 387 ? -12.461 -15.836 -16.156 1 64.19 387 LEU B N 1
ATOM 7278 C CA . LEU B 1 387 ? -13.133 -15.078 -17.203 1 64.19 387 LEU B CA 1
ATOM 7279 C C . LEU B 1 387 ? -14.539 -15.625 -17.469 1 64.19 387 LEU B C 1
ATOM 7281 O O . LEU B 1 387 ? -14.688 -16.719 -18.016 1 64.19 387 LEU B O 1
ATOM 7285 N N . PRO B 1 388 ? -15.531 -14.875 -17.031 1 65.38 388 PRO B N 1
ATOM 7286 C CA . PRO B 1 388 ? -16.891 -15.359 -17.312 1 65.38 388 PRO B CA 1
ATOM 7287 C C . PRO B 1 388 ? -17.141 -15.594 -18.797 1 65.38 388 PRO B C 1
ATOM 7289 O O . PRO B 1 388 ? -16.516 -14.961 -19.641 1 65.38 388 PRO B O 1
ATOM 7292 N N . ALA B 1 389 ? -18.047 -16.484 -19.094 1 70.12 389 ALA B N 1
ATOM 7293 C CA . ALA B 1 389 ? -18.312 -16.906 -20.469 1 70.12 389 ALA B CA 1
ATOM 7294 C C . ALA B 1 389 ? -18.703 -15.719 -21.344 1 70.12 389 ALA B C 1
ATOM 7296 O O . ALA B 1 389 ? -18.344 -15.656 -22.516 1 70.12 389 ALA B O 1
ATOM 7297 N N . TYR B 1 390 ? -19.359 -14.781 -20.812 1 62.06 390 TYR B N 1
ATOM 7298 C CA . TYR B 1 390 ? -19.781 -13.633 -21.609 1 62.06 390 TYR B CA 1
ATOM 7299 C C . TYR B 1 390 ? -18.578 -12.789 -22.016 1 62.06 390 TYR B C 1
ATOM 7301 O O . TYR B 1 390 ? -18.562 -12.219 -23.109 1 62.06 390 TYR B O 1
ATOM 7309 N N . ALA B 1 391 ? -17.688 -12.68 -21.078 1 61.16 391 ALA B N 1
ATOM 7310 C CA . ALA B 1 391 ? -16.469 -11.945 -21.406 1 61.16 391 ALA B CA 1
ATOM 7311 C C . ALA B 1 391 ? -15.664 -12.664 -22.484 1 61.16 391 ALA B C 1
ATOM 7313 O O . ALA B 1 391 ? -15.047 -12.023 -23.328 1 61.16 391 ALA B O 1
ATOM 7314 N N . LEU B 1 392 ? -15.68 -13.945 -22.344 1 71.38 392 LEU B N 1
ATOM 7315 C CA . LEU B 1 392 ? -15.023 -14.734 -23.375 1 71.38 392 LEU B CA 1
ATOM 7316 C C . LEU B 1 392 ? -15.68 -14.5 -24.734 1 71.38 392 LEU B C 1
ATOM 7318 O O . LEU B 1 392 ? -14.992 -14.383 -25.75 1 71.38 392 LEU B O 1
ATOM 7322 N N . ALA B 1 393 ? -16.969 -14.375 -24.75 1 68 393 ALA B N 1
ATOM 7323 C CA . ALA B 1 393 ? -17.719 -14.164 -25.984 1 68 393 ALA B CA 1
ATOM 7324 C C . ALA B 1 393 ? -17.312 -12.867 -26.672 1 68 393 ALA B C 1
ATOM 7326 O O . ALA B 1 393 ? -17.297 -12.781 -27.906 1 68 393 ALA B O 1
ATOM 7327 N N . GLU B 1 394 ? -16.906 -12.008 -25.875 1 57.75 394 GLU B N 1
ATOM 7328 C CA . GLU B 1 394 ? -16.516 -10.703 -26.406 1 57.75 394 GLU B CA 1
ATOM 7329 C C . GLU B 1 394 ? -15.195 -10.773 -27.156 1 57.75 394 GLU B C 1
ATOM 7331 O O . GLU B 1 394 ? -14.922 -9.93 -28.016 1 57.75 394 GLU B O 1
ATOM 7336 N N . ILE B 1 395 ? -14.422 -11.742 -26.875 1 60.81 395 ILE B N 1
ATOM 7337 C CA . ILE B 1 395 ? -13.07 -11.703 -27.422 1 60.81 395 ILE B CA 1
ATOM 7338 C C . ILE B 1 395 ? -12.828 -12.938 -28.281 1 60.81 395 ILE B C 1
ATOM 7340 O O . ILE B 1 395 ? -11.852 -13 -29.031 1 60.81 395 ILE B O 1
ATOM 7344 N N . ILE B 1 396 ? -13.727 -13.891 -28.281 1 71.81 396 ILE B N 1
ATOM 7345 C CA . ILE B 1 396 ? -13.469 -15.227 -28.812 1 71.81 396 ILE B CA 1
ATOM 7346 C C . ILE B 1 396 ? -13.344 -15.164 -30.328 1 71.81 396 ILE B C 1
ATOM 7348 O O . ILE B 1 396 ? -12.617 -15.953 -30.938 1 71.81 396 ILE B O 1
ATOM 7352 N N . ASN B 1 397 ? -13.953 -14.141 -30.953 1 65.56 397 ASN B N 1
ATOM 7353 C CA . ASN B 1 397 ? -13.938 -14.055 -32.406 1 65.56 397 ASN B CA 1
ATOM 7354 C C . ASN B 1 397 ? -12.555 -13.688 -32.938 1 65.56 397 ASN B C 1
ATOM 7356 O O . ASN B 1 397 ? -12.219 -13.984 -34.094 1 65.56 397 ASN B O 1
ATOM 7360 N N . ASN B 1 398 ? -11.781 -13.117 -32.188 1 59.59 398 ASN B N 1
ATOM 7361 C CA . ASN B 1 398 ? -10.43 -12.719 -32.562 1 59.59 398 ASN B CA 1
ATOM 7362 C C . ASN B 1 398 ? -9.375 -13.641 -31.969 1 59.59 398 ASN B C 1
ATOM 7364 O O . ASN B 1 398 ? -8.195 -13.297 -31.938 1 59.59 398 ASN B O 1
ATOM 7368 N N . ALA B 1 399 ? -9.945 -14.789 -31.594 1 68.25 399 ALA B N 1
ATOM 7369 C CA . ALA B 1 399 ? -9.031 -15.68 -30.891 1 68.25 399 ALA B CA 1
ATOM 7370 C C . ALA B 1 399 ? -8.641 -16.875 -31.75 1 68.25 399 ALA B C 1
ATOM 7372 O O . ALA B 1 399 ? -9.422 -17.312 -32.594 1 68.25 399 ALA B O 1
ATOM 7373 N N . THR B 1 400 ? -7.367 -17.219 -31.625 1 73.19 400 THR B N 1
ATOM 7374 C CA . THR B 1 400 ? -6.973 -18.531 -32.125 1 73.19 400 THR B CA 1
ATOM 7375 C C . THR B 1 400 ? -7.348 -19.625 -31.125 1 73.19 400 THR B C 1
ATOM 7377 O O . THR B 1 400 ? -6.957 -19.562 -29.953 1 73.19 400 THR B O 1
ATOM 7380 N N . ILE B 1 401 ? -8.18 -20.531 -31.516 1 79.94 401 ILE B N 1
ATOM 7381 C CA . ILE B 1 401 ? -8.648 -21.594 -30.641 1 79.94 401 ILE B CA 1
ATOM 7382 C C . ILE B 1 401 ? -7.824 -22.875 -30.875 1 79.94 401 ILE B C 1
ATOM 7384 O O . ILE B 1 401 ? -7.695 -23.328 -32 1 79.94 401 ILE B O 1
ATOM 7388 N N . ARG B 1 402 ? -7.215 -23.391 -29.859 1 81.25 402 ARG B N 1
ATOM 7389 C CA . ARG B 1 402 ? -6.441 -24.625 -29.906 1 81.25 402 ARG B CA 1
ATOM 7390 C C . ARG B 1 402 ? -7.012 -25.672 -28.969 1 81.25 402 ARG B C 1
ATOM 7392 O O . ARG B 1 402 ? -7.281 -25.375 -27.797 1 81.25 402 ARG B O 1
ATOM 7399 N N . PRO B 1 403 ? -7.16 -26.844 -29.406 1 84.75 403 PRO B N 1
ATOM 7400 C CA . PRO B 1 403 ? -7.633 -27.906 -28.516 1 84.75 403 PRO B CA 1
ATOM 7401 C C . PRO B 1 403 ? -6.559 -28.359 -27.531 1 84.75 403 PRO B C 1
ATOM 7403 O O . PRO B 1 403 ? -5.379 -28.406 -27.875 1 84.75 403 PRO B O 1
ATOM 7406 N N . LEU B 1 404 ? -7.004 -28.625 -26.344 1 88.62 404 LEU B N 1
ATOM 7407 C CA . LEU B 1 404 ? -6.148 -29.156 -25.297 1 88.62 404 LEU B CA 1
ATOM 7408 C C . LEU B 1 404 ? -6.688 -30.5 -24.797 1 88.62 404 LEU B C 1
ATOM 7410 O O . LEU B 1 404 ? -7.855 -30.594 -24.422 1 88.62 404 LEU B O 1
ATOM 7414 N N . LYS B 1 405 ? -5.828 -31.469 -24.875 1 85.62 405 LYS B N 1
ATOM 7415 C CA . LYS B 1 405 ? -6.199 -32.781 -24.391 1 85.62 405 LYS B CA 1
ATOM 7416 C C . LYS B 1 405 ? -5.312 -33.219 -23.234 1 85.62 405 LYS B C 1
ATOM 7418 O O . LYS B 1 405 ? -4.102 -33 -23.25 1 85.62 405 LYS B O 1
ATOM 7423 N N . HIS B 1 406 ? -5.973 -33.719 -22.172 1 91.5 406 HIS B N 1
ATOM 7424 C CA . HIS B 1 406 ? -5.211 -34.344 -21.094 1 91.5 406 HIS B CA 1
ATOM 7425 C C . HIS B 1 406 ? -4.41 -35.531 -21.625 1 91.5 406 HIS B C 1
ATOM 7427 O O . HIS B 1 406 ? -4.953 -36.406 -22.297 1 91.5 406 HIS B O 1
ATOM 7433 N N . PRO B 1 407 ? -3.176 -35.562 -21.312 1 91.62 407 PRO B N 1
ATOM 7434 C CA . PRO B 1 407 ? -2.334 -36.594 -21.922 1 91.62 407 PRO B CA 1
ATOM 7435 C C . PRO B 1 407 ? -2.609 -38 -21.344 1 91.62 407 PRO B C 1
ATOM 7437 O O . PRO B 1 407 ? -2.217 -39 -21.938 1 91.62 407 PRO B O 1
ATOM 7440 N N . GLY B 1 408 ? -3.309 -38.031 -20.172 1 90.5 408 GLY B N 1
ATOM 7441 C CA . GLY B 1 408 ? -3.523 -39.344 -19.547 1 90.5 408 GLY B CA 1
ATOM 7442 C C . GLY B 1 408 ? -2.232 -40.062 -19.234 1 90.5 408 GLY B C 1
ATOM 7443 O O . GLY B 1 408 ? -1.308 -39.5 -18.656 1 90.5 408 GLY B O 1
ATOM 7444 N N . ASP B 1 409 ? -2.197 -41.406 -19.594 1 88.44 409 ASP B N 1
ATOM 7445 C CA . ASP B 1 409 ? -1.029 -42.25 -19.297 1 88.44 409 ASP B CA 1
ATOM 7446 C C . ASP B 1 409 ? -0.128 -42.375 -20.531 1 88.44 409 ASP B C 1
ATOM 7448 O O . ASP B 1 409 ? 0.517 -43.406 -20.734 1 88.44 409 ASP B O 1
ATOM 7452 N N . THR B 1 410 ? -0.013 -41.375 -21.297 1 90.94 410 THR B N 1
ATOM 7453 C CA . THR B 1 410 ? 0.794 -41.375 -22.516 1 90.94 410 THR B CA 1
ATOM 7454 C C . THR B 1 410 ? 2.271 -41.594 -22.188 1 90.94 410 THR B C 1
ATOM 7456 O O . THR B 1 410 ? 2.75 -41.094 -21.156 1 90.94 410 THR B O 1
ATOM 7459 N N . ALA B 1 411 ? 3.014 -42.25 -23.016 1 92.69 411 ALA B N 1
ATOM 7460 C CA . ALA B 1 411 ? 4.434 -42.562 -22.844 1 92.69 411 ALA B CA 1
ATOM 7461 C C . ALA B 1 411 ? 5.27 -41.281 -22.953 1 92.69 411 ALA B C 1
ATOM 7463 O O . ALA B 1 411 ? 4.852 -40.312 -23.578 1 92.69 411 ALA B O 1
ATOM 7464 N N . PRO B 1 412 ? 6.48 -41.344 -22.391 1 95.31 412 PRO B N 1
ATOM 7465 C CA . PRO B 1 412 ? 7.367 -40.188 -22.469 1 95.31 412 PRO B CA 1
ATOM 7466 C C . PRO B 1 412 ? 7.805 -39.875 -23.891 1 95.31 412 PRO B C 1
ATOM 7468 O O . PRO B 1 412 ? 7.844 -40.781 -24.75 1 95.31 412 PRO B O 1
ATOM 7471 N N . GLU B 1 413 ? 8.016 -38.594 -24.062 1 95.62 413 GLU B N 1
ATOM 7472 C CA . GLU B 1 413 ? 8.578 -38.188 -25.344 1 95.62 413 GLU B CA 1
ATOM 7473 C C . GLU B 1 413 ? 10.086 -38.438 -25.375 1 95.62 413 GLU B C 1
ATOM 7475 O O . GLU B 1 413 ? 10.781 -38.219 -24.375 1 95.62 413 GLU B O 1
ATOM 7480 N N . ASP B 1 414 ? 10.633 -38.844 -26.531 1 91.75 414 ASP B N 1
ATOM 7481 C CA . ASP B 1 414 ? 12.055 -39.156 -26.672 1 91.75 414 ASP B CA 1
ATOM 7482 C C . ASP B 1 414 ? 12.852 -37.938 -27.109 1 91.75 414 ASP B C 1
ATOM 7484 O O . ASP B 1 414 ? 13.586 -38 -28.094 1 91.75 414 ASP B O 1
ATOM 7488 N N . ARG B 1 415 ? 12.68 -36.844 -26.484 1 93.56 415 ARG B N 1
ATOM 7489 C CA . ARG B 1 415 ? 13.375 -35.594 -26.75 1 93.56 415 ARG B CA 1
ATOM 7490 C C . ARG B 1 415 ? 13.367 -34.656 -25.531 1 93.56 415 ARG B C 1
ATOM 7492 O O . ARG B 1 415 ? 12.5 -34.812 -24.656 1 93.56 415 ARG B O 1
ATOM 7499 N N . TYR B 1 416 ? 14.258 -33.844 -25.469 1 93.25 416 TYR B N 1
ATOM 7500 C CA . TYR B 1 416 ? 14.375 -32.938 -24.344 1 93.25 416 TYR B CA 1
ATOM 7501 C C . TYR B 1 416 ? 13.281 -31.875 -24.391 1 93.25 416 TYR B C 1
ATOM 7503 O O . TYR B 1 416 ? 12.602 -31.625 -23.391 1 93.25 416 TYR B O 1
ATOM 7511 N N . ILE B 1 417 ? 13.141 -31.203 -25.562 1 94.31 417 ILE B N 1
ATOM 7512 C CA . ILE B 1 417 ? 12.141 -30.141 -25.719 1 94.31 417 ILE B CA 1
ATOM 7513 C C . ILE B 1 417 ? 10.758 -30.766 -25.875 1 94.31 417 ILE B C 1
ATOM 7515 O O . ILE B 1 417 ? 10.523 -31.547 -26.812 1 94.31 417 ILE B O 1
ATOM 7519 N N . PRO B 1 418 ? 9.859 -30.531 -25.016 1 95.75 418 PRO B N 1
ATOM 7520 C CA . PRO B 1 418 ? 8.516 -31.109 -25.156 1 95.75 418 PRO B CA 1
ATOM 7521 C C . PRO B 1 418 ? 7.809 -30.656 -26.438 1 95.75 418 PRO B C 1
ATOM 7523 O O . PRO B 1 418 ? 8.047 -29.547 -26.922 1 95.75 418 PRO B O 1
ATOM 7526 N N . SER B 1 419 ? 6.965 -31.484 -26.953 1 93.94 419 SER B N 1
ATOM 7527 C CA . SER B 1 419 ? 6.09 -31.094 -28.047 1 93.94 419 SER B CA 1
ATOM 7528 C C . SER B 1 419 ? 5.195 -29.922 -27.641 1 93.94 419 SER B C 1
ATOM 7530 O O . SER B 1 419 ? 5.027 -29.641 -26.453 1 93.94 419 SER B O 1
ATOM 7532 N N . ARG B 1 420 ? 4.695 -29.281 -28.625 1 89.94 420 ARG B N 1
ATOM 7533 C CA . ARG B 1 420 ? 3.791 -28.172 -28.359 1 89.94 420 ARG B CA 1
ATOM 7534 C C . ARG B 1 420 ? 2.582 -28.625 -27.547 1 89.94 420 ARG B C 1
ATOM 7536 O O . ARG B 1 420 ? 2.139 -27.922 -26.641 1 89.94 420 ARG B O 1
ATOM 7543 N N . ALA B 1 421 ? 2.016 -29.75 -27.891 1 89.56 421 ALA B N 1
ATOM 7544 C CA . ALA B 1 421 ? 0.844 -30.281 -27.203 1 89.56 421 ALA B CA 1
ATOM 7545 C C . ALA B 1 421 ? 1.146 -30.531 -25.719 1 89.56 421 ALA B C 1
ATOM 7547 O O . ALA B 1 421 ? 0.36 -30.156 -24.844 1 89.56 421 ALA B O 1
ATOM 7548 N N . LEU B 1 422 ? 2.285 -31.156 -25.484 1 94.12 422 LEU B N 1
ATOM 7549 C CA . LEU B 1 422 ? 2.676 -31.438 -24.109 1 94.12 422 LEU B CA 1
ATOM 7550 C C . LEU B 1 422 ? 2.961 -30.141 -23.359 1 94.12 422 LEU B C 1
ATOM 7552 O O . LEU B 1 422 ? 2.537 -29.969 -22.203 1 94.12 422 LEU B O 1
ATOM 7556 N N . ALA B 1 423 ? 3.641 -29.219 -24.031 1 93.94 423 ALA B N 1
ATOM 7557 C CA . ALA B 1 423 ? 3.943 -27.938 -23.422 1 93.94 423 ALA B CA 1
ATOM 7558 C C . ALA B 1 423 ? 2.664 -27.172 -23.078 1 93.94 423 ALA B C 1
ATOM 7560 O O . ALA B 1 423 ? 2.537 -26.625 -21.984 1 93.94 423 ALA B O 1
ATOM 7561 N N . ASP B 1 424 ? 1.754 -27.156 -23.984 1 90.12 424 ASP B N 1
ATOM 7562 C CA . ASP B 1 424 ? 0.478 -26.484 -23.75 1 90.12 424 ASP B CA 1
ATOM 7563 C C . ASP B 1 424 ? -0.266 -27.109 -22.578 1 90.12 424 ASP B C 1
ATOM 7565 O O . ASP B 1 424 ? -0.816 -26.406 -21.734 1 90.12 424 ASP B O 1
ATOM 7569 N N . TYR B 1 425 ? -0.266 -28.422 -22.5 1 93.25 425 TYR B N 1
ATOM 7570 C CA . TYR B 1 425 ? -0.949 -29.109 -21.406 1 93.25 425 TYR B CA 1
ATOM 7571 C C . TYR B 1 425 ? -0.354 -28.719 -20.062 1 93.25 425 TYR B C 1
ATOM 7573 O O . TYR B 1 425 ? -1.082 -28.344 -19.141 1 93.25 425 TYR B O 1
ATOM 7581 N N . VAL B 1 426 ? 0.984 -28.797 -19.984 1 96.69 426 VAL B N 1
ATOM 7582 C CA . VAL B 1 426 ? 1.646 -28.531 -18.703 1 96.69 426 VAL B CA 1
ATOM 7583 C C . VAL B 1 426 ? 1.371 -27.094 -18.266 1 96.69 426 VAL B C 1
ATOM 7585 O O . VAL B 1 426 ? 1.09 -26.828 -17.094 1 96.69 426 VAL B O 1
ATOM 7588 N N . ARG B 1 427 ? 1.419 -26.125 -19.156 1 93.5 427 ARG B N 1
ATOM 7589 C CA . ARG B 1 427 ? 1.15 -24.734 -18.828 1 93.5 427 ARG B CA 1
ATOM 7590 C C . ARG B 1 427 ? -0.3 -24.531 -18.406 1 93.5 427 ARG B C 1
ATOM 7592 O O . ARG B 1 427 ? -0.578 -23.812 -17.453 1 93.5 427 ARG B O 1
ATOM 7599 N N . CYS B 1 428 ? -1.217 -25.172 -19.047 1 92.44 428 CYS B N 1
ATOM 7600 C CA . CYS B 1 428 ? -2.633 -25.078 -18.719 1 92.44 428 CYS B CA 1
ATOM 7601 C C . CYS B 1 428 ? -2.934 -25.766 -17.391 1 92.44 428 CYS B C 1
ATOM 7603 O O . CYS B 1 428 ? -3.809 -25.344 -16.641 1 92.44 428 CYS B O 1
ATOM 7605 N N . ARG B 1 429 ? -2.215 -26.875 -17.172 1 94.56 429 ARG B N 1
ATOM 7606 C CA . ARG B 1 429 ? -2.35 -27.562 -15.891 1 94.56 429 ARG B CA 1
ATOM 7607 C C . ARG B 1 429 ? -1.896 -26.672 -14.742 1 94.56 429 ARG B C 1
ATOM 7609 O O . ARG B 1 429 ? -2.611 -26.516 -13.75 1 94.56 429 ARG B O 1
ATOM 7616 N N . ASP B 1 430 ? -0.725 -26.094 -14.906 1 95.81 430 ASP B N 1
ATOM 7617 C CA . ASP B 1 430 ? -0.073 -25.391 -13.805 1 95.81 430 ASP B CA 1
ATOM 7618 C C . ASP B 1 430 ? -0.631 -23.984 -13.648 1 95.81 430 ASP B C 1
ATOM 7620 O O . ASP B 1 430 ? -0.769 -23.484 -12.523 1 95.81 430 ASP B O 1
ATOM 7624 N N . LEU B 1 431 ? -0.872 -23.297 -14.68 1 89.31 431 LEU B N 1
ATOM 7625 C CA . LEU B 1 431 ? -1.415 -21.938 -14.789 1 89.31 431 LEU B CA 1
ATOM 7626 C C . LEU B 1 431 ? -0.403 -20.906 -14.305 1 89.31 431 LEU B C 1
ATOM 7628 O O . LEU B 1 431 ? -0.436 -19.75 -14.734 1 89.31 431 LEU B O 1
ATOM 7632 N N . THR B 1 432 ? 0.449 -21.266 -13.367 1 89.25 432 THR B N 1
ATOM 7633 C CA . THR B 1 432 ? 1.433 -20.359 -12.766 1 89.25 432 THR B CA 1
ATOM 7634 C C . THR B 1 432 ? 2.719 -21.109 -12.438 1 89.25 432 THR B C 1
ATOM 7636 O O . THR B 1 432 ? 2.77 -22.344 -12.531 1 89.25 432 THR B O 1
ATOM 7639 N N . CYS B 1 433 ? 3.781 -20.297 -12.094 1 94.19 433 CYS B N 1
ATOM 7640 C CA . CYS B 1 433 ? 4.973 -20.891 -11.492 1 94.19 433 CYS B CA 1
ATOM 7641 C C . CYS B 1 433 ? 4.605 -21.781 -10.312 1 94.19 433 CYS B C 1
ATOM 7643 O O . CYS B 1 433 ? 3.734 -21.438 -9.516 1 94.19 433 CYS B O 1
ATOM 7645 N N . ARG B 1 434 ? 5.285 -22.938 -10.227 1 96.25 434 ARG B N 1
ATOM 7646 C CA . ARG B 1 434 ? 4.902 -23.938 -9.242 1 96.25 434 ARG B CA 1
ATOM 7647 C C . ARG B 1 434 ? 5.766 -23.844 -7.984 1 96.25 434 ARG B C 1
ATOM 7649 O O . ARG B 1 434 ? 5.676 -24.688 -7.09 1 96.25 434 ARG B O 1
ATOM 7656 N N . PHE B 1 435 ? 6.645 -22.828 -7.887 1 95.56 435 PHE B N 1
ATOM 7657 C CA . PHE B 1 435 ? 7.352 -22.547 -6.641 1 95.56 435 PHE B CA 1
ATOM 7658 C C . PHE B 1 435 ? 6.406 -21.984 -5.59 1 95.56 435 PHE B C 1
ATOM 7660 O O . PHE B 1 435 ? 5.492 -21.219 -5.918 1 95.56 435 PHE B O 1
ATOM 7667 N N . PRO B 1 436 ? 6.637 -22.359 -4.344 1 92.5 436 PRO B N 1
ATOM 7668 C CA . PRO B 1 436 ? 5.73 -21.875 -3.293 1 92.5 436 PRO B CA 1
ATOM 7669 C C . PRO B 1 436 ? 5.586 -20.359 -3.289 1 92.5 436 PRO B C 1
ATOM 7671 O O . PRO B 1 436 ? 6.582 -19.641 -3.189 1 92.5 436 PRO B O 1
ATOM 7674 N N . GLY B 1 437 ? 4.344 -19.938 -3.443 1 85.5 437 GLY B N 1
ATOM 7675 C CA . GLY B 1 437 ? 4.039 -18.516 -3.275 1 85.5 437 GLY B CA 1
ATOM 7676 C C . GLY B 1 437 ? 4.238 -17.719 -4.543 1 85.5 437 GLY B C 1
ATOM 7677 O O . GLY B 1 437 ? 4.07 -16.484 -4.539 1 85.5 437 GLY B O 1
ATOM 7678 N N . CYS B 1 438 ? 4.602 -18.266 -5.652 1 88.06 438 CYS B N 1
ATOM 7679 C CA . CYS B 1 438 ? 4.832 -17.516 -6.879 1 88.06 438 CYS B CA 1
ATOM 7680 C C . CYS B 1 438 ? 3.664 -17.672 -7.848 1 88.06 438 CYS B C 1
ATOM 7682 O O . CYS B 1 438 ? 3.225 -18.797 -8.117 1 88.06 438 CYS B O 1
ATOM 7684 N N . ASP B 1 439 ? 3.17 -16.578 -8.328 1 79.81 439 ASP B N 1
ATOM 7685 C CA . ASP B 1 439 ? 2 -16.609 -9.203 1 79.81 439 ASP B CA 1
ATOM 7686 C C . ASP B 1 439 ? 2.352 -16.156 -10.617 1 79.81 439 ASP B C 1
ATOM 7688 O O . ASP B 1 439 ? 1.483 -15.695 -11.359 1 79.81 439 ASP B O 1
ATOM 7692 N N . LYS B 1 440 ? 3.617 -16.219 -10.945 1 81.31 440 LYS B N 1
ATOM 7693 C CA . LYS B 1 440 ? 3.979 -15.875 -12.32 1 81.31 440 LYS B CA 1
ATOM 7694 C C . LYS B 1 440 ? 3.188 -16.719 -13.32 1 81.31 440 LYS B C 1
ATOM 7696 O O . LYS B 1 440 ? 3.123 -17.938 -13.195 1 81.31 440 LYS B O 1
ATOM 7701 N N . PRO B 1 441 ? 2.529 -16.031 -14.242 1 80.94 441 PRO B N 1
ATOM 7702 C CA . PRO B 1 441 ? 1.718 -16.781 -15.203 1 80.94 441 PRO B CA 1
ATOM 7703 C C . PRO B 1 441 ? 2.539 -17.781 -16.016 1 80.94 441 PRO B C 1
ATOM 7705 O O . PRO B 1 441 ? 3.688 -17.5 -16.359 1 80.94 441 PRO B O 1
ATOM 7708 N N . ALA B 1 442 ? 1.926 -18.844 -16.391 1 89.25 442 ALA B N 1
ATOM 7709 C CA . ALA B 1 442 ? 2.613 -19.984 -16.984 1 89.25 442 ALA B CA 1
ATOM 7710 C C . ALA B 1 442 ? 3.236 -19.609 -18.328 1 89.25 442 ALA B C 1
ATOM 7712 O O . ALA B 1 442 ? 4.25 -20.188 -18.734 1 89.25 442 ALA B O 1
ATOM 7713 N N . ASP B 1 443 ? 2.639 -18.641 -19.047 1 78.75 443 ASP B N 1
ATOM 7714 C CA . ASP B 1 443 ? 3.17 -18.25 -20.359 1 78.75 443 ASP B CA 1
ATOM 7715 C C . ASP B 1 443 ? 4.5 -17.516 -20.203 1 78.75 443 ASP B C 1
ATOM 7717 O O . ASP B 1 443 ? 5.238 -17.359 -21.188 1 78.75 443 ASP B O 1
ATOM 7721 N N . ARG B 1 444 ? 4.809 -17.234 -19.031 1 79.62 444 ARG B N 1
ATOM 7722 C CA . ARG B 1 444 ? 6.07 -16.547 -18.75 1 79.62 444 ARG B CA 1
ATOM 7723 C C . ARG B 1 444 ? 7.004 -17.438 -17.938 1 79.62 444 ARG B C 1
ATOM 7725 O O . ARG B 1 444 ? 7.898 -16.938 -17.25 1 79.62 444 ARG B O 1
ATOM 7732 N N . CYS B 1 445 ? 6.711 -18.672 -17.938 1 90.94 445 CYS B N 1
ATOM 7733 C CA . CYS B 1 445 ? 7.508 -19.641 -17.188 1 90.94 445 CYS B CA 1
ATOM 7734 C C . CYS B 1 445 ? 8.25 -20.578 -18.125 1 90.94 445 CYS B C 1
ATOM 7736 O O . CYS B 1 445 ? 7.828 -20.797 -19.266 1 90.94 445 CYS B O 1
ATOM 7738 N N . ASP B 1 446 ? 9.352 -21.078 -17.719 1 93.31 446 ASP B N 1
ATOM 7739 C CA . ASP B 1 446 ? 10.031 -22.203 -18.344 1 93.31 446 ASP B CA 1
ATOM 7740 C C . ASP B 1 446 ? 9.336 -23.516 -17.984 1 93.31 446 ASP B C 1
ATOM 7742 O O . ASP B 1 446 ? 8.57 -23.578 -17.016 1 93.31 446 ASP B O 1
ATOM 7746 N N . LEU B 1 447 ? 9.477 -24.484 -18.859 1 96.81 447 LEU B N 1
ATOM 7747 C CA . LEU B 1 447 ? 9.102 -25.844 -18.516 1 96.81 447 LEU B CA 1
ATOM 7748 C C . LEU B 1 447 ? 10.297 -26.625 -17.984 1 96.81 447 LEU B C 1
ATOM 7750 O O . LEU B 1 447 ? 11.242 -26.906 -18.734 1 96.81 447 LEU B O 1
ATOM 7754 N N . ASP B 1 448 ? 10.227 -26.922 -16.734 1 96.25 448 ASP B N 1
ATOM 7755 C CA . ASP B 1 448 ? 11.352 -27.547 -16.047 1 96.25 448 ASP B CA 1
ATOM 7756 C C . ASP B 1 448 ? 11.094 -29.031 -15.805 1 96.25 448 ASP B C 1
ATOM 7758 O O . ASP B 1 448 ? 10 -29.422 -15.375 1 96.25 448 ASP B O 1
ATOM 7762 N N . HIS B 1 449 ? 12.125 -29.812 -16.188 1 95.94 449 HIS B N 1
ATOM 7763 C CA . HIS B 1 449 ? 12.117 -31.203 -15.75 1 95.94 449 HIS B CA 1
ATOM 7764 C C . HIS B 1 449 ? 12.43 -31.328 -14.266 1 95.94 449 HIS B C 1
ATOM 7766 O O . HIS B 1 449 ? 13.477 -30.859 -13.805 1 95.94 449 HIS B O 1
ATOM 7772 N N . THR B 1 450 ? 11.562 -31.938 -13.523 1 94.81 450 THR B N 1
ATOM 7773 C CA . THR B 1 450 ? 11.828 -32.125 -12.102 1 94.81 450 THR B CA 1
ATOM 7774 C C . THR B 1 450 ? 13.109 -32.938 -11.906 1 94.81 450 THR B C 1
ATOM 7776 O O . THR B 1 450 ? 14.008 -32.531 -11.164 1 94.81 450 THR B O 1
ATOM 7779 N N . VAL B 1 451 ? 13.141 -34.125 -12.492 1 93.06 451 VAL B N 1
ATOM 7780 C CA . VAL B 1 451 ? 14.375 -34.875 -12.664 1 93.06 451 VAL B CA 1
ATOM 7781 C C . VAL B 1 451 ? 14.977 -34.594 -14.031 1 93.06 451 VAL B C 1
ATOM 7783 O O . VAL B 1 451 ? 14.305 -34.75 -15.055 1 93.06 451 VAL B O 1
ATOM 7786 N N . PRO B 1 452 ? 16.188 -34.125 -14.086 1 90.94 452 PRO B N 1
ATOM 7787 C CA . PRO B 1 452 ? 16.766 -33.656 -15.352 1 90.94 452 PRO B CA 1
ATOM 7788 C C . PRO B 1 452 ? 16.781 -34.75 -16.422 1 90.94 452 PRO B C 1
ATOM 7790 O O . PRO B 1 452 ? 16.984 -35.938 -16.109 1 90.94 452 PRO B O 1
ATOM 7793 N N . TYR B 1 453 ? 16.578 -34.375 -17.609 1 91.56 453 TYR B N 1
ATOM 7794 C CA . TYR B 1 453 ? 16.719 -35.25 -18.766 1 91.56 453 TYR B CA 1
ATOM 7795 C C . TYR B 1 453 ? 18.172 -35.656 -19 1 91.56 453 TYR B C 1
ATOM 7797 O O . TYR B 1 453 ? 19.078 -34.812 -18.828 1 91.56 453 TYR B O 1
ATOM 7805 N N . PRO B 1 454 ? 18.531 -36.875 -19.297 1 90.69 454 PRO B N 1
ATOM 7806 C CA . PRO B 1 454 ? 17.578 -37.906 -19.688 1 90.69 454 PRO B CA 1
ATOM 7807 C C . PRO B 1 454 ? 17.234 -38.844 -18.547 1 90.69 454 PRO B C 1
ATOM 7809 O O . PRO B 1 454 ? 16.422 -39.781 -18.719 1 90.69 454 PRO B O 1
ATOM 7812 N N . ALA B 1 455 ? 17.797 -38.625 -17.438 1 88.69 455 ALA B N 1
ATOM 7813 C CA . ALA B 1 455 ? 17.469 -39.469 -16.297 1 88.69 455 ALA B CA 1
ATOM 7814 C C . ALA B 1 455 ? 15.969 -39.406 -15.984 1 88.69 455 ALA B C 1
ATOM 7816 O O . ALA B 1 455 ? 15.375 -40.406 -15.547 1 88.69 455 ALA B O 1
ATOM 7817 N N . GLY B 1 456 ? 15.43 -38.25 -16.094 1 92.5 456 GLY B N 1
ATOM 7818 C CA . GLY B 1 456 ? 13.992 -38.031 -16.078 1 92.5 456 GLY B CA 1
ATOM 7819 C C . GLY B 1 456 ? 13.422 -37.719 -17.453 1 92.5 456 GLY B C 1
ATOM 7820 O O . GLY B 1 456 ? 13.75 -36.688 -18.031 1 92.5 456 GLY B O 1
ATOM 7821 N N . PRO B 1 457 ? 12.555 -38.5 -17.875 1 94.12 457 PRO B N 1
ATOM 7822 C CA . PRO B 1 457 ? 12.078 -38.312 -19.25 1 94.12 457 PRO B CA 1
ATOM 7823 C C . PRO B 1 457 ? 11.164 -37.125 -19.391 1 94.12 457 PRO B C 1
ATOM 7825 O O . PRO B 1 457 ? 10.633 -36.625 -18.406 1 94.12 457 PRO B O 1
ATOM 7828 N N . THR B 1 458 ? 11.062 -36.625 -20.672 1 96.38 458 THR B N 1
ATOM 7829 C CA . THR B 1 458 ? 10.102 -35.562 -21 1 96.38 458 THR B CA 1
ATOM 7830 C C . THR B 1 458 ? 8.672 -36.125 -20.953 1 96.38 458 THR B C 1
ATOM 7832 O O . THR B 1 458 ? 8.273 -36.906 -21.812 1 96.38 458 THR B O 1
ATOM 7835 N N . HIS B 1 459 ? 8.023 -35.781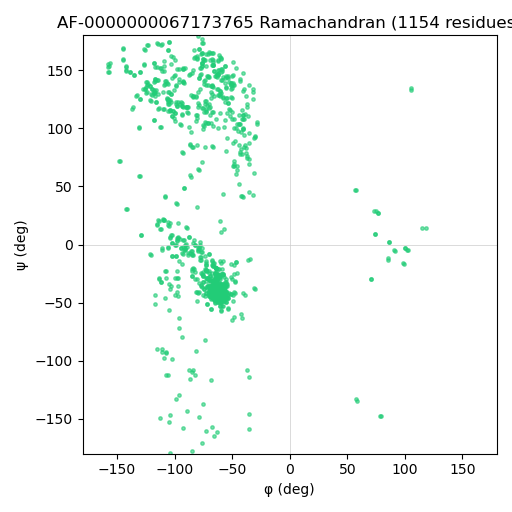 -19.938 1 97 459 HIS B N 1
ATOM 7836 C CA . HIS B 1 459 ? 6.719 -36.344 -19.594 1 97 459 HIS B CA 1
ATOM 7837 C C . HIS B 1 459 ? 5.949 -35.375 -18.688 1 97 459 HIS B C 1
ATOM 7839 O O . HIS B 1 459 ? 6.547 -34.656 -17.906 1 97 459 HIS B O 1
ATOM 7845 N N . ALA B 1 460 ? 4.629 -35.375 -18.797 1 96.81 460 ALA B N 1
ATOM 7846 C CA . ALA B 1 460 ? 3.779 -34.469 -18.031 1 96.81 460 ALA B CA 1
ATOM 7847 C C . ALA B 1 460 ? 4.047 -34.625 -16.531 1 96.81 460 ALA B C 1
ATOM 7849 O O . ALA B 1 460 ? 3.969 -33.656 -15.781 1 96.81 460 ALA B O 1
ATOM 7850 N N . SER B 1 461 ? 4.391 -35.812 -16.062 1 96.94 461 SER B N 1
ATOM 7851 C CA . SER B 1 461 ? 4.617 -36.094 -14.641 1 96.94 461 SER B CA 1
ATOM 7852 C C . SER B 1 461 ? 6.027 -35.688 -14.219 1 96.94 461 SER B C 1
ATOM 7854 O O . SER B 1 461 ? 6.402 -35.844 -13.062 1 96.94 461 SER B O 1
ATOM 7856 N N . ASN B 1 462 ? 6.824 -35.156 -15.164 1 96.69 462 ASN B N 1
ATOM 7857 C CA . ASN B 1 462 ? 8.18 -34.719 -14.859 1 96.69 462 ASN B CA 1
ATOM 7858 C C . ASN B 1 462 ? 8.43 -33.281 -15.359 1 96.69 462 ASN B C 1
ATOM 7860 O O . ASN B 1 462 ? 9.578 -32.875 -15.461 1 96.69 462 ASN B O 1
ATOM 7864 N N . LEU B 1 463 ? 7.375 -32.656 -15.805 1 97.5 463 LEU B N 1
ATOM 7865 C CA . LEU B 1 463 ? 7.48 -31.266 -16.234 1 97.5 463 LEU B CA 1
ATOM 7866 C C . LEU B 1 463 ? 6.625 -30.359 -15.367 1 97.5 463 LEU B C 1
ATOM 7868 O O . LEU B 1 463 ? 5.516 -30.719 -14.977 1 97.5 463 LEU B O 1
ATOM 7872 N N . LYS B 1 464 ? 7.117 -29.234 -15.062 1 98.06 464 LYS B N 1
ATOM 7873 C CA . LYS B 1 464 ? 6.383 -28.203 -14.336 1 98.06 464 LYS B CA 1
ATOM 7874 C C . LYS B 1 464 ? 6.777 -26.812 -14.82 1 98.06 464 LYS B C 1
ATOM 7876 O O . LYS B 1 464 ? 7.84 -26.625 -15.414 1 98.06 464 LYS B O 1
ATOM 7881 N N . CYS B 1 465 ? 5.898 -25.875 -14.57 1 97.31 465 CYS B N 1
ATOM 7882 C CA . CYS B 1 465 ? 6.195 -24.484 -14.875 1 97.31 465 CYS B CA 1
ATOM 7883 C C . CYS B 1 465 ? 6.996 -23.828 -13.75 1 97.31 465 CYS B C 1
ATOM 7885 O O . CYS B 1 465 ? 6.598 -23.891 -12.586 1 97.31 465 CYS B O 1
ATOM 7887 N N . LEU B 1 466 ? 8.109 -23.219 -14.078 1 97.38 466 LEU B N 1
ATOM 7888 C CA . LEU B 1 466 ? 8.883 -22.359 -13.18 1 97.38 466 LEU B CA 1
ATOM 7889 C C . LEU B 1 466 ? 9.266 -21.062 -13.875 1 97.38 466 LEU B C 1
ATOM 7891 O O . LEU B 1 466 ? 9.719 -21.078 -15.023 1 97.38 466 LEU B O 1
ATOM 7895 N N . CYS B 1 467 ? 8.977 -20 -13.219 1 90.12 467 CYS B N 1
ATOM 7896 C CA . CYS B 1 467 ? 9.5 -18.766 -13.797 1 90.12 467 CYS B CA 1
ATOM 7897 C C . CYS B 1 467 ? 11.023 -18.797 -13.844 1 90.12 467 CYS B C 1
ATOM 7899 O O . CYS B 1 467 ? 11.656 -19.609 -13.18 1 90.12 467 CYS B O 1
ATOM 7901 N N . ARG B 1 468 ? 11.586 -17.922 -14.648 1 89 468 ARG B N 1
ATOM 7902 C CA . ARG B 1 468 ? 13.031 -17.938 -14.875 1 89 468 ARG B CA 1
ATOM 7903 C C . ARG B 1 468 ? 13.781 -17.859 -13.547 1 89 468 ARG B C 1
ATOM 7905 O O . ARG B 1 468 ? 14.766 -18.578 -13.344 1 89 468 ARG B O 1
ATOM 7912 N N . PHE B 1 469 ? 13.406 -17.078 -12.617 1 89.75 469 PHE B N 1
ATOM 7913 C CA . PHE B 1 469 ? 14.031 -16.906 -11.312 1 89.75 469 PHE B CA 1
ATOM 7914 C C . PHE B 1 469 ? 14.031 -18.219 -10.531 1 89.75 469 PHE B C 1
ATOM 7916 O O . PHE B 1 469 ? 15.07 -18.656 -10.055 1 89.75 469 PHE B O 1
ATOM 7923 N N . HIS B 1 470 ? 12.875 -18.859 -10.383 1 95.88 470 HIS B N 1
ATOM 7924 C CA . HIS B 1 470 ? 12.758 -20.047 -9.555 1 95.88 470 HIS B CA 1
ATOM 7925 C C . HIS B 1 470 ? 13.367 -21.266 -10.242 1 95.88 470 HIS B C 1
ATOM 7927 O O . HIS B 1 470 ? 13.852 -22.188 -9.586 1 95.88 470 HIS B O 1
ATOM 7933 N N . HIS B 1 471 ? 13.352 -21.203 -11.602 1 95.06 471 HIS B N 1
ATOM 7934 C CA . HIS B 1 471 ? 14.062 -22.234 -12.352 1 95.06 471 HIS B CA 1
ATOM 7935 C C . HIS B 1 471 ? 15.555 -22.203 -12.062 1 95.06 471 HIS B C 1
ATOM 7937 O O . HIS B 1 471 ? 16.156 -23.234 -11.789 1 95.06 471 HIS B O 1
ATOM 7943 N N . LEU B 1 472 ? 16.078 -21 -12.133 1 92.44 472 LEU B N 1
ATOM 7944 C CA . LEU B 1 472 ? 17.484 -20.828 -11.844 1 92.44 472 LEU B CA 1
ATOM 7945 C C . LEU B 1 472 ? 17.797 -21.172 -10.391 1 92.44 472 LEU B C 1
ATOM 7947 O O . LEU B 1 472 ? 18.844 -21.75 -10.102 1 92.44 472 LEU B O 1
ATOM 7951 N N . LEU B 1 473 ? 16.922 -20.781 -9.469 1 94.44 473 LEU B N 1
ATOM 7952 C CA . LEU B 1 473 ? 17.094 -21.125 -8.055 1 94.44 473 LEU B CA 1
ATOM 7953 C C . LEU B 1 473 ? 17.188 -22.625 -7.859 1 94.44 473 LEU B C 1
ATOM 7955 O O . LEU B 1 473 ? 18.141 -23.109 -7.234 1 94.44 473 LEU B O 1
ATOM 7959 N N . LYS B 1 474 ? 16.281 -23.328 -8.445 1 93.44 474 LYS B N 1
ATOM 7960 C CA . LYS B 1 474 ? 16.266 -24.781 -8.328 1 93.44 474 LYS B CA 1
ATOM 7961 C C . LYS B 1 474 ? 17.516 -25.406 -8.953 1 93.44 474 LYS B C 1
ATOM 7963 O O . LYS B 1 474 ? 18.094 -26.328 -8.383 1 93.44 474 LYS B O 1
ATOM 7968 N N . THR B 1 475 ? 17.875 -24.906 -10.062 1 91.56 475 THR B N 1
ATOM 7969 C CA . THR B 1 475 ? 18.938 -25.516 -10.867 1 91.56 475 THR B CA 1
ATOM 7970 C C . THR B 1 475 ? 20.297 -25.281 -10.219 1 91.56 475 THR B C 1
ATOM 7972 O O . THR B 1 475 ? 21.141 -26.188 -10.203 1 91.56 475 THR B O 1
ATOM 7975 N N . PHE B 1 476 ? 20.5 -24.141 -9.625 1 90.5 476 PHE B N 1
ATOM 7976 C CA . PHE B 1 476 ? 21.875 -23.781 -9.305 1 90.5 476 PHE B CA 1
ATOM 7977 C C . PHE B 1 476 ? 22.078 -23.75 -7.793 1 90.5 476 PHE B C 1
ATOM 7979 O O . PHE B 1 476 ? 23.219 -23.844 -7.316 1 90.5 476 PHE B O 1
ATOM 7986 N N . TRP B 1 477 ? 21.078 -23.453 -7.043 1 91.44 477 TRP B N 1
ATOM 7987 C CA . TRP B 1 477 ? 21.203 -23.547 -5.594 1 91.44 477 TRP B CA 1
ATOM 7988 C C . TRP B 1 477 ? 20.891 -24.969 -5.105 1 91.44 477 TRP B C 1
ATOM 7990 O O . TRP B 1 477 ? 19.75 -25.266 -4.746 1 91.44 477 TRP B O 1
ATOM 8000 N N . THR B 1 478 ? 21.953 -25.75 -5.129 1 87.62 478 THR B N 1
ATOM 8001 C CA . THR B 1 478 ? 21.859 -27.156 -4.719 1 87.62 478 THR B CA 1
ATOM 8002 C C . THR B 1 478 ? 22.703 -27.406 -3.469 1 87.62 478 THR B C 1
ATOM 8004 O O . THR B 1 478 ? 23.344 -26.484 -2.953 1 87.62 478 THR B O 1
ATOM 8007 N N . GLY B 1 479 ? 22.656 -28.531 -2.871 1 81.75 479 GLY B N 1
ATOM 8008 C CA . GLY B 1 479 ? 23.438 -28.859 -1.685 1 81.75 479 GLY B CA 1
ATOM 8009 C C . GLY B 1 479 ? 22.844 -28.281 -0.41 1 81.75 479 GLY B C 1
ATOM 8010 O O . GLY B 1 479 ? 21.625 -28.188 -0.274 1 81.75 479 GLY B O 1
ATOM 8011 N N . PRO B 1 480 ? 23.688 -27.922 0.55 1 80.25 480 PRO B N 1
ATOM 8012 C CA . PRO B 1 480 ? 23.172 -27.531 1.865 1 80.25 480 PRO B CA 1
ATOM 8013 C C . PRO B 1 480 ? 22.328 -26.25 1.813 1 80.25 480 PRO B C 1
ATOM 8015 O O . PRO B 1 480 ? 21.422 -26.078 2.627 1 80.25 480 PRO B O 1
ATOM 8018 N N . ARG B 1 481 ? 22.531 -25.391 0.93 1 84.19 481 ARG B N 1
ATOM 8019 C CA . ARG B 1 481 ? 21.781 -24.141 0.856 1 84.19 481 ARG B CA 1
ATOM 8020 C C . ARG B 1 481 ? 20.828 -24.141 -0.333 1 84.19 481 ARG B C 1
ATOM 8022 O O . ARG B 1 481 ? 20.359 -23.078 -0.754 1 84.19 481 ARG B O 1
ATOM 8029 N N . GLY B 1 482 ? 20.547 -25.344 -0.767 1 90.56 482 GLY B N 1
ATOM 8030 C CA . GLY B 1 482 ? 19.734 -25.438 -1.969 1 90.56 482 GLY B CA 1
ATOM 8031 C C . GLY B 1 482 ? 18.344 -25.984 -1.708 1 90.56 482 GLY B C 1
ATOM 8032 O O . GLY B 1 482 ? 18 -26.328 -0.572 1 90.56 482 GLY B O 1
ATOM 8033 N N . TRP B 1 483 ? 17.516 -25.938 -2.758 1 93.94 483 TRP B N 1
ATOM 8034 C CA . TRP B 1 483 ? 16.156 -26.469 -2.76 1 93.94 483 TRP B CA 1
ATOM 8035 C C . TRP B 1 483 ? 16.109 -27.828 -3.439 1 93.94 483 TRP B C 1
ATOM 8037 O O . TRP B 1 483 ? 16.875 -28.094 -4.363 1 93.94 483 TRP B O 1
ATOM 8047 N N . THR B 1 484 ? 15.266 -28.641 -2.934 1 92.88 484 THR B N 1
ATOM 8048 C CA . THR B 1 484 ? 14.938 -29.891 -3.621 1 92.88 484 THR B CA 1
ATOM 8049 C C . THR B 1 484 ? 13.43 -30.016 -3.812 1 92.88 484 THR B C 1
ATOM 8051 O O . THR B 1 484 ? 12.648 -29.359 -3.125 1 92.88 484 THR B O 1
ATOM 8054 N N . ASP B 1 485 ? 13.055 -30.797 -4.867 1 94.62 485 ASP B N 1
ATOM 8055 C CA . ASP B 1 485 ? 11.625 -30.969 -5.129 1 94.62 485 ASP B CA 1
ATOM 8056 C C . ASP B 1 485 ? 11.32 -32.406 -5.586 1 94.62 485 ASP B C 1
ATOM 8058 O O . ASP B 1 485 ? 12.219 -33.125 -6.023 1 94.62 485 ASP B O 1
ATOM 8062 N N . ARG B 1 486 ? 10.117 -32.844 -5.34 1 94.06 486 ARG B N 1
ATOM 8063 C CA . ARG B 1 486 ? 9.531 -34.094 -5.801 1 94.06 486 ARG B CA 1
ATOM 8064 C C . ARG B 1 486 ? 8.164 -33.875 -6.434 1 94.06 486 ARG B C 1
ATOM 8066 O O . ARG B 1 486 ? 7.289 -33.25 -5.82 1 94.06 486 ARG B O 1
ATOM 8073 N N . GLN B 1 487 ? 8.047 -34.344 -7.66 1 95.75 487 GLN B N 1
ATOM 8074 C CA . GLN B 1 487 ? 6.793 -34.188 -8.391 1 95.75 487 GLN B CA 1
ATOM 8075 C C . GLN B 1 487 ? 6.016 -35.5 -8.477 1 95.75 487 GLN B C 1
ATOM 8077 O O . GLN B 1 487 ? 6.602 -36.562 -8.719 1 95.75 487 GLN B O 1
ATOM 8082 N N . HIS B 1 488 ? 4.73 -35.406 -8.289 1 94.88 488 HIS B N 1
ATOM 8083 C CA . HIS B 1 488 ? 3.83 -36.562 -8.359 1 94.88 488 HIS B CA 1
ATOM 8084 C C . HIS B 1 488 ? 3.018 -36.531 -9.648 1 94.88 488 HIS B C 1
ATOM 8086 O O . HIS B 1 488 ? 2.934 -35.531 -10.328 1 94.88 488 HIS B O 1
ATOM 8092 N N . PRO B 1 489 ? 2.355 -37.625 -9.992 1 94.75 489 PRO B N 1
ATOM 8093 C CA . PRO B 1 489 ? 1.65 -37.75 -11.266 1 94.75 489 PRO B CA 1
ATOM 8094 C C . PRO B 1 489 ? 0.492 -36.781 -11.398 1 94.75 489 PRO B C 1
ATOM 8096 O O . PRO B 1 489 ? 0.103 -36.406 -12.516 1 94.75 489 PRO B O 1
ATOM 8099 N N . ASP B 1 490 ? -0.049 -36.344 -10.297 1 93.88 490 ASP B N 1
ATOM 8100 C CA . ASP B 1 490 ? -1.167 -35.406 -10.359 1 93.88 490 ASP B CA 1
ATOM 8101 C C . ASP B 1 490 ? -0.671 -33.969 -10.43 1 93.88 490 ASP B C 1
ATOM 8103 O O . ASP B 1 490 ? -1.461 -33.031 -10.32 1 93.88 490 ASP B O 1
ATOM 8107 N N . GLY B 1 491 ? 0.593 -33.812 -10.547 1 94.81 491 GLY B N 1
ATOM 8108 C CA . GLY B 1 491 ? 1.174 -32.5 -10.68 1 94.81 491 GLY B CA 1
ATOM 8109 C C . GLY B 1 491 ? 1.558 -31.891 -9.344 1 94.81 491 GLY B C 1
ATOM 8110 O O . GLY B 1 491 ? 2.156 -30.812 -9.305 1 94.81 491 GLY B O 1
ATOM 8111 N N . THR B 1 492 ? 1.254 -32.5 -8.188 1 95.69 492 THR B N 1
ATOM 8112 C CA . THR B 1 492 ? 1.663 -32.031 -6.871 1 95.69 492 THR B CA 1
ATOM 8113 C C . THR B 1 492 ? 3.184 -32.031 -6.746 1 95.69 492 THR B C 1
ATOM 8115 O O . THR B 1 492 ? 3.854 -32.969 -7.191 1 95.69 492 THR B O 1
ATOM 8118 N N . ILE B 1 493 ? 3.686 -30.953 -6.223 1 96.06 493 ILE B N 1
ATOM 8119 C CA . ILE B 1 493 ? 5.121 -30.859 -5.988 1 96.06 493 ILE B CA 1
ATOM 8120 C C . ILE B 1 493 ? 5.387 -30.641 -4.5 1 96.06 493 ILE B C 1
ATOM 8122 O O . ILE B 1 493 ? 4.754 -29.797 -3.869 1 96.06 493 ILE B O 1
ATOM 8126 N N . VAL B 1 494 ? 6.258 -31.422 -3.922 1 95.81 494 VAL B N 1
ATOM 8127 C CA . VAL B 1 494 ? 6.742 -31.203 -2.562 1 95.81 494 VAL B CA 1
ATOM 8128 C C . VAL B 1 494 ? 8.141 -30.578 -2.605 1 95.81 494 VAL B C 1
ATOM 8130 O O . VAL B 1 494 ? 9.094 -31.219 -3.041 1 95.81 494 VAL B O 1
ATOM 8133 N N . TRP B 1 495 ? 8.203 -29.344 -2.207 1 95.75 495 TRP B N 1
ATOM 8134 C CA . TRP B 1 495 ? 9.461 -28.609 -2.133 1 95.75 495 TRP B CA 1
ATOM 8135 C C . TRP B 1 495 ? 10.086 -28.734 -0.747 1 95.75 495 TRP B C 1
ATOM 8137 O O . TRP B 1 495 ? 9.383 -28.703 0.264 1 95.75 495 TRP B O 1
ATOM 8147 N N . THR B 1 496 ? 11.336 -28.906 -0.665 1 94.81 496 THR B N 1
ATOM 8148 C CA . THR B 1 496 ? 12.078 -28.844 0.588 1 94.81 496 THR B CA 1
ATOM 8149 C C . THR B 1 496 ? 13.062 -27.688 0.583 1 94.81 496 THR B C 1
ATOM 8151 O O . THR B 1 496 ? 13.906 -27.578 -0.307 1 94.81 496 THR B O 1
ATOM 8154 N N . SER B 1 497 ? 12.883 -26.844 1.581 1 94.38 497 SER B N 1
ATOM 8155 C CA . SER B 1 497 ? 13.727 -25.641 1.677 1 94.38 497 SER B CA 1
ATOM 8156 C C . SER B 1 497 ? 15.102 -25.984 2.242 1 94.38 497 SER B C 1
ATOM 8158 O O . SER B 1 497 ? 15.32 -27.078 2.742 1 94.38 497 SER B O 1
ATOM 8160 N N . PRO B 1 498 ? 16.078 -24.969 2.139 1 92.75 498 PRO B N 1
ATOM 8161 C CA . PRO B 1 498 ? 17.406 -25.188 2.715 1 92.75 498 PRO B CA 1
ATOM 8162 C C . PRO B 1 498 ? 17.359 -25.516 4.203 1 92.75 498 PRO B C 1
ATOM 8164 O O . PRO B 1 498 ? 18.234 -26.234 4.707 1 92.75 498 PRO B O 1
ATOM 8167 N N . SER B 1 499 ? 16.359 -25.047 4.863 1 92.31 499 SER B N 1
ATOM 8168 C CA . SER B 1 499 ? 16.234 -25.312 6.293 1 92.31 499 SER B CA 1
ATOM 8169 C C . SER B 1 499 ? 15.562 -26.656 6.551 1 92.31 499 SER B C 1
ATOM 8171 O O . SER B 1 499 ? 15.445 -27.078 7.695 1 92.31 499 SER B O 1
ATOM 8173 N N . GLY B 1 500 ? 15.047 -27.281 5.52 1 93.06 500 GLY B N 1
ATOM 8174 C CA . GLY B 1 500 ? 14.422 -28.578 5.66 1 93.06 500 GLY B CA 1
ATOM 8175 C C . GLY B 1 500 ? 12.906 -28.516 5.719 1 93.06 500 GLY B C 1
ATOM 8176 O O . GLY B 1 500 ? 12.242 -29.547 5.793 1 93.06 500 GLY B O 1
ATOM 8177 N N . ARG B 1 501 ? 12.375 -27.406 5.699 1 92.38 501 ARG B N 1
ATOM 8178 C CA . ARG B 1 501 ? 10.922 -27.281 5.707 1 92.38 501 ARG B CA 1
ATOM 8179 C C . ARG B 1 501 ? 10.328 -27.719 4.367 1 92.38 501 ARG B C 1
ATOM 8181 O O . ARG B 1 501 ? 10.875 -27.406 3.311 1 92.38 501 ARG B O 1
ATOM 8188 N N . GLN B 1 502 ? 9.156 -28.328 4.441 1 93.44 502 GLN B N 1
ATOM 8189 C CA . GLN B 1 502 ? 8.516 -28.812 3.221 1 93.44 502 GLN B CA 1
ATOM 8190 C C . GLN B 1 502 ? 7.301 -27.969 2.867 1 93.44 502 GLN B C 1
ATOM 8192 O O . GLN B 1 502 ? 6.551 -27.531 3.75 1 93.44 502 GLN B O 1
ATOM 8197 N N . TYR B 1 503 ? 7.164 -27.672 1.63 1 92.81 503 TYR B N 1
ATOM 8198 C CA . TYR B 1 503 ? 6.027 -26.969 1.058 1 92.81 503 TYR B CA 1
ATOM 8199 C C . TYR B 1 503 ? 5.387 -27.766 -0.068 1 92.81 503 TYR B C 1
ATOM 8201 O O . TYR B 1 503 ? 6.086 -28.281 -0.946 1 92.81 503 TYR B O 1
ATOM 8209 N N . THR B 1 504 ? 4.078 -27.891 -0.005 1 93.38 504 THR B N 1
ATOM 8210 C CA . THR B 1 504 ? 3.359 -28.609 -1.056 1 93.38 504 THR B CA 1
ATOM 8211 C C . THR B 1 504 ? 2.605 -27.625 -1.951 1 93.38 504 THR B C 1
ATOM 8213 O O . THR B 1 504 ? 1.872 -26.766 -1.461 1 93.38 504 THR B O 1
ATOM 8216 N N . THR B 1 505 ? 2.875 -27.734 -3.207 1 93.44 505 THR B N 1
ATOM 8217 C CA . THR B 1 505 ? 2.117 -26.953 -4.18 1 93.44 505 THR B CA 1
ATOM 8218 C C . THR B 1 505 ? 1.34 -27.859 -5.121 1 93.44 505 THR B C 1
ATOM 8220 O O . THR B 1 505 ? 1.814 -28.953 -5.473 1 93.44 505 THR B O 1
ATOM 8223 N N . VAL B 1 506 ? 0.132 -27.422 -5.461 1 93.38 506 VAL B N 1
ATOM 8224 C CA . VAL B 1 506 ? -0.699 -28.141 -6.418 1 93.38 506 VAL B CA 1
ATOM 8225 C C . VAL B 1 506 ? -0.913 -27.281 -7.664 1 93.38 506 VAL B C 1
ATOM 8227 O O . VAL B 1 506 ? -0.808 -26.062 -7.605 1 93.38 506 VAL B O 1
ATOM 8230 N N . PRO B 1 507 ? -1.14 -27.969 -8.812 1 94.44 507 PRO B N 1
ATOM 8231 C CA . PRO B 1 507 ? -1.392 -27.203 -10.031 1 94.44 507 PRO B CA 1
ATOM 8232 C C . PRO B 1 507 ? -2.533 -26.188 -9.867 1 94.44 507 PRO B C 1
ATOM 8234 O O . PRO B 1 507 ? -3.496 -26.469 -9.141 1 94.44 507 PRO B O 1
ATOM 8237 N N . GLY B 1 508 ? -2.352 -25.031 -10.508 1 89.69 508 GLY B N 1
ATOM 8238 C CA . GLY B 1 508 ? -3.395 -24.016 -10.438 1 89.69 508 GLY B CA 1
ATOM 8239 C C . GLY B 1 508 ? -4.754 -24.531 -10.867 1 89.69 508 GLY B C 1
ATOM 8240 O O . GLY B 1 508 ? -5.781 -24.125 -10.328 1 89.69 508 GLY B O 1
ATOM 8241 N N . SER B 1 509 ? -4.781 -25.406 -11.828 1 89.88 509 SER B N 1
ATOM 8242 C CA . SER B 1 509 ? -6.035 -25.938 -12.344 1 89.88 509 SER B CA 1
ATOM 8243 C C . SER B 1 509 ? -6.777 -26.734 -11.273 1 89.88 509 SER B C 1
ATOM 8245 O O . SER B 1 509 ? -8.008 -26.859 -11.328 1 89.88 509 SER B O 1
ATOM 8247 N N . HIS B 1 510 ? -6.039 -27.297 -10.344 1 88.44 510 HIS B N 1
ATOM 8248 C CA . HIS B 1 510 ? -6.641 -28.047 -9.25 1 88.44 510 HIS B CA 1
ATOM 8249 C C . HIS B 1 510 ? -7.621 -27.172 -8.469 1 88.44 510 HIS B C 1
ATOM 8251 O O . HIS B 1 510 ? -8.594 -27.688 -7.902 1 88.44 510 HIS B O 1
ATOM 8257 N N . ARG B 1 511 ? -7.422 -25.922 -8.5 1 82.69 511 ARG B N 1
ATOM 8258 C CA . ARG B 1 511 ? -8.203 -25.031 -7.66 1 82.69 511 ARG B CA 1
ATOM 8259 C C . ARG B 1 511 ? -9.242 -24.266 -8.492 1 82.69 511 ARG B C 1
ATOM 8261 O O . ARG B 1 511 ? -9.945 -23.406 -7.969 1 82.69 511 ARG B O 1
ATOM 8268 N N . ARG B 1 512 ? -9.195 -24.5 -9.656 1 80.56 512 ARG B N 1
ATOM 8269 C CA . ARG B 1 512 ? -10.164 -23.875 -10.547 1 80.56 512 ARG B CA 1
ATOM 8270 C C . ARG B 1 512 ? -11.281 -24.844 -10.922 1 80.56 512 ARG B C 1
ATOM 8272 O O . ARG B 1 512 ? -11.055 -25.781 -11.688 1 80.56 512 ARG B O 1
ATOM 8279 N N . LEU B 1 513 ? -12.383 -24.547 -10.523 1 75.38 513 LEU B N 1
ATOM 8280 C CA . LEU B 1 513 ? -13.516 -25.453 -10.609 1 75.38 513 LEU B CA 1
ATOM 8281 C C . LEU B 1 513 ? -13.781 -25.859 -12.062 1 75.38 513 LEU B C 1
ATOM 8283 O O . LEU B 1 513 ? -14.172 -26.984 -12.336 1 75.38 513 LEU B O 1
ATOM 8287 N N . SER B 1 514 ? -13.578 -24.938 -12.945 1 79.75 514 SER B N 1
ATOM 8288 C CA . SER B 1 514 ? -13.977 -25.156 -14.336 1 79.75 514 SER B CA 1
ATOM 8289 C C . SER B 1 514 ? -12.984 -26.047 -15.062 1 79.75 514 SER B C 1
ATOM 8291 O O . SER B 1 514 ? -13.281 -26.562 -16.156 1 79.75 514 SER B O 1
ATOM 8293 N N . ILE B 1 515 ? -11.789 -26.281 -14.469 1 85.75 515 ILE B N 1
ATOM 8294 C CA . ILE B 1 515 ? -10.781 -27.016 -15.234 1 85.75 515 ILE B CA 1
ATOM 8295 C C . ILE B 1 515 ? -10.023 -27.969 -14.312 1 85.75 515 ILE B C 1
ATOM 8297 O O . ILE B 1 515 ? -8.844 -28.234 -14.531 1 85.75 515 ILE B O 1
ATOM 8301 N N . THR B 1 516 ? -10.609 -28.5 -13.273 1 87.75 516 THR B N 1
ATOM 8302 C CA . THR B 1 516 ? -9.969 -29.344 -12.281 1 87.75 516 THR B CA 1
ATOM 8303 C C . THR B 1 516 ? -9.438 -30.625 -12.922 1 87.75 516 THR B C 1
ATOM 8305 O O . THR B 1 516 ? -8.469 -31.219 -12.438 1 87.75 516 THR B O 1
ATOM 8308 N N . GLU B 1 517 ? -10.047 -31.031 -14.031 1 88.56 517 GLU B N 1
ATOM 8309 C CA . GLU B 1 517 ? -9.672 -32.281 -14.703 1 88.56 517 GLU B CA 1
ATOM 8310 C C . GLU B 1 517 ? -8.242 -32.219 -15.242 1 88.56 517 GLU B C 1
ATOM 8312 O O . GLU B 1 517 ? -7.602 -33.25 -15.445 1 88.56 517 GLU B O 1
ATOM 8317 N N . LEU B 1 518 ? -7.809 -31.031 -15.477 1 90.88 518 LEU B N 1
ATOM 8318 C CA . LEU B 1 518 ? -6.457 -30.859 -16 1 90.88 518 LEU B CA 1
ATOM 8319 C C . LEU B 1 518 ? -5.418 -31.281 -14.969 1 90.88 518 LEU B C 1
ATOM 8321 O O . LEU B 1 518 ? -4.27 -31.562 -15.312 1 90.88 518 LEU B O 1
ATOM 8325 N N . ALA B 1 519 ? -5.809 -31.359 -13.727 1 92.56 519 ALA B N 1
ATOM 8326 C CA . ALA B 1 519 ? -4.887 -31.734 -12.656 1 92.56 519 ALA B CA 1
ATOM 8327 C C . ALA B 1 519 ? -5.012 -33.219 -12.32 1 92.56 519 ALA B C 1
ATOM 8329 O O . ALA B 1 519 ? -4.434 -33.688 -11.336 1 92.56 519 ALA B O 1
ATOM 8330 N N . ALA B 1 520 ? -5.871 -33.938 -13.094 1 93.62 520 ALA B N 1
ATOM 8331 C CA . ALA B 1 520 ? -5.93 -35.375 -12.906 1 93.62 520 ALA B CA 1
ATOM 8332 C C . ALA B 1 520 ? -4.566 -36.031 -13.156 1 93.62 520 ALA B C 1
ATOM 8334 O O . ALA B 1 520 ? -3.773 -35.531 -13.961 1 93.62 520 ALA B O 1
ATOM 8335 N N . PRO B 1 521 ? -4.293 -37.156 -12.484 1 94.44 521 PRO B N 1
ATOM 8336 C CA . PRO B 1 521 ? -2.977 -37.781 -12.594 1 94.44 521 PRO B CA 1
ATOM 8337 C C . PRO B 1 521 ? -2.629 -38.188 -14.023 1 94.44 521 PRO B C 1
ATOM 8339 O O . PRO B 1 521 ? -3.504 -38.594 -14.781 1 94.44 521 PRO B O 1
ATOM 8342 N N . THR B 1 522 ? -1.443 -37.969 -14.219 1 93.62 522 THR B N 1
ATOM 8343 C CA . THR B 1 522 ? -0.855 -38.469 -15.461 1 93.62 522 THR B CA 1
ATOM 8344 C C . THR B 1 522 ? -0.004 -39.688 -15.203 1 93.62 522 THR B C 1
ATOM 8346 O O . THR B 1 522 ? 0.044 -40.188 -14.078 1 93.62 522 THR B O 1
ATOM 8349 N N . GLY B 1 523 ? 0.538 -40.375 -16.109 1 89.88 523 GLY B N 1
ATOM 8350 C CA . GLY B 1 523 ? 1.26 -41.625 -15.938 1 89.88 523 GLY B CA 1
ATOM 8351 C C . GLY B 1 523 ? 2.34 -41.562 -14.875 1 89.88 523 GLY B C 1
ATOM 8352 O O . GLY B 1 523 ? 3.018 -40.531 -14.734 1 89.88 523 GLY B O 1
ATOM 8353 N N . ALA B 1 524 ? 2.42 -42.562 -13.977 1 90.06 524 ALA B N 1
ATOM 8354 C CA . ALA B 1 524 ? 3.467 -42.656 -12.961 1 90.06 524 ALA B CA 1
ATOM 8355 C C . ALA B 1 524 ? 4.82 -42.938 -13.594 1 90.06 524 ALA B C 1
ATOM 8357 O O . ALA B 1 524 ? 4.91 -43.75 -14.539 1 90.06 524 ALA B O 1
ATOM 8358 N N . LEU B 1 525 ? 5.797 -42.219 -13.086 1 90.62 525 LEU B N 1
ATOM 8359 C CA . LEU B 1 525 ? 7.16 -42.438 -13.555 1 90.62 525 LEU B CA 1
ATOM 8360 C C . LEU B 1 525 ? 8.039 -43 -12.445 1 90.62 525 LEU B C 1
ATOM 8362 O O . LEU B 1 525 ? 7.832 -42.688 -11.266 1 90.62 525 LEU B O 1
ATOM 8366 N N . ASP B 1 526 ? 8.914 -43.906 -12.758 1 84.94 526 ASP B N 1
ATOM 8367 C CA . ASP B 1 526 ? 9.953 -44.375 -11.836 1 84.94 526 ASP B CA 1
ATOM 8368 C C . ASP B 1 526 ? 11.164 -43.438 -11.891 1 84.94 526 ASP B C 1
ATOM 8370 O O . ASP B 1 526 ? 12.047 -43.594 -12.734 1 84.94 526 ASP B O 1
ATOM 8374 N N . LEU B 1 527 ? 11.062 -42.375 -11.141 1 84.56 527 LEU B N 1
ATOM 8375 C CA . LEU B 1 527 ? 12.117 -41.344 -11.156 1 84.56 527 LEU B CA 1
ATOM 8376 C C . LEU B 1 527 ? 13.102 -41.562 -10.008 1 84.56 527 LEU B C 1
ATOM 8378 O O . LEU B 1 527 ? 12.703 -42 -8.93 1 84.56 527 LEU B O 1
ATOM 8382 N N . PRO B 1 528 ? 14.398 -41.375 -10.211 1 77.69 528 PRO B N 1
ATOM 8383 C CA . PRO B 1 528 ? 15.359 -41.469 -9.109 1 77.69 528 PRO B CA 1
ATOM 8384 C C . PRO B 1 528 ? 15.07 -40.438 -8 1 77.69 528 PRO B C 1
ATOM 8386 O O . PRO B 1 528 ? 14.539 -39.375 -8.266 1 77.69 528 PRO B O 1
ATOM 8389 N N . ALA B 1 529 ? 15.055 -40.875 -6.723 1 62.97 529 ALA B N 1
ATOM 8390 C CA . ALA B 1 529 ? 14.758 -40.031 -5.566 1 62.97 529 ALA B CA 1
ATOM 8391 C C . ALA B 1 529 ? 15.656 -38.812 -5.543 1 62.97 529 ALA B C 1
ATOM 8393 O O . ALA B 1 529 ? 15.234 -37.75 -5.121 1 62.97 529 ALA B O 1
ATOM 8394 N N . THR B 1 530 ? 17.078 -39.062 -5.578 1 56.91 530 THR B N 1
ATOM 8395 C CA . THR B 1 530 ? 18 -37.938 -5.398 1 56.91 530 THR B CA 1
ATOM 8396 C C . THR B 1 530 ? 18.516 -37.438 -6.742 1 56.91 530 THR B C 1
ATOM 8398 O O . THR B 1 530 ? 18.875 -38.25 -7.609 1 56.91 530 THR B O 1
ATOM 8401 N N . PRO B 1 531 ? 18.266 -36.156 -7.055 1 54.28 531 PRO B N 1
ATOM 8402 C CA . PRO B 1 531 ? 18.844 -35.656 -8.312 1 54.28 531 PRO B CA 1
ATOM 8403 C C . PRO B 1 531 ? 20.266 -36.156 -8.539 1 54.28 531 PRO B C 1
ATOM 8405 O O . PRO B 1 531 ? 21.062 -36.25 -7.602 1 54.28 531 PRO B O 1
ATOM 8408 N N . ILE B 1 532 ? 20.484 -37.062 -9.469 1 51.09 532 ILE B N 1
ATOM 8409 C CA . ILE B 1 532 ? 21.828 -37.438 -9.883 1 51.09 532 ILE B CA 1
ATOM 8410 C C . ILE B 1 532 ? 22.703 -36.188 -10.031 1 51.09 532 ILE B C 1
ATOM 8412 O O . ILE B 1 532 ? 22.344 -35.281 -10.773 1 51.09 532 ILE B O 1
ATOM 8416 N N . PRO B 1 533 ? 23.578 -35.969 -9.031 1 48.84 533 PRO B N 1
ATOM 8417 C CA . PRO B 1 533 ? 24.469 -34.812 -9.219 1 48.84 533 PRO B CA 1
ATOM 8418 C C . PRO B 1 533 ? 25.031 -34.719 -10.633 1 48.84 533 PRO B C 1
ATOM 8420 O O . PRO B 1 533 ? 25.609 -35.688 -11.141 1 48.84 533 PRO B O 1
ATOM 8423 N N . THR B 1 534 ? 24.234 -34.219 -11.539 1 50.28 534 THR B N 1
ATOM 8424 C CA . THR B 1 534 ? 24.922 -34.219 -12.828 1 50.28 534 THR B CA 1
ATOM 8425 C C . THR B 1 534 ? 26.406 -33.938 -12.648 1 50.28 534 THR B C 1
ATOM 8427 O O . THR B 1 534 ? 27.266 -34.719 -13.047 1 50.28 534 THR B O 1
ATOM 8430 N N . ALA B 1 535 ? 26.906 -32.562 -13.266 1 47.03 535 ALA B N 1
ATOM 8431 C CA . ALA B 1 535 ? 28.281 -32.094 -13.406 1 47.03 535 ALA B CA 1
ATOM 8432 C C . ALA B 1 535 ? 28.828 -31.594 -12.078 1 47.03 535 ALA B C 1
ATOM 8434 O O . ALA B 1 535 ? 28.062 -31.391 -11.125 1 47.03 535 ALA B O 1
ATOM 8435 N N . ASP B 1 536 ? 30.047 -31.438 -11.945 1 48.97 536 ASP B N 1
ATOM 8436 C CA . ASP B 1 536 ? 30.828 -30.859 -10.859 1 48.97 536 ASP B CA 1
ATOM 8437 C C . ASP B 1 536 ? 30.156 -29.609 -10.297 1 48.97 536 ASP B C 1
ATOM 8439 O O . ASP B 1 536 ? 29.922 -28.641 -11.016 1 48.97 536 ASP B O 1
ATOM 8443 N N . PRO B 1 537 ? 29.406 -29.828 -9.086 1 52.97 537 PRO B N 1
ATOM 8444 C CA . PRO B 1 537 ? 28.75 -28.688 -8.461 1 52.97 537 PRO B CA 1
ATOM 8445 C C . PRO B 1 537 ? 29.484 -27.375 -8.711 1 52.97 537 PRO B C 1
ATOM 8447 O O . PRO B 1 537 ? 28.844 -26.328 -8.836 1 52.97 537 PRO B O 1
ATOM 8450 N N . ASP B 1 538 ? 30.812 -27.516 -8.688 1 52.72 538 ASP B N 1
ATOM 8451 C CA . ASP B 1 538 ? 31.609 -26.312 -8.914 1 52.72 538 ASP B CA 1
ATOM 8452 C C . ASP B 1 538 ? 31.422 -25.797 -10.336 1 52.72 538 ASP B C 1
ATOM 8454 O O . ASP B 1 538 ? 31.516 -24.594 -10.57 1 52.72 538 ASP B O 1
ATOM 8458 N N . LEU B 1 539 ? 31.188 -26.719 -11.25 1 56.09 539 LEU B N 1
ATOM 8459 C CA . LEU B 1 539 ? 31.062 -26.328 -12.648 1 56.09 539 LEU B CA 1
ATOM 8460 C C . LEU B 1 539 ? 29.656 -25.844 -12.953 1 56.09 539 LEU B C 1
ATOM 8462 O O . LEU B 1 539 ? 29.438 -25.109 -13.922 1 56.09 539 LEU B O 1
ATOM 8466 N N . ARG B 1 540 ? 28.703 -26.188 -12.18 1 61.5 540 ARG B N 1
ATOM 8467 C CA . ARG B 1 540 ? 27.328 -25.781 -12.406 1 61.5 540 ARG B CA 1
ATOM 8468 C C . ARG B 1 540 ? 27.156 -24.281 -12.266 1 61.5 540 ARG B C 1
ATOM 8470 O O . ARG B 1 540 ? 26.406 -23.656 -13.016 1 61.5 540 ARG B O 1
ATOM 8477 N N . GLY B 1 541 ? 27.969 -23.797 -11.445 1 68.88 541 GLY B N 1
ATOM 8478 C CA . GLY B 1 541 ? 27.875 -22.375 -11.188 1 68.88 541 GLY B CA 1
ATOM 8479 C C . GLY B 1 541 ? 28.266 -21.531 -12.375 1 68.88 541 GLY B C 1
ATOM 8480 O O . GLY B 1 541 ? 27.844 -20.375 -12.484 1 68.88 541 GLY B O 1
ATOM 8481 N N . VAL B 1 542 ? 28.906 -22.234 -13.32 1 70.5 542 VAL B N 1
ATOM 8482 C CA . VAL B 1 542 ? 29.422 -21.469 -14.445 1 70.5 542 VAL B CA 1
ATOM 8483 C C . VAL B 1 542 ? 28.297 -21.078 -15.383 1 70.5 542 VAL B C 1
ATOM 8485 O O . VAL B 1 542 ? 28.344 -20.047 -16.031 1 70.5 542 VAL B O 1
ATOM 8488 N N . LYS B 1 543 ? 27.188 -21.797 -15.391 1 79.38 543 LYS B N 1
ATOM 8489 C CA . LYS B 1 543 ? 26.109 -21.547 -16.328 1 79.38 543 LYS B CA 1
ATOM 8490 C C . LYS B 1 543 ? 25.094 -20.562 -15.758 1 79.38 543 LYS B C 1
ATOM 8492 O O . LYS B 1 543 ? 24.188 -20.109 -16.469 1 79.38 543 LYS B O 1
ATOM 8497 N N . MET B 1 544 ? 25.328 -20.172 -14.547 1 88.75 544 MET B N 1
ATOM 8498 C CA . MET B 1 544 ? 24.469 -19.172 -13.938 1 88.75 544 MET B CA 1
ATOM 8499 C C . MET B 1 544 ? 24.688 -17.797 -14.578 1 88.75 544 MET B C 1
ATOM 8501 O O . MET B 1 544 ? 25.812 -17.297 -14.609 1 88.75 544 MET B O 1
ATOM 8505 N N . PRO B 1 545 ? 23.578 -17.281 -15.125 1 83.94 545 PRO B N 1
ATOM 8506 C CA . PRO B 1 545 ? 23.75 -15.906 -15.617 1 83.94 545 PRO B CA 1
ATOM 8507 C C . PRO B 1 545 ? 24.266 -14.953 -14.547 1 83.94 545 PRO B C 1
ATOM 8509 O O . PRO B 1 545 ? 23.984 -15.133 -13.359 1 83.94 545 PRO B O 1
ATOM 8512 N N . LYS B 1 546 ? 25.078 -14.031 -14.984 1 87.31 546 LYS B N 1
ATOM 8513 C CA . LYS B 1 546 ? 25.703 -13.102 -14.047 1 87.31 546 LYS B CA 1
ATOM 8514 C C . LYS B 1 546 ? 25.125 -11.695 -14.188 1 87.31 546 LYS B C 1
ATOM 8516 O O . LYS B 1 546 ? 24.719 -11.297 -15.281 1 87.31 546 LYS B O 1
ATOM 8521 N N . ARG B 1 547 ? 25.156 -11.086 -13.07 1 84.06 547 ARG B N 1
ATOM 8522 C CA . ARG B 1 547 ? 24.797 -9.672 -13.039 1 84.06 547 ARG B CA 1
ATOM 8523 C C . ARG B 1 547 ? 25.938 -8.805 -13.547 1 84.06 547 ARG B C 1
ATOM 8525 O O . ARG B 1 547 ? 27.109 -9.18 -13.43 1 84.06 547 ARG B O 1
ATOM 8532 N N . ARG B 1 548 ? 25.578 -7.656 -14.102 1 73.75 548 ARG B N 1
ATOM 8533 C CA . ARG B 1 548 ? 26.609 -6.711 -14.531 1 73.75 548 ARG B CA 1
ATOM 8534 C C . ARG B 1 548 ? 27.328 -6.105 -13.336 1 73.75 548 ARG B C 1
ATOM 8536 O O . ARG B 1 548 ? 28.531 -5.855 -13.398 1 73.75 548 ARG B O 1
ATOM 8543 N N . ARG B 1 549 ? 26.609 -5.82 -12.281 1 81.88 549 ARG B N 1
ATOM 8544 C CA . ARG B 1 549 ? 27.062 -5.312 -10.992 1 81.88 549 ARG B CA 1
ATOM 8545 C C . ARG B 1 549 ? 26.391 -6.047 -9.844 1 81.88 549 ARG B C 1
ATOM 8547 O O . ARG B 1 549 ? 25.234 -6.48 -9.969 1 81.88 549 ARG B O 1
ATOM 8554 N N . THR B 1 550 ? 27.188 -6.156 -8.875 1 84.56 550 THR B N 1
ATOM 8555 C CA . THR B 1 550 ? 26.578 -6.734 -7.691 1 84.56 550 THR B CA 1
ATOM 8556 C C . THR B 1 550 ? 25.531 -5.793 -7.109 1 84.56 550 THR B C 1
ATOM 8558 O O . THR B 1 550 ? 25.484 -4.613 -7.461 1 84.56 550 THR B O 1
ATOM 8561 N N . ARG B 1 551 ? 24.688 -6.344 -6.211 1 81 551 ARG B N 1
ATOM 8562 C CA . ARG B 1 551 ? 23.688 -5.52 -5.535 1 81 551 ARG B CA 1
ATOM 8563 C C . ARG B 1 551 ? 24.344 -4.414 -4.719 1 81 551 ARG B C 1
ATOM 8565 O O . ARG B 1 551 ? 23.875 -3.273 -4.715 1 81 551 ARG B O 1
ATOM 8572 N N . ALA B 1 552 ? 25.406 -4.801 -4.035 1 84.12 552 ALA B N 1
ATOM 8573 C CA . ALA B 1 552 ? 26.141 -3.828 -3.221 1 84.12 552 ALA B CA 1
ATOM 8574 C C . ALA B 1 552 ? 26.703 -2.701 -4.082 1 84.12 552 ALA B C 1
ATOM 8576 O O . ALA B 1 552 ? 26.641 -1.531 -3.699 1 84.12 552 ALA B O 1
ATOM 8577 N N . GLN B 1 553 ? 27.25 -3.088 -5.242 1 80.12 553 GLN B N 1
ATOM 8578 C CA . GLN B 1 553 ? 27.781 -2.088 -6.16 1 80.12 553 GLN B CA 1
ATOM 8579 C C . GLN B 1 553 ? 26.672 -1.181 -6.688 1 80.12 553 GLN B C 1
ATOM 8581 O O . GLN B 1 553 ? 26.844 0.037 -6.773 1 80.12 553 GLN B O 1
ATOM 8586 N N . ASN B 1 554 ? 25.594 -1.83 -7.047 1 69.75 554 ASN B N 1
ATOM 8587 C CA . ASN B 1 554 ? 24.469 -1.046 -7.512 1 69.75 554 ASN B CA 1
ATOM 8588 C C . ASN B 1 554 ? 23.969 -0.076 -6.438 1 69.75 554 ASN B C 1
ATOM 8590 O O . ASN B 1 554 ? 23.688 1.086 -6.73 1 69.75 554 ASN B O 1
ATOM 8594 N N . THR B 1 555 ? 23.844 -0.524 -5.215 1 73.69 555 THR B N 1
ATOM 8595 C CA . THR B 1 555 ? 23.406 0.307 -4.098 1 73.69 555 THR B CA 1
ATOM 8596 C C . THR B 1 555 ? 24.391 1.464 -3.881 1 73.69 555 THR B C 1
ATOM 8598 O O . THR B 1 555 ? 23.969 2.611 -3.719 1 73.69 555 THR B O 1
ATOM 8601 N N . ALA B 1 556 ? 25.688 1.147 -3.873 1 80.5 556 ALA B N 1
ATOM 8602 C CA . ALA B 1 556 ? 26.719 2.176 -3.695 1 80.5 556 ALA B CA 1
ATOM 8603 C C . ALA B 1 556 ? 26.625 3.229 -4.797 1 80.5 556 ALA B C 1
ATOM 8605 O O . ALA B 1 556 ? 26.734 4.426 -4.527 1 80.5 556 ALA B O 1
ATOM 8606 N N . ARG B 1 557 ? 26.469 2.748 -5.98 1 70.75 557 ARG B N 1
ATOM 8607 C CA . ARG B 1 557 ? 26.344 3.666 -7.109 1 70.75 557 ARG B CA 1
ATOM 8608 C C . ARG B 1 557 ? 25.125 4.559 -6.965 1 70.75 557 ARG B C 1
ATOM 8610 O O . ARG B 1 557 ? 25.188 5.762 -7.211 1 70.75 557 ARG B O 1
ATOM 8617 N N . THR B 1 558 ? 24.094 3.947 -6.555 1 66.31 558 THR B N 1
ATOM 8618 C CA . THR B 1 558 ? 22.859 4.703 -6.375 1 66.31 558 THR B CA 1
ATOM 8619 C C . THR B 1 558 ? 23.016 5.758 -5.281 1 66.31 558 THR B C 1
ATOM 8621 O O . THR B 1 558 ? 22.594 6.902 -5.453 1 66.31 558 THR B O 1
ATOM 8624 N N . ILE B 1 559 ? 23.578 5.348 -4.215 1 72.25 559 ILE B N 1
ATOM 8625 C CA . ILE B 1 559 ? 23.828 6.266 -3.107 1 72.25 559 ILE B CA 1
ATOM 8626 C C . ILE B 1 559 ? 24.719 7.41 -3.574 1 72.25 559 ILE B C 1
ATOM 8628 O O . ILE B 1 559 ? 24.422 8.586 -3.33 1 72.25 559 ILE B O 1
ATOM 8632 N N . ALA B 1 560 ? 25.766 7.035 -4.277 1 72.88 560 ALA B N 1
ATOM 8633 C CA . ALA B 1 560 ? 26.703 8.039 -4.773 1 72.88 560 ALA B CA 1
ATOM 8634 C C . ALA B 1 560 ? 26.016 9.016 -5.723 1 72.88 560 ALA B C 1
ATOM 8636 O O . ALA B 1 560 ? 26.219 10.227 -5.637 1 72.88 560 ALA B O 1
ATOM 8637 N N . ALA B 1 561 ? 25.266 8.453 -6.566 1 64.19 561 ALA B N 1
ATOM 8638 C CA . ALA B 1 561 ? 24.562 9.281 -7.543 1 64.19 561 ALA B CA 1
ATOM 8639 C C . ALA B 1 561 ? 23.609 10.25 -6.852 1 64.19 561 ALA B C 1
ATOM 8641 O O . ALA B 1 561 ? 23.531 11.422 -7.215 1 64.19 561 ALA B O 1
ATOM 8642 N N . GLU B 1 562 ? 22.953 9.766 -5.824 1 65.44 562 GLU B N 1
ATOM 8643 C CA . GLU B 1 562 ? 22.016 10.602 -5.09 1 65.44 562 GLU B CA 1
ATOM 8644 C C . GLU B 1 562 ? 22.734 11.68 -4.281 1 65.44 562 GLU B C 1
ATOM 8646 O O . GLU B 1 562 ? 22.297 12.828 -4.25 1 65.44 562 GLU B O 1
ATOM 8651 N N . ARG B 1 563 ? 23.734 11.242 -3.711 1 74.31 563 ARG B N 1
ATOM 8652 C CA . ARG B 1 563 ? 24.516 12.188 -2.914 1 74.31 563 ARG B CA 1
ATOM 8653 C C . ARG B 1 563 ? 25.156 13.242 -3.799 1 74.31 563 ARG B C 1
ATOM 8655 O O . ARG B 1 563 ? 25.281 14.406 -3.404 1 74.31 563 ARG B O 1
ATOM 8662 N N . GLN B 1 564 ? 25.547 12.789 -4.98 1 71 564 GLN B N 1
ATOM 8663 C CA . GLN B 1 564 ? 26.188 13.711 -5.914 1 71 564 GLN B CA 1
ATOM 8664 C C . GLN B 1 564 ? 25.25 14.844 -6.312 1 71 564 GLN B C 1
ATOM 8666 O O . GLN B 1 564 ? 25.688 15.953 -6.605 1 71 564 GLN B O 1
ATOM 8671 N N . LEU B 1 565 ? 24.047 14.516 -6.23 1 63.03 565 LEU B N 1
ATOM 8672 C CA . LEU B 1 565 ? 23.078 15.555 -6.535 1 63.03 565 LEU B CA 1
ATOM 8673 C C . LEU B 1 565 ? 23.172 16.703 -5.527 1 63.03 565 LEU B C 1
ATOM 8675 O O . LEU B 1 565 ? 22.703 17.812 -5.801 1 63.03 565 LEU B O 1
ATOM 8679 N N . ASN B 1 566 ? 23.781 16.234 -4.434 1 65.31 566 ASN B N 1
ATOM 8680 C CA . ASN B 1 566 ? 23.875 17.219 -3.361 1 65.31 566 ASN B CA 1
ATOM 8681 C C . ASN B 1 566 ? 25.297 17.781 -3.246 1 65.31 566 ASN B C 1
ATOM 8683 O O . ASN B 1 566 ? 25.641 18.375 -2.229 1 65.31 566 ASN B O 1
ATOM 8687 N N . ASP B 1 567 ? 26.109 17.328 -4.273 1 63.31 567 ASP B N 1
ATOM 8688 C CA . ASP B 1 567 ? 27.5 17.766 -4.234 1 63.31 567 ASP B CA 1
ATOM 8689 C C . ASP B 1 567 ? 27.594 19.266 -4.012 1 63.31 567 ASP B C 1
ATOM 8691 O O . ASP B 1 567 ? 28.484 19.75 -3.307 1 63.31 567 ASP B O 1
ATOM 8695 N N . ASP B 1 568 ? 26.703 19.812 -4.703 1 56.66 568 ASP B N 1
ATOM 8696 C CA . ASP B 1 568 ? 26.688 21.266 -4.492 1 56.66 568 ASP B CA 1
ATOM 8697 C C . ASP B 1 568 ? 26.391 21.594 -3.031 1 56.66 568 ASP B C 1
ATOM 8699 O O . ASP B 1 568 ? 26.984 22.516 -2.467 1 56.66 568 ASP B O 1
ATOM 8703 N N . LEU B 1 569 ? 25.703 20.625 -2.477 1 57.28 569 LEU B N 1
ATOM 8704 C CA . LEU B 1 569 ? 25.344 20.797 -1.07 1 57.28 569 LEU B CA 1
ATOM 8705 C C . LEU B 1 569 ? 26.531 20.453 -0.168 1 57.28 569 LEU B C 1
ATOM 8707 O O . LEU B 1 569 ? 26.781 21.141 0.82 1 57.28 569 LEU B O 1
ATOM 8711 N N . VAL B 1 570 ? 27.234 19.375 -0.52 1 57.72 570 VAL B N 1
ATOM 8712 C CA . VAL B 1 570 ? 28.375 18.891 0.246 1 57.72 570 VAL B CA 1
ATOM 8713 C C . VAL B 1 570 ? 29.531 19.875 0.142 1 57.72 570 VAL B C 1
ATOM 8715 O O . VAL B 1 570 ? 30.188 20.188 1.141 1 57.72 570 VAL B O 1
ATOM 8718 N N . ALA B 1 571 ? 29.891 20.141 -1.093 1 55.53 571 ALA B N 1
ATOM 8719 C CA . ALA B 1 571 ? 30.953 21.109 -1.328 1 55.53 571 ALA B CA 1
ATOM 8720 C C . ALA B 1 571 ? 30.734 22.375 -0.514 1 55.53 571 ALA B C 1
ATOM 8722 O O . ALA B 1 571 ? 31.672 22.938 0.053 1 55.53 571 ALA B O 1
ATOM 8723 N N . GLU B 1 572 ? 29.578 22.5 -0.412 1 51.12 572 GLU B N 1
ATOM 8724 C CA . GLU B 1 572 ? 29.203 23.703 0.323 1 51.12 572 GLU B CA 1
ATOM 8725 C C . GLU B 1 572 ? 29.281 23.469 1.83 1 51.12 572 GLU B C 1
ATOM 8727 O O . GLU B 1 572 ? 29.734 24.359 2.568 1 51.12 572 GLU B O 1
ATOM 8732 N N . HIS B 1 573 ? 29.062 22.281 2.252 1 53.56 573 HIS B N 1
ATOM 8733 C CA . HIS B 1 573 ? 29.062 21.875 3.652 1 53.56 573 HIS B CA 1
ATOM 8734 C C . HIS B 1 573 ? 30.484 21.734 4.184 1 53.56 573 HIS B C 1
ATOM 8736 O O . HIS B 1 573 ? 30.734 22 5.363 1 53.56 573 HIS B O 1
ATOM 8742 N N . ASN B 1 574 ? 31.578 21.25 3.367 1 48.19 574 ASN B N 1
ATOM 8743 C CA . ASN B 1 574 ? 32.938 20.953 3.764 1 48.19 574 ASN B CA 1
ATOM 8744 C C . ASN B 1 574 ? 33.844 22.172 3.662 1 48.19 574 ASN B C 1
ATOM 8746 O O . ASN B 1 574 ? 35.062 22.094 3.912 1 48.19 574 ASN B O 1
ATOM 8750 N N . LYS B 1 575 ? 33.562 23.344 3.15 1 51.75 575 LYS B N 1
ATOM 8751 C CA . LYS B 1 575 ? 34.438 24.5 3.098 1 51.75 575 LYS B CA 1
ATOM 8752 C C . LYS B 1 575 ? 34.688 25.062 4.496 1 51.75 575 LYS B C 1
ATOM 8754 O O . LYS B 1 575 ? 33.781 25.141 5.32 1 51.75 575 LYS B O 1
ATOM 8759 N N . PRO B 1 576 ? 36.156 25.188 4.801 1 46.81 576 PRO B N 1
ATOM 8760 C CA . PRO B 1 576 ? 36.594 25.672 6.113 1 46.81 576 PRO B CA 1
ATOM 8761 C C . PRO B 1 576 ? 35.906 27 6.508 1 46.81 576 PRO B C 1
ATOM 8763 O O . PRO B 1 576 ? 35.562 27.812 5.641 1 46.81 576 PRO B O 1
ATOM 8766 N N . PRO B 1 577 ? 35.531 27.094 7.77 1 42.75 577 PRO B N 1
ATOM 8767 C CA . PRO B 1 577 ? 35 28.391 8.195 1 42.75 577 PRO B CA 1
ATOM 8768 C C . PRO B 1 577 ? 35.938 29.547 7.844 1 42.75 577 PRO B C 1
ATOM 8770 O O . PRO B 1 577 ? 37.156 29.375 7.789 1 42.75 577 PRO B O 1
ATOM 8773 N N . PRO B 1 578 ? 35.531 30.438 7.008 1 33.72 578 PRO B N 1
ATOM 8774 C CA . PRO B 1 578 ? 36.531 31.469 6.781 1 33.72 578 PRO B CA 1
ATOM 8775 C C . PRO B 1 578 ? 37.25 31.875 8.062 1 33.72 578 PRO B C 1
ATOM 8777 O O . PRO B 1 578 ? 36.688 31.812 9.148 1 33.72 578 PRO B O 1
ATOM 8780 N N . PHE B 1 579 ? 38.656 31.922 7.922 1 31.09 579 PHE B N 1
ATOM 8781 C CA . PHE B 1 579 ? 39.531 32.5 8.961 1 31.09 579 PHE B CA 1
ATOM 8782 C C . PHE B 1 579 ? 39.094 33.906 9.281 1 31.09 579 PHE B C 1
ATOM 8784 O O . PHE B 1 579 ? 38.719 34.688 8.391 1 31.09 579 PHE B O 1
#

InterPro domains:
  IPR003615 HNH nuclease [SM00507] (421-472)
  IPR003615 HNH nuclease [cd00085] (429-475)
  IPR003870 Domain of unknown function DUF222 [PF02720] (23-278)

Radius of gyration: 36.2 Å; Cα contacts (8 Å, |Δi|>4): 2029; chains: 2; bounding box: 90×122×110 Å

Organism: Mycolicibacterium smegmatis (strain ATCC 700084 / mc(2)155) (NCBI:txid246196)

Solvent-accessible surface area (backbone atoms only — not comparable to full-atom values): 62418 Å² total; per-residue (Å²): 135,60,75,87,55,52,82,78,47,52,67,48,53,32,50,49,45,25,34,50,22,50,24,47,20,18,19,24,46,36,48,20,21,46,30,36,15,53,54,46,50,65,57,50,71,37,74,71,27,60,74,32,44,38,32,65,75,14,42,63,53,51,48,9,42,56,47,4,43,64,60,30,40,44,33,66,59,32,32,50,44,19,50,48,22,40,44,28,62,76,60,24,48,50,38,38,51,39,24,49,70,15,27,37,50,64,68,51,50,52,50,52,53,61,62,51,63,50,62,80,53,65,68,58,41,49,51,50,24,49,54,48,29,66,66,47,59,43,66,46,70,56,36,62,42,55,47,50,30,43,48,50,53,50,30,54,72,71,40,44,30,31,33,59,64,39,36,40,28,62,53,68,15,23,51,38,67,45,40,100,64,33,54,56,30,28,13,27,26,40,22,22,27,18,26,65,54,29,46,49,49,49,50,50,27,48,55,31,50,66,50,29,57,90,65,31,76,63,50,70,47,44,41,35,30,48,22,50,50,15,45,73,66,68,49,71,31,42,34,70,36,88,53,84,82,57,86,62,11,80,71,79,79,87,78,80,89,63,75,45,53,32,39,26,34,48,65,22,50,53,22,13,52,55,52,40,58,58,68,72,49,75,78,74,63,77,70,74,63,70,80,71,79,74,77,78,80,80,84,80,80,85,80,80,90,81,85,84,89,83,89,82,89,82,84,90,81,88,79,90,78,81,89,80,82,86,76,76,77,73,71,83,76,74,76,69,75,72,68,71,73,64,77,58,69,71,58,32,23,38,34,36,30,36,58,68,84,65,75,76,57,74,69,83,46,45,66,75,58,34,56,58,31,71,34,20,51,42,23,34,28,60,48,50,32,74,37,49,20,63,62,45,17,74,45,50,86,53,31,51,75,41,83,41,63,79,67,48,70,58,76,64,48,98,47,82,75,66,52,68,67,56,47,52,40,44,34,60,18,22,14,16,19,60,52,71,53,42,62,48,32,21,92,67,27,46,81,39,51,72,42,55,73,77,76,21,53,36,35,76,36,28,44,43,30,22,27,65,68,58,42,50,42,48,71,62,32,51,72,78,75,11,48,49,74,47,64,36,32,40,50,36,31,44,34,31,41,51,60,62,51,74,46,78,34,66,28,46,16,57,69,31,84,62,42,34,72,56,27,49,60,28,38,82,74,93,60,75,89,65,77,70,76,76,69,57,74,80,57,51,58,69,75,52,57,64,42,95,58,33,66,68,54,49,50,50,50,51,41,48,55,49,29,51,72,16,36,71,50,35,62,36,66,71,47,66,57,61,130,136,60,75,87,55,51,82,77,47,51,66,50,53,31,52,47,45,25,33,50,22,48,22,48,23,18,19,23,46,36,48,20,22,46,31,35,17,53,55,47,49,63,57,50,71,37,75,70,27,61,75,33,44,38,32,65,75,15,42,65,54,50,48,9,43,56,47,3,44,65,58,31,38,44,34,66,59,32,33,50,43,18,51,48,23,41,44,27,60,77,60,23,50,50,38,37,52,38,24,47,71,17,27,38,51,63,69,51,51,52,50,50,52,61,62,50,64,52,59,80,52,66,67,58,41,48,52,50,25,49,54,49,28,66,67,48,60,44,68,45,70,55,37,68,49,56,46,50,32,44,49,50,52,51,31,54,72,70,39,44,30,32,34,59,64,37,40,39,29,64,52,69,16,23,52,36,67,46,38,92,64,29,54,55,29,26,14,27,28,39,21,22,28,19,26,66,54,28,46,48,48,49,49,50,26,48,55,29,49,66,54,29,59,90,65,31,76,63,50,69,47,44,42,36,31,49,21,50,49,16,45,72,66,69,48,68,32,41,39,71,39,88,56,86,80,54,83,50,46,64,61,76,77,85,76,76,86,60,73,44,53,33,39,26,34,47,64,22,50,52,22,11,52,55,52,39,58,55,71,72,48,76,78,74,69,83,75,82,62,77,67,81,75,76,80,81,80,81,88,77,86,84,80,83,91,82,88,91,88,88,95,83,92,86,83,93,78,86,85,88,80,80,90,80,84,82,80,76,84,71,75,82,74,75,75,72,72,71,70,70,74,64,78,61,71,71,58,32,24,38,34,36,30,36,58,67,85,66,76,75,58,73,69,82,44,48,66,76,47,30,53,59,32,72,36,22,49,41,24,34,27,59,49,51,30,72,36,50,20,64,62,44,17,72,45,50,85,56,32,50,76,41,83,41,63,78,68,47,70,58,77,63,48,97,45,80,74,64,53,68,70,57,46,52,40,43,34,61,18,22,15,15,19,59,53,72,53,42,63,48,32,19,93,66,28,44,80,40,52,73,42,54,71,78,78,21,54,35,35,75,37,27,44,42,29,22,27,65,67,58,41,48,41,50,72,62,32,51,73,78,77,10,46,49,73,47,65,36,33,39,50,35,30,42,34,31,42,53,61,62,52,74,45,78,35,66,29,45,16,56,71,32,85,62,42,33,72,56,28,48,58,29,40,82,73,94,61,76,87,62,78,70,77,77,68,57,72,79,59,53,58,69,74,50,57,64,42,95,58,32,66,68,55,48,49,50,49,49,40,48,56,49,27,51,73,18,37,72,48,36,61,40,67,71,57,68,61,61,129

Foldseek 3Di:
DDPVCLVVDDPVVNVVVVLVVLLVVLLVLLVLLQVLLVQLCVQCVDPVQVVQLFFPCGSLLLSLLVQCLVVLHHSVVSSVSNVLSNCCVPQQVLLSVLRNSSLDHPVLSVLLCVLCLLPDDRVLSNVLSVVLSVQSNHRPNDDSVRSNVVSLVSCCVRPVLSRLVCVQQHPQFDWDWADLPDAPPGTDTDTRGRPVVVVVLVVQLVVLLVLEDPQQPDDSVVSSVQSVLCVVQVHRAAGPHPDPPGPRHDDDRDDDQAEWEKEFAPLLLVLLQVVLVVVPPPPPPPPPPPDPPPDDDDDDDDDDDDDDDDDDDDDDDDDDDDDDDDDDDDPPDPPPVPPPPPPCPVLSYAYEYEYDPPPCQPPVQADDPDRSQSSTAFIATLLGHTHGSNNCSNRVVSYHYHYAYQCAADDFDPDQDDDPNLLVLQQVQQSAAQRRSGSHGQVQWDWDFLQHPPLGTHDSQGTHTHHPNVNLQQQQQDDLQHKHWDGFQLGWIWIAGSVGDIDIGAGSLCVRSNRVVSSPGHHGDPHDPDRPPDDDSVCSSVPRDTHPDRPVRVSVVVSCVSSVVCVVVVVVVPDPDDD/DDPVCLVVDDPVVNVVVVLVVLLVVLLVLLVLLQVLLVQLCVQCVDPVQVVQLFFPCGSLLLSLLVQCLVVLHHSVVSSVSNVLSNCCVPQQVLLSVLRNSSLDHPVLSVLLCVLCLLPDDRVLSNVLSVVLSVQSNHRPNDDSVRSNVVSLVSCCVRPVLSRQVCVQLHPQFDWDWADLPDAPPGTDTDTRGRPVVVVVLVVQLVVLLVLEDPQQPDDSVVSSVQSVLCVVQVHRRAGPHPDPPPPGDPDDRDDDQAEWEKEFAPLLLVLLQVVLVVVPPPPPDPPPPPDDDDDDDDDDDDDDDDDDDDDDDDDDDDDDDDDDDDDDDDDPDPPPPPPPPPVCPVLRYAYEYEYDPPPCQPPVQADDPDRSQSSTAFMATLLGHTHGSNNCSVRVVSYHYHYAYQCAAPDFDPDQDDDPNLLVLQQVQQSAAQRRSGRHGQVQWDWDFLQHPPLGTHDSQGTHTHHPNVRLQQQQQDDLQGKHWDGFQLGWIWIAGSVGDIDIGAGSLCVRSNRVVSSHGHHGDPHDPDRPPDDDSVVSSVPRDTHPDRPVVVSVVVSCVSSVVCVVVVVVVPDPDDD